Protein 3KZG (pdb70)

InterPro domains:
  IPR001638 Solute-binding protein family 3/N-terminal domain of MltF [PF00497] (21-245)
  IPR001638 Solute-binding protein family 3/N-terminal domain of MltF [SM00062] (20-245)

Organism: Legionella pneumophila subsp. pneumophila (strain Philadelphia 1 / ATCC 33152 / DSM 7513) (NCBI:txid272624)

Foldseek 3Di:
DAAFEEEEAQDQPQQWHNDDPVDDIHHLVSVVCVLSVVVVYHYHYDHDQQQCRVVCQVVPVGAKYFYWFADPVPVVFADWAQFLFWWKFKKAFPPAPQAAPLVCQQWEEEEAPPDCVVVVVVVVVRNYHYDYDRHPVVVVCRVVVVTGIYMGPLSRVCLCPVPPPCVVVNRGMDTYYDIGGDHGHGTMHGPVCVVVSVSSNVSSVVCVPCPSVVSVVVRD/DAEFEEEEACDQPQQWHHPDDVTDMHHLVVVVCLLCVVVVYHYHYDHDQQQVVVVCQVVVVGAKYAYWFADPVVVVFAPWAQFLFWWKFKKAFPPAPAAEPLSCQAWEEEEEPPDCVVVVVVVVPSNYHYDYDSHPVVVVCRVVVVTGIYMGPLRNVVLCPQDVPPPPVDHGMDTYDDIGGDHGHGTMHGPVCVVVSVSSNVVSVCCVPCPSVVSVVVRD/DAEFEEEEECDQPQQWHAPPPPPGIHHLVVVLCLLCVVVVYHYHYDYDLLQVPVVCQVVVVGAKYAYWFADPVCVVWADWAQFLFWWKFKKAFQPAPADAPVVPACWEEEEAPPDCVVVVSVVVPRNYHYDYDSHPVVLVCRVVVVTRIYMGPLSRVVVCPDPHQCPPPGGTMDTHYDIGGDHGHGTMHGPVCVVVSVSSNVSSVCCVVCPSVVSVVVRD/DAAFEEEEECDFPQQWHQPDVPPGMHHLVVVLVLLCVVVVYDYHYDYDQVQVVVVCQVVVVGAKYAYWFADPVCVVWADWAQFLFWWKFKKAWPPAPQAAPVSPACWEEEEEPPDCVQVVSVVVPRNYHYDYDSDPVVSVCRPPVNTVIYMGPLRLVVLVCPDPDQPVPHHIMDTHYDIGGDHGHRTMHGPVCVVVSVSSNVSSVCCVVCPSVVSVVVRD

CATH classification: 3.40.190.10 (+1 more: 3.40.190.10)

Sequence (880 aa):
SLNLTIGTSKFNPPFEVWSGNNSSLYGFDIDLQEICRRLHATCTFEAYIFDDLFPALKNREVDLVIASIITDERKKHFIFSLPYESNSQYITTVDSKISTFDDLHGKKIGVRKGTPYARQVLSENRNNQVIFYELIQDLLGLSNNQVDASLDYEAAKYWASEPYAYKLIGKKYKLIGKKISIGEGYSIANPDQFVLIKKINKILLEEADGTYLRLYSEYFSLNLTIGTSKFNPPFEVWSGNNSSLYGFDIDLQEICRRLHATCTFEAYIFDDLFPALKNREVDLVIASIITDERKKHFIFSLPYESNSQYITTVDSKISTFDDLHGKKIGVRKGTPYARQVLSENRNNQVIFYELIQDLLGLSNNQVDASLDYEAAKYWASEPYAYKLIGKKYKLIGKKISIGEGYSIANPDQFVLIKKINKILLEEADGTYLRLYSEYFSLNLTIGTSKFNPPFEVWSGNNSSLYGFDIDLQEICRRLHATCTFEAYIFDDLFPALKNREVDLVIASIITDERKKHFIFSLPYESNSQYITTVDSKISTFDDLHGKKIGVRKGTPYARQVLSENRNNQVIFYELIQDLLGLSNNQVDASLDYEAAKYWASEPYAYKLIGKKYKLIGKKISIGEGYSIANPDQFVLIKKINKILLEEADGTYLRLYSEYFSLNLTIGTSKFNPPFEVWSGNNSSLYGFDIDLQEICRRLHATCTFEAYIFDDLFPALKNREVDLVIASIITDERKKHFIFSLPYESNSQYITTVDSKISTFDDLHGKKIGVRKGTPYARQVLSENRNNQVIFYELIQDLLGLSNNQVDASLDYEAAKYWASEPYAYKLIGKKYKLIGKKISIGEGYSIANPDQFVLIKKINKILLEEADGTYLRLYSEYF

B-factor: mean 22.82, std 13.46, range [1.0, 76.42]

Solvent-accessible surface area: 40548 Å² total

Structure (mmCIF, N/CA/C/O backbone):
data_3KZG
#
_entry.id   3KZG
#
_cell.length_a   41.965
_cell.length_b   148.254
_cell.length_c   149.262
_cell.angle_alpha   90.00
_cell.angle_beta   90.00
_cell.angle_gamma   90.00
#
_symmetry.space_group_name_H-M   'P 21 21 21'
#
loop_
_entity.id
_entity.type
_entity.pdbx_description
1 polymer 'Arginine 3rd transport system periplasmic binding protein'
2 water water
#
loop_
_atom_site.group_PDB
_atom_site.id
_atom_site.type_symbol
_atom_site.label_atom_id
_atom_site.label_alt_id
_atom_site.label_comp_id
_atom_site.label_asym_id
_atom_site.label_entity_id
_atom_site.label_seq_id
_atom_site.pdbx_PDB_ins_code
_atom_site.Cartn_x
_atom_site.Cartn_y
_atom_site.Cartn_z
_atom_site.occupancy
_atom_site.B_iso_or_equiv
_atom_site.auth_seq_id
_atom_site.auth_comp_id
_atom_site.auth_asym_id
_atom_site.auth_atom_id
_atom_site.pdbx_PDB_model_num
ATOM 1 N N . SER A 1 2 ? 29.456 100.695 74.400 1.00 52.31 18 SER A N 1
ATOM 2 C CA . SER A 1 2 ? 30.335 99.509 74.613 1.00 52.51 18 SER A CA 1
ATOM 3 C C . SER A 1 2 ? 31.149 99.219 73.356 1.00 51.77 18 SER A C 1
ATOM 4 O O . SER A 1 2 ? 31.657 98.111 73.172 1.00 52.25 18 SER A O 1
ATOM 7 N N . LEU A 1 3 ? 31.265 100.222 72.492 1.00 50.24 19 LEU A N 1
ATOM 8 C CA . LEU A 1 3 ? 32.011 100.087 71.247 1.00 47.74 19 LEU A CA 1
ATOM 9 C C . LEU A 1 3 ? 32.233 101.451 70.602 1.00 45.96 19 LEU A C 1
ATOM 10 O O . LEU A 1 3 ? 31.769 101.717 69.493 1.00 45.12 19 LEU A O 1
ATOM 15 N N . ASN A 1 4 ? 32.950 102.312 71.316 1.00 43.68 20 ASN A N 1
ATOM 16 C CA . ASN A 1 4 ? 33.244 103.658 70.845 1.00 42.51 20 ASN A CA 1
ATOM 17 C C . ASN A 1 4 ? 34.717 103.935 71.113 1.00 40.18 20 ASN A C 1
ATOM 18 O O . ASN A 1 4 ? 35.197 103.770 72.236 1.00 38.83 20 ASN A O 1
ATOM 23 N N . LEU A 1 5 ? 35.431 104.352 70.072 1.00 37.21 21 LEU A N 1
ATOM 24 C CA . LEU A 1 5 ? 36.853 104.633 70.190 1.00 34.37 21 LEU A CA 1
ATOM 25 C C . LEU A 1 5 ? 37.162 106.122 70.137 1.00 33.40 21 LEU A C 1
ATOM 26 O O . LEU A 1 5 ? 36.444 106.900 69.510 1.00 33.59 21 LEU A O 1
ATOM 31 N N . THR A 1 6 ? 38.243 106.502 70.810 1.00 31.28 22 THR A N 1
ATOM 32 C CA . THR A 1 6 ? 38.704 107.881 70.848 1.00 30.59 22 THR A CA 1
ATOM 33 C C . THR A 1 6 ? 40.080 107.897 70.190 1.00 29.48 22 THR A C 1
ATOM 34 O O . THR A 1 6 ? 41.039 107.341 70.725 1.00 28.96 22 THR A O 1
ATOM 38 N N . ILE A 1 7 ? 40.170 108.525 69.022 1.00 28.17 23 ILE A N 1
ATOM 39 C CA . ILE A 1 7 ? 41.432 108.581 68.299 1.00 26.40 23 ILE A CA 1
ATOM 40 C C . ILE A 1 7 ? 42.082 109.956 68.337 1.00 24.58 23 ILE A C 1
ATOM 41 O O . ILE A 1 7 ? 41.452 110.965 68.042 1.00 22.87 23 ILE A O 1
ATOM 46 N N . GLY A 1 8 ? 43.356 109.980 68.701 1.00 24.53 24 GLY A N 1
ATOM 47 C CA . GLY A 1 8 ? 44.083 111.230 68.737 1.00 25.79 24 GLY A CA 1
ATOM 48 C C . GLY A 1 8 ? 44.754 111.440 67.393 1.00 25.33 24 GLY A C 1
ATOM 49 O O . GLY A 1 8 ? 45.278 110.493 66.806 1.00 23.55 24 GLY A O 1
ATOM 50 N N . THR A 1 9 ? 44.717 112.674 66.897 1.00 25.49 25 THR A N 1
ATOM 51 C CA . THR A 1 9 ? 45.337 113.026 65.620 1.00 26.12 25 THR A CA 1
ATOM 52 C C . THR A 1 9 ? 45.904 114.432 65.785 1.00 27.06 25 THR A C 1
ATOM 53 O O . THR A 1 9 ? 45.472 115.166 66.672 1.00 29.78 25 THR A O 1
ATOM 57 N N . SER A 1 10 ? 46.871 114.815 64.955 1.00 25.01 26 SER A N 1
ATOM 58 C CA . SER A 1 10 ? 47.460 116.144 65.088 1.00 22.97 26 SER A CA 1
ATOM 59 C C . SER A 1 10 ? 46.483 117.231 64.664 1.00 22.19 26 SER A C 1
ATOM 60 O O . SER A 1 10 ? 45.426 116.946 64.097 1.00 20.41 26 SER A O 1
ATOM 63 N N . LYS A 1 11 ? 46.851 118.479 64.939 1.00 21.36 27 LYS A N 1
ATOM 64 C CA . LYS A 1 11 ? 46.001 119.616 64.612 1.00 22.05 27 LYS A CA 1
ATOM 65 C C . LYS A 1 11 ? 46.153 120.190 63.210 1.00 20.92 27 LYS A C 1
ATOM 66 O O . LYS A 1 11 ? 45.202 120.734 62.661 1.00 23.05 27 LYS A O 1
ATOM 72 N N . PHE A 1 12 ? 47.334 120.077 62.619 1.00 21.34 28 PHE A N 1
ATOM 73 C CA . PHE A 1 12 ? 47.513 120.644 61.294 1.00 21.37 28 PHE A CA 1
ATOM 74 C C . PHE A 1 12 ? 48.669 120.036 60.508 1.00 21.11 28 PHE A C 1
ATOM 75 O O . PHE A 1 12 ? 49.847 120.247 60.819 1.00 19.89 28 PHE A O 1
ATOM 83 N N . ASN A 1 13 ? 48.325 119.262 59.491 1.00 22.29 29 ASN A N 1
ATOM 84 C CA . ASN A 1 13 ? 49.335 118.662 58.633 1.00 21.85 29 ASN A CA 1
ATOM 85 C C . ASN A 1 13 ? 48.657 118.101 57.401 1.00 21.27 29 ASN A C 1
ATOM 86 O O . ASN A 1 13 ? 48.726 116.906 57.127 1.00 21.28 29 ASN A O 1
ATOM 91 N N . PRO A 1 14 ? 47.969 118.970 56.649 1.00 19.82 30 PRO A N 1
ATOM 92 C CA . PRO A 1 14 ? 47.286 118.524 55.434 1.00 18.00 30 PRO A CA 1
ATOM 93 C C . PRO A 1 14 ? 48.317 117.828 54.549 1.00 16.39 30 PRO A C 1
ATOM 94 O O . PRO A 1 14 ? 49.503 118.160 54.596 1.00 16.29 30 PRO A O 1
ATOM 98 N N . PRO A 1 15 ? 47.882 116.868 53.717 1.00 14.09 31 PRO A N 1
ATOM 99 C CA . PRO A 1 15 ? 46.504 116.402 53.552 1.00 13.55 31 PRO A CA 1
ATOM 100 C C . PRO A 1 15 ? 46.078 115.274 54.492 1.00 13.49 31 PRO A C 1
ATOM 101 O O . PRO A 1 15 ? 45.042 114.655 54.265 1.00 15.47 31 PRO A O 1
ATOM 105 N N . PHE A 1 16 ? 46.870 115.002 55.529 1.00 14.20 32 PHE A N 1
ATOM 106 C CA . PHE A 1 16 ? 46.549 113.925 56.476 1.00 15.91 32 PHE A CA 1
ATOM 107 C C . PHE A 1 16 ? 45.406 114.298 57.426 1.00 15.82 32 PHE A C 1
ATOM 108 O O . PHE A 1 16 ? 44.457 113.536 57.604 1.00 15.07 32 PHE A O 1
ATOM 116 N N . GLU A 1 17 ? 45.506 115.466 58.046 1.00 16.14 33 GLU A N 1
ATOM 117 C CA . GLU A 1 17 ? 44.441 115.951 58.916 1.00 17.24 33 GLU A CA 1
ATOM 118 C C . GLU A 1 17 ? 44.613 117.429 59.215 1.00 17.07 33 GLU A C 1
ATOM 119 O O . GLU A 1 17 ? 45.722 117.955 59.229 1.00 17.12 33 GLU A O 1
ATOM 125 N N . VAL A 1 18 ? 43.487 118.085 59.448 1.00 19.34 34 VAL A N 1
ATOM 126 C CA . VAL A 1 18 ? 43.454 119.497 59.773 1.00 22.15 34 VAL A CA 1
ATOM 127 C C . VAL A 1 18 ? 42.295 119.708 60.742 1.00 22.14 34 VAL A C 1
ATOM 128 O O . VAL A 1 18 ? 41.161 119.298 60.481 1.00 21.81 34 VAL A O 1
ATOM 132 N N . TRP A 1 19 ? 42.598 120.343 61.863 1.00 24.84 35 TRP A N 1
ATOM 133 C CA . TRP A 1 19 ? 41.609 120.632 62.893 1.00 26.36 35 TRP A CA 1
ATOM 134 C C . TRP A 1 19 ? 41.151 122.087 62.731 1.00 25.90 35 TRP A C 1
ATOM 135 O O . TRP A 1 19 ? 41.981 122.996 62.678 1.00 24.94 35 TRP A O 1
ATOM 146 N N . SER A 1 20 ? 39.838 122.291 62.647 1.00 26.73 36 SER A N 1
ATOM 147 C CA . SER A 1 20 ? 39.254 123.629 62.490 1.00 28.92 36 SER A CA 1
ATOM 148 C C . SER A 1 20 ? 38.379 124.026 63.685 1.00 30.48 36 SER A C 1
ATOM 149 O O . SER A 1 20 ? 37.409 124.775 63.533 1.00 29.34 36 SER A O 1
ATOM 152 N N . GLY A 1 21 ? 38.726 123.526 64.868 1.00 31.25 37 GLY A N 1
ATOM 153 C CA . GLY A 1 21 ? 37.957 123.833 66.060 1.00 34.29 37 GLY A CA 1
ATOM 154 C C . GLY A 1 21 ? 37.228 122.609 66.583 1.00 36.05 37 GLY A C 1
ATOM 155 O O . GLY A 1 21 ? 36.914 121.698 65.819 1.00 36.42 37 GLY A O 1
ATOM 156 N N . ASN A 1 22 ? 36.948 122.588 67.884 1.00 37.13 38 ASN A N 1
ATOM 157 C CA . ASN A 1 22 ? 36.260 121.455 68.496 1.00 37.96 38 ASN A CA 1
ATOM 158 C C . ASN A 1 22 ? 34.796 121.295 68.083 1.00 37.25 38 ASN A C 1
ATOM 159 O O . ASN A 1 22 ? 34.226 120.216 68.249 1.00 36.76 38 ASN A O 1
ATOM 164 N N . ASN A 1 23 ? 34.190 122.353 67.548 1.00 36.55 39 ASN A N 1
ATOM 165 C CA . ASN A 1 23 ? 32.786 122.297 67.133 1.00 35.72 39 ASN A CA 1
ATOM 166 C C . ASN A 1 23 ? 32.626 122.039 65.631 1.00 34.38 39 ASN A C 1
ATOM 167 O O . ASN A 1 23 ? 31.565 122.289 65.059 1.00 31.98 39 ASN A O 1
ATOM 172 N N . SER A 1 24 ? 33.683 121.544 64.996 1.00 32.68 40 SER A N 1
ATOM 173 C CA . SER A 1 24 ? 33.644 121.249 63.569 1.00 31.41 40 SER A CA 1
ATOM 174 C C . SER A 1 24 ? 34.370 119.938 63.290 1.00 30.27 40 SER A C 1
ATOM 175 O O . SER A 1 24 ? 35.360 119.611 63.943 1.00 28.60 40 SER A O 1
ATOM 178 N N . SER A 1 25 ? 33.866 119.182 62.324 1.00 29.42 41 SER A N 1
ATOM 179 C CA . SER A 1 25 ? 34.490 117.917 61.976 1.00 29.45 41 SER A CA 1
ATOM 180 C C . SER A 1 25 ? 35.873 118.187 61.379 1.00 30.58 41 SER A C 1
ATOM 181 O O . SER A 1 25 ? 36.153 119.292 60.907 1.00 29.97 41 SER A O 1
ATOM 184 N N . LEU A 1 26 ? 36.743 117.184 61.429 1.00 29.92 42 LEU A N 1
ATOM 185 C CA . LEU A 1 26 ? 38.076 117.318 60.868 1.00 28.67 42 LEU A CA 1
ATOM 186 C C . LEU A 1 26 ? 38.035 116.710 59.479 1.00 26.99 42 LEU A C 1
ATOM 187 O O . LEU A 1 26 ? 37.049 116.068 59.102 1.00 27.65 42 LEU A O 1
ATOM 192 N N . TYR A 1 27 ? 39.096 116.921 58.711 1.00 24.29 43 TYR A N 1
ATOM 193 C CA . TYR A 1 27 ? 39.159 116.359 57.376 1.00 22.92 43 TYR A CA 1
ATOM 194 C C . TYR A 1 27 ? 40.599 116.054 56.978 1.00 19.83 43 TYR A C 1
ATOM 195 O O . TYR A 1 27 ? 41.543 116.668 57.482 1.00 18.06 43 TYR A O 1
ATOM 204 N N . GLY A 1 28 ? 40.750 115.091 56.075 1.00 18.10 44 GLY A N 1
ATOM 205 C CA . GLY A 1 28 ? 42.065 114.694 55.611 1.00 16.18 44 GLY A CA 1
ATOM 206 C C . GLY A 1 28 ? 42.091 113.192 55.405 1.00 15.99 44 GLY A C 1
ATOM 207 O O . GLY A 1 28 ? 41.159 112.493 55.804 1.00 14.59 44 GLY A O 1
ATOM 208 N N . PHE A 1 29 ? 43.156 112.689 54.793 1.00 14.88 45 PHE A N 1
ATOM 209 C CA . PHE A 1 29 ? 43.266 111.258 54.545 1.00 13.12 45 PHE A CA 1
ATOM 210 C C . PHE A 1 29 ? 43.207 110.400 55.812 1.00 13.54 45 PHE A C 1
ATOM 211 O O . PHE A 1 29 ? 42.497 109.398 55.838 1.00 13.47 45 PHE A O 1
ATOM 219 N N . ASP A 1 30 ? 43.952 110.775 56.853 1.00 14.28 46 ASP A N 1
ATOM 220 C CA . ASP A 1 30 ? 43.951 109.990 58.092 1.00 16.02 46 ASP A CA 1
ATOM 221 C C . ASP A 1 30 ? 42.565 109.917 58.701 1.00 16.52 46 ASP A C 1
ATOM 222 O O . ASP A 1 30 ? 42.163 108.882 59.232 1.00 15.88 46 ASP A O 1
ATOM 227 N N . ILE A 1 31 ? 41.835 111.023 58.622 1.00 17.50 47 ILE A N 1
ATOM 228 C CA . ILE A 1 31 ? 40.496 111.070 59.184 1.00 16.13 47 ILE A CA 1
ATOM 229 C C . ILE A 1 31 ? 39.592 110.069 58.484 1.00 16.97 47 ILE A C 1
ATOM 230 O O . ILE A 1 31 ? 38.940 109.256 59.140 1.00 17.01 47 ILE A O 1
ATOM 235 N N . ASP A 1 32 ? 39.558 110.132 57.154 1.00 17.51 48 ASP A N 1
ATOM 236 C CA . ASP A 1 32 ? 38.722 109.239 56.363 1.00 16.24 48 ASP A CA 1
ATOM 237 C C . ASP A 1 32 ? 39.109 107.767 56.540 1.00 16.08 48 ASP A C 1
ATOM 238 O O . ASP A 1 32 ? 38.242 106.893 56.598 1.00 14.82 48 ASP A O 1
ATOM 243 N N . LEU A 1 33 ? 40.404 107.490 56.624 1.00 15.41 49 LEU A N 1
ATOM 244 C CA . LEU A 1 33 ? 40.851 106.110 56.793 1.00 15.71 49 LEU A CA 1
ATOM 245 C C . LEU A 1 33 ? 40.373 105.547 58.126 1.00 16.79 49 LEU A C 1
ATOM 246 O O . LEU A 1 33 ? 39.691 104.522 58.172 1.00 14.68 49 LEU A O 1
ATOM 259 N N . GLN A 1 35 ? 38.129 106.641 60.107 1.00 24.08 51 GLN A N 1
ATOM 260 C CA . GLN A 1 35 ? 36.669 106.622 60.129 1.00 24.75 51 GLN A CA 1
ATOM 261 C C . GLN A 1 35 ? 36.148 105.305 59.556 1.00 23.42 51 GLN A C 1
ATOM 262 O O . GLN A 1 35 ? 35.296 104.648 60.154 1.00 22.99 51 GLN A O 1
ATOM 268 N N . GLU A 1 36 ? 36.670 104.922 58.397 1.00 22.08 52 GLU A N 1
ATOM 269 C CA . GLU A 1 36 ? 36.260 103.687 57.735 1.00 22.11 52 GLU A CA 1
ATOM 270 C C . GLU A 1 36 ? 36.630 102.435 58.545 1.00 21.07 52 GLU A C 1
ATOM 271 O O . GLU A 1 36 ? 35.844 101.491 58.628 1.00 20.74 52 GLU A O 1
ATOM 277 N N . ILE A 1 37 ? 37.821 102.431 59.139 1.00 20.05 53 ILE A N 1
ATOM 278 C CA . ILE A 1 37 ? 38.263 101.297 59.945 1.00 20.79 53 ILE A CA 1
ATOM 279 C C . ILE A 1 37 ? 37.328 101.081 61.142 1.00 23.00 53 ILE A C 1
ATOM 280 O O . ILE A 1 37 ? 37.021 99.942 61.506 1.00 22.97 53 ILE A O 1
ATOM 285 N N . CYS A 1 38 ? 36.874 102.173 61.747 1.00 23.64 54 CYS A N 1
ATOM 286 C CA . CYS A 1 38 ? 35.977 102.084 62.894 1.00 25.72 54 CYS A CA 1
ATOM 287 C C . CYS A 1 38 ? 34.614 101.495 62.544 1.00 26.90 54 CYS A C 1
ATOM 288 O O . CYS A 1 38 ? 34.065 100.721 63.323 1.00 28.18 54 CYS A O 1
ATOM 291 N N . ARG A 1 39 ? 34.059 101.838 61.383 1.00 27.88 55 ARG A N 1
ATOM 292 C CA . ARG A 1 39 ? 32.756 101.284 61.025 1.00 29.93 55 ARG A CA 1
ATOM 293 C C . ARG A 1 39 ? 32.867 99.782 60.795 1.00 29.13 55 ARG A C 1
ATOM 294 O O . ARG A 1 39 ? 31.931 99.029 61.073 1.00 28.60 55 ARG A O 1
ATOM 302 N N . ARG A 1 40 ? 34.020 99.353 60.290 1.00 26.74 56 ARG A N 1
ATOM 303 C CA . ARG A 1 40 ? 34.265 97.939 60.042 1.00 26.21 56 ARG A CA 1
ATOM 304 C C . ARG A 1 40 ? 34.465 97.240 61.381 1.00 24.97 56 ARG A C 1
ATOM 305 O O . ARG A 1 40 ? 34.225 96.045 61.509 1.00 23.67 56 ARG A O 1
ATOM 313 N N . LEU A 1 41 ? 34.901 98.007 62.375 1.00 26.35 57 LEU A N 1
ATOM 314 C CA . LEU A 1 41 ? 35.103 97.494 63.721 1.00 27.16 57 LEU A CA 1
ATOM 315 C C . LEU A 1 41 ? 33.764 97.557 64.453 1.00 29.18 57 LEU A C 1
ATOM 316 O O . LEU A 1 41 ? 33.642 97.090 65.585 1.00 29.46 57 LEU A O 1
ATOM 321 N N . HIS A 1 42 ? 32.763 98.135 63.791 1.00 31.51 58 HIS A N 1
ATOM 322 C CA . HIS A 1 42 ? 31.425 98.282 64.364 1.00 34.98 58 HIS A CA 1
ATOM 323 C C . HIS A 1 42 ? 31.472 99.204 65.580 1.00 36.29 58 HIS A C 1
ATOM 324 O O . HIS A 1 42 ? 30.689 99.057 66.518 1.00 37.80 58 HIS A O 1
ATOM 331 N N . ALA A 1 43 ? 32.400 100.155 65.556 1.00 36.69 59 ALA A N 1
ATOM 332 C CA . ALA A 1 43 ? 32.553 101.102 66.648 1.00 36.97 59 ALA A CA 1
ATOM 333 C C . ALA A 1 43 ? 32.474 102.543 66.154 1.00 37.02 59 ALA A C 1
ATOM 334 O O . ALA A 1 43 ? 33.002 102.878 65.092 1.00 37.99 59 ALA A O 1
ATOM 336 N N . THR A 1 44 ? 31.806 103.395 66.926 1.00 36.35 60 THR A N 1
ATOM 337 C CA . THR A 1 44 ? 31.694 104.800 66.568 1.00 35.36 60 THR A CA 1
ATOM 338 C C . THR A 1 44 ? 33.074 105.425 66.731 1.00 34.46 60 THR A C 1
ATOM 339 O O . THR A 1 44 ? 33.872 104.980 67.558 1.00 34.95 60 THR A O 1
ATOM 343 N N . CYS A 1 45 ? 33.350 106.454 65.940 1.00 33.67 61 CYS A N 1
ATOM 344 C CA . CYS A 1 45 ? 34.647 107.119 65.958 1.00 34.12 61 CYS A CA 1
ATOM 345 C C . CYS A 1 45 ? 34.609 108.579 66.401 1.00 33.58 61 CYS A C 1
ATOM 346 O O . CYS A 1 45 ? 33.839 109.377 65.874 1.00 34.70 61 CYS A O 1
ATOM 349 N N . THR A 1 46 ? 35.449 108.923 67.370 1.00 32.18 62 THR A N 1
ATOM 350 C CA . THR A 1 46 ? 35.538 110.296 67.853 1.00 31.68 62 THR A CA 1
ATOM 351 C C . THR A 1 46 ? 37.015 110.682 67.877 1.00 30.55 62 THR A C 1
ATOM 352 O O . THR A 1 46 ? 37.844 109.960 68.431 1.00 30.90 62 THR A O 1
ATOM 356 N N . PHE A 1 47 ? 37.336 111.817 67.260 1.00 29.37 63 PHE A N 1
ATOM 357 C CA . PHE A 1 47 ? 38.711 112.300 67.168 1.00 27.78 63 PHE A CA 1
ATOM 358 C C . PHE A 1 47 ? 39.093 113.336 68.210 1.00 28.94 63 PHE A C 1
ATOM 359 O O . PHE A 1 47 ? 38.266 114.118 68.660 1.00 30.07 63 PHE A O 1
ATOM 367 N N . GLU A 1 48 ? 40.368 113.352 68.572 1.00 30.35 64 GLU A N 1
ATOM 368 C CA . GLU A 1 48 ? 40.860 114.314 69.536 1.00 31.94 64 GLU A CA 1
ATOM 369 C C . GLU A 1 48 ? 42.186 114.847 69.013 1.00 31.47 64 GLU A C 1
ATOM 370 O O . GLU A 1 48 ? 43.181 114.121 68.955 1.00 30.73 64 GLU A O 1
ATOM 376 N N . ALA A 1 49 ? 42.187 116.120 68.627 1.00 30.85 65 ALA A N 1
ATOM 377 C CA . ALA A 1 49 ? 43.374 116.767 68.076 1.00 29.60 65 ALA A CA 1
ATOM 378 C C . ALA A 1 49 ? 44.326 117.344 69.117 1.00 29.70 65 ALA A C 1
ATOM 379 O O . ALA A 1 49 ? 43.917 118.071 70.019 1.00 30.23 65 ALA A O 1
ATOM 381 N N . TYR A 1 50 ? 45.603 117.018 68.966 1.00 27.85 66 TYR A N 1
ATOM 382 C CA . TYR A 1 50 ? 46.649 117.492 69.859 1.00 28.60 66 TYR A CA 1
ATOM 383 C C . TYR A 1 50 ? 47.737 118.045 68.973 1.00 27.54 66 TYR A C 1
ATOM 384 O O . TYR A 1 50 ? 47.738 117.803 67.771 1.00 28.49 66 TYR A O 1
ATOM 393 N N . ILE A 1 51 ? 48.660 118.793 69.559 1.00 27.03 67 ILE A N 1
ATOM 394 C CA . ILE A 1 51 ? 49.787 119.286 68.797 1.00 26.75 67 ILE A CA 1
ATOM 395 C C . ILE A 1 51 ? 50.588 117.994 68.620 1.00 26.00 67 ILE A C 1
ATOM 396 O O . ILE A 1 51 ? 50.770 117.245 69.580 1.00 25.03 67 ILE A O 1
ATOM 401 N N . PHE A 1 52 ? 51.046 117.730 67.400 1.00 24.60 68 PHE A N 1
ATOM 402 C CA . PHE A 1 52 ? 51.788 116.506 67.090 1.00 23.84 68 PHE A CA 1
ATOM 403 C C . PHE A 1 52 ? 52.611 115.888 68.230 1.00 25.08 68 PHE A C 1
ATOM 404 O O . PHE A 1 52 ? 52.389 114.734 68.609 1.00 23.86 68 PHE A O 1
ATOM 412 N N . ASP A 1 53 ? 53.562 116.647 68.769 1.00 25.57 69 ASP A N 1
ATOM 413 C CA . ASP A 1 53 ? 54.423 116.141 69.836 1.00 27.76 69 ASP A CA 1
ATOM 414 C C . ASP A 1 53 ? 53.694 115.675 71.104 1.00 27.06 69 ASP A C 1
ATOM 415 O O . ASP A 1 53 ? 54.216 114.844 71.845 1.00 26.35 69 ASP A O 1
ATOM 420 N N . ASP A 1 54 ? 52.500 116.203 71.359 1.00 25.16 70 ASP A N 1
ATOM 421 C CA . ASP A 1 54 ? 51.757 115.805 72.549 1.00 26.17 70 ASP A CA 1
ATOM 422 C C . ASP A 1 54 ? 51.022 114.476 72.381 1.00 25.95 70 ASP A C 1
ATOM 423 O O . ASP A 1 54 ? 50.530 113.909 73.359 1.00 26.51 70 ASP A O 1
ATOM 428 N N . LEU A 1 55 ? 50.951 113.980 71.149 1.00 24.59 71 LEU A N 1
ATOM 429 C CA . LEU A 1 55 ? 50.256 112.728 70.866 1.00 23.49 71 LEU A CA 1
ATOM 430 C C . LEU A 1 55 ? 50.834 111.540 71.623 1.00 23.79 71 LEU A C 1
ATOM 431 O O . LEU A 1 55 ? 50.096 110.672 72.091 1.00 22.45 71 LEU A O 1
ATOM 436 N N . PHE A 1 56 ? 52.157 111.508 71.737 1.00 24.95 72 PHE A N 1
ATOM 437 C CA . PHE A 1 56 ? 52.845 110.427 72.425 1.00 27.02 72 PHE A CA 1
ATOM 438 C C . PHE A 1 56 ? 52.423 110.301 73.896 1.00 28.75 72 PHE A C 1
ATOM 439 O O . PHE A 1 56 ? 52.023 109.222 74.341 1.00 28.10 72 PHE A O 1
ATOM 447 N N . PRO A 1 57 ? 52.502 111.398 74.670 1.00 30.21 73 PRO A N 1
ATOM 448 C CA . PRO A 1 57 ? 52.092 111.276 76.071 1.00 30.41 73 PRO A CA 1
ATOM 449 C C . PRO A 1 57 ? 50.588 111.028 76.203 1.00 29.85 73 PRO A C 1
ATOM 450 O O . PRO A 1 57 ? 50.151 110.296 77.091 1.00 29.83 73 PRO A O 1
ATOM 454 N N . ALA A 1 58 ? 49.807 111.626 75.307 1.00 28.16 74 ALA A N 1
ATOM 455 C CA . ALA A 1 58 ? 48.357 111.464 75.314 1.00 27.81 74 ALA A CA 1
ATOM 456 C C . ALA A 1 58 ? 47.966 109.992 75.175 1.00 27.79 74 ALA A C 1
ATOM 457 O O . ALA A 1 58 ? 47.031 109.521 75.825 1.00 27.87 74 ALA A O 1
ATOM 459 N N . LEU A 1 59 ? 48.676 109.268 74.317 1.00 27.31 75 LEU A N 1
ATOM 460 C CA . LEU A 1 59 ? 48.392 107.849 74.116 1.00 26.36 75 LEU A CA 1
ATOM 461 C C . LEU A 1 59 ? 48.836 107.052 75.340 1.00 27.32 75 LEU A C 1
ATOM 462 O O . LEU A 1 59 ? 48.113 106.180 75.822 1.00 25.96 75 LEU A O 1
ATOM 467 N N . LYS A 1 60 ? 50.027 107.357 75.840 1.00 28.47 76 LYS A N 1
ATOM 468 C CA . LYS A 1 60 ? 50.546 106.659 77.005 1.00 33.02 76 LYS A CA 1
ATOM 469 C C . LYS A 1 60 ? 49.654 106.836 78.233 1.00 33.52 76 LYS A C 1
ATOM 470 O O . LYS A 1 60 ? 49.576 105.941 79.072 1.00 34.52 76 LYS A O 1
ATOM 476 N N . ASN A 1 61 ? 48.981 107.980 78.333 1.00 34.24 77 ASN A N 1
ATOM 477 C CA . ASN A 1 61 ? 48.101 108.258 79.468 1.00 34.83 77 ASN A CA 1
ATOM 478 C C . ASN A 1 61 ? 46.675 107.768 79.222 1.00 35.05 77 ASN A C 1
ATOM 479 O O . ASN A 1 61 ? 45.774 108.018 80.025 1.00 34.61 77 ASN A O 1
ATOM 484 N N . ARG A 1 62 ? 46.475 107.070 78.108 1.00 32.94 78 ARG A N 1
ATOM 485 C CA . ARG A 1 62 ? 45.165 106.540 77.760 1.00 30.94 78 ARG A CA 1
ATOM 486 C C . ARG A 1 62 ? 44.100 107.612 77.562 1.00 30.60 78 ARG A C 1
ATOM 487 O O . ARG A 1 62 ? 42.908 107.353 77.756 1.00 30.85 78 ARG A O 1
ATOM 495 N N . GLU A 1 63 ? 44.527 108.815 77.184 1.00 29.62 79 GLU A N 1
ATOM 496 C CA . GLU A 1 63 ? 43.587 109.904 76.926 1.00 28.97 79 GLU A CA 1
ATOM 497 C C . GLU A 1 63 ? 42.837 109.528 75.648 1.00 27.67 79 GLU A C 1
ATOM 498 O O . GLU A 1 63 ? 41.714 109.974 75.404 1.00 26.99 79 GLU A O 1
ATOM 504 N N . VAL A 1 64 ? 43.487 108.700 74.836 1.00 26.00 80 VAL A N 1
ATOM 505 C CA . VAL A 1 64 ? 42.924 108.223 73.581 1.00 23.49 80 VAL A CA 1
ATOM 506 C C . VAL A 1 64 ? 43.252 106.742 73.419 1.00 22.59 80 VAL A C 1
ATOM 507 O O . VAL A 1 64 ? 44.236 106.250 73.969 1.00 21.39 80 VAL A O 1
ATOM 511 N N . ASP A 1 65 ? 42.429 106.034 72.656 1.00 23.28 81 ASP A N 1
ATOM 512 C CA . ASP A 1 65 ? 42.644 104.606 72.442 1.00 24.37 81 ASP A CA 1
ATOM 513 C C . ASP A 1 65 ? 43.693 104.323 71.378 1.00 23.54 81 ASP A C 1
ATOM 514 O O . ASP A 1 65 ? 44.472 103.375 71.492 1.00 24.48 81 ASP A O 1
ATOM 519 N N . LEU A 1 66 ? 43.706 105.156 70.346 1.00 23.11 82 LEU A N 1
ATOM 520 C CA . LEU A 1 66 ? 44.636 104.997 69.238 1.00 22.09 82 LEU A CA 1
ATOM 521 C C . LEU A 1 66 ? 45.109 106.355 68.741 1.00 21.02 82 LEU A C 1
ATOM 522 O O . LEU A 1 66 ? 44.552 107.389 69.103 1.00 22.50 82 LEU A O 1
ATOM 527 N N . VAL A 1 67 ? 46.148 106.337 67.913 1.00 20.44 83 VAL A N 1
ATOM 528 C CA . VAL A 1 67 ? 46.684 107.554 67.323 1.00 18.38 83 VAL A CA 1
ATOM 529 C C . VAL A 1 67 ? 46.980 107.319 65.846 1.00 18.45 83 VAL A C 1
ATOM 530 O O . VAL A 1 67 ? 47.539 106.288 65.468 1.00 15.14 83 VAL A O 1
ATOM 534 N N . ILE A 1 68 ? 46.568 108.277 65.023 1.00 17.63 84 ILE A N 1
ATOM 535 C CA . ILE A 1 68 ? 46.806 108.242 63.588 1.00 16.15 84 ILE A CA 1
ATOM 536 C C . ILE A 1 68 ? 47.092 109.679 63.165 1.00 17.33 84 ILE A C 1
ATOM 537 O O . ILE A 1 68 ? 46.218 110.542 63.201 1.00 18.48 84 ILE A O 1
ATOM 542 N N . ALA A 1 69 ? 48.342 109.927 62.802 1.00 17.62 85 ALA A N 1
ATOM 543 C CA . ALA A 1 69 ? 48.780 111.245 62.382 1.00 17.00 85 ALA A CA 1
ATOM 544 C C . ALA A 1 69 ? 50.086 111.049 61.641 1.00 16.88 85 ALA A C 1
ATOM 545 O O . ALA A 1 69 ? 51.159 111.341 62.174 1.00 19.54 85 ALA A O 1
ATOM 547 N N . SER A 1 70 ? 49.986 110.544 60.413 1.00 16.05 86 SER A N 1
ATOM 548 C CA . SER A 1 70 ? 51.157 110.268 59.589 1.00 16.57 86 SER A CA 1
ATOM 549 C C . SER A 1 70 ? 52.301 109.813 60.493 1.00 15.55 86 SER A C 1
ATOM 550 O O . SER A 1 70 ? 53.414 110.317 60.409 1.00 15.53 86 SER A O 1
ATOM 561 N N . ILE A 1 72 ? 55.192 107.633 61.517 1.00 16.86 88 ILE A N 1
ATOM 562 C CA . ILE A 1 72 ? 56.156 106.723 60.919 1.00 17.56 88 ILE A CA 1
ATOM 563 C C . ILE A 1 72 ? 56.680 105.653 61.868 1.00 18.47 88 ILE A C 1
ATOM 564 O O . ILE A 1 72 ? 57.188 105.954 62.952 1.00 17.21 88 ILE A O 1
ATOM 569 N N . ILE A 1 73 ? 56.562 104.400 61.441 1.00 18.80 89 ILE A N 1
ATOM 570 C CA . ILE A 1 73 ? 57.052 103.280 62.229 1.00 18.75 89 ILE A CA 1
ATOM 571 C C . ILE A 1 73 ? 58.571 103.346 62.269 1.00 18.85 89 ILE A C 1
ATOM 572 O O . ILE A 1 73 ? 59.229 103.270 61.228 1.00 18.73 89 ILE A O 1
ATOM 577 N N . THR A 1 74 ? 59.124 103.488 63.469 1.00 18.33 90 THR A N 1
ATOM 578 C CA . THR A 1 74 ? 60.574 103.536 63.642 1.00 20.26 90 THR A CA 1
ATOM 579 C C . THR A 1 74 ? 60.929 102.663 64.833 1.00 21.39 90 THR A C 1
ATOM 580 O O . THR A 1 74 ? 60.097 102.437 65.710 1.00 21.94 90 THR A O 1
ATOM 584 N N . ASP A 1 75 ? 62.162 102.180 64.872 1.00 24.91 91 ASP A N 1
ATOM 585 C CA . ASP A 1 75 ? 62.588 101.344 65.986 1.00 28.79 91 ASP A CA 1
ATOM 586 C C . ASP A 1 75 ? 62.510 102.089 67.318 1.00 29.19 91 ASP A C 1
ATOM 587 O O . ASP A 1 75 ? 62.125 101.514 68.333 1.00 29.51 91 ASP A O 1
ATOM 592 N N . GLU A 1 76 ? 62.861 103.370 67.311 1.00 30.99 92 GLU A N 1
ATOM 593 C CA . GLU A 1 76 ? 62.820 104.167 68.530 1.00 32.53 92 GLU A CA 1
ATOM 594 C C . GLU A 1 76 ? 61.423 104.209 69.141 1.00 31.36 92 GLU A C 1
ATOM 595 O O . GLU A 1 76 ? 61.266 104.094 70.355 1.00 30.58 92 GLU A O 1
ATOM 601 N N . ARG A 1 77 ? 60.410 104.369 68.299 1.00 29.61 93 ARG A N 1
ATOM 602 C CA . ARG A 1 77 ? 59.037 104.425 68.779 1.00 29.08 93 ARG A CA 1
ATOM 603 C C . ARG A 1 77 ? 58.494 103.052 69.178 1.00 28.53 93 ARG A C 1
ATOM 604 O O . ARG A 1 77 ? 57.655 102.947 70.074 1.00 27.88 93 ARG A O 1
ATOM 612 N N . LYS A 1 78 ? 58.972 101.997 68.528 1.00 28.91 94 LYS A N 1
ATOM 613 C CA . LYS A 1 78 ? 58.494 100.659 68.848 1.00 31.07 94 LYS A CA 1
ATOM 614 C C . LYS A 1 78 ? 58.928 100.190 70.233 1.00 31.82 94 LYS A C 1
ATOM 615 O O . LYS A 1 78 ? 58.529 99.119 70.687 1.00 30.66 94 LYS A O 1
ATOM 621 N N . LYS A 1 79 ? 59.731 101.003 70.911 1.00 34.34 95 LYS A N 1
ATOM 622 C CA . LYS A 1 79 ? 60.200 100.666 72.252 1.00 35.97 95 LYS A CA 1
ATOM 623 C C . LYS A 1 79 ? 59.163 101.023 73.311 1.00 35.57 95 LYS A C 1
ATOM 624 O O . LYS A 1 79 ? 59.242 100.561 74.447 1.00 36.03 95 LYS A O 1
ATOM 630 N N . HIS A 1 80 ? 58.182 101.836 72.934 1.00 35.42 96 HIS A N 1
ATOM 631 C CA . HIS A 1 80 ? 57.137 102.247 73.865 1.00 35.63 96 HIS A CA 1
ATOM 632 C C . HIS A 1 80 ? 55.748 102.075 73.281 1.00 33.02 96 HIS A C 1
ATOM 633 O O . HIS A 1 80 ? 54.752 102.152 73.999 1.00 33.85 96 HIS A O 1
ATOM 640 N N . PHE A 1 81 ? 55.683 101.842 71.975 1.00 30.32 97 PHE A N 1
ATOM 641 C CA . PHE A 1 81 ? 54.404 101.676 71.299 1.00 26.44 97 PHE A CA 1
ATOM 642 C C . PHE A 1 81 ? 54.425 100.563 70.268 1.00 24.38 97 PHE A C 1
ATOM 643 O O . PHE A 1 81 ? 55.483 100.155 69.786 1.00 22.61 97 PHE A O 1
ATOM 651 N N . ILE A 1 82 ? 53.236 100.082 69.930 1.00 23.01 98 ILE A N 1
ATOM 652 C CA . ILE A 1 82 ? 53.108 99.070 68.904 1.00 23.13 98 ILE A CA 1
ATOM 653 C C . ILE A 1 82 ? 52.372 99.740 67.753 1.00 21.96 98 ILE A C 1
ATOM 654 O O . ILE A 1 82 ? 51.630 100.716 67.951 1.00 22.10 98 ILE A O 1
ATOM 659 N N . PHE A 1 83 ? 52.595 99.223 66.550 1.00 19.62 99 PHE A N 1
ATOM 660 C CA . PHE A 1 83 ? 51.986 99.776 65.351 1.00 17.21 99 PHE A CA 1
ATOM 661 C C . PHE A 1 83 ? 51.135 98.758 64.603 1.00 16.57 99 PHE A C 1
ATOM 662 O O . PHE A 1 83 ? 51.323 97.548 64.735 1.00 16.21 99 PHE A O 1
ATOM 670 N N . SER A 1 84 ? 50.189 99.258 63.823 1.00 13.37 100 SER A N 1
ATOM 671 C CA . SER A 1 84 ? 49.350 98.394 63.019 1.00 12.76 100 SER A CA 1
ATOM 672 C C . SER A 1 84 ? 50.158 98.201 61.748 1.00 12.22 100 SER A C 1
ATOM 673 O O . SER A 1 84 ? 51.280 98.703 61.632 1.00 12.66 100 SER A O 1
ATOM 676 N N . LEU A 1 85 ? 49.594 97.479 60.790 1.00 12.26 101 LEU A N 1
ATOM 677 C CA . LEU A 1 85 ? 50.281 97.319 59.520 1.00 12.79 101 LEU A CA 1
ATOM 678 C C . LEU A 1 85 ? 50.335 98.736 58.949 1.00 12.72 101 LEU A C 1
ATOM 679 O O . LEU A 1 85 ? 49.418 99.535 59.167 1.00 13.75 101 LEU A O 1
ATOM 684 N N . PRO A 1 86 ? 51.414 99.080 58.239 1.00 11.99 102 PRO A N 1
ATOM 685 C CA . PRO A 1 86 ? 51.466 100.434 57.680 1.00 12.16 102 PRO A CA 1
ATOM 686 C C . PRO A 1 86 ? 50.376 100.537 56.616 1.00 13.01 102 PRO A C 1
ATOM 687 O O . PRO A 1 86 ? 50.078 99.548 55.941 1.00 14.51 102 PRO A O 1
ATOM 691 N N . TYR A 1 87 ? 49.760 101.709 56.484 1.00 12.95 103 TYR A N 1
ATOM 692 C CA . TYR A 1 87 ? 48.705 101.895 55.488 1.00 13.46 103 TYR A CA 1
ATOM 693 C C . TYR A 1 87 ? 49.198 102.747 54.339 1.00 14.33 103 TYR A C 1
ATOM 694 O O . TYR A 1 87 ? 48.442 103.063 53.423 1.00 15.84 103 TYR A O 1
ATOM 711 N N . GLU A 1 89 ? 53.269 104.104 52.393 1.00 12.62 105 GLU A N 1
ATOM 712 C CA . GLU A 1 89 ? 54.723 104.207 52.444 1.00 15.31 105 GLU A CA 1
ATOM 713 C C . GLU A 1 89 ? 55.086 105.585 52.996 1.00 13.34 105 GLU A C 1
ATOM 714 O O . GLU A 1 89 ? 54.430 106.570 52.677 1.00 13.68 105 GLU A O 1
ATOM 720 N N . SER A 1 90 ? 56.122 105.656 53.827 1.00 14.96 106 SER A N 1
ATOM 721 C CA . SER A 1 90 ? 56.529 106.934 54.404 1.00 15.02 106 SER A CA 1
ATOM 722 C C . SER A 1 90 ? 57.792 107.483 53.751 1.00 15.59 106 SER A C 1
ATOM 723 O O . SER A 1 90 ? 58.838 106.832 53.742 1.00 15.91 106 SER A O 1
ATOM 726 N N . ASN A 1 91 ? 57.680 108.682 53.188 1.00 16.28 107 ASN A N 1
ATOM 727 C CA . ASN A 1 91 ? 58.816 109.337 52.547 1.00 18.15 107 ASN A CA 1
ATOM 728 C C . ASN A 1 91 ? 58.888 110.785 53.010 1.00 16.85 107 ASN A C 1
ATOM 729 O O . ASN A 1 91 ? 57.861 111.414 53.232 1.00 17.46 107 ASN A O 1
ATOM 734 N N . SER A 1 92 ? 60.101 111.303 53.156 1.00 17.43 108 SER A N 1
ATOM 735 C CA . SER A 1 92 ? 60.288 112.692 53.556 1.00 17.22 108 SER A CA 1
ATOM 736 C C . SER A 1 92 ? 60.605 113.484 52.288 1.00 17.35 108 SER A C 1
ATOM 737 O O . SER A 1 92 ? 60.880 112.897 51.234 1.00 16.72 108 SER A O 1
ATOM 740 N N . GLN A 1 93 ? 60.568 114.809 52.384 1.00 16.76 109 GLN A N 1
ATOM 741 C CA . GLN A 1 93 ? 60.832 115.659 51.226 1.00 16.74 109 GLN A CA 1
ATOM 742 C C . GLN A 1 93 ? 61.319 117.044 51.631 1.00 18.04 109 GLN A C 1
ATOM 743 O O . GLN A 1 93 ? 60.749 117.672 52.522 1.00 19.28 109 GLN A O 1
ATOM 749 N N . TYR A 1 94 ? 62.380 117.517 50.985 1.00 17.82 110 TYR A N 1
ATOM 750 C CA . TYR A 1 94 ? 62.897 118.849 51.278 1.00 17.70 110 TYR A CA 1
ATOM 751 C C . TYR A 1 94 ? 62.103 119.855 50.450 1.00 19.03 110 TYR A C 1
ATOM 752 O O . TYR A 1 94 ? 61.865 119.645 49.255 1.00 18.23 110 TYR A O 1
ATOM 761 N N . ILE A 1 95 ? 61.678 120.933 51.100 1.00 19.47 111 ILE A N 1
ATOM 762 C CA . ILE A 1 95 ? 60.911 121.985 50.447 1.00 20.05 111 ILE A CA 1
ATOM 763 C C . ILE A 1 95 ? 61.458 123.339 50.891 1.00 21.24 111 ILE A C 1
ATOM 764 O O . ILE A 1 95 ? 61.931 123.483 52.015 1.00 21.70 111 ILE A O 1
ATOM 769 N N . THR A 1 96 ? 61.419 124.321 49.997 1.00 22.23 112 THR A N 1
ATOM 770 C CA . THR A 1 96 ? 61.907 125.665 50.307 1.00 23.72 112 THR A CA 1
ATOM 771 C C . THR A 1 96 ? 61.103 126.668 49.481 1.00 24.61 112 THR A C 1
ATOM 772 O O . THR A 1 96 ? 60.254 126.274 48.688 1.00 24.78 112 THR A O 1
ATOM 776 N N . THR A 1 97 ? 61.351 127.959 49.673 1.00 26.65 113 THR A N 1
ATOM 777 C CA . THR A 1 97 ? 60.621 128.973 48.917 1.00 28.42 113 THR A CA 1
ATOM 778 C C . THR A 1 97 ? 61.210 129.118 47.521 1.00 28.94 113 THR A C 1
ATOM 779 O O . THR A 1 97 ? 62.413 128.975 47.337 1.00 28.41 113 THR A O 1
ATOM 783 N N . VAL A 1 98 ? 60.353 129.401 46.545 1.00 32.26 114 VAL A N 1
ATOM 784 C CA . VAL A 1 98 ? 60.774 129.549 45.150 1.00 34.98 114 VAL A CA 1
ATOM 785 C C . VAL A 1 98 ? 61.894 130.563 44.939 1.00 35.53 114 VAL A C 1
ATOM 786 O O . VAL A 1 98 ? 62.703 130.422 44.023 1.00 36.03 114 VAL A O 1
ATOM 790 N N . ASP A 1 99 ? 61.935 131.584 45.784 1.00 37.05 115 ASP A N 1
ATOM 791 C CA . ASP A 1 99 ? 62.958 132.616 45.680 1.00 38.48 115 ASP A CA 1
ATOM 792 C C . ASP A 1 99 ? 64.258 132.200 46.362 1.00 38.71 115 ASP A C 1
ATOM 793 O O . ASP A 1 99 ? 65.089 133.045 46.696 1.00 39.02 115 ASP A O 1
ATOM 798 N N . SER A 1 100 ? 64.439 130.897 46.561 1.00 36.99 116 SER A N 1
ATOM 799 C CA . SER A 1 100 ? 65.650 130.396 47.205 1.00 35.55 116 SER A CA 1
ATOM 800 C C . SER A 1 100 ? 66.724 129.998 46.200 1.00 34.58 116 SER A C 1
ATOM 801 O O . SER A 1 100 ? 66.419 129.465 45.134 1.00 34.59 116 SER A O 1
ATOM 804 N N . LYS A 1 101 ? 67.979 130.258 46.548 1.00 33.64 117 LYS A N 1
ATOM 805 C CA . LYS A 1 101 ? 69.097 129.899 45.686 1.00 35.94 117 LYS A CA 1
ATOM 806 C C . LYS A 1 101 ? 69.273 128.380 45.690 1.00 35.65 117 LYS A C 1
ATOM 807 O O . LYS A 1 101 ? 69.789 127.797 44.731 1.00 35.47 117 LYS A O 1
ATOM 813 N N . ILE A 1 102 ? 68.843 127.743 46.774 1.00 33.78 118 ILE A N 1
ATOM 814 C CA . ILE A 1 102 ? 68.930 126.292 46.878 1.00 32.87 118 ILE A CA 1
ATOM 815 C C . ILE A 1 102 ? 68.039 125.711 45.787 1.00 33.57 118 ILE A C 1
ATOM 816 O O . ILE A 1 102 ? 66.850 126.010 45.730 1.00 31.94 118 ILE A O 1
ATOM 821 N N . SER A 1 103 ? 68.616 124.885 44.921 1.00 35.13 119 SER A N 1
ATOM 822 C CA . SER A 1 103 ? 67.851 124.283 43.840 1.00 37.44 119 SER A CA 1
ATOM 823 C C . SER A 1 103 ? 68.147 122.797 43.697 1.00 38.55 119 SER A C 1
ATOM 824 O O . SER A 1 103 ? 67.386 122.066 43.065 1.00 38.43 119 SER A O 1
ATOM 827 N N . THR A 1 104 ? 69.252 122.354 44.291 1.00 40.05 120 THR A N 1
ATOM 828 C CA . THR A 1 104 ? 69.632 120.947 44.235 1.00 40.98 120 THR A CA 1
ATOM 829 C C . THR A 1 104 ? 69.868 120.382 45.627 1.00 41.63 120 THR A C 1
ATOM 830 O O . THR A 1 104 ? 70.224 121.105 46.555 1.00 41.21 120 THR A O 1
ATOM 834 N N . PHE A 1 105 ? 69.666 119.078 45.755 1.00 42.91 121 PHE A N 1
ATOM 835 C CA . PHE A 1 105 ? 69.854 118.365 47.012 1.00 44.27 121 PHE A CA 1
ATOM 836 C C . PHE A 1 105 ? 71.245 118.671 47.573 1.00 44.79 121 PHE A C 1
ATOM 837 O O . PHE A 1 105 ? 71.474 118.608 48.780 1.00 45.72 121 PHE A O 1
ATOM 845 N N . ASP A 1 106 ? 72.163 119.020 46.677 1.00 44.42 122 ASP A N 1
ATOM 846 C CA . ASP A 1 106 ? 73.544 119.317 47.032 1.00 42.82 122 ASP A CA 1
ATOM 847 C C . ASP A 1 106 ? 73.734 120.701 47.667 1.00 41.04 122 ASP A C 1
ATOM 848 O O . ASP A 1 106 ? 74.686 120.915 48.423 1.00 40.50 122 ASP A O 1
ATOM 853 N N . ASP A 1 107 ? 72.834 121.635 47.364 1.00 38.26 123 ASP A N 1
ATOM 854 C CA . ASP A 1 107 ? 72.922 122.992 47.913 1.00 35.95 123 ASP A CA 1
ATOM 855 C C . ASP A 1 107 ? 72.474 123.084 49.373 1.00 34.42 123 ASP A C 1
ATOM 856 O O . ASP A 1 107 ? 72.626 124.126 50.015 1.00 33.18 123 ASP A O 1
ATOM 861 N N . LEU A 1 108 ? 71.918 121.998 49.894 1.00 32.47 124 LEU A N 1
ATOM 862 C CA . LEU A 1 108 ? 71.457 121.979 51.274 1.00 31.71 124 LEU A CA 1
ATOM 863 C C . LEU A 1 108 ? 72.617 121.977 52.261 1.00 31.24 124 LEU A C 1
ATOM 864 O O . LEU A 1 108 ? 72.412 122.093 53.468 1.00 32.30 124 LEU A O 1
ATOM 869 N N . HIS A 1 109 ? 73.838 121.863 51.747 1.00 31.15 125 HIS A N 1
ATOM 870 C CA . HIS A 1 109 ? 75.024 121.841 52.599 1.00 30.52 125 HIS A CA 1
ATOM 871 C C . HIS A 1 109 ? 75.229 123.159 53.336 1.00 29.51 125 HIS A C 1
ATOM 872 O O . HIS A 1 109 ? 75.285 124.227 52.723 1.00 28.54 125 HIS A O 1
ATOM 879 N N . GLY A 1 110 ? 75.326 123.073 54.661 1.00 27.83 126 GLY A N 1
ATOM 880 C CA . GLY A 1 110 ? 75.534 124.256 55.477 1.00 27.08 126 GLY A CA 1
ATOM 881 C C . GLY A 1 110 ? 74.280 125.062 55.765 1.00 26.70 126 GLY A C 1
ATOM 882 O O . GLY A 1 110 ? 74.361 126.151 56.332 1.00 26.82 126 GLY A O 1
ATOM 883 N N . LYS A 1 111 ? 73.118 124.529 55.399 1.00 25.53 127 LYS A N 1
ATOM 884 C CA . LYS A 1 111 ? 71.861 125.245 55.604 1.00 26.00 127 LYS A CA 1
ATOM 885 C C . LYS A 1 111 ? 71.145 124.899 56.904 1.00 25.34 127 LYS A C 1
ATOM 886 O O . LYS A 1 111 ? 71.395 123.853 57.513 1.00 25.75 127 LYS A O 1
ATOM 892 N N . LYS A 1 112 ? 70.258 125.796 57.326 1.00 24.60 128 LYS A N 1
ATOM 893 C CA . LYS A 1 112 ? 69.467 125.595 58.534 1.00 23.78 128 LYS A CA 1
ATOM 894 C C . LYS A 1 112 ? 68.173 124.939 58.060 1.00 22.19 128 LYS A C 1
ATOM 895 O O . LYS A 1 112 ? 67.493 125.465 57.173 1.00 20.31 128 LYS A O 1
ATOM 901 N N . ILE A 1 113 ? 67.838 123.796 58.651 1.00 20.92 129 ILE A N 1
ATOM 902 C CA . ILE A 1 113 ? 66.651 123.046 58.257 1.00 20.10 129 ILE A CA 1
ATOM 903 C C . ILE A 1 113 ? 65.562 123.000 59.322 1.00 19.99 129 ILE A C 1
ATOM 904 O O . ILE A 1 113 ? 65.823 122.659 60.473 1.00 19.24 129 ILE A O 1
ATOM 909 N N . GLY A 1 114 ? 64.337 123.329 58.926 1.00 20.52 130 GLY A N 1
ATOM 910 C CA . GLY A 1 114 ? 63.226 123.284 59.858 1.00 19.37 130 GLY A CA 1
ATOM 911 C C . GLY A 1 114 ? 62.656 121.878 59.895 1.00 20.05 130 GLY A C 1
ATOM 912 O O . GLY A 1 114 ? 62.614 121.192 58.872 1.00 21.13 130 GLY A O 1
ATOM 913 N N . VAL A 1 115 ? 62.219 121.442 61.071 1.00 19.07 131 VAL A N 1
ATOM 914 C CA . VAL A 1 115 ? 61.653 120.109 61.236 1.00 19.41 131 VAL A CA 1
ATOM 915 C C . VAL A 1 115 ? 60.521 120.135 62.261 1.00 19.05 131 VAL A C 1
ATOM 916 O O . VAL A 1 115 ? 60.532 120.954 63.179 1.00 19.57 131 VAL A O 1
ATOM 920 N N . ARG A 1 116 ? 59.545 119.246 62.095 1.00 17.89 132 ARG A N 1
ATOM 921 C CA . ARG A 1 116 ? 58.408 119.167 63.009 1.00 17.12 132 ARG A CA 1
ATOM 922 C C . ARG A 1 116 ? 58.818 118.367 64.246 1.00 18.95 132 ARG A C 1
ATOM 923 O O . ARG A 1 116 ? 59.153 117.185 64.148 1.00 18.76 132 ARG A O 1
ATOM 931 N N . LYS A 1 117 ? 58.789 119.013 65.407 1.00 18.45 133 LYS A N 1
ATOM 932 C CA . LYS A 1 117 ? 59.171 118.360 66.657 1.00 18.52 133 LYS A CA 1
ATOM 933 C C . LYS A 1 117 ? 58.380 117.074 66.902 1.00 16.97 133 LYS A C 1
ATOM 934 O O . LYS A 1 117 ? 57.157 117.075 66.851 1.00 16.67 133 LYS A O 1
ATOM 940 N N . GLY A 1 118 ? 59.090 115.984 67.184 1.00 17.37 134 GLY A N 1
ATOM 941 C CA . GLY A 1 118 ? 58.429 114.712 67.431 1.00 18.40 134 GLY A CA 1
ATOM 942 C C . GLY A 1 118 ? 58.620 113.705 66.306 1.00 20.59 134 GLY A C 1
ATOM 943 O O . GLY A 1 118 ? 58.402 112.510 66.498 1.00 19.16 134 GLY A O 1
ATOM 944 N N . THR A 1 119 ? 59.021 114.183 65.128 1.00 20.96 135 THR A N 1
ATOM 945 C CA . THR A 1 119 ? 59.246 113.298 63.987 1.00 20.63 135 THR A CA 1
ATOM 946 C C . THR A 1 119 ? 60.701 112.853 63.961 1.00 20.00 135 THR A C 1
ATOM 947 O O . THR A 1 119 ? 61.538 113.389 64.684 1.00 20.82 135 THR A O 1
ATOM 951 N N . PRO A 1 120 ? 61.021 111.855 63.125 1.00 19.58 136 PRO A N 1
ATOM 952 C CA . PRO A 1 120 ? 62.398 111.369 63.032 1.00 18.52 136 PRO A CA 1
ATOM 953 C C . PRO A 1 120 ? 63.190 112.185 62.012 1.00 17.74 136 PRO A C 1
ATOM 954 O O . PRO A 1 120 ? 64.310 111.824 61.650 1.00 17.12 136 PRO A O 1
ATOM 958 N N . TYR A 1 121 ? 62.610 113.298 61.568 1.00 17.89 137 TYR A N 1
ATOM 959 C CA . TYR A 1 121 ? 63.253 114.136 60.562 1.00 17.94 137 TYR A CA 1
ATOM 960 C C . TYR A 1 121 ? 64.531 114.856 60.996 1.00 18.86 137 TYR A C 1
ATOM 961 O O . TYR A 1 121 ? 65.451 115.037 60.190 1.00 18.82 137 TYR A O 1
ATOM 970 N N . ALA A 1 122 ? 64.603 115.261 62.258 1.00 18.30 138 ALA A N 1
ATOM 971 C CA . ALA A 1 122 ? 65.806 115.919 62.745 1.00 20.81 138 ALA A CA 1
ATOM 972 C C . ALA A 1 122 ? 66.946 114.918 62.601 1.00 22.44 138 ALA A C 1
ATOM 973 O O . ALA A 1 122 ? 68.044 115.251 62.143 1.00 22.46 138 ALA A O 1
ATOM 975 N N . ARG A 1 123 ? 66.673 113.681 63.001 1.00 23.28 139 ARG A N 1
ATOM 976 C CA . ARG A 1 123 ? 67.665 112.620 62.924 1.00 23.59 139 ARG A CA 1
ATOM 977 C C . ARG A 1 123 ? 68.073 112.346 61.479 1.00 21.53 139 ARG A C 1
ATOM 978 O O . ARG A 1 123 ? 69.244 112.097 61.195 1.00 22.40 139 ARG A O 1
ATOM 986 N N . GLN A 1 124 ? 67.112 112.406 60.562 1.00 20.85 140 GLN A N 1
ATOM 987 C CA . GLN A 1 124 ? 67.403 112.162 59.152 1.00 20.62 140 GLN A CA 1
ATOM 988 C C . GLN A 1 124 ? 68.336 113.236 58.603 1.00 21.19 140 GLN A C 1
ATOM 989 O O . GLN A 1 124 ? 69.295 112.941 57.891 1.00 20.07 140 GLN A O 1
ATOM 995 N N . VAL A 1 125 ? 68.045 114.486 58.947 1.00 20.81 141 VAL A N 1
ATOM 996 C CA . VAL A 1 125 ? 68.844 115.615 58.497 1.00 20.41 141 VAL A CA 1
ATOM 997 C C . VAL A 1 125 ? 70.289 115.527 58.982 1.00 20.75 141 VAL A C 1
ATOM 998 O O . VAL A 1 125 ? 71.229 115.643 58.193 1.00 20.58 141 VAL A O 1
ATOM 1002 N N . LEU A 1 126 ? 70.475 115.320 60.280 1.00 22.01 142 LEU A N 1
ATOM 1003 C CA . LEU A 1 126 ? 71.826 115.259 60.815 1.00 23.64 142 LEU A CA 1
ATOM 1004 C C . LEU A 1 126 ? 72.611 114.045 60.326 1.00 24.72 142 LEU A C 1
ATOM 1005 O O . LEU A 1 126 ? 73.817 114.136 60.114 1.00 25.30 142 LEU A O 1
ATOM 1010 N N . SER A 1 127 ? 71.924 112.924 60.128 1.00 26.64 143 SER A N 1
ATOM 1011 C CA . SER A 1 127 ? 72.568 111.696 59.662 1.00 29.31 143 SER A CA 1
ATOM 1012 C C . SER A 1 127 ? 73.172 111.849 58.269 1.00 30.22 143 SER A C 1
ATOM 1013 O O . SER A 1 127 ? 73.976 111.024 57.836 1.00 30.41 143 SER A O 1
ATOM 1016 N N . GLU A 1 128 ? 72.780 112.900 57.561 1.00 31.02 144 GLU A N 1
ATOM 1017 C CA . GLU A 1 128 ? 73.306 113.142 56.228 1.00 31.93 144 GLU A CA 1
ATOM 1018 C C . GLU A 1 128 ? 74.716 113.731 56.311 1.00 31.28 144 GLU A C 1
ATOM 1019 O O . GLU A 1 128 ? 75.472 113.699 55.341 1.00 30.69 144 GLU A O 1
ATOM 1025 N N . ASN A 1 129 ? 75.072 114.262 57.476 1.00 28.77 145 ASN A N 1
ATOM 1026 C CA . ASN A 1 129 ? 76.402 114.828 57.676 1.00 29.82 145 ASN A CA 1
ATOM 1027 C C . ASN A 1 129 ? 76.827 115.834 56.599 1.00 29.26 145 ASN A C 1
ATOM 1028 O O . ASN A 1 129 ? 77.902 115.716 56.012 1.00 27.92 145 ASN A O 1
ATOM 1033 N N . ARG A 1 130 ? 75.974 116.821 56.347 1.00 29.63 146 ARG A N 1
ATOM 1034 C CA . ARG A 1 130 ? 76.264 117.858 55.367 1.00 30.51 146 ARG A CA 1
ATOM 1035 C C . ARG A 1 130 ? 76.257 119.211 56.071 1.00 29.32 146 ARG A C 1
ATOM 1036 O O . ARG A 1 130 ? 75.750 120.202 55.544 1.00 29.09 146 ARG A O 1
ATOM 1044 N N . ASN A 1 131 ? 76.825 119.229 57.275 1.00 27.49 147 ASN A N 1
ATOM 1045 C CA . ASN A 1 131 ? 76.919 120.432 58.096 1.00 25.99 147 ASN A CA 1
ATOM 1046 C C . ASN A 1 131 ? 75.632 121.243 58.124 1.00 24.87 147 ASN A C 1
ATOM 1047 O O . ASN A 1 131 ? 75.580 122.378 57.651 1.00 23.34 147 ASN A O 1
ATOM 1052 N N . ASN A 1 132 ? 74.592 120.644 58.691 1.00 25.34 148 ASN A N 1
ATOM 1053 C CA . ASN A 1 132 ? 73.300 121.297 58.800 1.00 24.94 148 ASN A CA 1
ATOM 1054 C C . ASN A 1 132 ? 72.934 121.524 60.250 1.00 25.60 148 ASN A C 1
ATOM 1055 O O . ASN A 1 132 ? 73.393 120.807 61.143 1.00 27.74 148 ASN A O 1
ATOM 1060 N N . GLN A 1 133 ? 72.095 122.529 60.469 1.00 25.21 149 GLN A N 1
ATOM 1061 C CA . GLN A 1 133 ? 71.613 122.860 61.793 1.00 24.59 149 GLN A CA 1
ATOM 1062 C C . GLN A 1 133 ? 70.107 122.660 61.740 1.00 22.50 149 GLN A C 1
ATOM 1063 O O . GLN A 1 133 ? 69.450 123.082 60.789 1.00 22.44 149 GLN A O 1
ATOM 1069 N N . VAL A 1 134 ? 69.564 121.996 62.753 1.00 21.35 150 VAL A N 1
ATOM 1070 C CA . VAL A 1 134 ? 68.139 121.727 62.807 1.00 18.69 150 VAL A CA 1
ATOM 1071 C C . VAL A 1 134 ? 67.395 122.659 63.759 1.00 20.15 150 VAL A C 1
ATOM 1072 O O . VAL A 1 134 ? 67.834 122.908 64.882 1.00 19.49 150 VAL A O 1
ATOM 1076 N N . ILE A 1 135 ? 66.268 123.179 63.293 1.00 20.29 151 ILE A N 1
ATOM 1077 C CA . ILE A 1 135 ? 65.434 124.055 64.104 1.00 21.02 151 ILE A CA 1
ATOM 1078 C C . ILE A 1 135 ? 64.136 123.284 64.303 1.00 21.94 151 ILE A C 1
ATOM 1079 O O . ILE A 1 135 ? 63.436 122.974 63.335 1.00 21.74 151 ILE A O 1
ATOM 1084 N N . PHE A 1 136 ? 63.840 122.948 65.554 1.00 21.21 152 PHE A N 1
ATOM 1085 C CA . PHE A 1 136 ? 62.634 122.201 65.896 1.00 21.66 152 PHE A CA 1
ATOM 1086 C C . PHE A 1 136 ? 61.431 123.119 66.034 1.00 22.58 152 PHE A C 1
ATOM 1087 O O . PHE A 1 136 ? 61.479 124.116 66.753 1.00 24.65 152 PHE A O 1
ATOM 1095 N N . TYR A 1 137 ? 60.352 122.770 65.347 1.00 21.76 153 TYR A N 1
ATOM 1096 C CA . TYR A 1 137 ? 59.118 123.539 65.393 1.00 23.52 153 TYR A CA 1
ATOM 1097 C C . TYR A 1 137 ? 58.022 122.626 65.925 1.00 25.26 153 TYR A C 1
ATOM 1098 O O . TYR A 1 137 ? 57.902 121.481 65.487 1.00 25.56 153 TYR A O 1
ATOM 1107 N N . GLU A 1 138 ? 57.229 123.118 66.871 1.00 25.42 154 GLU A N 1
ATOM 1108 C CA . GLU A 1 138 ? 56.160 122.302 67.435 1.00 28.26 154 GLU A CA 1
ATOM 1109 C C . GLU A 1 138 ? 54.956 122.218 66.503 1.00 25.80 154 GLU A C 1
ATOM 1110 O O . GLU A 1 138 ? 54.309 121.179 66.424 1.00 25.20 154 GLU A O 1
ATOM 1116 N N . LEU A 1 139 ? 54.658 123.313 65.806 1.00 24.87 155 LEU A N 1
ATOM 1117 C CA . LEU A 1 139 ? 53.538 123.344 64.860 1.00 24.38 155 LEU A CA 1
ATOM 1118 C C . LEU A 1 139 ? 54.038 123.518 63.431 1.00 23.58 155 LEU A C 1
ATOM 1119 O O . LEU A 1 139 ? 55.042 124.188 63.193 1.00 22.29 155 LEU A O 1
ATOM 1124 N N . ILE A 1 140 ? 53.326 122.913 62.485 1.00 22.97 156 ILE A N 1
ATOM 1125 C CA . ILE A 1 140 ? 53.676 123.025 61.079 1.00 24.28 156 ILE A CA 1
ATOM 1126 C C . ILE A 1 140 ? 53.559 124.499 60.665 1.00 23.99 156 ILE A C 1
ATOM 1127 O O . ILE A 1 140 ? 54.338 124.986 59.853 1.00 23.45 156 ILE A O 1
ATOM 1132 N N . GLN A 1 141 ? 52.590 125.207 61.237 1.00 24.44 157 GLN A N 1
ATOM 1133 C CA . GLN A 1 141 ? 52.387 126.618 60.904 1.00 25.54 157 GLN A CA 1
ATOM 1134 C C . GLN A 1 141 ? 53.611 127.463 61.234 1.00 25.58 157 GLN A C 1
ATOM 1135 O O . GLN A 1 141 ? 53.981 128.351 60.467 1.00 26.83 157 GLN A O 1
ATOM 1141 N N . ASP A 1 142 ? 54.227 127.183 62.379 1.00 26.06 158 ASP A N 1
ATOM 1142 C CA . ASP A 1 142 ? 55.417 127.899 62.830 1.00 26.35 158 ASP A CA 1
ATOM 1143 C C . ASP A 1 142 ? 56.574 127.618 61.882 1.00 25.23 158 ASP A C 1
ATOM 1144 O O . ASP A 1 142 ? 57.347 128.508 61.530 1.00 23.64 158 ASP A O 1
ATOM 1157 N N . LEU A 1 144 ? 56.448 126.667 58.682 1.00 19.10 160 LEU A N 1
ATOM 1158 C CA . LEU A 1 144 ? 56.250 127.287 57.383 1.00 20.89 160 LEU A CA 1
ATOM 1159 C C . LEU A 1 144 ? 56.422 128.803 57.488 1.00 22.24 160 LEU A C 1
ATOM 1160 O O . LEU A 1 144 ? 56.874 129.451 56.539 1.00 23.63 160 LEU A O 1
ATOM 1165 N N . LEU A 1 145 ? 56.078 129.358 58.649 1.00 22.24 161 LEU A N 1
ATOM 1166 C CA . LEU A 1 145 ? 56.223 130.793 58.886 1.00 22.16 161 LEU A CA 1
ATOM 1167 C C . LEU A 1 145 ? 57.705 131.094 58.961 1.00 22.02 161 LEU A C 1
ATOM 1168 O O . LEU A 1 145 ? 58.176 132.088 58.411 1.00 20.69 161 LEU A O 1
ATOM 1173 N N . GLY A 1 146 ? 58.431 130.224 59.660 1.00 20.96 162 GLY A N 1
ATOM 1174 C CA . GLY A 1 146 ? 59.864 130.397 59.798 1.00 21.94 162 GLY A CA 1
ATOM 1175 C C . GLY A 1 146 ? 60.517 130.389 58.434 1.00 22.07 162 GLY A C 1
ATOM 1176 O O . GLY A 1 146 ? 61.395 131.202 58.147 1.00 22.07 162 GLY A O 1
ATOM 1177 N N . LEU A 1 147 ? 60.076 129.465 57.585 1.00 22.53 163 LEU A N 1
ATOM 1178 C CA . LEU A 1 147 ? 60.608 129.346 56.236 1.00 23.28 163 LEU A CA 1
ATOM 1179 C C . LEU A 1 147 ? 60.354 130.646 55.469 1.00 24.02 163 LEU A C 1
ATOM 1180 O O . LEU A 1 147 ? 61.267 131.201 54.857 1.00 24.12 163 LEU A O 1
ATOM 1185 N N . SER A 1 148 ? 59.111 131.120 55.510 1.00 22.78 164 SER A N 1
ATOM 1186 C CA . SER A 1 148 ? 58.722 132.354 54.831 1.00 23.57 164 SER A CA 1
ATOM 1187 C C . SER A 1 148 ? 59.549 133.537 55.316 1.00 24.01 164 SER A C 1
ATOM 1188 O O . SER A 1 148 ? 59.977 134.365 54.515 1.00 23.54 164 SER A O 1
ATOM 1191 N N . ASN A 1 149 ? 59.750 133.611 56.631 1.00 24.20 165 ASN A N 1
ATOM 1192 C CA . ASN A 1 149 ? 60.521 134.683 57.264 1.00 24.91 165 ASN A CA 1
ATOM 1193 C C . ASN A 1 149 ? 62.016 134.452 57.129 1.00 25.48 165 ASN A C 1
ATOM 1194 O O . ASN A 1 149 ? 62.822 135.206 57.675 1.00 24.34 165 ASN A O 1
ATOM 1199 N N . ASN A 1 150 ? 62.379 133.394 56.416 1.00 27.38 166 ASN A N 1
ATOM 1200 C CA . ASN A 1 150 ? 63.779 133.066 56.199 1.00 28.82 166 ASN A CA 1
ATOM 1201 C C . ASN A 1 150 ? 64.506 132.761 57.509 1.00 28.02 166 ASN A C 1
ATOM 1202 O O . ASN A 1 150 ? 65.698 133.048 57.647 1.00 29.28 166 ASN A O 1
ATOM 1207 N N . GLN A 1 151 ? 63.784 132.188 58.470 1.00 25.41 167 GLN A N 1
ATOM 1208 C CA . GLN A 1 151 ? 64.369 131.822 59.759 1.00 24.77 167 GLN A CA 1
ATOM 1209 C C . GLN A 1 151 ? 65.126 130.503 59.564 1.00 22.71 167 GLN A C 1
ATOM 1210 O O . GLN A 1 151 ? 66.043 130.177 60.315 1.00 18.95 167 GLN A O 1
ATOM 1216 N N . VAL A 1 152 ? 64.701 129.742 58.559 1.00 20.01 168 VAL A N 1
ATOM 1217 C CA . VAL A 1 152 ? 65.349 128.494 58.173 1.00 19.41 168 VAL A CA 1
ATOM 1218 C C . VAL A 1 152 ? 65.453 128.576 56.650 1.00 20.41 168 VAL A C 1
ATOM 1219 O O . VAL A 1 152 ? 64.653 129.262 56.004 1.00 20.23 168 VAL A O 1
ATOM 1223 N N . ASP A 1 153 ? 66.443 127.897 56.083 1.00 20.43 169 ASP A N 1
ATOM 1224 C CA . ASP A 1 153 ? 66.658 127.901 54.644 1.00 20.91 169 ASP A CA 1
ATOM 1225 C C . ASP A 1 153 ? 65.723 126.944 53.917 1.00 21.53 169 ASP A C 1
ATOM 1226 O O . ASP A 1 153 ? 65.396 127.138 52.746 1.00 21.26 169 ASP A O 1
ATOM 1231 N N . ALA A 1 154 ? 65.304 125.899 54.616 1.00 21.05 170 ALA A N 1
ATOM 1232 C CA . ALA A 1 154 ? 64.424 124.901 54.034 1.00 20.94 170 ALA A CA 1
ATOM 1233 C C . ALA A 1 154 ? 63.797 124.077 55.147 1.00 20.69 170 ALA A C 1
ATOM 1234 O O . ALA A 1 154 ? 64.142 124.227 56.320 1.00 22.19 170 ALA A O 1
ATOM 1236 N N . SER A 1 155 ? 62.888 123.197 54.758 1.00 19.70 171 SER A N 1
ATOM 1237 C CA . SER A 1 155 ? 62.183 122.341 55.693 1.00 21.08 171 SER A CA 1
ATOM 1238 C C . SER A 1 155 ? 62.097 120.907 55.168 1.00 20.24 171 SER A C 1
ATOM 1239 O O . SER A 1 155 ? 61.940 120.686 53.966 1.00 21.05 171 SER A O 1
ATOM 1242 N N . LEU A 1 156 ? 62.223 119.940 56.073 1.00 19.19 172 LEU A N 1
ATOM 1243 C CA . LEU A 1 156 ? 62.113 118.528 55.723 1.00 18.23 172 LEU A CA 1
ATOM 1244 C C . LEU A 1 156 ? 60.830 118.073 56.406 1.00 17.72 172 LEU A C 1
ATOM 1245 O O . LEU A 1 156 ? 60.728 118.112 57.633 1.00 17.53 172 LEU A O 1
ATOM 1258 N N . ASP A 1 158 ? 56.835 115.578 55.593 1.00 17.38 174 ASP A N 1
ATOM 1259 C CA . ASP A 1 158 ? 56.246 114.451 54.877 1.00 16.32 174 ASP A CA 1
ATOM 1260 C C . ASP A 1 158 ? 56.149 114.801 53.386 1.00 17.09 174 ASP A C 1
ATOM 1261 O O . ASP A 1 158 ? 55.830 115.940 53.024 1.00 18.90 174 ASP A O 1
ATOM 1266 N N . TYR A 1 159 ? 56.421 113.822 52.531 1.00 15.57 175 TYR A N 1
ATOM 1267 C CA . TYR A 1 159 ? 56.360 114.013 51.087 1.00 14.72 175 TYR A CA 1
ATOM 1268 C C . TYR A 1 159 ? 54.995 114.516 50.598 1.00 14.89 175 TYR A C 1
ATOM 1269 O O . TYR A 1 159 ? 54.931 115.495 49.849 1.00 13.92 175 TYR A O 1
ATOM 1278 N N . GLU A 1 160 ? 53.909 113.859 51.012 1.00 13.61 176 GLU A N 1
ATOM 1279 C CA . GLU A 1 160 ? 52.577 114.282 50.579 1.00 15.24 176 GLU A CA 1
ATOM 1280 C C . GLU A 1 160 ? 52.200 115.648 51.155 1.00 15.54 176 GLU A C 1
ATOM 1281 O O . GLU A 1 160 ? 51.366 116.356 50.583 1.00 14.82 176 GLU A O 1
ATOM 1287 N N . ALA A 1 161 ? 52.792 116.006 52.291 1.00 15.53 177 ALA A N 1
ATOM 1288 C CA . ALA A 1 161 ? 52.523 117.305 52.908 1.00 16.89 177 ALA A CA 1
ATOM 1289 C C . ALA A 1 161 ? 53.241 118.374 52.090 1.00 16.98 177 ALA A C 1
ATOM 1290 O O . ALA A 1 161 ? 52.716 119.465 51.879 1.00 17.60 177 ALA A O 1
ATOM 1292 N N . ALA A 1 162 ? 54.449 118.051 51.639 1.00 15.26 178 ALA A N 1
ATOM 1293 C CA . ALA A 1 162 ? 55.247 118.975 50.835 1.00 17.95 178 ALA A CA 1
ATOM 1294 C C . ALA A 1 162 ? 54.560 119.247 49.503 1.00 17.76 178 ALA A C 1
ATOM 1295 O O . ALA A 1 162 ? 54.479 120.393 49.060 1.00 18.96 178 ALA A O 1
ATOM 1297 N N . LYS A 1 163 ? 54.065 118.190 48.869 1.00 20.01 179 LYS A N 1
ATOM 1298 C CA . LYS A 1 163 ? 53.374 118.322 47.592 1.00 23.04 179 LYS A CA 1
ATOM 1299 C C . LYS A 1 163 ? 52.099 119.139 47.760 1.00 22.26 179 LYS A C 1
ATOM 1300 O O . LYS A 1 163 ? 51.748 119.944 46.898 1.00 21.56 179 LYS A O 1
ATOM 1306 N N . TYR A 1 164 ? 51.405 118.918 48.872 1.00 20.60 180 TYR A N 1
ATOM 1307 C CA . TYR A 1 164 ? 50.179 119.650 49.160 1.00 19.90 180 TYR A CA 1
ATOM 1308 C C . TYR A 1 164 ? 50.460 121.155 49.158 1.00 20.19 180 TYR A C 1
ATOM 1309 O O . TYR A 1 164 ? 49.813 121.922 48.447 1.00 19.59 180 TYR A O 1
ATOM 1318 N N . TRP A 1 165 ? 51.437 121.565 49.958 1.00 21.37 181 TRP A N 1
ATOM 1319 C CA . TRP A 1 165 ? 51.787 122.968 50.069 1.00 23.95 181 TRP A CA 1
ATOM 1320 C C . TRP A 1 165 ? 52.238 123.615 48.773 1.00 26.55 181 TRP A C 1
ATOM 1321 O O . TRP A 1 165 ? 51.875 124.755 48.489 1.00 25.76 181 TRP A O 1
ATOM 1340 N N . ALA A 1 167 ? 51.257 122.922 45.904 1.00 27.82 183 ALA A N 1
ATOM 1341 C CA . ALA A 1 167 ? 50.115 123.036 45.013 1.00 27.48 183 ALA A CA 1
ATOM 1342 C C . ALA A 1 167 ? 48.914 123.678 45.702 1.00 28.13 183 ALA A C 1
ATOM 1343 O O . ALA A 1 167 ? 47.808 123.664 45.166 1.00 27.72 183 ALA A O 1
ATOM 1345 N N . SER A 1 168 ? 49.129 124.252 46.880 1.00 27.67 184 SER A N 1
ATOM 1346 C CA . SER A 1 168 ? 48.030 124.872 47.611 1.00 29.84 184 SER A CA 1
ATOM 1347 C C . SER A 1 168 ? 48.268 126.322 48.022 1.00 30.64 184 SER A C 1
ATOM 1348 O O . SER A 1 168 ? 47.325 127.040 48.351 1.00 31.11 184 SER A O 1
ATOM 1351 N N . GLU A 1 169 ? 49.520 126.759 47.998 1.00 32.34 185 GLU A N 1
ATOM 1352 C CA . GLU A 1 169 ? 49.829 128.126 48.392 1.00 34.53 185 GLU A CA 1
ATOM 1353 C C . GLU A 1 169 ? 50.767 128.790 47.397 1.00 34.91 185 GLU A C 1
ATOM 1354 O O . GLU A 1 169 ? 51.919 128.381 47.257 1.00 35.30 185 GLU A O 1
ATOM 1360 N N . PRO A 1 170 ? 50.285 129.827 46.689 1.00 35.25 186 PRO A N 1
ATOM 1361 C CA . PRO A 1 170 ? 48.931 130.390 46.779 1.00 36.37 186 PRO A CA 1
ATOM 1362 C C . PRO A 1 170 ? 47.879 129.562 46.044 1.00 37.69 186 PRO A C 1
ATOM 1363 O O . PRO A 1 170 ? 48.207 128.599 45.354 1.00 37.49 186 PRO A O 1
ATOM 1367 N N . TYR A 1 171 ? 46.616 129.949 46.193 1.00 39.54 187 TYR A N 1
ATOM 1368 C CA . TYR A 1 171 ? 45.509 129.248 45.547 1.00 42.14 187 TYR A CA 1
ATOM 1369 C C . TYR A 1 171 ? 45.722 129.059 44.049 1.00 42.45 187 TYR A C 1
ATOM 1370 O O . TYR A 1 171 ? 45.723 127.936 43.548 1.00 41.77 187 TYR A O 1
ATOM 1379 N N . ALA A 1 172 ? 45.882 130.170 43.338 1.00 42.68 188 ALA A N 1
ATOM 1380 C CA . ALA A 1 172 ? 46.081 130.138 41.898 1.00 42.85 188 ALA A CA 1
ATOM 1381 C C . ALA A 1 172 ? 47.556 130.272 41.544 1.00 43.57 188 ALA A C 1
ATOM 1382 O O . ALA A 1 172 ? 47.956 131.213 40.854 1.00 43.78 188 ALA A O 1
ATOM 1384 N N . TYR A 1 173 ? 48.364 129.329 42.020 1.00 43.33 189 TYR A N 1
ATOM 1385 C CA . TYR A 1 173 ? 49.795 129.349 41.744 1.00 43.45 189 TYR A CA 1
ATOM 1386 C C . TYR A 1 173 ? 50.024 129.216 40.243 1.00 44.19 189 TYR A C 1
ATOM 1387 O O . TYR A 1 173 ? 51.098 129.536 39.732 1.00 43.82 189 TYR A O 1
ATOM 1396 N N . LYS A 1 174 ? 48.997 128.739 39.547 1.00 44.68 190 LYS A N 1
ATOM 1397 C CA . LYS A 1 174 ? 49.048 128.554 38.103 1.00 46.09 190 LYS A CA 1
ATOM 1398 C C . LYS A 1 174 ? 49.174 129.915 37.419 1.00 45.99 190 LYS A C 1
ATOM 1399 O O . LYS A 1 174 ? 49.955 130.084 36.484 1.00 45.91 190 LYS A O 1
ATOM 1405 N N . LEU A 1 175 ? 48.405 130.884 37.907 1.00 46.12 191 LEU A N 1
ATOM 1406 C CA . LEU A 1 175 ? 48.397 132.233 37.352 1.00 45.56 191 LEU A CA 1
ATOM 1407 C C . LEU A 1 175 ? 49.440 133.160 37.978 1.00 45.48 191 LEU A C 1
ATOM 1408 O O . LEU A 1 175 ? 50.148 133.874 37.265 1.00 45.32 191 LEU A O 1
ATOM 1413 N N . ILE A 1 176 ? 49.531 133.144 39.308 1.00 44.73 192 ILE A N 1
ATOM 1414 C CA . ILE A 1 176 ? 50.460 134.005 40.042 1.00 43.63 192 ILE A CA 1
ATOM 1415 C C . ILE A 1 176 ? 51.829 133.394 40.349 1.00 42.07 192 ILE A C 1
ATOM 1416 O O . ILE A 1 176 ? 52.747 134.099 40.776 1.00 42.15 192 ILE A O 1
ATOM 1421 N N . GLY A 1 177 ? 51.975 132.091 40.135 1.00 39.56 193 GLY A N 1
ATOM 1422 C CA . GLY A 1 177 ? 53.253 131.457 40.409 1.00 36.99 193 GLY A CA 1
ATOM 1423 C C . GLY A 1 177 ? 53.299 130.813 41.780 1.00 34.90 193 GLY A C 1
ATOM 1424 O O . GLY A 1 177 ? 52.636 131.266 42.712 1.00 33.97 193 GLY A O 1
ATOM 1425 N N . LYS A 1 178 ? 54.089 129.753 41.903 1.00 33.42 194 LYS A N 1
ATOM 1426 C CA . LYS A 1 178 ? 54.214 129.031 43.160 1.00 32.68 194 LYS A CA 1
ATOM 1427 C C . LYS A 1 178 ? 55.042 129.771 44.203 1.00 30.40 194 LYS A C 1
ATOM 1428 O O . LYS A 1 178 ? 55.866 130.622 43.872 1.00 29.84 194 LYS A O 1
ATOM 1434 N N . LYS A 1 179 ? 54.810 129.436 45.470 1.00 28.81 195 LYS A N 1
ATOM 1435 C CA . LYS A 1 179 ? 55.546 130.032 46.577 1.00 26.12 195 LYS A CA 1
ATOM 1436 C C . LYS A 1 179 ? 56.633 129.061 47.021 1.00 26.02 195 LYS A C 1
ATOM 1437 O O . LYS A 1 179 ? 57.669 129.469 47.554 1.00 25.30 195 LYS A O 1
ATOM 1443 N N . TYR A 1 180 ? 56.392 127.775 46.784 1.00 24.27 196 TYR A N 1
ATOM 1444 C CA . TYR A 1 180 ? 57.336 126.729 47.169 1.00 24.61 196 TYR A CA 1
ATOM 1445 C C . TYR A 1 180 ? 57.892 125.939 45.988 1.00 24.28 196 TYR A C 1
ATOM 1446 O O . TYR A 1 180 ? 57.357 125.983 44.879 1.00 22.78 196 TYR A O 1
ATOM 1455 N N . LYS A 1 181 ? 58.977 125.217 46.252 1.00 23.41 197 LYS A N 1
ATOM 1456 C CA . LYS A 1 181 ? 59.613 124.348 45.269 1.00 23.40 197 LYS A CA 1
ATOM 1457 C C . LYS A 1 181 ? 60.272 123.203 46.043 1.00 23.86 197 LYS A C 1
ATOM 1458 O O . LYS A 1 181 ? 60.800 123.404 47.143 1.00 22.17 197 LYS A O 1
ATOM 1464 N N . LEU A 1 182 ? 60.221 122.004 45.474 1.00 24.47 198 LEU A N 1
ATOM 1465 C CA . LEU A 1 182 ? 60.801 120.828 46.109 1.00 25.31 198 LEU A CA 1
ATOM 1466 C C . LEU A 1 182 ? 62.276 120.704 45.756 1.00 26.32 198 LEU A C 1
ATOM 1467 O O . LEU A 1 182 ? 62.688 121.005 44.634 1.00 26.56 198 LEU A O 1
ATOM 1472 N N . ILE A 1 183 ? 63.068 120.249 46.719 1.00 26.52 199 ILE A N 1
ATOM 1473 C CA . ILE A 1 183 ? 64.501 120.085 46.522 1.00 26.73 199 ILE A CA 1
ATOM 1474 C C . ILE A 1 183 ? 64.860 118.601 46.583 1.00 26.71 199 ILE A C 1
ATOM 1475 O O . ILE A 1 183 ? 64.688 117.958 47.621 1.00 26.96 199 ILE A O 1
ATOM 1480 N N . GLY A 1 184 ? 65.349 118.066 45.466 1.00 25.35 200 GLY A N 1
ATOM 1481 C CA . GLY A 1 184 ? 65.715 116.659 45.408 1.00 23.55 200 GLY A CA 1
ATOM 1482 C C . GLY A 1 184 ? 64.488 115.772 45.338 1.00 23.85 200 GLY A C 1
ATOM 1483 O O . GLY A 1 184 ? 63.366 116.268 45.395 1.00 22.62 200 GLY A O 1
ATOM 1484 N N . LYS A 1 185 ? 64.689 114.464 45.206 1.00 23.02 201 LYS A N 1
ATOM 1485 C CA . LYS A 1 185 ? 63.572 113.521 45.142 1.00 23.03 201 LYS A CA 1
ATOM 1486 C C . LYS A 1 185 ? 63.115 113.199 46.569 1.00 21.75 201 LYS A C 1
ATOM 1487 O O . LYS A 1 185 ? 63.776 113.578 47.534 1.00 20.96 201 LYS A O 1
ATOM 1493 N N . LYS A 1 186 ? 61.989 112.506 46.704 1.00 21.78 202 LYS A N 1
ATOM 1494 C CA . LYS A 1 186 ? 61.485 112.141 48.022 1.00 20.13 202 LYS A CA 1
ATOM 1495 C C . LYS A 1 186 ? 62.464 111.158 48.653 1.00 21.39 202 LYS A C 1
ATOM 1496 O O . LYS A 1 186 ? 63.177 110.453 47.941 1.00 22.84 202 LYS A O 1
ATOM 1502 N N . ILE A 1 187 ? 62.501 111.111 49.981 1.00 21.62 203 ILE A N 1
ATOM 1503 C CA . ILE A 1 187 ? 63.429 110.233 50.687 1.00 21.05 203 ILE A CA 1
ATOM 1504 C C . ILE A 1 187 ? 62.71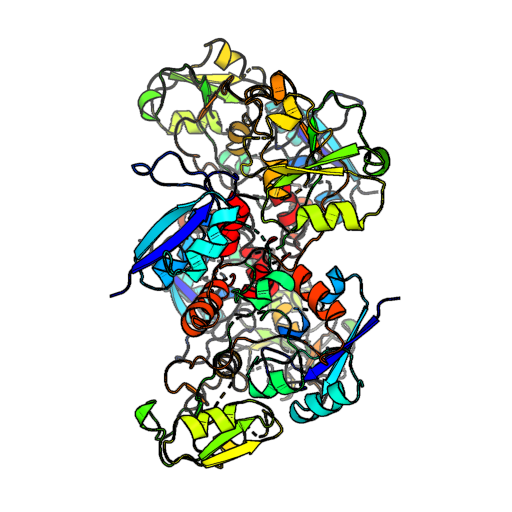9 109.181 51.534 1.00 21.21 203 ILE A C 1
ATOM 1505 O O . ILE A 1 187 ? 61.855 109.506 52.350 1.00 20.51 203 ILE A O 1
ATOM 1510 N N . SER A 1 188 ? 63.095 107.920 51.352 1.00 19.74 204 SER A N 1
ATOM 1511 C CA . SER A 1 188 ? 62.481 106.852 52.126 1.00 21.02 204 SER A CA 1
ATOM 1512 C C . SER A 1 188 ? 62.908 106.999 53.582 1.00 20.68 204 SER A C 1
ATOM 1513 O O . SER A 1 188 ? 64.090 107.140 53.878 1.00 19.45 204 SER A O 1
ATOM 1516 N N . ILE A 1 189 ? 61.944 106.982 54.491 1.00 19.78 205 ILE A N 1
ATOM 1517 C CA . ILE A 1 189 ? 62.269 107.103 55.902 1.00 19.86 205 ILE A CA 1
ATOM 1518 C C . ILE A 1 189 ? 61.280 106.298 56.732 1.00 18.16 205 ILE A C 1
ATOM 1519 O O . ILE A 1 189 ? 60.067 106.401 56.549 1.00 18.67 205 ILE A O 1
ATOM 1524 N N . GLY A 1 190 ? 61.805 105.484 57.638 1.00 18.47 206 GLY A N 1
ATOM 1525 C CA . GLY A 1 190 ? 60.939 104.676 58.473 1.00 19.15 206 GLY A CA 1
ATOM 1526 C C . GLY A 1 190 ? 60.329 103.517 57.708 1.00 18.19 206 GLY A C 1
ATOM 1527 O O . GLY A 1 190 ? 60.706 103.243 56.570 1.00 17.42 206 GLY A O 1
ATOM 1528 N N . GLU A 1 191 ? 59.368 102.844 58.327 1.00 18.37 207 GLU A N 1
ATOM 1529 C CA . GLU A 1 191 ? 58.736 101.692 57.700 1.00 18.17 207 GLU A CA 1
ATOM 1530 C C . GLU A 1 191 ? 57.258 101.888 57.374 1.00 18.43 207 GLU A C 1
ATOM 1531 O O . GLU A 1 191 ? 56.481 100.931 57.395 1.00 18.73 207 GLU A O 1
ATOM 1537 N N . GLY A 1 192 ? 56.876 103.128 57.072 1.00 17.25 208 GLY A N 1
ATOM 1538 C CA . GLY A 1 192 ? 55.496 103.410 56.715 1.00 16.40 208 GLY A CA 1
ATOM 1539 C C . GLY A 1 192 ? 54.667 104.115 57.770 1.00 15.75 208 GLY A C 1
ATOM 1540 O O . GLY A 1 192 ? 54.999 104.070 58.948 1.00 15.33 208 GLY A O 1
ATOM 1541 N N . TYR A 1 193 ? 53.593 104.776 57.339 1.00 15.99 209 TYR A N 1
ATOM 1542 C CA . TYR A 1 193 ? 52.698 105.469 58.257 1.00 15.98 209 TYR A CA 1
ATOM 1543 C C . TYR A 1 193 ? 51.768 104.408 58.811 1.00 15.90 209 TYR A C 1
ATOM 1544 O O . TYR A 1 193 ? 51.259 103.563 58.072 1.00 14.47 209 TYR A O 1
ATOM 1553 N N . SER A 1 194 ? 51.542 104.451 60.118 1.00 16.54 210 SER A N 1
ATOM 1554 C CA . SER A 1 194 ? 50.708 103.446 60.755 1.00 16.85 210 SER A CA 1
ATOM 1555 C C . SER A 1 194 ? 49.913 103.957 61.950 1.00 16.51 210 SER A C 1
ATOM 1556 O O . SER A 1 194 ? 50.155 105.053 62.455 1.00 19.10 210 SER A O 1
ATOM 1559 N N . ILE A 1 195 ? 48.955 103.150 62.386 1.00 16.43 211 ILE A N 1
ATOM 1560 C CA . ILE A 1 195 ? 48.123 103.476 63.536 1.00 15.97 211 ILE A CA 1
ATOM 1561 C C . ILE A 1 195 ? 48.901 102.989 64.762 1.00 18.37 211 ILE A C 1
ATOM 1562 O O . ILE A 1 195 ? 49.295 101.825 64.835 1.00 17.47 211 ILE A O 1
ATOM 1575 N N . ALA A 1 197 ? 49.557 102.466 69.024 1.00 19.48 213 ALA A N 1
ATOM 1576 C CA . ALA A 1 197 ? 48.832 102.139 70.239 1.00 20.21 213 ALA A CA 1
ATOM 1577 C C . ALA A 1 197 ? 49.793 101.691 71.325 1.00 20.48 213 ALA A C 1
ATOM 1578 O O . ALA A 1 197 ? 50.989 101.518 71.074 1.00 21.73 213 ALA A O 1
ATOM 1580 N N . ASN A 1 198 ? 49.276 101.530 72.540 1.00 21.23 214 ASN A N 1
ATOM 1581 C CA . ASN A 1 198 ? 50.099 101.079 73.654 1.00 22.10 214 ASN A CA 1
ATOM 1582 C C . ASN A 1 198 ? 50.296 99.568 73.492 1.00 22.50 214 ASN A C 1
ATOM 1583 O O . ASN A 1 198 ? 49.432 98.880 72.952 1.00 23.83 214 ASN A O 1
ATOM 1588 N N . PRO A 1 199 ? 51.439 99.035 73.948 1.00 23.99 215 PRO A N 1
ATOM 1589 C CA . PRO A 1 199 ? 51.739 97.603 73.838 1.00 24.61 215 PRO A CA 1
ATOM 1590 C C . PRO A 1 199 ? 50.643 96.625 74.260 1.00 25.69 215 PRO A C 1
ATOM 1591 O O . PRO A 1 199 ? 50.508 95.548 73.667 1.00 25.71 215 PRO A O 1
ATOM 1595 N N . ASP A 1 200 ? 49.861 96.983 75.272 1.00 24.09 216 ASP A N 1
ATOM 1596 C CA . ASP A 1 200 ? 48.813 96.085 75.741 1.00 24.35 216 ASP A CA 1
ATOM 1597 C C . ASP A 1 200 ? 47.539 96.102 74.908 1.00 23.24 216 ASP A C 1
ATOM 1598 O O . ASP A 1 200 ? 46.548 95.472 75.275 1.00 23.95 216 ASP A O 1
ATOM 1603 N N . GLN A 1 201 ? 47.560 96.806 73.783 1.00 22.00 217 GLN A N 1
ATOM 1604 C CA . GLN A 1 201 ? 46.377 96.881 72.937 1.00 19.79 217 GLN A CA 1
ATOM 1605 C C . GLN A 1 201 ? 46.534 96.017 71.685 1.00 20.37 217 GLN A C 1
ATOM 1606 O O . GLN A 1 201 ? 45.912 96.282 70.657 1.00 17.51 217 GLN A O 1
ATOM 1612 N N . PHE A 1 202 ? 47.355 94.977 71.788 1.00 19.15 218 PHE A N 1
ATOM 1613 C CA . PHE A 1 202 ? 47.598 94.083 70.666 1.00 20.69 218 PHE A CA 1
ATOM 1614 C C . PHE A 1 202 ? 46.338 93.424 70.107 1.00 21.03 218 PHE A C 1
ATOM 1615 O O . PHE A 1 202 ? 46.277 93.114 68.916 1.00 21.20 218 PHE A O 1
ATOM 1623 N N . VAL A 1 203 ? 45.321 93.219 70.940 1.00 20.67 219 VAL A N 1
ATOM 1624 C CA . VAL A 1 203 ? 44.104 92.604 70.433 1.00 19.90 219 VAL A CA 1
ATOM 1625 C C . VAL A 1 203 ? 43.417 93.561 69.461 1.00 21.33 219 VAL A C 1
ATOM 1626 O O . VAL A 1 203 ? 42.976 93.152 68.383 1.00 19.04 219 VAL A O 1
ATOM 1630 N N . LEU A 1 204 ? 43.336 94.835 69.839 1.00 18.97 220 LEU A N 1
ATOM 1631 C CA . LEU A 1 204 ? 42.707 95.838 68.986 1.00 18.13 220 LEU A CA 1
ATOM 1632 C C . LEU A 1 204 ? 43.507 96.047 67.698 1.00 17.41 220 LEU A C 1
ATOM 1633 O O . LEU A 1 204 ? 42.938 96.149 66.608 1.00 18.11 220 LEU A O 1
ATOM 1638 N N . ILE A 1 205 ? 44.825 96.116 67.830 1.00 16.00 221 ILE A N 1
ATOM 1639 C CA . ILE A 1 205 ? 45.695 96.306 66.678 1.00 16.48 221 ILE A CA 1
ATOM 1640 C C . ILE A 1 205 ? 45.527 95.152 65.678 1.00 16.68 221 ILE A C 1
ATOM 1641 O O . ILE A 1 205 ? 45.484 95.370 64.459 1.00 15.47 221 ILE A O 1
ATOM 1646 N N . LYS A 1 206 ? 45.419 93.930 66.196 1.00 15.99 222 LYS A N 1
ATOM 1647 C CA . LYS A 1 206 ? 45.243 92.760 65.345 1.00 16.13 222 LYS A CA 1
ATOM 1648 C C . LYS A 1 206 ? 43.941 92.808 64.557 1.00 17.39 222 LYS A C 1
ATOM 1649 O O . LYS A 1 206 ? 43.902 92.410 63.391 1.00 15.60 222 LYS A O 1
ATOM 1655 N N . LYS A 1 207 ? 42.875 93.295 65.188 1.00 15.34 223 LYS A N 1
ATOM 1656 C CA . LYS A 1 207 ? 41.588 93.410 64.507 1.00 16.42 223 LYS A CA 1
ATOM 1657 C C . LYS A 1 207 ? 41.700 94.489 63.418 1.00 14.47 223 LYS A C 1
ATOM 1658 O O . LYS A 1 207 ? 41.127 94.362 62.338 1.00 13.30 223 LYS A O 1
ATOM 1664 N N . ILE A 1 208 ? 42.451 95.550 63.704 1.00 14.80 224 ILE A N 1
ATOM 1665 C CA . ILE A 1 208 ? 42.640 96.623 62.732 1.00 14.65 224 ILE A CA 1
ATOM 1666 C C . ILE A 1 208 ? 43.476 96.138 61.540 1.00 13.17 224 ILE A C 1
ATOM 1667 O O . ILE A 1 208 ? 43.273 96.580 60.410 1.00 14.84 224 ILE A O 1
ATOM 1672 N N . ASN A 1 209 ? 44.413 95.230 61.789 1.00 13.58 225 ASN A N 1
ATOM 1673 C CA . ASN A 1 209 ? 45.236 94.709 60.707 1.00 12.99 225 ASN A CA 1
ATOM 1674 C C . ASN A 1 209 ? 44.364 93.912 59.737 1.00 13.61 225 ASN A C 1
ATOM 1675 O O . ASN A 1 209 ? 44.466 94.082 58.517 1.00 13.70 225 ASN A O 1
ATOM 1680 N N . LYS A 1 210 ? 43.505 93.049 60.271 1.00 13.25 226 LYS A N 1
ATOM 1681 C CA . LYS A 1 210 ? 42.624 92.268 59.421 1.00 15.25 226 LYS A CA 1
ATOM 1682 C C . LYS A 1 210 ? 41.763 93.207 58.583 1.00 14.57 226 LYS A C 1
ATOM 1683 O O . LYS A 1 210 ? 41.604 92.992 57.383 1.00 13.11 226 LYS A O 1
ATOM 1689 N N . ILE A 1 211 ? 41.232 94.256 59.214 1.00 14.71 227 ILE A N 1
ATOM 1690 C CA . ILE A 1 211 ? 40.396 95.237 58.524 1.00 13.82 227 ILE A CA 1
ATOM 1691 C C . ILE A 1 211 ? 41.165 95.908 57.386 1.00 14.11 227 ILE A C 1
ATOM 1692 O O . ILE A 1 211 ? 40.624 96.111 56.297 1.00 13.31 227 ILE A O 1
ATOM 1697 N N . LEU A 1 212 ? 42.421 96.266 57.651 1.00 11.53 228 LEU A N 1
ATOM 1698 C CA . LEU A 1 212 ? 43.262 96.909 56.643 1.00 13.23 228 LEU A CA 1
ATOM 1699 C C . LEU A 1 212 ? 43.480 95.979 55.453 1.00 13.06 228 LEU A C 1
ATOM 1700 O O . LEU A 1 212 ? 43.498 96.424 54.307 1.00 13.70 228 LEU A O 1
ATOM 1705 N N . LEU A 1 213 ? 43.653 94.689 55.732 1.00 12.12 229 LEU A N 1
ATOM 1706 C CA 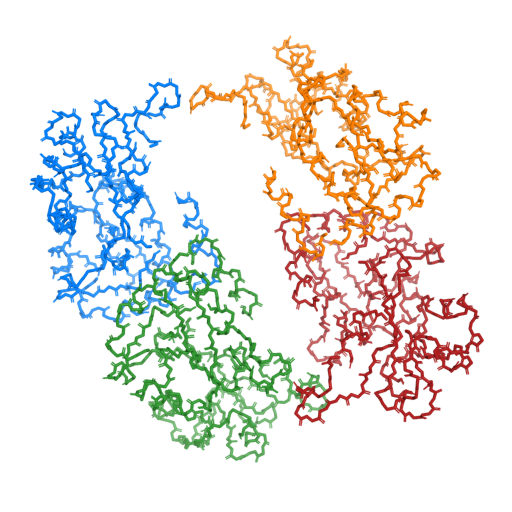. LEU A 1 213 ? 43.847 93.711 54.673 1.00 11.40 229 LEU A CA 1
ATOM 1707 C C . LEU A 1 213 ? 42.565 93.559 53.844 1.00 12.43 229 LEU A C 1
ATOM 1708 O O . LEU A 1 213 ? 42.622 93.486 52.619 1.00 12.74 229 LEU A O 1
ATOM 1713 N N . GLU A 1 214 ? 41.411 93.541 54.509 1.00 12.80 230 GLU A N 1
ATOM 1714 C CA . GLU A 1 214 ? 40.135 93.401 53.809 1.00 13.72 230 GLU A CA 1
ATOM 1715 C C . GLU A 1 214 ? 39.814 94.645 52.983 1.00 14.35 230 GLU A C 1
ATOM 1716 O O . GLU A 1 214 ? 39.121 94.560 51.970 1.00 17.76 230 GLU A O 1
ATOM 1730 N N . GLU A 1 216 ? 42.146 96.483 51.522 1.00 14.17 232 GLU A N 1
ATOM 1731 C CA . GLU A 1 216 ? 43.054 96.461 50.394 1.00 16.43 232 GLU A CA 1
ATOM 1732 C C . GLU A 1 216 ? 42.534 95.445 49.392 1.00 16.19 232 GLU A C 1
ATOM 1733 O O . GLU A 1 216 ? 42.736 95.588 48.189 1.00 16.01 232 GLU A O 1
ATOM 1739 N N . ALA A 1 217 ? 41.825 94.439 49.891 1.00 17.20 233 ALA A N 1
ATOM 1740 C CA . ALA A 1 217 ? 41.292 93.398 49.021 1.00 17.06 233 ALA A CA 1
ATOM 1741 C C . ALA A 1 217 ? 39.981 93.746 48.303 1.00 17.36 233 ALA A C 1
ATOM 1742 O O . ALA A 1 217 ? 39.737 93.240 47.212 1.00 16.02 233 ALA A O 1
ATOM 1744 N N . ASP A 1 218 ? 39.139 94.597 48.893 1.00 18.87 234 ASP A N 1
ATOM 1745 C CA . ASP A 1 218 ? 37.873 94.938 48.244 1.00 19.83 234 ASP A CA 1
ATOM 1746 C C . ASP A 1 218 ? 37.863 96.266 47.491 1.00 20.15 234 ASP A C 1
ATOM 1747 O O . ASP A 1 218 ? 36.806 96.721 47.053 1.00 21.78 234 ASP A O 1
ATOM 1752 N N . GLY A 1 219 ? 39.030 96.889 47.341 1.00 18.13 235 GLY A N 1
ATOM 1753 C CA . GLY A 1 219 ? 39.110 98.144 46.612 1.00 15.00 235 GLY A CA 1
ATOM 1754 C C . GLY A 1 219 ? 38.807 99.418 47.381 1.00 14.89 235 GLY A C 1
ATOM 1755 O O . GLY A 1 219 ? 39.006 100.516 46.866 1.00 14.93 235 GLY A O 1
ATOM 1756 N N . THR A 1 220 ? 38.322 99.288 48.607 1.00 15.78 236 THR A N 1
ATOM 1757 C CA . THR A 1 220 ? 38.009 100.464 49.410 1.00 17.73 236 THR A CA 1
ATOM 1758 C C . THR A 1 220 ? 39.267 101.297 49.663 1.00 16.67 236 THR A C 1
ATOM 1759 O O . THR A 1 220 ? 39.254 102.520 49.520 1.00 17.14 236 THR A O 1
ATOM 1763 N N . TYR A 1 221 ? 40.357 100.631 50.027 1.00 16.39 237 TYR A N 1
ATOM 1764 C CA . TYR A 1 221 ? 41.608 101.328 50.294 1.00 15.70 237 TYR A CA 1
ATOM 1765 C C . TYR A 1 221 ? 42.137 102.057 49.069 1.00 15.72 237 TYR A C 1
ATOM 1766 O O . TYR A 1 221 ? 42.544 103.212 49.161 1.00 16.26 237 TYR A O 1
ATOM 1775 N N . LEU A 1 222 ? 42.133 101.379 47.924 1.00 16.35 238 LEU A N 1
ATOM 1776 C CA . LEU A 1 222 ? 42.628 101.975 46.689 1.00 15.91 238 LEU A CA 1
ATOM 1777 C C . LEU A 1 222 ? 41.833 103.218 46.316 1.00 15.85 238 LEU A C 1
ATOM 1778 O O . LEU A 1 222 ? 42.413 104.249 45.966 1.00 15.77 238 LEU A O 1
ATOM 1783 N N . ARG A 1 223 ? 40.509 103.120 46.401 1.00 17.29 239 ARG A N 1
ATOM 1784 C CA . ARG A 1 223 ? 39.645 104.242 46.068 1.00 20.53 239 ARG A CA 1
ATOM 1785 C C . ARG A 1 223 ? 39.970 105.463 46.923 1.00 20.49 239 ARG A C 1
ATOM 1786 O O . ARG A 1 223 ? 40.152 106.564 46.405 1.00 21.60 239 ARG A O 1
ATOM 1794 N N . LEU A 1 224 ? 40.064 105.272 48.233 1.00 19.96 240 LEU A N 1
ATOM 1795 C CA . LEU A 1 224 ? 40.371 106.390 49.113 1.00 18.73 240 LEU A CA 1
ATOM 1796 C C . LEU A 1 224 ? 41.760 106.947 48.821 1.00 19.03 240 LEU A C 1
ATOM 1797 O O . LEU A 1 224 ? 41.935 108.154 48.631 1.00 18.52 240 LEU A O 1
ATOM 1802 N N . TYR A 1 225 ? 42.747 106.060 48.779 1.00 17.74 241 TYR A N 1
ATOM 1803 C CA . TYR A 1 225 ? 44.118 106.464 48.517 1.00 18.33 241 TYR A CA 1
ATOM 1804 C C . TYR A 1 225 ? 44.251 107.278 47.229 1.00 20.28 241 TYR A C 1
ATOM 1805 O O . TYR A 1 225 ? 44.927 108.311 47.201 1.00 17.86 241 TYR A O 1
ATOM 1814 N N . SER A 1 226 ? 43.602 106.813 46.166 1.00 21.81 242 SER A N 1
ATOM 1815 C CA . SER A 1 226 ? 43.683 107.488 44.879 1.00 23.98 242 SER A CA 1
ATOM 1816 C C . SER A 1 226 ? 43.037 108.868 44.893 1.00 24.99 242 SER A C 1
ATOM 1817 O O . SER A 1 226 ? 43.494 109.771 44.198 1.00 23.57 242 SER A O 1
ATOM 1820 N N . GLU A 1 227 ? 41.986 109.034 45.693 1.00 26.74 243 GLU A N 1
ATOM 1821 C CA . GLU A 1 227 ? 41.298 110.325 45.788 1.00 27.83 243 GLU A CA 1
ATOM 1822 C C . GLU A 1 227 ? 42.234 111.403 46.334 1.00 26.11 243 GLU A C 1
ATOM 1823 O O . GLU A 1 227 ? 42.092 112.581 46.017 1.00 27.04 243 GLU A O 1
ATOM 1829 N N . TYR A 1 228 ? 43.194 110.985 47.151 1.00 23.21 244 TYR A N 1
ATOM 1830 C CA . TYR A 1 228 ? 44.136 111.906 47.765 1.00 21.52 244 TYR A CA 1
ATOM 1831 C C . TYR A 1 228 ? 45.496 111.997 47.099 1.00 22.67 244 TYR A C 1
ATOM 1832 O O . TYR A 1 228 ? 46.028 113.086 46.926 1.00 22.95 244 TYR A O 1
ATOM 1841 N N . PHE A 1 229 ? 46.058 110.855 46.722 1.00 21.60 245 PHE A N 1
ATOM 1842 C CA . PHE A 1 229 ? 47.397 110.841 46.158 1.00 23.36 245 PHE A CA 1
ATOM 1843 C C . PHE A 1 229 ? 47.498 110.355 44.710 1.00 24.50 245 PHE A C 1
ATOM 1844 O O . PHE A 1 229 ? 46.452 110.095 44.081 1.00 25.37 245 PHE A O 1
ATOM 1852 N N . SER B 1 2 ? 54.047 99.169 -2.456 1.00 26.34 18 SER B N 1
ATOM 1853 C CA . SER B 1 2 ? 53.497 98.512 -1.235 1.00 25.48 18 SER B CA 1
ATOM 1854 C C . SER B 1 2 ? 52.051 98.952 -1.003 1.00 22.96 18 SER B C 1
ATOM 1855 O O . SER B 1 2 ? 51.508 99.742 -1.774 1.00 22.11 18 SER B O 1
ATOM 1858 N N . LEU B 1 3 ? 51.432 98.439 0.056 1.00 19.63 19 LEU B N 1
ATOM 1859 C CA . LEU B 1 3 ? 50.050 98.780 0.380 1.00 16.72 19 LEU B CA 1
ATOM 1860 C C . LEU B 1 3 ? 49.945 100.164 1.022 1.00 14.02 19 LEU B C 1
ATOM 1861 O O . LEU B 1 3 ? 50.418 100.378 2.138 1.00 11.90 19 LEU B O 1
ATOM 1866 N N . ASN B 1 4 ? 49.321 101.097 0.313 1.00 10.68 20 ASN B N 1
ATOM 1867 C CA . ASN B 1 4 ? 49.165 102.462 0.804 1.00 9.57 20 ASN B CA 1
ATOM 1868 C C . ASN B 1 4 ? 47.699 102.817 0.996 1.00 9.42 20 ASN B C 1
ATOM 1869 O O . ASN B 1 4 ? 46.884 102.602 0.104 1.00 10.04 20 ASN B O 1
ATOM 1874 N N . LEU B 1 5 ? 47.383 103.373 2.162 1.00 8.34 21 LEU B N 1
ATOM 1875 C CA . LEU B 1 5 ? 46.032 103.798 2.480 1.00 7.35 21 LEU B CA 1
ATOM 1876 C C . LEU B 1 5 ? 46.026 105.288 2.772 1.00 8.40 21 LEU B C 1
ATOM 1877 O O . LEU B 1 5 ? 46.913 105.801 3.464 1.00 8.68 21 LEU B O 1
ATOM 1882 N N . THR B 1 6 ? 45.035 105.984 2.224 1.00 7.61 22 THR B N 1
ATOM 1883 C CA . THR B 1 6 ? 44.884 107.417 2.454 1.00 9.04 22 THR B CA 1
ATOM 1884 C C . THR B 1 6 ? 43.614 107.531 3.286 1.00 8.88 22 THR B C 1
ATOM 1885 O O . THR B 1 6 ? 42.545 107.064 2.872 1.00 9.72 22 THR B O 1
ATOM 1889 N N . ILE B 1 7 ? 43.742 108.142 4.459 1.00 7.98 23 ILE B N 1
ATOM 1890 C CA . ILE B 1 7 ? 42.631 108.283 5.386 1.00 8.28 23 ILE B CA 1
ATOM 1891 C C . ILE B 1 7 ? 42.122 109.720 5.528 1.00 8.78 23 ILE B C 1
ATOM 1892 O O . ILE B 1 7 ? 42.882 110.653 5.804 1.00 8.42 23 ILE B O 1
ATOM 1897 N N . GLY B 1 8 ? 40.823 109.905 5.321 1.00 6.15 24 GLY B N 1
ATOM 1898 C CA . GLY B 1 8 ? 40.262 111.229 5.479 1.00 5.28 24 GLY B CA 1
ATOM 1899 C C . GLY B 1 8 ? 39.840 111.429 6.926 1.00 5.76 24 GLY B C 1
ATOM 1900 O O . GLY B 1 8 ? 39.210 110.547 7.512 1.00 7.75 24 GLY B O 1
ATOM 1901 N N . THR B 1 9 ? 40.207 112.565 7.511 1.00 5.74 25 THR B N 1
ATOM 1902 C CA . THR B 1 9 ? 39.804 112.891 8.878 1.00 7.11 25 THR B CA 1
ATOM 1903 C C . THR B 1 9 ? 39.436 114.371 8.909 1.00 6.04 25 THR B C 1
ATOM 1904 O O . THR B 1 9 ? 39.729 115.100 7.959 1.00 5.54 25 THR B O 1
ATOM 1908 N N . SER B 1 10 ? 38.780 114.831 9.974 1.00 6.07 26 SER B N 1
ATOM 1909 C CA . SER B 1 10 ? 38.385 116.236 10.020 1.00 6.51 26 SER B CA 1
ATOM 1910 C C . SER B 1 10 ? 39.546 117.126 10.455 1.00 7.90 26 SER B C 1
ATOM 1911 O O . SER B 1 10 ? 40.565 116.635 10.943 1.00 9.33 26 SER B O 1
ATOM 1914 N N . LYS B 1 11 ? 39.383 118.433 10.286 1.00 6.71 27 LYS B N 1
ATOM 1915 C CA . LYS B 1 11 ? 40.440 119.376 10.644 1.00 9.75 27 LYS B CA 1
ATOM 1916 C C . LYS B 1 11 ? 40.540 119.690 12.121 1.00 9.06 27 LYS B C 1
ATOM 1917 O O . LYS B 1 11 ? 41.634 119.917 12.637 1.00 9.79 27 LYS B O 1
ATOM 1923 N N . PHE B 1 12 ? 39.410 119.694 12.814 1.00 9.43 28 PHE B N 1
ATOM 1924 C CA . PHE B 1 12 ? 39.445 120.056 14.219 1.00 9.69 28 PHE B CA 1
ATOM 1925 C C . PHE B 1 12 ? 38.247 119.614 15.056 1.00 9.56 28 PHE B C 1
ATOM 1926 O O . PHE B 1 12 ? 37.141 120.146 14.924 1.00 9.66 28 PHE B O 1
ATOM 1934 N N . ASN B 1 13 ? 38.475 118.627 15.911 1.00 7.80 29 ASN B N 1
ATOM 1935 C CA . ASN B 1 13 ? 37.447 118.154 16.817 1.00 7.27 29 ASN B CA 1
ATOM 1936 C C . ASN B 1 13 ? 38.102 117.360 17.926 1.00 7.01 29 ASN B C 1
ATOM 1937 O O . ASN B 1 13 ? 37.988 116.137 17.982 1.00 7.94 29 ASN B O 1
ATOM 1942 N N . PRO B 1 14 ? 38.839 118.054 18.811 1.00 8.01 30 PRO B N 1
ATOM 1943 C CA . PRO B 1 14 ? 39.518 117.398 19.930 1.00 6.18 30 PRO B CA 1
ATOM 1944 C C . PRO B 1 14 ? 38.460 116.736 20.809 1.00 8.03 30 PRO B C 1
ATOM 1945 O O . PRO B 1 14 ? 37.357 117.271 20.966 1.00 8.97 30 PRO B O 1
ATOM 1949 N N . PRO B 1 15 ? 38.793 115.596 21.440 1.00 8.39 31 PRO B N 1
ATOM 1950 C CA . PRO B 1 15 ? 40.065 114.866 21.417 1.00 6.75 31 PRO B CA 1
ATOM 1951 C C . PRO B 1 15 ? 40.238 113.833 20.296 1.00 8.38 31 PRO B C 1
ATOM 1952 O O . PRO B 1 15 ? 41.234 113.116 20.261 1.00 9.04 31 PRO B O 1
ATOM 1956 N N . PHE B 1 16 ? 39.275 113.759 19.382 1.00 6.14 32 PHE B N 1
ATOM 1957 C CA . PHE B 1 16 ? 39.339 112.795 18.287 1.00 6.59 32 PHE B CA 1
ATOM 1958 C C . PHE B 1 16 ? 40.478 113.090 17.316 1.00 6.70 32 PHE B C 1
ATOM 1959 O O . PHE B 1 16 ? 41.229 112.189 16.947 1.00 7.04 32 PHE B O 1
ATOM 1967 N N . GLU B 1 17 ? 40.597 114.348 16.897 1.00 9.39 33 GLU B N 1
ATOM 1968 C CA . GLU B 1 17 ? 41.676 114.761 16.006 1.00 9.34 33 GLU B CA 1
ATOM 1969 C C . GLU B 1 17 ? 41.813 116.273 15.944 1.00 11.86 33 GLU B C 1
ATOM 1970 O O . GLU B 1 17 ? 40.822 117.008 16.021 1.00 10.02 33 GLU B O 1
ATOM 1976 N N . VAL B 1 18 ? 43.059 116.721 15.816 1.00 10.88 34 VAL B N 1
ATOM 1977 C CA . VAL B 1 18 ? 43.390 118.130 15.729 1.00 13.42 34 VAL B CA 1
ATOM 1978 C C . VAL B 1 18 ? 44.516 118.264 14.711 1.00 17.59 34 VAL B C 1
ATOM 1979 O O . VAL B 1 18 ? 45.582 117.655 14.858 1.00 15.94 34 VAL B O 1
ATOM 1983 N N . TRP B 1 19 ? 44.257 119.047 13.671 1.00 22.41 35 TRP B N 1
ATOM 1984 C CA . TRP B 1 19 ? 45.218 119.290 12.601 1.00 30.33 35 TRP B CA 1
ATOM 1985 C C . TRP B 1 19 ? 45.772 120.692 12.823 1.00 33.71 35 TRP B C 1
ATOM 1986 O O . TRP B 1 19 ? 45.041 121.675 12.733 1.00 33.14 35 TRP B O 1
ATOM 1997 N N . SER B 1 20 ? 47.065 120.775 13.120 1.00 39.00 36 SER B N 1
ATOM 1998 C CA . SER B 1 20 ? 47.718 122.052 13.399 1.00 43.92 36 SER B CA 1
ATOM 1999 C C . SER B 1 20 ? 48.223 122.822 12.180 1.00 46.67 36 SER B C 1
ATOM 2000 O O . SER B 1 20 ? 48.651 123.969 12.307 1.00 47.50 36 SER B O 1
ATOM 2003 N N . GLY B 1 21 ? 48.177 122.199 11.007 1.00 49.67 37 GLY B N 1
ATOM 2004 C CA . GLY B 1 21 ? 48.647 122.869 9.806 1.00 52.37 37 GLY B CA 1
ATOM 2005 C C . GLY B 1 21 ? 49.254 121.907 8.800 1.00 54.50 37 GLY B C 1
ATOM 2006 O O . GLY B 1 21 ? 49.384 120.712 9.075 1.00 54.10 37 GLY B O 1
ATOM 2007 N N . ASN B 1 22 ? 49.632 122.429 7.636 1.00 56.38 38 ASN B N 1
ATOM 2008 C CA . ASN B 1 22 ? 50.215 121.610 6.575 1.00 58.14 38 ASN B CA 1
ATOM 2009 C C . ASN B 1 22 ? 51.430 120.808 7.034 1.00 58.31 38 ASN B C 1
ATOM 2010 O O . ASN B 1 22 ? 51.326 119.603 7.283 1.00 58.97 38 ASN B O 1
ATOM 2015 N N . ASN B 1 23 ? 52.580 121.468 7.141 1.00 57.89 39 ASN B N 1
ATOM 2016 C CA . ASN B 1 23 ? 53.797 120.790 7.582 1.00 57.43 39 ASN B CA 1
ATOM 2017 C C . ASN B 1 23 ? 53.698 120.547 9.089 1.00 56.46 39 ASN B C 1
ATOM 2018 O O . ASN B 1 23 ? 54.704 120.417 9.785 1.00 56.47 39 ASN B O 1
ATOM 2023 N N . SER B 1 24 ? 52.466 120.494 9.581 1.00 54.75 40 SER B N 1
ATOM 2024 C CA . SER B 1 24 ? 52.211 120.261 10.993 1.00 53.55 40 SER B CA 1
ATOM 2025 C C . SER B 1 24 ? 51.607 118.867 11.143 1.00 51.67 40 SER B C 1
ATOM 2026 O O . SER B 1 24 ? 50.924 118.375 10.239 1.00 52.10 40 SER B O 1
ATOM 2029 N N . SER B 1 25 ? 51.864 118.231 12.280 1.00 48.27 41 SER B N 1
ATOM 2030 C CA . SER B 1 25 ? 51.354 116.887 12.525 1.00 45.27 41 SER B CA 1
ATOM 2031 C C . SER B 1 25 ? 49.906 116.894 13.013 1.00 41.90 41 SER B C 1
ATOM 2032 O O . SER B 1 25 ? 49.384 117.924 13.440 1.00 42.83 41 SER B O 1
ATOM 2035 N N . LEU B 1 26 ? 49.268 115.732 12.927 1.00 36.50 42 LEU B N 1
ATOM 2036 C CA . LEU B 1 26 ? 47.889 115.548 13.363 1.00 29.87 42 LEU B CA 1
ATOM 2037 C C . LEU B 1 26 ? 47.926 114.676 14.607 1.00 25.23 42 LEU B C 1
ATOM 2038 O O . LEU B 1 26 ? 48.717 113.738 14.679 1.00 23.24 42 LEU B O 1
ATOM 2043 N N . TYR B 1 27 ? 47.080 114.971 15.585 1.00 18.90 43 TYR B N 1
ATOM 2044 C CA . TYR B 1 27 ? 47.058 114.156 16.789 1.00 17.07 43 TYR B CA 1
ATOM 2045 C C . TYR B 1 27 ? 45.644 113.961 17.324 1.00 12.21 43 TYR B C 1
ATOM 2046 O O . TYR B 1 27 ? 44.751 114.750 17.043 1.00 10.76 43 TYR B O 1
ATOM 2055 N N . GLY B 1 28 ? 45.457 112.892 18.088 1.00 10.40 44 GLY B N 1
ATOM 2056 C CA . GLY B 1 28 ? 44.157 112.602 18.651 1.00 7.84 44 GLY B CA 1
ATOM 2057 C C . GLY B 1 28 ? 43.876 111.118 18.673 1.00 7.61 44 GLY B C 1
ATOM 2058 O O . GLY B 1 28 ? 44.583 110.318 18.051 1.00 9.17 44 GLY B O 1
ATOM 2059 N N . PHE B 1 29 ? 42.829 110.744 19.395 1.00 8.27 45 PHE B N 1
ATOM 2060 C CA . PHE B 1 29 ? 42.461 109.348 19.505 1.00 7.75 45 PHE B CA 1
ATOM 2061 C C . PHE B 1 29 ? 42.237 108.679 18.148 1.00 8.72 45 PHE B C 1
ATOM 2062 O O . PHE B 1 29 ? 42.756 107.587 17.914 1.00 9.98 45 PHE B O 1
ATOM 2070 N N . ASP B 1 30 ? 41.473 109.313 17.254 1.00 5.53 46 ASP B N 1
ATOM 2071 C CA . ASP B 1 30 ? 41.232 108.711 15.946 1.00 5.33 46 ASP B CA 1
ATOM 2072 C C . ASP B 1 30 ? 42.561 108.472 15.229 1.00 5.40 46 ASP B C 1
ATOM 2073 O O . ASP B 1 30 ? 42.762 107.431 14.605 1.00 6.13 46 ASP B O 1
ATOM 2078 N N . ILE B 1 31 ? 43.458 109.447 15.316 1.00 6.66 47 ILE B N 1
ATOM 2079 C CA . ILE B 1 31 ? 44.773 109.356 14.672 1.00 7.12 47 ILE B CA 1
ATOM 2080 C C . ILE B 1 31 ? 45.540 108.132 15.168 1.00 7.20 47 ILE B C 1
ATOM 2081 O O . ILE B 1 31 ? 45.955 107.278 14.378 1.00 9.01 47 ILE B O 1
ATOM 2086 N N . ASP B 1 32 ? 45.726 108.045 16.481 1.00 7.84 48 ASP B N 1
ATOM 2087 C CA . ASP B 1 32 ? 46.445 106.919 17.071 1.00 8.07 48 ASP B CA 1
ATOM 2088 C C . ASP B 1 32 ? 45.812 105.580 16.720 1.00 8.27 48 ASP B C 1
ATOM 2089 O O . ASP B 1 32 ? 46.509 104.613 16.399 1.00 7.25 48 ASP B O 1
ATOM 2094 N N . LEU B 1 33 ? 44.486 105.512 16.784 1.00 7.29 49 LEU B N 1
ATOM 2095 C CA . LEU B 1 33 ? 43.803 104.266 16.463 1.00 6.91 49 LEU B CA 1
ATOM 2096 C C . LEU B 1 33 ? 44.008 103.836 15.016 1.00 6.35 49 LEU B C 1
ATOM 2097 O O . LEU B 1 33 ? 44.269 102.663 14.748 1.00 6.15 49 LEU B O 1
ATOM 2110 N N . GLN B 1 35 ? 46.469 104.722 12.998 1.00 7.40 51 GLN B N 1
ATOM 2111 C CA . GLN B 1 35 ? 47.862 104.379 12.730 1.00 10.37 51 GLN B CA 1
ATOM 2112 C C . GLN B 1 35 ? 48.176 102.966 13.191 1.00 8.63 51 GLN B C 1
ATOM 2113 O O . GLN B 1 35 ? 48.892 102.246 12.516 1.00 9.49 51 GLN B O 1
ATOM 2119 N N . GLU B 1 36 ? 47.631 102.577 14.343 1.00 8.38 52 GLU B N 1
ATOM 2120 C CA . GLU B 1 36 ? 47.839 101.229 14.870 1.00 9.14 52 GLU B CA 1
ATOM 2121 C C . GLU B 1 36 ? 47.207 100.221 13.901 1.00 9.17 52 GLU B C 1
ATOM 2122 O O . GLU B 1 36 ? 47.820 99.221 13.519 1.00 9.13 52 GLU B O 1
ATOM 2128 N N . ILE B 1 37 ? 45.975 100.496 13.489 1.00 7.15 53 ILE B N 1
ATOM 2129 C CA . ILE B 1 37 ? 45.292 99.613 12.558 1.00 6.08 53 ILE B CA 1
ATOM 2130 C C . ILE B 1 37 ? 46.077 99.465 11.250 1.00 6.15 53 ILE B C 1
ATOM 2131 O O . ILE B 1 37 ? 46.167 98.375 10.691 1.00 6.66 53 ILE B O 1
ATOM 2136 N N . CYS B 1 38 ? 46.651 100.556 10.760 1.00 5.69 54 CYS B N 1
ATOM 2137 C CA . CYS B 1 38 ? 47.396 100.475 9.513 1.00 7.37 54 CYS B CA 1
ATOM 2138 C C . CYS B 1 38 ? 48.651 99.625 9.672 1.00 7.01 54 CYS B C 1
ATOM 2139 O O . CYS B 1 38 ? 48.980 98.838 8.787 1.00 9.38 54 CYS B O 1
ATOM 2142 N N . ARG B 1 39 ? 49.341 99.751 10.802 1.00 10.01 55 ARG B N 1
ATOM 2143 C CA . ARG B 1 39 ? 50.534 98.926 11.022 1.00 11.58 55 ARG B CA 1
ATOM 2144 C C . ARG B 1 39 ? 50.124 97.460 10.905 1.00 12.60 55 ARG B C 1
ATOM 2145 O O . ARG B 1 39 ? 50.761 96.672 10.192 1.00 12.06 55 ARG B O 1
ATOM 2153 N N . ARG B 1 40 ? 49.039 97.107 11.594 1.00 10.54 56 ARG B N 1
ATOM 2154 C CA . ARG B 1 40 ? 48.546 95.739 11.591 1.00 8.98 56 ARG B CA 1
ATOM 2155 C C . ARG B 1 40 ? 48.066 95.259 10.231 1.00 9.23 56 ARG B C 1
ATOM 2156 O O . ARG B 1 40 ? 48.062 94.058 9.974 1.00 6.72 56 ARG B O 1
ATOM 2164 N N . LEU B 1 41 ? 47.681 96.191 9.360 1.00 8.73 57 LEU B N 1
ATOM 2165 C CA . LEU B 1 41 ? 47.252 95.851 8.001 1.00 8.37 57 LEU B CA 1
ATOM 2166 C C . LEU B 1 41 ? 48.491 95.805 7.109 1.00 10.40 57 LEU B C 1
ATOM 2167 O O . LEU B 1 41 ? 48.421 95.357 5.961 1.00 9.25 57 LEU B O 1
ATOM 2172 N N . HIS B 1 42 ? 49.614 96.285 7.641 1.00 9.61 58 HIS B N 1
ATOM 2173 C CA . HIS B 1 42 ? 50.871 96.339 6.891 1.00 11.89 58 HIS B CA 1
ATOM 2174 C C . HIS B 1 42 ? 50.703 97.333 5.744 1.00 10.79 58 HIS B C 1
ATOM 2175 O O . HIS B 1 42 ? 51.177 97.108 4.628 1.00 10.89 58 HIS B O 1
ATOM 2182 N N . ALA B 1 43 ? 50.032 98.440 6.052 1.00 9.12 59 ALA B N 1
ATOM 2183 C CA . ALA B 1 43 ? 49.753 99.496 5.089 1.00 7.56 59 ALA B CA 1
ATOM 2184 C C . ALA B 1 43 ? 50.349 100.820 5.553 1.00 7.59 59 ALA B C 1
ATOM 2185 O O . ALA B 1 43 ? 50.388 101.091 6.754 1.00 10.38 59 ALA B O 1
ATOM 2187 N N . THR B 1 44 ? 50.822 101.648 4.623 1.00 7.50 60 THR B N 1
ATOM 2188 C CA . THR B 1 44 ? 51.332 102.945 5.044 1.00 8.32 60 THR B CA 1
ATOM 2189 C C . THR B 1 44 ? 50.066 103.730 5.365 1.00 7.44 60 THR B C 1
ATOM 2190 O O . THR B 1 44 ? 48.993 103.442 4.820 1.00 8.71 60 THR B O 1
ATOM 2194 N N . CYS B 1 45 ? 50.187 104.707 6.251 1.00 8.39 61 CYS B N 1
ATOM 2195 C CA . CYS B 1 45 ? 49.041 105.497 6.671 1.00 8.57 61 CYS B CA 1
ATOM 2196 C C . CYS B 1 45 ? 49.248 106.984 6.409 1.00 7.79 61 CYS B C 1
ATOM 2197 O O . CYS B 1 45 ? 50.107 107.611 7.029 1.00 8.92 61 CYS B O 1
ATOM 2200 N N . THR B 1 46 ? 48.472 107.537 5.478 1.00 6.09 62 THR B N 1
ATOM 2201 C CA . THR B 1 46 ? 48.548 108.955 5.130 1.00 7.86 62 THR B CA 1
ATOM 2202 C C . THR B 1 46 ? 47.203 109.651 5.365 1.00 9.21 62 THR B C 1
ATOM 2203 O O . THR B 1 46 ? 46.194 109.302 4.734 1.00 9.17 62 THR B O 1
ATOM 2207 N N . PHE B 1 47 ? 47.193 110.638 6.261 1.00 6.77 63 PHE B N 1
ATOM 2208 C CA . PHE B 1 47 ? 45.977 111.377 6.576 1.00 7.88 63 PHE B CA 1
ATOM 2209 C C . PHE B 1 47 ? 45.814 112.623 5.710 1.00 9.44 63 PHE B C 1
ATOM 2210 O O . PHE B 1 47 ? 46.791 113.237 5.293 1.00 8.56 63 PHE B O 1
ATOM 2218 N N . GLU B 1 48 ? 44.566 112.976 5.429 1.00 9.08 64 GLU B N 1
ATOM 2219 C CA . GLU B 1 48 ? 44.254 114.185 4.682 1.00 9.50 64 GLU B CA 1
ATOM 2220 C C . GLU B 1 48 ? 43.116 114.791 5.493 1.00 11.21 64 GLU B C 1
ATOM 2221 O O . GLU B 1 48 ? 42.076 114.151 5.713 1.00 10.40 64 GLU B O 1
ATOM 2227 N N . ALA B 1 49 ? 43.325 116.011 5.967 1.00 9.94 65 ALA B N 1
ATOM 2228 C CA . ALA B 1 49 ? 42.323 116.671 6.780 1.00 10.24 65 ALA B CA 1
ATOM 2229 C C . ALA B 1 49 ? 41.303 117.403 5.911 1.00 10.21 65 ALA B C 1
ATOM 2230 O O . ALA B 1 49 ? 41.658 118.084 4.956 1.00 7.02 65 ALA B O 1
ATOM 2232 N N . TYR B 1 50 ? 40.032 117.241 6.261 1.00 7.45 66 TYR B N 1
ATOM 2233 C CA . TYR B 1 50 ? 38.923 117.852 5.536 1.00 6.69 66 TYR B CA 1
ATOM 2234 C C . TYR B 1 50 ? 37.940 118.503 6.488 1.00 7.19 66 TYR B C 1
ATOM 2235 O O . TYR B 1 50 ? 37.796 118.086 7.638 1.00 9.50 66 TYR B O 1
ATOM 2244 N N . ILE B 1 51 ? 37.246 119.520 5.993 1.00 7.86 67 ILE B N 1
ATOM 2245 C CA . ILE B 1 51 ? 36.204 120.154 6.784 1.00 6.81 67 ILE B CA 1
ATOM 2246 C C . ILE B 1 51 ? 35.279 118.938 6.924 1.00 5.96 67 ILE B C 1
ATOM 2247 O O . ILE B 1 51 ? 35.097 118.200 5.962 1.00 6.91 67 ILE B O 1
ATOM 2252 N N . PHE B 1 52 ? 34.722 118.708 8.111 1.00 7.37 68 PHE B N 1
ATOM 2253 C CA . PHE B 1 52 ? 33.882 117.528 8.347 1.00 7.11 68 PHE B CA 1
ATOM 2254 C C . PHE B 1 52 ? 32.926 117.131 7.218 1.00 7.15 68 PHE B C 1
ATOM 2255 O O . PHE B 1 52 ? 33.003 116.010 6.705 1.00 7.68 68 PHE B O 1
ATOM 2263 N N . ASP B 1 53 ? 32.037 118.043 6.829 1.00 7.40 69 ASP B N 1
ATOM 2264 C CA . ASP B 1 53 ? 31.048 117.751 5.786 1.00 7.44 69 ASP B CA 1
ATOM 2265 C C . ASP B 1 53 ? 31.663 117.349 4.449 1.00 8.51 69 ASP B C 1
ATOM 2266 O O . ASP B 1 53 ? 31.037 116.633 3.674 1.00 7.16 69 ASP B O 1
ATOM 2271 N N . ASP B 1 54 ? 32.889 117.802 4.183 1.00 7.50 70 ASP B N 1
ATOM 2272 C CA . ASP B 1 54 ? 33.575 117.476 2.930 1.00 7.31 70 ASP B CA 1
ATOM 2273 C C . ASP B 1 54 ? 34.043 116.023 2.848 1.00 6.35 70 ASP B C 1
ATOM 2274 O O . ASP B 1 54 ? 34.380 115.537 1.766 1.00 7.43 70 ASP B O 1
ATOM 2279 N N . LEU B 1 55 ? 34.072 115.329 3.985 1.00 5.78 71 LEU B N 1
ATOM 2280 C CA . LEU B 1 55 ? 34.514 113.928 4.012 1.00 3.23 71 LEU B CA 1
ATOM 2281 C C . LEU B 1 55 ? 33.614 112.988 3.208 1.00 4.78 71 LEU B C 1
ATOM 2282 O O . LEU B 1 55 ? 34.092 112.056 2.566 1.00 5.23 71 LEU B O 1
ATOM 2287 N N . PHE B 1 56 ? 32.309 113.224 3.236 1.00 4.20 72 PHE B N 1
ATOM 2288 C CA . PHE B 1 56 ? 31.396 112.345 2.507 1.00 4.73 72 PHE B CA 1
ATOM 2289 C C . PHE B 1 56 ? 31.649 112.383 0.988 1.00 4.13 72 PHE B C 1
ATOM 2290 O O . PHE B 1 56 ? 31.884 111.338 0.367 1.00 5.46 72 PHE B O 1
ATOM 2298 N N . PRO B 1 57 ? 31.626 113.574 0.368 1.00 3.45 73 PRO B N 1
ATOM 2299 C CA . PRO B 1 57 ? 31.882 113.574 -1.078 1.00 3.62 73 PRO B CA 1
ATOM 2300 C C . PRO B 1 57 ? 33.313 113.108 -1.402 1.00 5.59 73 PRO B C 1
ATOM 2301 O O . PRO B 1 57 ? 33.554 112.477 -2.428 1.00 5.27 73 PRO B O 1
ATOM 2305 N N . ALA B 1 58 ? 34.254 113.413 -0.512 1.00 5.22 74 ALA B N 1
ATOM 2306 C CA . ALA B 1 58 ? 35.646 113.005 -0.695 1.00 5.04 74 ALA B CA 1
ATOM 2307 C C . ALA B 1 58 ? 35.750 111.481 -0.772 1.00 5.07 74 ALA B C 1
ATOM 2308 O O . ALA B 1 58 ? 36.428 110.941 -1.648 1.00 6.85 74 ALA B O 1
ATOM 2310 N N . LEU B 1 59 ? 35.093 110.791 0.157 1.00 5.00 75 LEU B N 1
ATOM 2311 C CA . LEU B 1 59 ? 35.115 109.330 0.180 1.00 5.86 75 LEU B CA 1
ATOM 2312 C C . LEU B 1 59 ? 34.399 108.799 -1.049 1.00 6.34 75 LEU B C 1
ATOM 2313 O O . LEU B 1 59 ? 34.890 107.903 -1.741 1.00 7.79 75 LEU B O 1
ATOM 2318 N N . LYS B 1 60 ? 33.226 109.354 -1.321 1.00 7.45 76 LYS B N 1
ATOM 2319 C CA . LYS B 1 60 ? 32.453 108.935 -2.478 1.00 8.36 76 LYS B CA 1
ATOM 2320 C C . LYS B 1 60 ? 33.233 109.115 -3.778 1.00 9.22 76 LYS B C 1
ATOM 2321 O O . LYS B 1 60 ? 33.119 108.295 -4.681 1.00 9.26 76 LYS B O 1
ATOM 2327 N N . ASN B 1 61 ? 34.025 110.184 -3.866 1.00 8.03 77 ASN B N 1
ATOM 2328 C CA . ASN B 1 61 ? 34.834 110.465 -5.060 1.00 6.73 77 ASN B CA 1
ATOM 2329 C C . ASN B 1 61 ? 36.184 109.728 -5.009 1.00 8.34 77 ASN B C 1
ATOM 2330 O O . ASN B 1 61 ? 37.093 110.021 -5.792 1.00 9.15 77 ASN B O 1
ATOM 2335 N N . ARG B 1 62 ? 36.308 108.779 -4.083 1.00 8.66 78 ARG B N 1
ATOM 2336 C CA . ARG B 1 62 ? 37.537 107.996 -3.909 1.00 9.24 78 ARG B CA 1
ATOM 2337 C C . ARG B 1 62 ? 38.804 108.843 -3.714 1.00 9.56 78 ARG B C 1
ATOM 2338 O O . ARG B 1 62 ? 39.877 108.476 -4.198 1.00 9.55 78 ARG B O 1
ATOM 2346 N N . GLU B 1 63 ? 38.681 109.977 -3.029 1.00 7.94 79 GLU B N 1
ATOM 2347 C CA . GLU B 1 63 ? 39.835 110.830 -2.764 1.00 8.11 79 GLU B CA 1
ATOM 2348 C C . GLU B 1 63 ? 40.600 110.192 -1.613 1.00 7.12 79 GLU B C 1
ATOM 2349 O O . GLU B 1 63 ? 41.797 110.407 -1.459 1.00 7.72 79 GLU B O 1
ATOM 2355 N N . VAL B 1 64 ? 39.888 109.415 -0.800 1.00 4.50 80 VAL B N 1
ATOM 2356 C CA . VAL B 1 64 ? 40.495 108.698 0.315 1.00 4.53 80 VAL B CA 1
ATOM 2357 C C . VAL B 1 64 ? 39.963 107.267 0.327 1.00 6.12 80 VAL B C 1
ATOM 2358 O O . VAL B 1 64 ? 38.907 106.981 -0.240 1.00 8.17 80 VAL B O 1
ATOM 2362 N N . ASP B 1 65 ? 40.702 106.364 0.956 1.00 4.20 81 ASP B N 1
ATOM 2363 C CA . ASP B 1 65 ? 40.286 104.975 1.034 1.00 5.64 81 ASP B CA 1
ATOM 2364 C C . ASP B 1 65 ? 39.327 104.738 2.204 1.00 7.17 81 ASP B C 1
ATOM 2365 O O . ASP B 1 65 ? 38.420 103.901 2.126 1.00 7.40 81 ASP B O 1
ATOM 2370 N N . LEU B 1 66 ? 39.535 105.478 3.286 1.00 6.64 82 LEU B N 1
ATOM 2371 C CA . LEU B 1 66 ? 38.727 105.316 4.495 1.00 7.06 82 LEU B CA 1
ATOM 2372 C C . LEU B 1 66 ? 38.541 106.656 5.170 1.00 7.57 82 LEU B C 1
ATOM 2373 O O . LEU B 1 66 ? 39.262 107.609 4.874 1.00 5.57 82 LEU B O 1
ATOM 2378 N N . VAL B 1 67 ? 37.564 106.729 6.073 1.00 5.02 83 VAL B N 1
ATOM 2379 C CA . VAL B 1 67 ? 37.335 107.957 6.816 1.00 5.24 83 VAL B CA 1
ATOM 2380 C C . VAL B 1 67 ? 37.196 107.635 8.305 1.00 4.76 83 VAL B C 1
ATOM 2381 O O . VAL B 1 67 ? 36.457 106.734 8.689 1.00 5.18 83 VAL B O 1
ATOM 2385 N N . ILE B 1 68 ? 37.950 108.344 9.136 1.00 4.02 84 ILE B N 1
ATOM 2386 C CA . ILE B 1 68 ? 37.826 108.174 10.574 1.00 4.19 84 ILE B CA 1
ATOM 2387 C C . ILE B 1 68 ? 37.772 109.593 11.115 1.00 5.99 84 ILE B C 1
ATOM 2388 O O . ILE B 1 68 ? 38.709 110.378 10.956 1.00 6.95 84 ILE B O 1
ATOM 2393 N N . ALA B 1 69 ? 36.631 109.930 11.708 1.00 4.85 85 ALA B N 1
ATOM 2394 C CA . ALA B 1 69 ? 36.408 111.266 12.243 1.00 4.97 85 ALA B CA 1
ATOM 2395 C C . ALA B 1 69 ? 35.134 111.229 13.084 1.00 6.51 85 ALA B C 1
ATOM 2396 O O . ALA B 1 69 ? 34.073 111.687 12.639 1.00 5.48 85 ALA B O 1
ATOM 2398 N N . SER B 1 70 ? 35.244 110.673 14.291 1.00 4.74 86 SER B N 1
ATOM 2399 C CA . SER B 1 70 ? 34.088 110.546 15.186 1.00 5.40 86 SER B CA 1
ATOM 2400 C C . SER B 1 70 ? 32.838 110.306 14.340 1.00 5.30 86 SER B C 1
ATOM 2401 O O . SER B 1 70 ? 31.804 110.926 14.551 1.00 5.89 86 SER B O 1
ATOM 2412 N N . ILE B 1 72 ? 29.603 108.596 13.269 1.00 5.84 88 ILE B N 1
ATOM 2413 C CA . ILE B 1 72 ? 28.560 107.771 13.877 1.00 5.37 88 ILE B CA 1
ATOM 2414 C C . ILE B 1 72 ? 27.769 106.899 12.909 1.00 5.44 88 ILE B C 1
ATOM 2415 O O . ILE B 1 72 ? 27.290 107.370 11.877 1.00 6.37 88 ILE B O 1
ATOM 2420 N N . ILE B 1 73 ? 27.625 105.627 13.266 1.00 5.60 89 ILE B N 1
ATOM 2421 C CA . ILE B 1 73 ? 26.852 104.673 12.469 1.00 6.93 89 ILE B CA 1
ATOM 2422 C C . ILE B 1 73 ? 25.363 105.017 12.639 1.00 7.79 89 ILE B C 1
ATOM 2423 O O . ILE B 1 73 ? 24.856 105.014 13.752 1.00 8.99 89 ILE B O 1
ATOM 2428 N N . THR B 1 74 ? 24.680 105.333 11.541 1.00 8.94 90 THR B N 1
ATOM 2429 C CA . THR B 1 74 ? 23.243 105.638 11.584 1.00 8.51 90 THR B CA 1
ATOM 2430 C C . THR B 1 74 ? 22.602 104.936 10.396 1.00 9.48 90 THR B C 1
ATOM 2431 O O . THR B 1 74 ? 23.292 104.580 9.436 1.00 10.03 90 THR B O 1
ATOM 2435 N N . ASP B 1 75 ? 21.286 104.747 10.450 1.00 9.43 91 ASP B N 1
ATOM 2436 C CA . ASP B 1 75 ? 20.578 104.089 9.356 1.00 11.02 91 ASP B CA 1
ATOM 2437 C C . ASP B 1 75 ? 20.760 104.845 8.036 1.00 11.07 91 ASP B C 1
ATOM 2438 O O . ASP B 1 75 ? 20.971 104.230 6.990 1.00 13.32 91 ASP B O 1
ATOM 2443 N N . GLU B 1 76 ? 20.676 106.173 8.088 1.00 10.10 92 GLU B N 1
ATOM 2444 C CA . GLU B 1 76 ? 20.826 106.996 6.888 1.00 12.20 92 GLU B CA 1
ATOM 2445 C C . GLU B 1 76 ? 22.196 106.839 6.215 1.00 11.70 92 GLU B C 1
ATOM 2446 O O . GLU B 1 76 ? 22.284 106.675 4.996 1.00 11.79 92 GLU B O 1
ATOM 2452 N N . ARG B 1 77 ? 23.268 106.907 6.999 1.00 10.65 93 ARG B N 1
ATOM 2453 C CA . ARG B 1 77 ? 24.601 106.773 6.422 1.00 9.31 93 ARG B CA 1
ATOM 2454 C C . ARG B 1 77 ? 24.857 105.360 5.931 1.00 8.55 93 ARG B C 1
ATOM 2455 O O . ARG B 1 77 ? 25.533 105.157 4.920 1.00 9.60 93 ARG B O 1
ATOM 2463 N N . LYS B 1 78 ? 24.301 104.375 6.628 1.00 7.98 94 LYS B N 1
ATOM 2464 C CA . LYS B 1 78 ? 24.497 102.990 6.214 1.00 9.64 94 LYS B CA 1
ATOM 2465 C C . LYS B 1 78 ? 23.921 102.713 4.838 1.00 9.91 94 LYS B C 1
ATOM 2466 O O . LYS B 1 78 ? 24.324 101.763 4.178 1.00 11.22 94 LYS B O 1
ATOM 2472 N N . LYS B 1 79 ? 22.985 103.547 4.396 1.00 11.40 95 LYS B N 1
ATOM 2473 C CA . LYS B 1 79 ? 22.386 103.351 3.083 1.00 14.10 95 LYS B CA 1
ATOM 2474 C C . LYS B 1 79 ? 23.375 103.666 1.958 1.00 14.74 95 LYS B C 1
ATOM 2475 O O . LYS B 1 79 ? 23.267 103.104 0.866 1.00 14.43 95 LYS B O 1
ATOM 2481 N N . HIS B 1 80 ? 24.339 104.548 2.232 1.00 12.20 96 HIS B N 1
ATOM 2482 C CA . HIS B 1 80 ? 25.324 104.945 1.221 1.00 11.45 96 HIS B CA 1
ATOM 2483 C C . HIS B 1 80 ? 26.773 104.512 1.496 1.00 9.99 96 HIS B C 1
ATOM 2484 O O . HIS B 1 80 ? 27.614 104.562 0.597 1.00 7.46 96 HIS B O 1
ATOM 2491 N N . PHE B 1 81 ? 27.056 104.084 2.725 1.00 7.71 97 PHE B N 1
ATOM 2492 C CA . PHE B 1 81 ? 28.401 103.670 3.103 1.00 7.26 97 PHE B CA 1
ATOM 2493 C C . PHE B 1 81 ? 28.346 102.421 3.964 1.00 9.46 97 PHE B C 1
ATOM 2494 O O . PHE B 1 81 ? 27.278 102.006 4.399 1.00 9.08 97 PHE B O 1
ATOM 2502 N N . ILE B 1 82 ? 29.509 101.825 4.205 1.00 7.73 98 ILE B N 1
ATOM 2503 C CA . ILE B 1 82 ? 29.585 100.682 5.101 1.00 7.18 98 ILE B CA 1
ATOM 2504 C C . ILE B 1 82 ? 30.490 101.134 6.240 1.00 6.82 98 ILE B C 1
ATOM 2505 O O . ILE B 1 82 ? 31.229 102.116 6.107 1.00 6.60 98 ILE B O 1
ATOM 2510 N N . PHE B 1 83 ? 30.433 100.418 7.351 1.00 6.15 99 PHE B N 1
ATOM 2511 C CA . PHE B 1 83 ? 31.206 100.766 8.533 1.00 6.63 99 PHE B CA 1
ATOM 2512 C C . PHE B 1 83 ? 31.926 99.574 9.124 1.00 5.73 99 PHE B C 1
ATOM 2513 O O . PHE B 1 83 ? 31.470 98.439 8.999 1.00 8.82 99 PHE B O 1
ATOM 2521 N N . SER B 1 84 ? 33.054 99.829 9.773 1.00 6.11 100 SER B N 1
ATOM 2522 C CA . SER B 1 84 ? 33.793 98.756 10.424 1.00 6.13 100 SER B CA 1
ATOM 2523 C C . SER B 1 84 ? 33.046 98.556 11.736 1.00 7.50 100 SER B C 1
ATOM 2524 O O . SER B 1 84 ? 32.053 99.231 12.006 1.00 7.28 100 SER B O 1
ATOM 2527 N N . LEU B 1 85 ? 33.523 97.640 12.563 1.00 8.26 101 LEU B N 1
ATOM 2528 C CA . LEU B 1 85 ? 32.902 97.453 13.863 1.00 6.19 101 LEU B CA 1
ATOM 2529 C C . LEU B 1 85 ? 33.154 98.784 14.576 1.00 6.51 101 LEU B C 1
ATOM 2530 O O . LEU B 1 85 ? 34.191 99.412 14.359 1.00 5.86 101 LEU B O 1
ATOM 2535 N N . PRO B 1 86 ? 32.205 99.252 15.406 1.00 6.34 102 PRO B N 1
ATOM 2536 C CA . PRO B 1 86 ? 32.445 100.519 16.102 1.00 5.84 102 PRO B CA 1
ATOM 2537 C C . PRO B 1 86 ? 33.602 100.364 17.097 1.00 7.81 102 PRO B C 1
ATOM 2538 O O . PRO B 1 86 ? 33.781 99.300 17.677 1.00 7.09 102 PRO B O 1
ATOM 2542 N N . TYR B 1 87 ? 34.387 101.420 17.288 1.00 5.63 103 TYR B N 1
ATOM 2543 C CA . TYR B 1 87 ? 35.527 101.367 18.207 1.00 7.51 103 TYR B CA 1
ATOM 2544 C C . TYR B 1 87 ? 35.240 102.112 19.495 1.00 8.49 103 TYR B C 1
ATOM 2545 O O . TYR B 1 87 ? 36.092 102.209 20.387 1.00 10.10 103 TYR B O 1
ATOM 2562 N N . GLU B 1 89 ? 31.546 103.830 21.868 1.00 7.50 105 GLU B N 1
ATOM 2563 C CA . GLU B 1 89 ? 30.130 104.142 21.972 1.00 9.35 105 GLU B CA 1
ATOM 2564 C C . GLU B 1 89 ? 29.901 105.606 21.572 1.00 9.21 105 GLU B C 1
ATOM 2565 O O . GLU B 1 89 ? 30.702 106.473 21.923 1.00 8.74 105 GLU B O 1
ATOM 2571 N N . SER B 1 90 ? 28.812 105.887 20.855 1.00 7.38 106 SER B N 1
ATOM 2572 C CA . SER B 1 90 ? 28.527 107.264 20.458 1.00 8.41 106 SER B CA 1
ATOM 2573 C C . SER B 1 90 ? 27.452 107.941 21.330 1.00 10.05 106 SER B C 1
ATOM 2574 O O . SER B 1 90 ? 26.344 107.418 21.523 1.00 10.28 106 SER B O 1
ATOM 2577 N N . ASN B 1 91 ? 27.803 109.108 21.859 1.00 9.90 107 ASN B N 1
ATOM 2578 C CA . ASN B 1 91 ? 26.907 109.897 22.698 1.00 10.98 107 ASN B CA 1
ATOM 2579 C C . ASN B 1 91 ? 27.092 111.366 22.368 1.00 8.66 107 ASN B C 1
ATOM 2580 O O . ASN B 1 91 ? 28.205 111.795 22.057 1.00 10.10 107 ASN B O 1
ATOM 2585 N N . SER B 1 92 ? 26.007 112.129 22.430 1.00 8.95 108 SER B N 1
ATOM 2586 C CA . SER B 1 92 ? 26.066 113.559 22.169 1.00 7.28 108 SER B CA 1
ATOM 2587 C C . SER B 1 92 ? 25.838 114.273 23.499 1.00 8.33 108 SER B C 1
ATOM 2588 O O . SER B 1 92 ? 25.506 113.641 24.499 1.00 11.61 108 SER B O 1
ATOM 2591 N N . GLN B 1 93 ? 26.009 115.589 23.507 1.00 8.50 109 GLN B N 1
ATOM 2592 C CA . GLN B 1 93 ? 25.873 116.364 24.731 1.00 8.90 109 GLN B CA 1
ATOM 2593 C C . GLN B 1 93 ? 25.521 117.817 24.421 1.00 9.30 109 GLN B C 1
ATOM 2594 O O . GLN B 1 93 ? 26.125 118.422 23.542 1.00 11.31 109 GLN B O 1
ATOM 2600 N N . TYR B 1 94 ? 24.542 118.379 25.126 1.00 9.10 110 TYR B N 1
ATOM 2601 C CA . TYR B 1 94 ? 24.200 119.782 24.909 1.00 8.34 110 TYR B CA 1
ATOM 2602 C C . TYR B 1 94 ? 25.161 120.606 25.753 1.00 10.20 110 TYR B C 1
ATOM 2603 O O . TYR B 1 94 ? 25.481 120.228 26.883 1.00 11.12 110 TYR B O 1
ATOM 2612 N N . ILE B 1 95 ? 25.632 121.719 25.200 1.00 11.42 111 ILE B N 1
ATOM 2613 C CA . ILE B 1 95 ? 26.560 122.583 25.921 1.00 14.15 111 ILE B CA 1
ATOM 2614 C C . ILE B 1 95 ? 26.206 124.053 25.663 1.00 13.80 111 ILE B C 1
ATOM 2615 O O . ILE B 1 95 ? 25.723 124.406 24.583 1.00 14.65 111 ILE B O 1
ATOM 2620 N N . THR B 1 96 ? 26.430 124.909 26.658 1.00 13.96 112 THR B N 1
ATOM 2621 C CA . THR B 1 96 ? 26.136 126.331 26.494 1.00 16.06 112 THR B CA 1
ATOM 2622 C C . THR B 1 96 ? 27.124 127.174 27.301 1.00 16.83 112 THR B C 1
ATOM 2623 O O . THR B 1 96 ? 27.959 126.628 28.016 1.00 18.40 112 THR B O 1
ATOM 2627 N N . THR B 1 97 ? 27.035 128.497 27.177 1.00 18.67 113 THR B N 1
ATOM 2628 C CA . THR B 1 97 ? 27.920 129.384 27.926 1.00 21.31 113 THR B CA 1
ATOM 2629 C C . THR B 1 97 ? 27.543 129.307 29.405 1.00 23.72 113 THR B C 1
ATOM 2630 O O . THR B 1 97 ? 26.369 129.135 29.748 1.00 23.13 113 THR B O 1
ATOM 2634 N N . VAL B 1 98 ? 28.544 129.415 30.272 1.00 26.09 114 VAL B N 1
ATOM 2635 C CA . VAL B 1 98 ? 28.330 129.344 31.715 1.00 30.57 114 VAL B CA 1
ATOM 2636 C C . VAL B 1 98 ? 27.311 130.360 32.225 1.00 31.62 114 VAL B C 1
ATOM 2637 O O . VAL B 1 98 ? 26.593 130.098 33.187 1.00 33.08 114 VAL B O 1
ATOM 2641 N N . ASP B 1 99 ? 27.242 131.514 31.573 1.00 33.83 115 ASP B N 1
ATOM 2642 C CA . ASP B 1 99 ? 26.319 132.563 31.988 1.00 36.47 115 ASP B CA 1
ATOM 2643 C C . ASP B 1 99 ? 24.899 132.400 31.454 1.00 36.09 115 ASP B C 1
ATOM 2644 O O . ASP B 1 99 ? 23.991 133.101 31.889 1.00 36.66 115 ASP B O 1
ATOM 2649 N N . SER B 1 100 ? 24.707 131.481 30.513 1.00 34.74 116 SER B N 1
ATOM 2650 C CA . SER B 1 100 ? 23.385 131.251 29.930 1.00 33.81 116 SER B CA 1
ATOM 2651 C C . SER B 1 100 ? 22.327 130.898 30.976 1.00 32.57 116 SER B C 1
ATOM 2652 O O . SER B 1 100 ? 22.615 130.202 31.945 1.00 31.16 116 SER B O 1
ATOM 2655 N N . LYS B 1 101 ? 21.103 131.378 30.767 1.00 33.87 117 LYS B N 1
ATOM 2656 C CA . LYS B 1 101 ? 19.998 131.101 31.688 1.00 34.11 117 LYS B CA 1
ATOM 2657 C C . LYS B 1 101 ? 19.558 129.643 31.590 1.00 33.63 117 LYS B C 1
ATOM 2658 O O . LYS B 1 101 ? 18.917 129.115 32.496 1.00 32.24 117 LYS B O 1
ATOM 2664 N N . ILE B 1 102 ? 19.901 128.997 30.481 1.00 32.38 118 ILE B N 1
ATOM 2665 C CA . ILE B 1 102 ? 19.546 127.598 30.276 1.00 30.50 118 ILE B CA 1
ATOM 2666 C C . ILE B 1 102 ? 20.288 126.720 31.284 1.00 31.52 118 ILE B C 1
ATOM 2667 O O . ILE B 1 102 ? 21.474 126.929 31.540 1.00 32.13 118 ILE B O 1
ATOM 2672 N N . SER B 1 103 ? 19.597 125.741 31.860 1.00 31.12 119 SER B N 1
ATOM 2673 C CA . SER B 1 103 ? 20.238 124.851 32.825 1.00 32.19 119 SER B CA 1
ATOM 2674 C C . SER B 1 103 ? 19.713 123.417 32.779 1.00 32.07 119 SER B C 1
ATOM 2675 O O . SER B 1 103 ? 20.291 122.519 33.391 1.00 32.16 119 SER B O 1
ATOM 2678 N N . THR B 1 104 ? 18.624 123.202 32.047 1.00 32.22 120 THR B N 1
ATOM 2679 C CA . THR B 1 104 ? 18.032 121.872 31.929 1.00 31.74 120 THR B CA 1
ATOM 2680 C C . THR B 1 104 ? 17.479 121.661 30.522 1.00 31.60 120 THR B C 1
ATOM 2681 O O . THR B 1 104 ? 17.450 122.595 29.716 1.00 31.12 120 THR B O 1
ATOM 2685 N N . PHE B 1 105 ? 17.047 120.436 30.229 1.00 31.29 121 PHE B N 1
ATOM 2686 C CA . PHE B 1 105 ? 16.490 120.116 28.915 1.00 31.09 121 PHE B CA 1
ATOM 2687 C C . PHE B 1 105 ? 15.253 120.953 28.615 1.00 31.61 121 PHE B C 1
ATOM 2688 O O . PHE B 1 105 ? 15.076 121.422 27.493 1.00 31.35 121 PHE B O 1
ATOM 2696 N N . ASP B 1 106 ? 14.393 121.136 29.616 1.00 33.36 122 ASP B N 1
ATOM 2697 C CA . ASP B 1 106 ? 13.171 1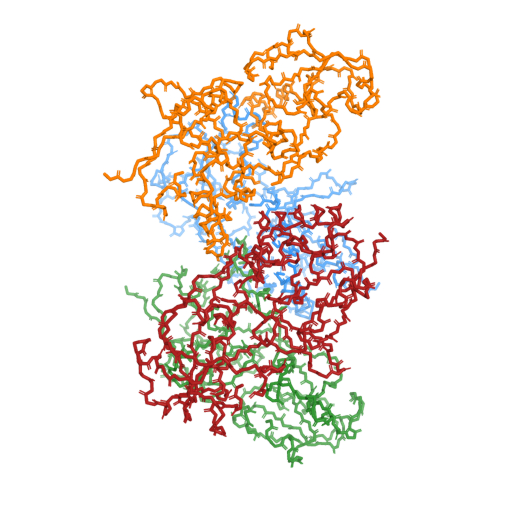21.920 29.425 1.00 34.93 122 ASP B CA 1
ATOM 2698 C C . ASP B 1 106 ? 13.473 123.344 28.978 1.00 33.03 122 ASP B C 1
ATOM 2699 O O . ASP B 1 106 ? 12.695 123.948 28.239 1.00 33.47 122 ASP B O 1
ATOM 2704 N N . ASP B 1 107 ? 14.604 123.879 29.427 1.00 31.27 123 ASP B N 1
ATOM 2705 C CA . ASP B 1 107 ? 14.998 125.234 29.066 1.00 29.01 123 ASP B CA 1
ATOM 2706 C C . ASP B 1 107 ? 15.396 125.363 27.598 1.00 26.80 123 ASP B C 1
ATOM 2707 O O . ASP B 1 107 ? 15.454 126.473 27.062 1.00 24.57 123 ASP B O 1
ATOM 2712 N N . LEU B 1 108 ? 15.662 124.231 26.949 1.00 24.79 124 LEU B N 1
ATOM 2713 C CA . LEU B 1 108 ? 16.063 124.231 25.544 1.00 24.17 124 LEU B CA 1
ATOM 2714 C C . LEU B 1 108 ? 14.894 124.494 24.599 1.00 23.32 124 LEU B C 1
ATOM 2715 O O . LEU B 1 108 ? 15.096 124.845 23.437 1.00 24.89 124 LEU B O 1
ATOM 2720 N N . HIS B 1 109 ? 13.673 124.331 25.096 1.00 23.56 125 HIS B N 1
ATOM 2721 C CA . HIS B 1 109 ? 12.488 124.556 24.273 1.00 22.91 125 HIS B CA 1
ATOM 2722 C C . HIS B 1 109 ? 12.518 125.924 23.600 1.00 20.05 125 HIS B C 1
ATOM 2723 O O . HIS B 1 109 ? 12.725 126.940 24.255 1.00 20.62 125 HIS B O 1
ATOM 2730 N N . GLY B 1 110 ? 12.321 125.933 22.286 1.00 19.78 126 GLY B N 1
ATOM 2731 C CA . GLY B 1 110 ? 12.302 127.173 21.529 1.00 19.42 126 GLY B CA 1
ATOM 2732 C C . GLY B 1 110 ? 13.615 127.921 21.348 1.00 21.07 126 GLY B C 1
ATOM 2733 O O . GLY B 1 110 ? 13.597 129.111 21.030 1.00 21.59 126 GLY B O 1
ATOM 2734 N N . LYS B 1 111 ? 14.746 127.239 21.528 1.00 18.93 127 LYS B N 1
ATOM 2735 C CA . LYS B 1 111 ? 16.064 127.863 21.390 1.00 19.45 127 LYS B CA 1
ATOM 2736 C C . LYS B 1 111 ? 16.753 127.516 20.070 1.00 18.24 127 LYS B C 1
ATOM 2737 O O . LYS B 1 111 ? 16.363 126.575 19.385 1.00 18.31 127 LYS B O 1
ATOM 2743 N N . LYS B 1 112 ? 17.777 128.290 19.712 1.00 18.45 128 LYS B N 1
ATOM 2744 C CA . LYS B 1 112 ? 18.544 128.023 18.500 1.00 15.55 128 LYS B CA 1
ATOM 2745 C C . LYS B 1 112 ? 19.681 127.102 18.915 1.00 14.02 128 LYS B C 1
ATOM 2746 O O . LYS B 1 112 ? 20.435 127.420 19.830 1.00 14.00 128 LYS B O 1
ATOM 2752 N N . ILE B 1 113 ? 19.794 125.952 18.258 1.00 13.78 129 ILE B N 1
ATOM 2753 C CA . ILE B 1 113 ? 20.845 124.998 18.599 1.00 12.35 129 ILE B CA 1
ATOM 2754 C C . ILE B 1 113 ? 21.883 124.908 17.482 1.00 13.35 129 ILE B C 1
ATOM 2755 O O . ILE B 1 113 ? 21.538 124.717 16.316 1.00 14.54 129 ILE B O 1
ATOM 2760 N N . GLY B 1 114 ? 23.150 125.063 17.847 1.00 11.65 130 GLY B N 1
ATOM 2761 C CA . GLY B 1 114 ? 24.216 124.969 16.869 1.00 10.55 130 GLY B CA 1
ATOM 2762 C C . GLY B 1 114 ? 24.598 123.518 16.654 1.00 9.82 130 GLY B C 1
ATOM 2763 O O . GLY B 1 114 ? 24.674 122.740 17.608 1.00 10.35 130 GLY B O 1
ATOM 2764 N N . VAL B 1 115 ? 24.811 123.146 15.395 1.00 8.39 131 VAL B N 1
ATOM 2765 C CA . VAL B 1 115 ? 25.185 121.782 15.041 1.00 9.66 131 VAL B CA 1
ATOM 2766 C C . VAL B 1 115 ? 26.291 121.765 13.973 1.00 8.78 131 VAL B C 1
ATOM 2767 O O . VAL B 1 115 ? 26.342 122.631 13.097 1.00 11.57 131 VAL B O 1
ATOM 2771 N N . ARG B 1 116 ? 27.184 120.788 14.067 1.00 8.74 132 ARG B N 1
ATOM 2772 C CA . ARG B 1 116 ? 28.279 120.641 13.104 1.00 7.89 132 ARG B CA 1
ATOM 2773 C C . ARG B 1 116 ? 27.660 120.016 11.850 1.00 7.22 132 ARG B C 1
ATOM 2774 O O . ARG B 1 116 ? 27.068 118.949 11.926 1.00 8.83 132 ARG B O 1
ATOM 2782 N N . LYS B 1 117 ? 27.784 120.688 10.712 1.00 6.37 133 LYS B N 1
ATOM 2783 C CA . LYS B 1 117 ? 27.213 120.191 9.465 1.00 7.18 133 LYS B CA 1
ATOM 2784 C C . LYS B 1 117 ? 27.813 118.846 9.081 1.00 7.72 133 LYS B C 1
ATOM 2785 O O . LYS B 1 117 ? 29.037 118.677 9.091 1.00 5.39 133 LYS B O 1
ATOM 2791 N N . GLY B 1 118 ? 26.944 117.892 8.759 1.00 5.15 134 GLY B N 1
ATOM 2792 C CA . GLY B 1 118 ? 27.396 116.565 8.381 1.00 6.97 134 GLY B CA 1
ATOM 2793 C C . GLY B 1 118 ? 27.084 115.490 9.416 1.00 8.25 134 GLY B C 1
ATOM 2794 O O . GLY B 1 118 ? 26.954 114.308 9.085 1.00 8.59 134 GLY B O 1
ATOM 2795 N N . THR B 1 119 ? 26.969 115.896 10.675 1.00 8.35 135 THR B N 1
ATOM 2796 C CA . THR B 1 119 ? 26.670 114.962 11.755 1.00 8.93 135 THR B CA 1
ATOM 2797 C C . THR B 1 119 ? 25.174 114.664 11.814 1.00 9.13 135 THR B C 1
ATOM 2798 O O . THR B 1 119 ? 24.376 115.306 11.137 1.00 9.13 135 THR B O 1
ATOM 2802 N N . PRO B 1 120 ? 24.776 113.672 12.621 1.00 9.31 136 PRO B N 1
ATOM 2803 C CA . PRO B 1 120 ? 23.347 113.363 12.715 1.00 8.76 136 PRO B CA 1
ATOM 2804 C C . PRO B 1 120 ? 22.700 114.216 13.806 1.00 10.66 136 PRO B C 1
ATOM 2805 O O . PRO B 1 120 ? 21.569 113.956 14.217 1.00 11.74 136 PRO B O 1
ATOM 2809 N N . TYR B 1 121 ? 23.407 115.248 14.261 1.00 8.51 137 TYR B N 1
ATOM 2810 C CA . TYR B 1 121 ? 22.887 116.087 15.337 1.00 9.84 137 TYR B CA 1
ATOM 2811 C C . TYR B 1 121 ? 21.698 116.984 15.013 1.00 9.71 137 TYR B C 1
ATOM 2812 O O . TYR B 1 121 ? 20.851 117.212 15.879 1.00 12.39 137 TYR B O 1
ATOM 2821 N N . ALA B 1 122 ? 21.622 117.489 13.786 1.00 9.73 138 ALA B N 1
ATOM 2822 C CA . ALA B 1 122 ? 20.476 118.313 13.404 1.00 10.34 138 ALA B CA 1
ATOM 2823 C C . ALA B 1 122 ? 19.218 117.422 13.465 1.00 10.53 138 ALA B C 1
ATOM 2824 O O . ALA B 1 122 ? 18.163 117.835 13.961 1.00 11.23 138 ALA B O 1
ATOM 2826 N N . ARG B 1 123 ? 19.350 116.195 12.969 1.00 9.82 139 ARG B N 1
ATOM 2827 C CA . ARG B 1 123 ? 18.261 115.219 12.966 1.00 12.19 139 ARG B CA 1
ATOM 2828 C C . ARG B 1 123 ? 17.879 114.866 14.411 1.00 12.61 139 ARG B C 1
ATOM 2829 O O . ARG B 1 123 ? 16.693 114.734 14.736 1.00 9.40 139 ARG B O 1
ATOM 2837 N N . GLN B 1 124 ? 18.883 114.723 15.278 1.00 10.63 140 GLN B N 1
ATOM 2838 C CA . GLN B 1 124 ? 18.638 114.408 16.682 1.00 10.97 140 GLN B CA 1
ATOM 2839 C C . GLN B 1 124 ? 17.859 115.537 17.337 1.00 11.89 140 GLN B C 1
ATOM 2840 O O . GLN B 1 124 ? 16.873 115.288 18.023 1.00 13.73 140 GLN B O 1
ATOM 2846 N N . VAL B 1 125 ? 18.301 116.779 17.132 1.00 10.29 141 VAL B N 1
ATOM 2847 C CA . VAL B 1 125 ? 17.605 117.920 17.723 1.00 11.51 141 VAL B CA 1
ATOM 2848 C C . VAL B 1 125 ? 16.125 117.934 17.357 1.00 13.58 141 VAL B C 1
ATOM 2849 O O . VAL B 1 125 ? 15.264 118.026 18.231 1.00 15.91 141 VAL B O 1
ATOM 2853 N N . LEU B 1 126 ? 15.839 117.852 16.063 1.00 14.86 142 LEU B N 1
ATOM 2854 C CA . LEU B 1 126 ? 14.462 117.878 15.581 1.00 17.09 142 LEU B CA 1
ATOM 2855 C C . LEU B 1 126 ? 13.636 116.688 16.055 1.00 17.27 142 LEU B C 1
ATOM 2856 O O . LEU B 1 126 ? 12.425 116.801 16.222 1.00 19.90 142 LEU B O 1
ATOM 2861 N N . SER B 1 127 ? 14.284 115.551 16.270 1.00 16.20 143 SER B N 1
ATOM 2862 C CA . SER B 1 127 ? 13.575 114.360 16.715 1.00 17.18 143 SER B CA 1
ATOM 2863 C C . SER B 1 127 ? 13.145 114.477 18.174 1.00 18.53 143 SER B C 1
ATOM 2864 O O . SER B 1 127 ? 12.214 113.801 18.600 1.00 18.23 143 SER B O 1
ATOM 2867 N N . GLU B 1 128 ? 13.833 115.328 18.936 1.00 19.68 144 GLU B N 1
ATOM 2868 C CA . GLU B 1 128 ? 13.530 115.540 20.352 1.00 19.94 144 GLU 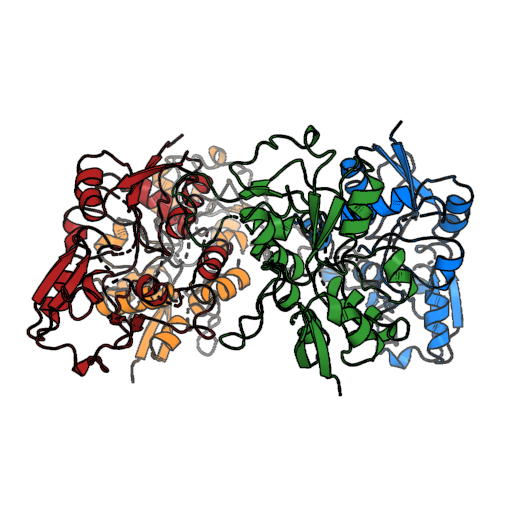B CA 1
ATOM 2869 C C . GLU B 1 128 ? 12.327 116.474 20.550 1.00 20.42 144 GLU B C 1
ATOM 2870 O O . GLU B 1 128 ? 11.821 116.634 21.662 1.00 20.39 144 GLU B O 1
ATOM 2876 N N . ASN B 1 129 ? 11.876 117.064 19.448 1.00 21.24 145 ASN B N 1
ATOM 2877 C CA . ASN B 1 129 ? 10.725 117.960 19.411 1.00 23.31 145 ASN B CA 1
ATOM 2878 C C . ASN B 1 129 ? 10.586 118.939 20.571 1.00 24.88 145 ASN B C 1
ATOM 2879 O O . ASN B 1 129 ? 9.708 118.789 21.422 1.00 26.05 145 ASN B O 1
ATOM 2884 N N . ARG B 1 130 ? 11.452 119.946 20.591 1.00 23.85 146 ARG B N 1
ATOM 2885 C CA . ARG B 1 130 ? 11.417 120.976 21.618 1.00 24.92 146 ARG B CA 1
ATOM 2886 C C . ARG B 1 130 ? 11.285 122.321 20.921 1.00 24.20 146 ARG B C 1
ATOM 2887 O O . ARG B 1 130 ? 11.591 123.355 21.500 1.00 24.05 146 ARG B O 1
ATOM 2895 N N . ASN B 1 131 ? 10.842 122.287 19.666 1.00 23.86 147 ASN B N 1
ATOM 2896 C CA . ASN B 1 131 ? 10.668 123.487 18.848 1.00 24.40 147 ASN B CA 1
ATOM 2897 C C . ASN B 1 131 ? 11.952 124.306 18.729 1.00 23.90 147 ASN B C 1
ATOM 2898 O O . ASN B 1 131 ? 11.967 125.503 19.025 1.00 23.62 147 ASN B O 1
ATOM 2903 N N . ASN B 1 132 ? 13.025 123.660 18.279 1.00 23.09 148 ASN B N 1
ATOM 2904 C CA . ASN B 1 132 ? 14.315 124.330 18.127 1.00 22.77 148 ASN B CA 1
ATOM 2905 C C . ASN B 1 132 ? 14.637 124.662 16.677 1.00 22.50 148 ASN B C 1
ATOM 2906 O O . ASN B 1 132 ? 14.167 123.996 15.752 1.00 24.94 148 ASN B O 1
ATOM 2911 N N . GLN B 1 133 ? 15.433 125.706 16.484 1.00 22.51 149 GLN B N 1
ATOM 2912 C CA . GLN B 1 133 ? 15.868 126.093 15.150 1.00 22.57 149 GLN B CA 1
ATOM 2913 C C . GLN B 1 133 ? 17.319 125.621 15.093 1.00 21.02 149 GLN B C 1
ATOM 2914 O O . GLN B 1 133 ? 18.106 125.921 15.986 1.00 21.03 149 GLN B O 1
ATOM 2920 N N . VAL B 1 134 ? 17.662 124.861 14.062 1.00 19.67 150 VAL B N 1
ATOM 2921 C CA . VAL B 1 134 ? 19.012 124.340 13.933 1.00 17.42 150 VAL B CA 1
ATOM 2922 C C . VAL B 1 134 ? 19.885 125.220 13.044 1.00 17.19 150 VAL B C 1
ATOM 2923 O O . VAL B 1 134 ? 19.533 125.521 11.901 1.00 16.04 150 VAL B O 1
ATOM 2927 N N . ILE B 1 135 ? 21.024 125.632 13.586 1.00 14.38 151 ILE B N 1
ATOM 2928 C CA . ILE B 1 135 ? 21.969 126.458 12.851 1.00 14.45 151 ILE B CA 1
ATOM 2929 C C . ILE B 1 135 ? 23.187 125.588 12.531 1.00 14.19 151 ILE B C 1
ATOM 2930 O O . ILE B 1 135 ? 23.847 125.072 13.427 1.00 13.95 151 ILE B O 1
ATOM 2935 N N . PHE B 1 136 ? 23.466 125.419 11.246 1.00 14.24 152 PHE B N 1
ATOM 2936 C CA . PHE B 1 136 ? 24.574 124.590 10.805 1.00 14.95 152 PHE B CA 1
ATOM 2937 C C . PHE B 1 136 ? 25.913 125.322 10.762 1.00 15.02 152 PHE B C 1
ATOM 2938 O O . PHE B 1 136 ? 26.020 126.441 10.258 1.00 14.33 152 PHE B O 1
ATOM 2946 N N . TYR B 1 137 ? 26.937 124.670 11.300 1.00 14.01 153 TYR B N 1
ATOM 2947 C CA . TYR B 1 137 ? 28.281 125.221 11.316 1.00 12.43 153 TYR B CA 1
ATOM 2948 C C . TYR B 1 137 ? 29.193 124.242 10.602 1.00 13.97 153 TYR B C 1
ATOM 2949 O O . TYR B 1 137 ? 29.133 123.041 10.853 1.00 12.57 153 TYR B O 1
ATOM 2958 N N . GLU B 1 138 ? 30.029 124.743 9.700 1.00 12.95 154 GLU B N 1
ATOM 2959 C CA . GLU B 1 138 ? 30.934 123.854 8.994 1.00 14.21 154 GLU B CA 1
ATOM 2960 C C . GLU B 1 138 ? 32.113 123.441 9.868 1.00 11.29 154 GLU B C 1
ATOM 2961 O O . GLU B 1 138 ? 32.593 122.319 9.763 1.00 12.50 154 GLU B O 1
ATOM 2967 N N . LEU B 1 139 ? 32.549 124.343 10.742 1.00 11.10 155 LEU B N 1
ATOM 2968 C CA . LEU B 1 139 ? 33.680 124.099 11.634 1.00 10.70 155 LEU B CA 1
ATOM 2969 C C . LEU B 1 139 ? 33.339 124.198 13.122 1.00 9.53 155 LEU B C 1
ATOM 2970 O O . LEU B 1 139 ? 32.581 125.079 13.542 1.00 10.97 155 LEU B O 1
ATOM 2975 N N . ILE B 1 140 ? 33.929 123.315 13.923 1.00 6.77 156 ILE B N 1
ATOM 2976 C CA . ILE B 1 140 ? 33.699 123.331 15.359 1.00 9.31 156 ILE B CA 1
ATOM 2977 C C . ILE B 1 140 ? 34.051 124.687 15.980 1.00 10.03 156 ILE B C 1
ATOM 2978 O O . ILE B 1 140 ? 33.338 125.166 16.861 1.00 9.16 156 ILE B O 1
ATOM 2983 N N . GLN B 1 141 ? 35.144 125.308 15.536 1.00 10.31 157 GLN B N 1
ATOM 2984 C CA . GLN B 1 141 ? 35.524 126.599 16.114 1.00 12.44 157 GLN B CA 1
ATOM 2985 C C . GLN B 1 141 ? 34.537 127.704 15.780 1.00 11.27 157 GLN B C 1
ATOM 2986 O O . GLN B 1 141 ? 34.319 128.596 16.583 1.00 11.61 157 GLN B O 1
ATOM 2992 N N . ASP B 1 142 ? 33.938 127.639 14.595 1.00 12.39 158 ASP B N 1
ATOM 2993 C CA . ASP B 1 142 ? 32.957 128.638 14.192 1.00 14.81 158 ASP B CA 1
ATOM 2994 C C . ASP B 1 142 ? 31.698 128.480 15.044 1.00 15.07 158 ASP B C 1
ATOM 2995 O O . ASP B 1 142 ? 31.083 129.470 15.455 1.00 14.29 158 ASP B O 1
ATOM 3008 N N . LEU B 1 144 ? 31.456 127.158 18.160 1.00 12.59 160 LEU B N 1
ATOM 3009 C CA . LEU B 1 144 ? 31.696 127.601 19.527 1.00 14.47 160 LEU B CA 1
ATOM 3010 C C . LEU B 1 144 ? 31.761 129.122 19.599 1.00 14.66 160 LEU B C 1
ATOM 3011 O O . LEU B 1 144 ? 31.322 129.717 20.583 1.00 15.03 160 LEU B O 1
ATOM 3016 N N . LEU B 1 145 ? 32.306 129.742 18.556 1.00 15.85 161 LEU B N 1
ATOM 3017 C CA . LEU B 1 145 ? 32.391 131.198 18.490 1.00 17.34 161 LEU B CA 1
ATOM 3018 C C . LEU B 1 145 ? 30.968 131.739 18.323 1.00 16.88 161 LEU B C 1
ATOM 3019 O O . LEU B 1 145 ? 30.595 132.742 18.934 1.00 17.07 161 LEU B O 1
ATOM 3024 N N . GLY B 1 146 ? 30.175 131.064 17.495 1.00 16.11 162 GLY B N 1
ATOM 3025 C CA . GLY B 1 146 ? 28.797 131.481 17.292 1.00 14.93 162 GLY B CA 1
ATOM 3026 C C . GLY B 1 146 ? 28.043 131.429 18.607 1.00 15.59 162 GLY B C 1
ATOM 3027 O O . GLY B 1 146 ? 27.236 132.312 18.917 1.00 15.85 162 GLY B O 1
ATOM 3028 N N . LEU B 1 147 ? 28.309 130.388 19.389 1.00 14.55 163 LEU B N 1
ATOM 3029 C CA . LEU B 1 147 ? 27.672 130.229 20.688 1.00 14.48 163 LEU B CA 1
ATOM 3030 C C . LEU B 1 147 ? 28.077 131.397 21.591 1.00 14.79 163 LEU B C 1
ATOM 3031 O O . LEU B 1 147 ? 27.235 132.008 22.249 1.00 12.44 163 LEU B O 1
ATOM 3036 N N . SER B 1 148 ? 29.368 131.711 21.618 1.00 14.69 164 SER B N 1
ATOM 3037 C CA . SER B 1 148 ? 29.847 132.819 22.446 1.00 14.16 164 SER B CA 1
ATOM 3038 C C . SER B 1 148 ? 29.346 134.170 21.959 1.00 13.75 164 SER B C 1
ATOM 3039 O O . SER B 1 148 ? 29.278 135.116 22.732 1.00 17.27 164 SER B O 1
ATOM 3042 N N . ASN B 1 149 ? 28.995 134.247 20.679 1.00 14.65 165 ASN B N 1
ATOM 3043 C CA . ASN B 1 149 ? 28.485 135.474 20.076 1.00 17.30 165 ASN B CA 1
ATOM 3044 C C . ASN B 1 149 ? 26.960 135.503 20.127 1.00 19.42 165 ASN B C 1
ATOM 3045 O O . ASN B 1 149 ? 26.325 136.318 19.462 1.00 20.15 165 ASN B O 1
ATOM 3050 N N . ASN B 1 150 ? 26.386 134.597 20.912 1.00 22.39 166 ASN B N 1
ATOM 3051 C CA . ASN B 1 150 ? 24.937 134.491 21.082 1.00 25.43 166 ASN B CA 1
ATOM 3052 C C . AS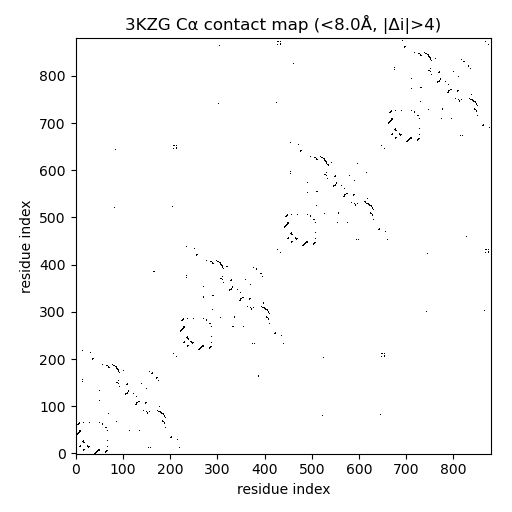N B 1 150 ? 24.181 134.349 19.764 1.00 24.30 166 ASN B C 1
ATOM 3053 O O . ASN B 1 150 ? 23.053 134.831 19.630 1.00 24.27 166 ASN B O 1
ATOM 3058 N N . GLN B 1 151 ? 24.808 133.686 18.794 1.00 23.19 167 GLN B N 1
ATOM 3059 C CA . GLN B 1 151 ? 24.193 133.435 17.491 1.00 22.69 167 GLN B CA 1
ATOM 3060 C C . GLN B 1 151 ? 23.327 132.182 17.650 1.00 19.12 167 GLN B C 1
ATOM 3061 O O . GLN B 1 151 ? 22.381 131.955 16.901 1.00 21.52 167 GLN B O 1
ATOM 3067 N N . VAL B 1 152 ? 23.685 131.361 18.628 1.00 17.81 168 VAL B N 1
ATOM 3068 C CA . VAL B 1 152 ? 22.928 130.162 18.969 1.00 16.51 168 VAL B CA 1
ATOM 3069 C C . VAL B 1 152 ? 22.893 130.160 20.496 1.00 16.18 168 VAL B C 1
ATOM 3070 O O . VAL B 1 152 ? 23.794 130.701 21.143 1.00 16.36 168 VAL B O 1
ATOM 3074 N N . ASP B 1 153 ? 21.851 129.579 21.072 1.00 15.17 169 ASP B N 1
ATOM 3075 C CA . ASP B 1 153 ? 21.713 129.542 22.523 1.00 14.61 169 ASP B CA 1
ATOM 3076 C C . ASP B 1 153 ? 22.428 128.361 23.164 1.00 13.31 169 ASP B C 1
ATOM 3077 O O . ASP B 1 153 ? 22.742 128.372 24.353 1.00 13.75 169 ASP B O 1
ATOM 3082 N N . ALA B 1 154 ? 22.688 127.339 22.368 1.00 14.36 170 ALA B N 1
ATOM 3083 C CA . ALA B 1 154 ? 23.345 126.151 22.876 1.00 12.84 170 ALA B CA 1
ATOM 3084 C C . ALA B 1 154 ? 23.846 125.338 21.696 1.00 10.49 170 ALA B C 1
ATOM 3085 O O . ALA B 1 154 ? 23.494 125.606 20.550 1.00 9.80 170 ALA B O 1
ATOM 3087 N N . SER B 1 155 ? 24.663 124.336 21.982 1.00 10.75 171 SER B N 1
ATOM 3088 C CA . SER B 1 155 ? 25.200 123.498 20.922 1.00 10.32 171 SER B CA 1
ATOM 3089 C C . SER B 1 155 ? 25.141 122.022 21.273 1.00 7.32 171 SER B C 1
ATOM 3090 O O . SER B 1 155 ? 25.350 121.646 22.419 1.00 12.13 171 SER B O 1
ATOM 3093 N N . LEU B 1 156 ? 24.849 121.193 20.277 1.00 8.59 172 LEU B N 1
ATOM 3094 C CA . LEU B 1 156 ? 24.789 119.747 20.460 1.00 8.01 172 LEU B CA 1
ATOM 3095 C C . LEU B 1 156 ? 26.009 119.165 19.732 1.00 9.53 172 LEU B C 1
ATOM 3096 O O . LEU B 1 156 ? 26.169 119.365 18.525 1.00 8.97 172 LEU B O 1
ATOM 3109 N N . ASP B 1 158 ? 29.592 115.979 20.066 1.00 7.54 174 ASP B N 1
ATOM 3110 C CA . ASP B 1 158 ? 30.052 114.713 20.619 1.00 8.07 174 ASP B CA 1
ATOM 3111 C C . ASP B 1 158 ? 30.259 114.906 22.114 1.00 9.27 174 ASP B C 1
ATOM 3112 O O . ASP B 1 158 ? 30.689 115.973 22.564 1.00 10.33 174 ASP B O 1
ATOM 3117 N N . TYR B 1 159 ? 29.931 113.870 22.876 1.00 8.20 175 TYR B N 1
ATOM 3118 C CA . TYR B 1 159 ? 30.053 113.910 24.327 1.00 9.94 175 TYR B CA 1
ATOM 3119 C C . TYR B 1 159 ? 31.486 114.166 24.770 1.00 10.05 175 TYR B C 1
ATOM 3120 O O . TYR B 1 159 ? 31.741 115.069 25.565 1.00 12.34 175 TYR B O 1
ATOM 3129 N N . GLU B 1 160 ? 32.414 113.363 24.259 1.00 7.73 176 GLU B N 1
ATOM 3130 C CA . GLU B 1 160 ? 33.809 113.515 24.634 1.00 10.65 176 GLU B CA 1
ATOM 3131 C C . GLU B 1 160 ? 34.388 114.874 24.237 1.00 8.95 176 GLU B C 1
ATOM 3132 O O . GLU B 1 160 ? 35.282 115.371 24.908 1.00 10.51 176 GLU B O 1
ATOM 3138 N N . ALA B 1 161 ? 33.879 115.474 23.162 1.00 8.01 177 ALA B N 1
ATOM 3139 C CA . ALA B 1 161 ? 34.345 116.800 22.748 1.00 7.43 177 ALA B CA 1
ATOM 3140 C C . ALA B 1 161 ? 33.826 117.852 23.740 1.00 9.93 177 ALA B C 1
ATOM 3141 O O . ALA B 1 161 ? 34.559 118.758 24.149 1.00 11.50 177 ALA B O 1
ATOM 3143 N N . ALA B 1 162 ? 32.564 117.740 24.133 1.00 9.88 178 ALA B N 1
ATOM 3144 C CA . ALA B 1 162 ? 31.999 118.700 25.087 1.00 10.23 178 ALA B CA 1
ATOM 3145 C C . ALA B 1 162 ? 32.815 118.629 26.381 1.00 12.93 178 ALA B C 1
ATOM 3146 O O . ALA B 1 162 ? 33.161 119.654 26.972 1.00 13.61 178 ALA B O 1
ATOM 3148 N N . LYS B 1 163 ? 33.118 117.400 26.787 1.00 13.90 179 LYS B N 1
ATOM 3149 C CA . LYS B 1 163 ? 33.900 117.091 27.983 1.00 17.68 179 LYS B CA 1
ATOM 3150 C C . LYS B 1 163 ? 35.264 117.778 27.883 1.00 16.16 179 LYS B C 1
ATOM 3151 O O . LYS B 1 163 ? 35.758 118.349 28.851 1.00 15.83 179 LYS B O 1
ATOM 3157 N N . TYR B 1 164 ? 35.862 117.719 26.697 1.00 15.74 180 TYR B N 1
ATOM 3158 C CA . TYR B 1 164 ? 37.148 118.356 26.451 1.00 14.11 180 TYR B CA 1
ATOM 3159 C C . TYR B 1 164 ? 37.043 119.884 26.559 1.00 15.82 180 TYR B C 1
ATOM 3160 O O . TYR B 1 164 ? 37.895 120.532 27.171 1.00 13.40 180 TYR B O 1
ATOM 3169 N N . TRP B 1 165 ? 36.006 120.462 25.961 1.00 15.47 181 TRP B N 1
ATOM 3170 C CA . TRP B 1 165 ? 35.855 121.913 25.990 1.00 19.52 181 TRP B CA 1
ATOM 3171 C C . TRP B 1 165 ? 35.677 122.519 27.363 1.00 22.69 181 TRP B C 1
ATOM 3172 O O . TRP B 1 165 ? 35.679 123.737 27.531 1.00 20.44 181 TRP B O 1
ATOM 3191 N N . ALA B 1 167 ? 37.411 121.123 30.184 1.00 39.01 183 ALA B N 1
ATOM 3192 C CA . ALA B 1 167 ? 38.549 120.743 30.977 1.00 43.68 183 ALA B CA 1
ATOM 3193 C C . ALA B 1 167 ? 39.716 121.445 30.303 1.00 46.82 183 ALA B C 1
ATOM 3194 O O . ALA B 1 167 ? 40.869 121.067 30.491 1.00 47.47 183 ALA B O 1
ATOM 3196 N N . SER B 1 168 ? 39.410 122.470 29.506 1.00 50.99 184 SER B N 1
ATOM 3197 C CA . SER B 1 168 ? 40.446 123.218 28.791 1.00 54.47 184 SER B CA 1
ATOM 3198 C C . SER B 1 168 ? 39.984 124.616 28.383 1.00 57.12 184 SER B C 1
ATOM 3199 O O . SER B 1 168 ? 40.569 125.229 27.488 1.00 57.46 184 SER B O 1
ATOM 3202 N N . GLU B 1 169 ? 38.942 125.123 29.034 1.00 60.11 185 GLU B N 1
ATOM 3203 C CA . GLU B 1 169 ? 38.433 126.445 28.688 1.00 62.91 185 GLU B CA 1
ATOM 3204 C C . GLU B 1 169 ? 38.232 127.380 29.883 1.00 64.24 185 GLU B C 1
ATOM 3205 O O . GLU B 1 169 ? 37.183 127.361 30.531 1.00 63.46 185 GLU B O 1
ATOM 3211 N N . PRO B 1 170 ? 39.248 128.201 30.199 1.00 65.94 186 PRO B N 1
ATOM 3212 C CA . PRO B 1 170 ? 40.530 128.262 29.487 1.00 67.09 186 PRO B CA 1
ATOM 3213 C C . PRO B 1 170 ? 41.528 127.324 30.166 1.00 68.38 186 PRO B C 1
ATOM 3214 O O . PRO B 1 170 ? 41.160 126.229 30.593 1.00 68.78 186 PRO B O 1
ATOM 3218 N N . TYR B 1 171 ? 42.784 127.750 30.268 1.00 69.82 187 TYR B N 1
ATOM 3219 C CA . TYR B 1 171 ? 43.806 126.937 30.923 1.00 71.10 187 TYR B CA 1
ATOM 3220 C C . TYR B 1 171 ? 44.399 127.697 32.108 1.00 71.64 187 TYR B C 1
ATOM 3221 O O . TYR B 1 171 ? 45.381 127.267 32.721 1.00 71.99 187 TYR B O 1
ATOM 3230 N N . ALA B 1 172 ? 43.781 128.834 32.413 1.00 71.51 188 ALA B N 1
ATOM 3231 C CA . ALA B 1 172 ? 44.179 129.691 33.522 1.00 71.30 188 ALA B CA 1
ATOM 3232 C C . ALA B 1 172 ? 42.878 130.031 34.246 1.00 71.07 188 ALA B C 1
ATOM 3233 O O . ALA B 1 172 ? 42.537 131.199 34.439 1.00 70.96 188 ALA B O 1
ATOM 3235 N N . TYR B 1 173 ? 42.159 128.983 34.636 1.00 70.61 189 TYR B N 1
ATOM 3236 C CA . TYR B 1 173 ? 40.871 129.112 35.309 1.00 70.15 189 TYR B CA 1
ATOM 3237 C C . TYR B 1 173 ? 40.876 128.531 36.721 1.00 70.04 189 TYR B C 1
ATOM 3238 O O . TYR B 1 173 ? 39.834 128.084 37.206 1.00 69.82 189 TYR B O 1
ATOM 3247 N N . LYS B 1 174 ? 42.034 128.528 37.376 1.00 69.76 190 LYS B N 1
ATOM 3248 C CA . LYS B 1 174 ? 42.132 127.989 38.732 1.00 69.08 190 LYS B CA 1
ATOM 3249 C C . LYS B 1 174 ? 40.902 128.413 39.533 1.00 68.71 190 LYS B C 1
ATOM 3250 O O . LYS B 1 174 ? 40.370 127.645 40.336 1.00 68.58 190 LYS B O 1
ATOM 3256 N N . LEU B 1 175 ? 40.455 129.643 39.293 1.00 67.95 191 LEU B N 1
ATOM 3257 C CA . LEU B 1 175 ? 39.276 130.198 39.950 1.00 67.28 191 LEU B CA 1
ATOM 3258 C C . LEU B 1 175 ? 38.568 131.144 38.987 1.00 66.29 191 LEU B C 1
ATOM 3259 O O . LEU B 1 175 ? 37.503 131.681 39.293 1.00 66.29 191 LEU B O 1
ATOM 3264 N N . ILE B 1 176 ? 39.176 131.336 37.818 1.00 65.20 192 ILE B N 1
ATOM 3265 C CA . ILE B 1 176 ? 38.620 132.199 36.781 1.00 63.38 192 ILE B CA 1
ATOM 3266 C C . ILE B 1 176 ? 37.343 131.551 36.257 1.00 61.88 192 ILE B C 1
ATOM 3267 O O . ILE B 1 176 ? 36.591 132.152 35.487 1.00 62.08 192 ILE B O 1
ATOM 3272 N N . GLY B 1 177 ? 37.109 130.314 36.689 1.00 60.04 193 GLY B N 1
ATOM 3273 C CA . GLY B 1 177 ? 35.926 129.583 36.274 1.00 57.26 193 GLY B CA 1
ATOM 3274 C C . GLY B 1 177 ? 35.991 129.099 34.838 1.00 54.94 193 GLY B C 1
ATOM 3275 O O . GLY B 1 177 ? 36.892 129.475 34.086 1.00 55.05 193 GLY B O 1
ATOM 3276 N N . LYS B 1 178 ? 35.032 128.261 34.458 1.00 52.25 194 LYS B N 1
ATOM 3277 C CA . LYS B 1 178 ? 34.973 127.728 33.103 1.00 48.32 194 LYS B CA 1
ATOM 3278 C C . LYS B 1 178 ? 34.081 128.607 32.235 1.00 45.41 194 LYS B C 1
ATOM 3279 O O . LYS B 1 178 ? 33.236 129.343 32.745 1.00 45.33 194 LYS B O 1
ATOM 3285 N N . LYS B 1 179 ? 34.281 128.537 30.923 1.00 41.27 195 LYS B N 1
ATOM 3286 C CA . LYS B 1 179 ? 33.503 129.337 29.987 1.00 36.41 195 LYS B CA 1
ATOM 3287 C C . LYS B 1 179 ? 32.215 128.634 29.569 1.00 33.58 195 LYS B C 1
ATOM 3288 O O . LYS B 1 179 ? 31.289 129.267 29.067 1.00 31.62 195 LYS B O 1
ATOM 3294 N N . TYR B 1 180 ? 32.154 127.326 29.781 1.00 30.00 196 TYR B N 1
ATOM 3295 C CA . TYR B 1 180 ? 30.972 126.567 29.403 1.00 27.86 196 TYR B CA 1
ATOM 3296 C C . TYR B 1 180 ? 30.419 125.725 30.539 1.00 25.76 196 TYR B C 1
ATOM 3297 O O . TYR B 1 180 ? 31.038 125.589 31.597 1.00 25.68 196 TYR B O 1
ATOM 3306 N N . LYS B 1 181 ? 29.238 125.165 30.296 1.00 23.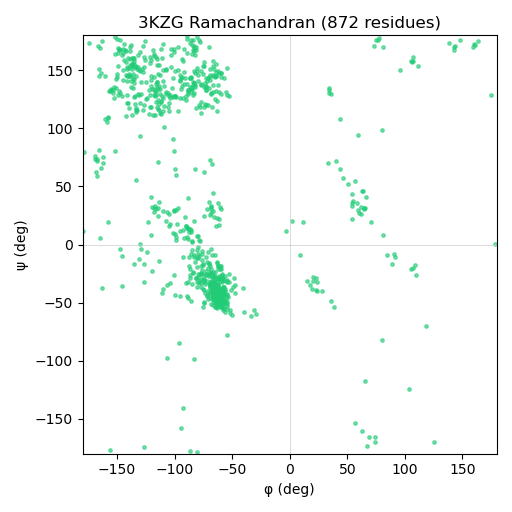49 197 LYS B N 1
ATOM 3307 C CA . LYS B 1 181 ? 28.579 124.275 31.240 1.00 21.22 197 LYS B CA 1
ATOM 3308 C C . LYS B 1 181 ? 27.753 123.299 30.408 1.00 19.54 197 LYS B C 1
ATOM 3309 O O . LYS B 1 181 ? 27.248 123.650 29.339 1.00 17.75 197 LYS B O 1
ATOM 3315 N N . LEU B 1 182 ? 27.638 122.070 30.889 1.00 19.18 198 LEU B N 1
ATOM 3316 C CA . LEU B 1 182 ? 26.877 121.049 30.185 1.00 18.30 198 LEU B CA 1
ATOM 3317 C C . LEU B 1 182 ? 25.408 121.115 30.564 1.00 19.05 198 LEU B C 1
ATOM 3318 O O . LEU B 1 182 ? 25.067 121.379 31.715 1.00 19.47 198 LEU B O 1
ATOM 3323 N N . ILE B 1 183 ? 24.546 120.866 29.589 1.00 17.91 199 ILE B N 1
ATOM 3324 C CA . ILE B 1 183 ? 23.114 120.869 29.818 1.00 19.74 199 ILE B CA 1
ATOM 3325 C C . ILE B 1 183 ? 22.593 119.444 29.672 1.00 19.44 199 ILE B C 1
ATOM 3326 O O . ILE B 1 183 ? 22.610 118.876 28.574 1.00 19.97 199 ILE B O 1
ATOM 3331 N N . GLY B 1 184 ? 22.146 118.870 30.786 1.00 19.14 200 GLY B N 1
ATOM 3332 C CA . GLY B 1 184 ? 21.620 117.515 30.776 1.00 18.96 200 GLY B CA 1
ATOM 3333 C C . GLY B 1 184 ? 22.702 116.451 30.712 1.00 19.49 200 GLY B C 1
ATOM 3334 O O . GLY B 1 184 ? 23.887 116.766 30.619 1.00 20.03 200 GLY B O 1
ATOM 3335 N N . LYS B 1 185 ? 22.301 115.185 30.774 1.00 19.26 201 LYS B N 1
ATOM 3336 C CA . LYS B 1 185 ? 23.266 114.092 30.704 1.00 19.28 201 LYS B CA 1
ATOM 3337 C C . LYS B 1 185 ? 23.545 113.781 29.236 1.00 16.95 201 LYS B C 1
ATOM 3338 O O . LYS B 1 185 ? 22.876 114.310 28.344 1.00 15.08 201 LYS B O 1
ATOM 3344 N N . LYS B 1 186 ? 24.528 112.920 28.988 1.00 14.82 202 LYS B N 1
ATOM 3345 C CA . LYS B 1 186 ? 24.861 112.550 27.625 1.00 14.42 202 LYS B CA 1
ATOM 3346 C C . LYS B 1 186 ? 23.685 111.791 27.016 1.00 14.88 202 LYS B C 1
ATOM 3347 O O . LYS B 1 186 ? 22.927 111.125 27.722 1.00 13.74 202 LYS B O 1
ATOM 3353 N N . ILE B 1 187 ? 23.538 111.896 25.702 1.00 13.64 203 ILE B N 1
ATOM 3354 C CA . ILE B 1 187 ? 22.448 111.238 25.001 1.00 13.32 203 ILE B CA 1
ATOM 3355 C C . ILE B 1 187 ? 22.998 110.194 24.031 1.00 12.83 203 ILE B C 1
ATOM 3356 O O . ILE B 1 187 ? 23.926 110.465 23.261 1.00 10.39 203 ILE B O 1
ATOM 3361 N N . SER B 1 188 ? 22.418 109.002 24.075 1.00 12.37 204 SER B N 1
ATOM 3362 C CA . SER B 1 188 ? 22.843 107.928 23.202 1.00 12.16 204 SER B CA 1
ATOM 3363 C C . SER B 1 188 ? 22.355 108.267 21.801 1.00 12.15 204 SER B C 1
ATOM 3364 O O . SER B 1 188 ? 21.207 108.677 21.611 1.00 11.13 204 SER B O 1
ATOM 3367 N N . ILE B 1 189 ? 23.240 108.127 20.821 1.00 11.73 205 ILE B N 1
ATOM 3368 C CA . ILE B 1 189 ? 22.890 108.436 19.444 1.00 10.83 205 ILE B CA 1
ATOM 3369 C C . ILE B 1 189 ? 23.680 107.552 18.489 1.00 8.69 205 ILE B C 1
ATOM 3370 O O . ILE B 1 189 ? 24.910 107.444 18.585 1.00 9.83 205 ILE B O 1
ATOM 3375 N N . GLY B 1 190 ? 22.959 106.910 17.576 1.00 7.69 206 GLY B N 1
ATOM 3376 C CA . GLY B 1 190 ? 23.590 106.045 16.603 1.00 7.68 206 GLY B CA 1
ATOM 3377 C C . GLY B 1 190 ? 24.063 104.730 17.196 1.00 8.00 206 GLY B C 1
ATOM 3378 O O . GLY B 1 190 ? 23.689 104.365 18.306 1.00 10.09 206 GLY B O 1
ATOM 3379 N N . GLU B 1 191 ? 24.905 104.020 16.456 1.00 6.54 207 GLU B N 1
ATOM 3380 C CA . GLU B 1 191 ? 25.390 102.733 16.917 1.00 5.12 207 GLU B CA 1
ATOM 3381 C C . GLU B 1 191 ? 26.907 102.694 17.104 1.00 5.11 207 GLU B C 1
ATOM 3382 O O . GLU B 1 191 ? 27.538 101.650 16.910 1.00 5.62 207 GLU B O 1
ATOM 3388 N N . GLY B 1 192 ? 27.478 103.841 17.466 1.00 5.07 208 GLY B N 1
ATOM 3389 C CA . GLY B 1 192 ? 28.909 103.924 17.732 1.00 6.16 208 GLY B CA 1
ATOM 3390 C C . GLY B 1 192 ? 29.776 104.614 16.688 1.00 6.11 208 GLY B C 1
ATOM 3391 O O . GLY B 1 192 ? 29.396 104.720 15.523 1.00 5.67 208 GLY B O 1
ATOM 3392 N N . TYR B 1 193 ? 30.940 105.100 17.115 1.00 5.33 209 TYR B N 1
ATOM 3393 C CA . TYR B 1 193 ? 31.872 105.746 16.195 1.00 5.42 209 TYR B CA 1
ATOM 3394 C C . TYR B 1 193 ? 32.566 104.617 15.423 1.00 6.66 209 TYR B C 1
ATOM 3395 O O . TYR B 1 193 ? 32.952 103.601 16.005 1.00 7.13 209 TYR B O 1
ATOM 3404 N N . SER B 1 194 ? 32.730 104.796 14.119 1.00 4.27 210 SER B N 1
ATOM 3405 C CA . SER B 1 194 ? 33.310 103.745 13.301 1.00 4.24 210 SER B CA 1
ATOM 3406 C C . SER B 1 194 ? 34.094 104.268 12.111 1.00 3.50 210 SER B C 1
ATOM 3407 O O . SER B 1 194 ? 34.041 105.449 11.776 1.00 4.11 210 SER B O 1
ATOM 3410 N N . ILE B 1 195 ? 34.828 103.367 11.476 1.00 5.24 211 ILE B N 1
ATOM 3411 C CA . ILE B 1 195 ? 35.598 103.720 10.295 1.00 3.58 211 ILE B CA 1
ATOM 3412 C C . ILE B 1 195 ? 34.666 103.500 9.114 1.00 5.59 211 ILE B C 1
ATOM 3413 O O . ILE B 1 195 ? 34.039 102.445 9.003 1.00 4.92 211 ILE B O 1
ATOM 3426 N N . ALA B 1 197 ? 33.657 103.605 4.835 1.00 5.64 213 ALA B N 1
ATOM 3427 C CA . ALA B 1 197 ? 34.176 103.286 3.512 1.00 3.99 213 ALA B CA 1
ATOM 3428 C C . ALA B 1 197 ? 33.024 103.133 2.517 1.00 5.53 213 ALA B C 1
ATOM 3429 O O . ALA B 1 197 ? 31.855 103.088 2.908 1.00 3.96 213 ALA B O 1
ATOM 3431 N N . ASN B 1 198 ? 33.356 103.054 1.232 1.00 5.02 214 ASN B N 1
ATOM 3432 C CA . ASN B 1 198 ? 32.331 102.853 0.205 1.00 9.21 214 ASN B CA 1
ATOM 3433 C C . ASN B 1 198 ? 31.896 101.386 0.272 1.00 8.22 214 ASN B C 1
ATOM 3434 O O . ASN B 1 198 ? 32.702 100.504 0.566 1.00 10.91 214 ASN B O 1
ATOM 3439 N N . PRO B 1 199 ? 30.617 101.107 -0.015 1.00 11.01 215 PRO B N 1
ATOM 3440 C CA . PRO B 1 199 ? 30.079 99.743 0.024 1.00 10.93 215 PRO B CA 1
ATOM 3441 C C . PRO B 1 199 ? 30.896 98.670 -0.697 1.00 12.45 215 PRO B C 1
ATOM 3442 O O . PRO B 1 199 ? 30.869 97.501 -0.309 1.00 13.14 215 PRO B O 1
ATOM 3446 N N . ASP B 1 200 ? 31.622 99.055 -1.740 1.00 11.76 216 ASP B N 1
ATOM 3447 C CA . ASP B 1 200 ? 32.420 98.085 -2.481 1.00 12.77 216 ASP B CA 1
ATOM 3448 C C . ASP B 1 200 ? 33.742 97.750 -1.787 1.00 11.08 216 ASP B C 1
ATOM 3449 O O . ASP B 1 200 ? 34.502 96.914 -2.275 1.00 11.76 216 ASP B O 1
ATOM 3454 N N . GLN B 1 201 ? 34.020 98.384 -0.650 1.00 9.15 217 GLN B N 1
ATOM 3455 C CA . GLN B 1 201 ? 35.277 98.133 0.063 1.00 9.53 217 GLN B CA 1
ATOM 3456 C C . GLN B 1 201 ? 35.128 97.154 1.231 1.00 9.89 217 GLN B C 1
ATOM 3457 O O . GLN B 1 201 ? 35.871 97.225 2.218 1.00 9.68 217 GLN B O 1
ATOM 3463 N N . PHE B 1 202 ? 34.177 96.238 1.114 1.00 9.05 218 PHE B N 1
ATOM 3464 C CA . PHE B 1 202 ? 33.922 95.271 2.173 1.00 9.47 218 PHE B CA 1
ATOM 3465 C C . PHE B 1 202 ? 35.101 94.360 2.546 1.00 10.38 218 PHE B C 1
ATOM 3466 O O . PHE B 1 202 ? 35.202 93.920 3.689 1.00 11.47 218 PHE B O 1
ATOM 3474 N N . VAL B 1 203 ? 35.995 94.066 1.609 1.00 9.73 219 VAL B N 1
ATOM 3475 C CA . VAL B 1 203 ? 37.126 93.211 1.954 1.00 8.83 219 VAL B CA 1
ATOM 3476 C C . VAL B 1 203 ? 38.017 93.915 2.975 1.00 8.44 219 VAL B C 1
ATOM 3477 O O . VAL B 1 203 ? 38.390 93.330 3.990 1.00 9.23 219 VAL B O 1
ATOM 3481 N N . LEU B 1 204 ? 38.340 95.174 2.699 1.00 7.10 220 LEU B N 1
ATOM 3482 C CA . LEU B 1 204 ? 39.171 95.976 3.586 1.00 7.24 220 LEU B CA 1
ATOM 3483 C C . LEU B 1 204 ? 38.501 96.140 4.951 1.00 5.80 220 LEU B C 1
ATOM 3484 O O . LEU B 1 204 ? 39.147 96.005 5.989 1.00 7.05 220 LEU B O 1
ATOM 3489 N N . ILE B 1 205 ? 37.205 96.423 4.950 1.00 7.09 221 ILE B N 1
ATOM 3490 C CA . ILE B 1 205 ? 36.476 96.593 6.201 1.00 5.31 221 ILE B CA 1
ATOM 3491 C C . ILE B 1 205 ? 36.501 95.314 7.038 1.00 6.41 221 ILE B C 1
ATOM 3492 O O . ILE B 1 205 ? 36.672 95.367 8.252 1.00 7.71 221 ILE B O 1
ATOM 3497 N N . LYS B 1 206 ? 36.351 94.160 6.404 1.00 8.38 222 LYS B N 1
ATOM 3498 C CA . LYS B 1 206 ? 36.389 92.914 7.163 1.00 9.81 222 LYS B CA 1
ATOM 3499 C C . LYS B 1 206 ? 37.770 92.665 7.767 1.00 9.82 222 LYS B C 1
ATOM 3500 O O . LYS B 1 206 ? 37.879 92.114 8.871 1.00 10.79 222 LYS B O 1
ATOM 3506 N N . LYS B 1 207 ? 38.824 93.061 7.059 1.00 9.20 223 LYS B N 1
ATOM 3507 C CA . LYS B 1 207 ? 40.174 92.884 7.598 1.00 11.60 223 LYS B CA 1
ATOM 3508 C C . LYS B 1 207 ? 40.346 93.810 8.803 1.00 9.67 223 LYS B C 1
ATOM 3509 O O . LYS B 1 207 ? 40.978 93.444 9.792 1.00 9.97 223 LYS B O 1
ATOM 3515 N N . ILE B 1 208 ? 39.776 95.010 8.715 1.00 8.62 224 ILE B N 1
ATOM 3516 C CA . ILE B 1 208 ? 39.863 95.983 9.806 1.00 9.26 224 ILE B CA 1
ATOM 3517 C C . ILE B 1 208 ? 39.134 95.477 11.056 1.00 7.83 224 ILE B C 1
ATOM 3518 O O . ILE B 1 208 ? 39.639 95.602 12.186 1.00 9.70 224 ILE B O 1
ATOM 3523 N N . ASN B 1 209 ? 37.960 94.891 10.845 1.00 8.70 225 ASN B N 1
ATOM 3524 C CA . ASN B 1 209 ? 37.150 94.352 11.939 1.00 9.78 225 ASN B CA 1
ATOM 3525 C C . ASN B 1 209 ? 37.921 93.281 12.724 1.00 10.50 225 ASN B C 1
ATOM 3526 O O . ASN B 1 209 ? 37.862 93.235 13.956 1.00 10.96 225 ASN B O 1
ATOM 3531 N N . LYS B 1 210 ? 38.647 92.424 12.010 1.00 10.72 226 LYS B N 1
ATOM 3532 C CA . LYS B 1 210 ? 39.433 91.392 12.672 1.00 14.72 226 LYS B CA 1
ATOM 3533 C C . LYS B 1 210 ? 40.532 92.048 13.509 1.00 12.35 226 LYS B C 1
ATOM 3534 O O . LYS B 1 210 ? 40.821 91.611 14.626 1.00 11.46 226 LYS B O 1
ATOM 3540 N N . ILE B 1 211 ? 41.131 93.102 12.958 1.00 10.32 227 ILE B N 1
ATOM 3541 C CA . ILE B 1 211 ? 42.197 93.833 13.632 1.00 10.21 227 ILE B CA 1
ATOM 3542 C C . ILE B 1 211 ? 41.702 94.521 14.909 1.00 10.00 227 ILE B C 1
ATOM 3543 O O . ILE B 1 211 ? 42.417 94.583 15.910 1.00 11.26 227 ILE B O 1
ATOM 3548 N N . LEU B 1 212 ? 40.484 95.045 14.868 1.00 9.87 228 LEU B N 1
ATOM 3549 C CA . LEU B 1 212 ? 39.902 95.694 16.036 1.00 10.30 228 LEU B CA 1
ATOM 3550 C C . LEU B 1 212 ? 39.698 94.618 17.109 1.00 8.70 228 LEU B C 1
ATOM 3551 O O . LEU B 1 212 ? 40.074 94.803 18.262 1.00 11.94 228 LEU B O 1
ATOM 3556 N N . LEU B 1 213 ? 39.131 93.484 16.722 1.00 10.96 229 LEU B N 1
ATOM 3557 C CA . LEU B 1 213 ? 38.916 92.407 17.685 1.00 12.01 229 LEU B CA 1
ATOM 3558 C C . LEU B 1 213 ? 40.243 91.985 18.308 1.00 12.78 229 LEU B C 1
ATOM 3559 O O . LEU B 1 213 ? 40.317 91.748 19.508 1.00 14.28 229 LEU B O 1
ATOM 3564 N N . GLU B 1 214 ? 41.287 91.908 17.486 1.00 12.20 230 GLU B N 1
ATOM 3565 C CA . GLU B 1 214 ? 42.610 91.515 17.958 1.00 13.28 230 GLU B CA 1
ATOM 3566 C C . GLU B 1 214 ? 43.191 92.550 18.905 1.00 12.16 230 GLU B C 1
ATOM 3567 O O . GLU B 1 214 ? 43.822 92.198 19.900 1.00 12.04 230 GLU B O 1
ATOM 3581 N N . GLU B 1 216 ? 41.492 94.471 20.803 1.00 15.30 232 GLU B N 1
ATOM 3582 C CA . GLU B 1 216 ? 40.710 94.404 22.024 1.00 18.42 232 GLU B CA 1
ATOM 3583 C C . GLU B 1 216 ? 41.130 93.198 22.858 1.00 18.39 232 GLU B C 1
ATOM 3584 O O . GLU B 1 216 ? 41.045 93.216 24.084 1.00 18.25 232 GLU B O 1
ATOM 3590 N N . ALA B 1 217 ? 41.604 92.157 22.186 1.00 18.93 233 ALA B N 1
ATOM 3591 C CA . ALA B 1 217 ? 42.028 90.943 22.874 1.00 17.79 233 ALA B CA 1
ATOM 3592 C C . ALA B 1 217 ? 43.409 91.043 23.523 1.00 17.94 233 ALA B C 1
ATOM 3593 O O . ALA B 1 217 ? 43.653 90.407 24.551 1.00 16.30 233 ALA B O 1
ATOM 3595 N N . ASP B 1 218 ? 44.311 91.834 22.939 1.00 16.79 234 ASP B N 1
ATOM 3596 C CA . ASP B 1 218 ? 45.661 91.953 23.489 1.00 16.37 234 ASP B CA 1
ATOM 3597 C C . ASP B 1 218 ? 45.939 93.180 24.357 1.00 15.68 234 ASP B C 1
ATOM 3598 O O . ASP B 1 218 ? 47.068 93.384 24.788 1.00 16.27 234 ASP B O 1
ATOM 3603 N N . GLY B 1 219 ? 44.920 93.994 24.610 1.00 15.58 235 GLY B N 1
ATOM 3604 C CA . GLY B 1 219 ? 45.110 95.163 25.458 1.00 15.00 235 GLY B CA 1
ATOM 3605 C C . GLY B 1 219 ? 45.516 96.451 24.768 1.00 13.67 235 GLY B C 1
ATOM 3606 O O . GLY B 1 219 ? 45.555 97.511 25.393 1.00 13.76 235 GLY B O 1
ATOM 3607 N N . THR B 1 220 ? 45.821 96.371 23.479 1.00 13.83 236 THR B N 1
ATOM 3608 C CA . THR B 1 220 ? 46.224 97.558 22.736 1.00 14.91 236 THR B CA 1
ATOM 3609 C C . THR B 1 220 ? 45.104 98.589 22.730 1.00 13.91 236 THR B C 1
ATOM 3610 O O . THR B 1 220 ? 45.333 99.775 22.965 1.00 14.04 236 THR B O 1
ATOM 3614 N N . TYR B 1 221 ? 43.887 98.139 22.457 1.00 11.53 237 TYR B N 1
ATOM 3615 C CA . TYR B 1 221 ? 42.763 99.061 22.426 1.00 11.47 237 TYR B CA 1
ATOM 3616 C C . TYR B 1 221 ? 42.576 99.758 23.770 1.00 10.95 237 TYR B C 1
ATOM 3617 O O . TYR B 1 221 ? 42.544 100.995 23.840 1.00 11.22 237 TYR B O 1
ATOM 3626 N N . LEU B 1 222 ? 42.465 98.966 24.833 1.00 13.24 238 LEU B N 1
ATOM 3627 C CA . LEU B 1 222 ? 42.273 99.503 26.177 1.00 14.27 238 LEU B CA 1
ATOM 3628 C C . LEU B 1 222 ? 43.357 100.511 26.560 1.00 16.15 238 LEU B C 1
ATOM 3629 O O . LEU B 1 222 ? 43.067 101.563 27.131 1.00 16.67 238 LEU B O 1
ATOM 3634 N N . ARG B 1 223 ? 44.605 100.186 26.241 1.00 18.85 239 ARG B N 1
ATOM 3635 C CA . ARG B 1 223 ? 45.723 101.069 26.547 1.00 19.95 239 ARG B CA 1
ATOM 3636 C C . ARG B 1 223 ? 45.504 102.421 25.872 1.00 20.19 239 ARG B C 1
ATOM 3637 O O . ARG B 1 223 ? 45.553 103.464 26.523 1.00 18.65 239 ARG B O 1
ATOM 3645 N N . LEU B 1 224 ? 45.255 102.400 24.566 1.00 18.88 240 LEU B N 1
ATOM 3646 C CA . LEU B 1 224 ? 45.030 103.637 23.830 1.00 18.74 240 LEU B CA 1
ATOM 3647 C C . LEU B 1 224 ? 43.800 104.389 24.345 1.00 17.68 240 LEU B C 1
ATOM 3648 O O . LEU B 1 224 ? 43.844 105.597 24.551 1.00 18.15 240 LEU B O 1
ATOM 3653 N N . TYR B 1 225 ? 42.707 103.668 24.560 1.00 18.39 241 TYR B N 1
ATOM 3654 C CA . TYR B 1 225 ? 41.472 104.281 25.040 1.00 18.79 241 TYR B CA 1
ATOM 3655 C C . TYR B 1 225 ? 41.643 104.977 26.390 1.00 19.58 241 TYR B C 1
ATOM 3656 O O . TYR B 1 225 ? 41.282 106.146 26.557 1.00 19.78 241 TYR B O 1
ATOM 3665 N N . SER B 1 226 ? 42.186 104.251 27.357 1.00 20.54 242 SER B N 1
ATOM 3666 C CA . SER B 1 226 ? 42.374 104.795 28.696 1.00 22.07 242 SER B CA 1
ATOM 3667 C C . SER B 1 226 ? 43.269 106.026 28.711 1.00 22.69 242 SER B C 1
ATOM 3668 O O . SER B 1 226 ? 43.225 106.819 29.654 1.00 22.29 242 SER B O 1
ATOM 3671 N N . GLU B 1 227 ? 44.076 106.190 27.666 1.00 24.18 243 GLU B N 1
ATOM 3672 C CA . GLU B 1 227 ? 44.975 107.338 27.582 1.00 25.01 243 GLU B CA 1
ATOM 3673 C C . GLU B 1 227 ? 44.229 108.632 27.283 1.00 23.86 243 GLU B C 1
ATOM 3674 O O . GLU B 1 227 ? 44.684 109.717 27.637 1.00 23.52 243 GLU B O 1
ATOM 3680 N N . TYR B 1 228 ? 43.079 108.516 26.634 1.00 20.99 244 TYR B N 1
ATOM 3681 C CA . TYR B 1 228 ? 42.297 109.694 26.277 1.00 20.70 244 TYR B CA 1
ATOM 3682 C C . TYR B 1 228 ? 41.053 109.863 27.127 1.00 20.53 244 TYR B C 1
ATOM 3683 O O . TYR B 1 228 ? 40.669 110.981 27.460 1.00 20.89 244 TYR B O 1
ATOM 3692 N N . PHE B 1 229 ? 40.446 108.743 27.499 1.00 22.21 245 PHE B N 1
ATOM 3693 C CA . PHE B 1 229 ? 39.199 108.781 28.243 1.00 24.67 245 PHE B CA 1
ATOM 3694 C C . PHE B 1 229 ? 39.200 108.156 29.637 1.00 27.17 245 PHE B C 1
ATOM 3695 O O . PHE B 1 229 ? 38.501 108.715 30.505 1.00 30.12 245 PHE B O 1
ATOM 3703 N N . SER C 1 2 ? 74.196 93.405 40.995 1.00 50.47 18 SER C N 1
ATOM 3704 C CA . SER C 1 2 ? 74.068 92.099 41.709 1.00 50.31 18 SER C CA 1
ATOM 3705 C C . SER C 1 2 ? 72.793 92.049 42.546 1.00 48.42 18 SER C C 1
ATOM 3706 O O . SER C 1 2 ? 72.708 92.688 43.596 1.00 49.31 18 SER C O 1
ATOM 3709 N N . LEU C 1 3 ? 71.805 91.294 42.077 1.00 45.62 19 LEU C N 1
ATOM 3710 C CA . LEU C 1 3 ? 70.544 91.153 42.795 1.00 42.07 19 LEU C CA 1
ATOM 3711 C C . LEU C 1 3 ? 69.742 89.989 42.230 1.00 39.31 19 LEU C C 1
ATOM 3712 O O . LEU C 1 3 ? 68.840 90.168 41.410 1.00 37.60 19 LEU C O 1
ATOM 3717 N N . ASN C 1 4 ? 70.091 88.788 42.674 1.00 36.27 20 ASN C N 1
ATOM 3718 C CA . ASN C 1 4 ? 69.423 87.574 42.230 1.00 33.39 20 ASN C CA 1
ATOM 3719 C C . ASN C 1 4 ? 68.842 86.872 43.448 1.00 30.01 20 ASN C C 1
ATOM 3720 O O . ASN C 1 4 ? 69.539 86.651 44.437 1.00 29.60 20 ASN C O 1
ATOM 3725 N N . LEU C 1 5 ? 67.563 86.528 43.381 1.00 25.24 21 LEU C N 1
ATOM 3726 C CA . LEU C 1 5 ? 66.912 85.873 44.507 1.00 22.27 21 LEU C CA 1
ATOM 3727 C C . LEU C 1 5 ? 66.439 84.458 44.206 1.00 20.05 21 LEU C C 1
ATOM 3728 O O . LEU C 1 5 ? 65.910 84.178 43.134 1.00 19.16 21 LEU C O 1
ATOM 3733 N N . THR C 1 6 ? 66.655 83.565 45.166 1.00 18.73 22 THR C N 1
ATOM 3734 C CA . THR C 1 6 ? 66.218 82.185 45.037 1.00 18.11 22 THR C CA 1
ATOM 3735 C C . THR C 1 6 ? 65.080 82.043 46.042 1.00 16.02 22 THR C C 1
ATOM 3736 O O . THR C 1 6 ? 65.288 82.166 47.250 1.00 15.60 22 THR C O 1
ATOM 3740 N N . ILE C 1 7 ? 63.875 81.809 45.537 1.00 14.73 23 ILE C N 1
ATOM 3741 C CA . ILE C 1 7 ? 62.718 81.686 46.401 1.00 15.16 23 ILE C CA 1
ATOM 3742 C C . ILE C 1 7 ? 62.208 80.262 46.522 1.00 14.04 23 ILE C C 1
ATOM 3743 O O . ILE C 1 7 ? 62.015 79.567 45.527 1.00 14.68 23 ILE C O 1
ATOM 3748 N N . GLY C 1 8 ? 61.992 79.833 47.759 1.00 11.77 24 GLY C N 1
ATOM 3749 C CA . GLY C 1 8 ? 61.470 78.501 47.982 1.00 11.28 24 GLY C CA 1
ATOM 3750 C C . GLY C 1 8 ? 59.960 78.572 48.119 1.00 10.35 24 GLY C C 1
ATOM 3751 O O . GLY C 1 8 ? 59.450 79.450 48.819 1.00 10.85 24 GLY C O 1
ATOM 3752 N N . THR C 1 9 ? 59.250 77.679 47.431 1.00 10.62 25 THR C N 1
ATOM 3753 C CA . THR C 1 9 ? 57.787 77.603 47.509 1.00 11.18 25 THR C CA 1
ATOM 3754 C C . THR C 1 9 ? 57.380 76.120 47.573 1.00 12.18 25 THR C C 1
ATOM 3755 O O . THR C 1 9 ? 58.227 75.233 47.407 1.00 11.54 25 THR C O 1
ATOM 3759 N N . SER C 1 10 ? 56.104 75.833 47.819 1.00 10.80 26 SER C N 1
ATOM 3760 C CA . SER C 1 10 ? 55.685 74.441 47.916 1.00 10.48 26 SER C CA 1
ATOM 3761 C C . SER C 1 10 ? 55.373 73.843 46.548 1.00 13.01 26 SER C C 1
ATOM 3762 O O . SER C 1 10 ? 55.203 74.570 45.566 1.00 13.08 26 SER C O 1
ATOM 3765 N N . LYS C 1 11 ? 55.307 72.515 46.492 1.00 13.37 27 LYS C N 1
ATOM 3766 C CA . LYS C 1 11 ? 55.037 71.810 45.241 1.00 15.12 27 LYS C CA 1
ATOM 3767 C C . LYS C 1 11 ? 53.575 71.725 44.834 1.00 14.69 27 LYS C C 1
ATOM 3768 O O . LYS C 1 11 ? 53.272 71.654 43.644 1.00 15.89 27 LYS C O 1
ATOM 3774 N N . PHE C 1 12 ? 52.665 71.728 45.802 1.00 15.32 28 PHE C N 1
ATOM 3775 C CA . PHE C 1 12 ? 51.263 71.622 45.448 1.00 14.44 28 PHE C CA 1
ATOM 3776 C C . PHE C 1 12 ? 50.252 72.121 46.486 1.00 13.90 28 PHE C C 1
ATOM 3777 O O . PHE C 1 12 ? 50.017 71.473 47.508 1.00 15.40 28 PHE C O 1
ATOM 3785 N N . ASN C 1 13 ? 49.665 73.284 46.219 1.00 12.09 29 ASN C N 1
ATOM 3786 C CA . ASN C 1 13 ? 48.624 73.845 47.078 1.00 10.93 29 ASN C CA 1
ATOM 3787 C C . ASN C 1 13 ? 47.869 74.952 46.353 1.00 10.59 29 ASN C C 1
ATOM 3788 O O . ASN C 1 13 ? 47.942 76.122 46.728 1.00 10.87 29 ASN C O 1
ATOM 3793 N N . PRO C 1 14 ? 47.141 74.591 45.288 1.00 12.15 30 PRO C N 1
ATOM 3794 C CA . PRO C 1 14 ? 46.372 75.571 44.518 1.00 12.28 30 PRO C CA 1
ATOM 3795 C C . PRO C 1 14 ? 45.336 76.254 45.413 1.00 12.19 30 PRO C C 1
ATOM 3796 O O . PRO C 1 14 ? 44.796 75.632 46.323 1.00 12.98 30 PRO C O 1
ATOM 3800 N N . PRO C 1 15 ? 45.023 77.533 45.148 1.00 11.71 31 PRO C N 1
ATOM 3801 C CA . PRO C 1 15 ? 45.523 78.414 44.088 1.00 10.39 31 PRO C CA 1
ATOM 3802 C C . PRO C 1 15 ? 46.812 79.183 44.409 1.00 11.86 31 PRO C C 1
ATOM 3803 O O . PRO C 1 15 ? 47.177 80.113 43.695 1.00 13.83 31 PRO C O 1
ATOM 3807 N N . PHE C 1 16 ? 47.508 78.797 45.469 1.00 11.91 32 PHE C N 1
ATOM 3808 C CA . PHE C 1 16 ? 48.731 79.498 45.841 1.00 11.32 32 PHE C CA 1
ATOM 3809 C C . PHE C 1 16 ? 49.900 79.155 44.906 1.00 11.03 32 PHE C C 1
ATOM 3810 O O . PHE C 1 16 ? 50.570 80.050 44.385 1.00 13.17 32 PHE C O 1
ATOM 3818 N N . GLU C 1 17 ? 50.139 77.866 44.697 1.00 11.24 33 GLU C N 1
ATOM 3819 C CA . GLU C 1 17 ? 51.185 77.410 43.784 1.00 12.11 33 GLU C CA 1
ATOM 3820 C C . GLU C 1 17 ? 51.019 75.948 43.405 1.00 14.37 33 GLU C C 1
ATOM 3821 O O . GLU C 1 17 ? 50.540 75.132 44.196 1.00 12.35 33 GLU C O 1
ATOM 3827 N N . VAL C 1 18 ? 51.421 75.636 42.176 1.00 15.85 34 VAL C N 1
ATOM 3828 C CA . VAL C 1 18 ? 51.378 74.278 41.674 1.00 18.68 34 VAL C CA 1
ATOM 3829 C C . VAL C 1 18 ? 52.627 74.022 40.834 1.00 21.27 34 VAL C C 1
ATOM 3830 O O . VAL C 1 18 ? 52.966 74.803 39.946 1.00 19.00 34 VAL C O 1
ATOM 3834 N N . TRP C 1 19 ? 53.317 72.935 41.150 1.00 25.44 35 TRP C N 1
ATOM 3835 C CA . TRP C 1 19 ? 54.512 72.531 40.430 1.00 32.48 35 TRP C CA 1
ATOM 3836 C C . TRP C 1 19 ? 54.102 71.294 39.645 1.00 36.05 35 TRP C C 1
ATOM 3837 O O . TRP C 1 19 ? 54.004 70.204 40.204 1.00 35.76 35 TRP C O 1
ATOM 3848 N N . SER C 1 20 ? 53.845 71.471 38.355 1.00 40.77 36 SER C N 1
ATOM 3849 C CA . SER C 1 20 ? 53.426 70.361 37.510 1.00 45.53 36 SER C CA 1
ATOM 3850 C C . SER C 1 20 ? 54.627 69.587 36.991 1.00 48.22 36 SER C C 1
ATOM 3851 O O . SER C 1 20 ? 54.480 68.634 36.232 1.00 49.38 36 SER C O 1
ATOM 3854 N N . GLY C 1 21 ? 55.815 69.999 37.416 1.00 51.24 37 GLY C N 1
ATOM 3855 C CA . GLY C 1 21 ? 57.028 69.345 36.971 1.00 54.57 37 GLY C CA 1
ATOM 3856 C C . GLY C 1 21 ? 57.877 70.353 36.229 1.00 57.09 37 GLY C C 1
ATOM 3857 O O . GLY C 1 21 ? 58.921 70.778 36.722 1.00 58.10 37 GLY C O 1
ATOM 3858 N N . ASN C 1 22 ? 57.422 70.743 35.041 1.00 59.06 38 ASN C N 1
ATOM 3859 C CA . ASN C 1 22 ? 58.133 71.723 34.224 1.00 60.76 38 ASN C CA 1
ATOM 3860 C C . ASN C 1 22 ? 57.406 72.023 32.916 1.00 61.45 38 ASN C C 1
ATOM 3861 O O . ASN C 1 22 ? 57.962 72.663 32.023 1.00 61.95 38 ASN C O 1
ATOM 3866 N N . ASN C 1 23 ? 56.162 71.561 32.808 1.00 62.37 39 ASN C N 1
ATOM 3867 C CA . ASN C 1 23 ? 55.355 71.794 31.611 1.00 62.70 39 ASN C CA 1
ATOM 3868 C C . ASN C 1 23 ? 54.963 73.267 31.528 1.00 62.66 39 ASN C C 1
ATOM 3869 O O . ASN C 1 23 ? 54.531 73.756 30.481 1.00 63.71 39 ASN C O 1
ATOM 3874 N N . SER C 1 24 ? 55.115 73.957 32.654 1.00 61.12 40 SER C N 1
ATOM 3875 C CA . SER C 1 24 ? 54.806 75.378 32.779 1.00 58.29 40 SER C CA 1
ATOM 3876 C C . SER C 1 24 ? 55.479 75.838 34.065 1.00 55.73 40 SER C C 1
ATOM 3877 O O . SER C 1 24 ? 55.323 76.982 34.501 1.00 55.97 40 SER C O 1
ATOM 3880 N N . SER C 1 25 ? 56.238 74.920 34.658 1.00 51.39 41 SER C N 1
ATOM 3881 C CA . SER C 1 25 ? 56.957 75.167 35.897 1.00 46.60 41 SER C CA 1
ATOM 3882 C C . SER C 1 25 ? 55.979 75.394 37.045 1.00 41.63 41 SER C C 1
ATOM 3883 O O . SER C 1 25 ? 55.194 74.508 37.390 1.00 41.30 41 SER C O 1
ATOM 3886 N N . LEU C 1 26 ? 56.032 76.586 37.628 1.00 35.46 42 LEU C N 1
ATOM 3887 C CA . LEU C 1 26 ? 55.171 76.939 38.745 1.00 29.01 42 LEU C CA 1
ATOM 3888 C C . LEU C 1 26 ? 54.182 78.035 38.393 1.00 26.27 42 LEU C C 1
ATOM 3889 O O . LEU C 1 26 ? 54.537 79.019 37.747 1.00 24.20 42 LEU C O 1
ATOM 3894 N N . TYR C 1 27 ? 52.938 77.857 38.821 1.00 22.29 43 TYR C N 1
ATOM 3895 C CA . TYR C 1 27 ? 51.905 78.856 38.585 1.00 21.06 43 TYR C CA 1
ATOM 3896 C C . TYR C 1 27 ? 51.010 78.961 39.819 1.00 17.94 43 TYR C C 1
ATOM 3897 O O . TYR C 1 27 ? 50.847 77.989 40.568 1.00 17.24 43 TYR C O 1
ATOM 3906 N N . GLY C 1 28 ? 50.447 80.148 40.024 1.00 15.23 44 GLY C N 1
ATOM 3907 C CA . GLY C 1 28 ? 49.577 80.386 41.159 1.00 13.68 44 GLY C CA 1
ATOM 3908 C C . GLY C 1 28 ? 49.755 81.782 41.730 1.00 12.93 44 GLY C C 1
ATOM 3909 O O . GLY C 1 28 ? 50.687 82.498 41.357 1.00 12.54 44 GLY C O 1
ATOM 3910 N N . PHE C 1 29 ? 48.873 82.166 42.653 1.00 12.67 45 PHE C N 1
ATOM 3911 C CA . PHE C 1 29 ? 48.938 83.492 43.252 1.00 11.07 45 PHE C CA 1
ATOM 3912 C C . PHE C 1 29 ? 50.298 83.826 43.866 1.00 8.71 45 PHE C C 1
ATOM 3913 O O . PHE C 1 29 ? 50.850 84.885 43.576 1.00 8.73 45 PHE C O 1
ATOM 3921 N N . ASP C 1 30 ? 50.837 82.944 44.715 1.00 9.55 46 ASP C N 1
ATOM 3922 C CA . ASP C 1 30 ? 52.147 83.196 45.339 1.00 7.32 46 ASP C CA 1
ATOM 3923 C C . ASP C 1 30 ? 53.230 83.424 44.282 1.00 9.05 46 ASP C C 1
ATOM 3924 O O . ASP C 1 30 ? 54.145 84.212 44.482 1.00 8.73 46 ASP C O 1
ATOM 3929 N N . ILE C 1 31 ? 53.141 82.701 43.173 1.00 9.85 47 ILE C N 1
ATOM 3930 C CA . ILE C 1 31 ? 54.135 82.824 42.113 1.00 10.61 47 ILE C CA 1
ATOM 3931 C C . ILE C 1 31 ? 54.071 84.205 41.460 1.00 10.21 47 ILE C C 1
ATOM 3932 O O . ILE C 1 31 ? 55.083 84.894 41.354 1.00 12.25 47 ILE C O 1
ATOM 3937 N N . ASP C 1 32 ? 52.875 84.606 41.031 1.00 12.11 48 ASP C N 1
ATOM 3938 C CA . ASP C 1 32 ? 52.683 85.905 40.390 1.00 12.14 48 ASP C CA 1
ATOM 3939 C C . ASP C 1 32 ? 53.070 87.047 41.325 1.00 12.59 48 ASP C C 1
ATOM 3940 O O . ASP C 1 32 ? 53.734 87.998 40.912 1.00 12.41 48 ASP C O 1
ATOM 3945 N N . LEU C 1 33 ? 52.651 86.959 42.585 1.00 10.12 49 LEU C N 1
ATOM 3946 C CA . LEU C 1 33 ? 52.982 88.006 43.550 1.00 8.15 49 LEU C CA 1
ATOM 3947 C C . LEU C 1 33 ? 54.498 88.138 43.739 1.00 7.95 49 LEU C C 1
ATOM 3948 O O . LEU C 1 33 ? 55.035 89.236 43.671 1.00 8.52 49 LEU C O 1
ATOM 3961 N N . GLN C 1 35 ? 56.939 87.221 41.769 1.00 10.04 51 GLN C N 1
ATOM 3962 C CA . GLN C 1 35 ? 57.552 87.679 40.517 1.00 10.36 51 GLN C CA 1
ATOM 3963 C C . GLN C 1 35 ? 57.381 89.189 40.353 1.00 9.94 51 GLN C C 1
ATOM 3964 O O . GLN C 1 35 ? 58.294 89.884 39.889 1.00 10.21 51 GLN C O 1
ATOM 3970 N N . GLU C 1 36 ? 56.207 89.697 40.720 1.00 8.90 52 GLU C N 1
ATOM 3971 C CA . GLU C 1 36 ? 55.950 91.131 40.625 1.00 8.78 52 GLU C CA 1
ATOM 3972 C C . GLU C 1 36 ? 56.847 91.868 41.616 1.00 10.51 52 GLU C C 1
ATOM 3973 O O . GLU C 1 36 ? 57.443 92.897 41.291 1.00 10.76 52 GLU C O 1
ATOM 3979 N N . ILE C 1 37 ? 56.943 91.330 42.829 1.00 10.79 53 ILE C N 1
ATOM 3980 C CA . ILE C 1 37 ? 57.779 91.922 43.864 1.00 9.31 53 ILE C CA 1
ATOM 3981 C C . ILE C 1 37 ? 59.239 92.006 43.377 1.00 10.84 53 ILE C C 1
ATOM 3982 O O . ILE C 1 37 ? 59.877 93.059 43.480 1.00 10.75 53 ILE C O 1
ATOM 3987 N N . CYS C 1 38 ? 59.759 90.904 42.840 1.00 10.33 54 CYS C N 1
ATOM 3988 C CA . CYS C 1 38 ? 61.131 90.870 42.332 1.00 12.30 54 CYS C CA 1
ATOM 3989 C C . CYS C 1 38 ? 61.308 91.825 41.154 1.00 12.89 54 CYS C C 1
ATOM 3990 O O . CYS C 1 38 ? 62.356 92.462 41.007 1.00 14.35 54 CYS C O 1
ATOM 3993 N N . ARG C 1 39 ? 60.289 91.917 40.307 1.00 12.87 55 ARG C N 1
ATOM 3994 C CA . ARG C 1 39 ? 60.351 92.816 39.166 1.00 11.94 55 ARG C CA 1
ATOM 3995 C C . ARG C 1 39 ? 60.576 94.238 39.679 1.00 14.27 55 ARG C C 1
ATOM 3996 O O . ARG C 1 39 ? 61.393 94.975 39.133 1.00 15.17 55 ARG C O 1
ATOM 4004 N N . ARG C 1 40 ? 59.867 94.604 40.748 1.00 13.46 56 ARG C N 1
ATOM 4005 C CA . ARG C 1 40 ? 59.977 95.932 41.339 1.00 13.49 56 ARG C CA 1
ATOM 4006 C C . ARG C 1 40 ? 61.256 96.119 42.141 1.00 14.70 56 ARG C C 1
ATOM 4007 O O . ARG C 1 40 ? 61.744 97.241 42.306 1.00 16.08 56 ARG C O 1
ATOM 4015 N N . LEU C 1 41 ? 61.803 95.020 42.640 1.00 13.48 57 LEU C N 1
ATOM 4016 C CA . LEU C 1 41 ? 63.050 95.075 43.380 1.00 14.91 57 LEU C CA 1
ATOM 4017 C C . LEU C 1 41 ? 64.193 95.165 42.366 1.00 16.01 57 LEU C C 1
ATOM 4018 O O . LEU C 1 41 ? 65.328 95.454 42.725 1.00 15.27 57 LEU C O 1
ATOM 4023 N N . HIS C 1 42 ? 63.870 94.927 41.096 1.00 16.51 58 HIS C N 1
ATOM 4024 C CA . HIS C 1 42 ? 64.868 94.928 40.023 1.00 17.28 58 HIS C CA 1
ATOM 4025 C C . HIS C 1 42 ? 65.840 93.780 40.307 1.00 17.98 58 HIS C C 1
ATOM 4026 O O . HIS C 1 42 ? 67.064 93.935 40.235 1.00 16.50 58 HIS C O 1
ATOM 4033 N N . ALA C 1 43 ? 65.269 92.626 40.641 1.00 16.91 59 ALA C N 1
ATOM 4034 C CA . ALA C 1 43 ? 66.049 91.436 40.945 1.00 18.46 59 ALA C CA 1
ATOM 4035 C C . ALA C 1 43 ? 65.555 90.263 40.115 1.00 17.94 59 ALA C C 1
ATOM 4036 O O . ALA C 1 43 ? 64.385 90.207 39.748 1.00 18.92 59 ALA C O 1
ATOM 4038 N N . THR C 1 44 ? 66.451 89.333 39.808 1.00 20.17 60 THR C N 1
ATOM 4039 C CA . THR C 1 44 ? 66.062 88.155 39.045 1.00 19.31 60 THR C CA 1
ATOM 4040 C C . THR C 1 44 ? 65.411 87.200 40.035 1.00 20.54 60 THR C C 1
ATOM 4041 O O . THR C 1 44 ? 65.856 87.066 41.169 1.00 21.11 60 THR C O 1
ATOM 4045 N N . CYS C 1 45 ? 64.354 86.540 39.597 1.00 21.48 61 CYS C N 1
ATOM 4046 C CA . CYS C 1 45 ? 63.622 85.628 40.454 1.00 22.54 61 CYS C CA 1
ATOM 4047 C C . CYS C 1 45 ? 63.713 84.180 39.976 1.00 22.72 61 CYS C C 1
ATOM 4048 O O . CYS C 1 45 ? 63.383 83.877 38.833 1.00 24.04 61 CYS C O 1
ATOM 4051 N N . THR C 1 46 ? 64.175 83.296 40.855 1.00 22.83 62 THR C N 1
ATOM 4052 C CA . THR C 1 46 ? 64.286 81.872 40.544 1.00 22.21 62 THR C CA 1
ATOM 4053 C C . THR C 1 46 ? 63.636 81.067 41.671 1.00 20.78 62 THR C C 1
ATOM 4054 O O . THR C 1 46 ? 64.031 81.175 42.834 1.00 20.38 62 THR C O 1
ATOM 4058 N N . PHE C 1 47 ? 62.640 80.263 41.316 1.00 19.14 63 PHE C N 1
ATOM 4059 C CA . PHE C 1 47 ? 61.910 79.441 42.276 1.00 19.45 63 PHE C CA 1
ATOM 4060 C C . PHE C 1 47 ? 62.449 78.027 42.439 1.00 18.54 63 PHE C C 1
ATOM 4061 O O . PHE C 1 47 ? 62.900 77.403 41.481 1.00 20.17 63 PHE C O 1
ATOM 4069 N N . GLU C 1 48 ? 62.384 77.530 43.667 1.00 17.80 64 GLU C N 1
ATOM 4070 C CA . GLU C 1 48 ? 62.795 76.171 43.995 1.00 16.97 64 GLU C CA 1
ATOM 4071 C C . GLU C 1 48 ? 61.581 75.576 44.705 1.00 15.87 64 GLU C C 1
ATOM 4072 O O . GLU C 1 48 ? 61.143 76.100 45.729 1.00 12.72 64 GLU C O 1
ATOM 4078 N N . ALA C 1 49 ? 61.026 74.503 44.145 1.00 15.44 65 ALA C N 1
ATOM 4079 C CA . ALA C 1 49 ? 59.845 73.852 44.718 1.00 16.09 65 ALA C CA 1
ATOM 4080 C C . ALA C 1 49 ? 60.224 72.792 45.741 1.00 15.81 65 ALA C C 1
ATOM 4081 O O . ALA C 1 49 ? 61.082 71.952 45.481 1.00 16.64 65 ALA C O 1
ATOM 4083 N N . TYR C 1 50 ? 59.576 72.842 46.901 1.00 14.92 66 TYR C N 1
ATOM 4084 C CA . TYR C 1 50 ? 59.830 71.902 47.996 1.00 13.83 66 TYR C CA 1
ATOM 4085 C C . TYR C 1 50 ? 58.532 71.336 48.544 1.00 14.58 66 TYR C C 1
ATOM 4086 O O . TYR C 1 50 ? 57.488 71.987 48.476 1.00 14.60 66 TYR C O 1
ATOM 4095 N N . ILE C 1 51 ? 58.594 70.132 49.104 1.00 15.16 67 ILE C N 1
ATOM 4096 C CA . ILE C 1 51 ? 57.412 69.584 49.751 1.00 15.09 67 ILE C CA 1
ATOM 4097 C C . ILE C 1 51 ? 57.321 70.576 50.914 1.00 13.01 67 ILE C C 1
ATOM 4098 O O . ILE C 1 51 ? 58.326 70.836 51.571 1.00 13.23 67 ILE C O 1
ATOM 4103 N N . PHE C 1 52 ? 56.139 71.135 51.155 1.00 11.50 68 PHE C N 1
ATOM 4104 C CA . PHE C 1 52 ? 55.936 72.148 52.203 1.00 10.11 68 PHE C CA 1
ATOM 4105 C C . PHE C 1 52 ? 56.839 72.035 53.430 1.00 11.62 68 PHE C C 1
ATOM 4106 O O . PHE C 1 52 ? 57.530 72.987 53.795 1.00 10.59 68 PHE C O 1
ATOM 4114 N N . ASP C 1 53 ? 56.794 70.860 54.052 1.00 11.85 69 ASP C N 1
ATOM 4115 C CA . ASP C 1 53 ? 57.552 70.481 55.247 1.00 15.78 69 ASP C CA 1
ATOM 4116 C C . ASP C 1 53 ? 59.048 70.843 55.164 1.00 15.11 69 ASP C C 1
ATOM 4117 O O . ASP C 1 53 ? 59.650 71.314 56.132 1.00 14.41 69 ASP C O 1
ATOM 4122 N N . ASP C 1 54 ? 59.644 70.613 53.999 1.00 14.69 70 ASP C N 1
ATOM 4123 C CA . ASP C 1 54 ? 61.070 70.876 53.799 1.00 13.80 70 ASP C CA 1
ATOM 4124 C C . ASP C 1 54 ? 61.476 72.349 53.619 1.00 13.59 70 ASP C C 1
ATOM 4125 O O . ASP C 1 54 ? 62.674 72.662 53.555 1.00 12.87 70 ASP C O 1
ATOM 4130 N N . LEU C 1 55 ? 60.495 73.249 53.542 1.00 11.40 71 LEU C N 1
ATOM 4131 C CA . LEU C 1 55 ? 60.779 74.679 53.378 1.00 9.03 71 LEU C CA 1
ATOM 4132 C C . LEU C 1 55 ? 61.480 75.314 54.592 1.00 9.97 71 LEU C C 1
ATOM 4133 O O . LEU C 1 55 ? 62.366 76.160 54.436 1.00 11.08 71 LEU C O 1
ATOM 4138 N N . PHE C 1 56 ? 61.081 74.906 55.794 1.00 9.36 72 PHE C N 1
ATOM 4139 C CA . PHE C 1 56 ? 61.660 75.444 57.027 1.00 12.21 72 PHE C CA 1
ATOM 4140 C C . PHE C 1 56 ? 63.151 75.113 57.180 1.00 12.22 72 PHE C C 1
ATOM 4141 O O . PHE C 1 56 ? 63.975 76.009 57.382 1.00 12.41 72 PHE C O 1
ATOM 4149 N N . PRO C 1 57 ? 63.521 73.828 57.095 1.00 13.99 73 PRO C N 1
ATOM 4150 C CA . PRO C 1 57 ? 64.957 73.577 57.236 1.00 15.09 73 PRO C CA 1
ATOM 4151 C C . PRO C 1 57 ? 65.737 74.147 56.047 1.00 14.69 73 PRO C C 1
ATOM 4152 O O . PRO C 1 57 ? 66.901 74.520 56.190 1.00 17.41 73 PRO C O 1
ATOM 4156 N N . ALA C 1 58 ? 65.093 74.232 54.883 1.00 15.11 74 ALA C N 1
ATOM 4157 C CA . ALA C 1 58 ? 65.746 74.771 53.692 1.00 14.74 74 ALA C CA 1
ATOM 4158 C C . ALA C 1 58 ? 66.128 76.237 53.880 1.00 15.44 74 ALA C C 1
ATOM 4159 O O . ALA C 1 58 ? 67.222 76.655 53.504 1.00 16.51 74 ALA C O 1
ATOM 4161 N N . LEU C 1 59 ? 65.222 77.020 54.454 1.00 12.91 75 LEU C N 1
ATOM 4162 C CA . LEU C 1 59 ? 65.485 78.432 54.685 1.00 13.21 75 LEU C CA 1
ATOM 4163 C C . LEU C 1 59 ? 66.514 78.596 55.805 1.00 14.28 75 LEU C C 1
ATOM 4164 O O . LEU C 1 59 ? 67.404 79.452 55.735 1.00 14.15 75 LEU C O 1
ATOM 4169 N N . LYS C 1 60 ? 66.391 77.771 56.840 1.00 15.01 76 LYS C N 1
ATOM 4170 C CA . LYS C 1 60 ? 67.313 77.839 57.965 1.00 17.56 76 LYS C CA 1
ATOM 4171 C C . LYS C 1 60 ? 68.718 77.453 57.510 1.00 16.95 76 LYS C C 1
ATOM 4172 O O . LYS C 1 60 ? 69.706 77.897 58.086 1.00 19.03 76 LYS C O 1
ATOM 4178 N N . ASN C 1 61 ? 68.810 76.633 56.468 1.00 15.37 77 ASN C N 1
ATOM 4179 C CA . ASN C 1 61 ? 70.118 76.236 55.967 1.00 16.39 77 ASN C CA 1
ATOM 4180 C C . ASN C 1 61 ? 70.586 77.193 54.870 1.00 17.79 77 ASN C C 1
ATOM 4181 O O . ASN C 1 61 ? 71.633 76.984 54.248 1.00 18.19 77 ASN C O 1
ATOM 4186 N N . ARG C 1 62 ? 69.808 78.253 54.659 1.00 16.50 78 ARG C N 1
ATOM 4187 C CA . ARG C 1 62 ? 70.098 79.263 53.649 1.00 16.26 78 ARG C CA 1
ATOM 4188 C C . ARG C 1 62 ? 70.182 78.682 52.246 1.00 17.30 78 ARG C C 1
ATOM 4189 O O . ARG C 1 62 ? 70.971 79.130 51.419 1.00 17.45 78 ARG C O 1
ATOM 4197 N N . GLU C 1 63 ? 69.350 77.682 51.983 1.00 17.16 79 GLU C N 1
ATOM 4198 C CA . GLU C 1 63 ? 69.303 77.042 50.678 1.00 17.16 79 GLU C CA 1
ATOM 4199 C C . GLU C 1 63 ? 68.525 77.973 49.732 1.00 16.22 79 GLU C C 1
ATOM 4200 O O . GLU C 1 63 ? 68.687 77.936 48.513 1.00 13.79 79 GLU C O 1
ATOM 4206 N N . VAL C 1 64 ? 67.679 78.811 50.323 1.00 14.85 80 VAL C N 1
ATOM 4207 C CA . VAL C 1 64 ? 66.886 79.787 49.586 1.00 14.25 80 VAL C CA 1
ATOM 4208 C C . VAL C 1 64 ? 66.987 81.104 50.351 1.00 13.16 80 VAL C C 1
ATOM 4209 O O . VAL C 1 64 ? 67.340 81.114 51.535 1.00 16.20 80 VAL C O 1
ATOM 4213 N N . ASP C 1 65 ? 66.684 82.212 49.684 1.00 12.93 81 ASP C N 1
ATOM 4214 C CA . ASP C 1 65 ? 66.750 83.529 50.320 1.00 12.74 81 ASP C CA 1
ATOM 4215 C C . ASP C 1 65 ? 65.445 83.900 51.009 1.00 12.62 81 ASP C C 1
ATOM 4216 O O . ASP C 1 65 ? 65.443 84.608 52.014 1.00 13.31 81 ASP C O 1
ATOM 4221 N N . LEU C 1 66 ? 64.341 83.432 50.439 1.00 13.14 82 LEU C N 1
ATOM 4222 C CA . LEU C 1 66 ? 63.015 83.709 50.967 1.00 12.94 82 LEU C CA 1
ATOM 4223 C C . LEU C 1 66 ? 62.109 82.526 50.676 1.00 11.20 82 LEU C C 1
ATOM 4224 O O . LEU C 1 66 ? 62.440 81.643 49.884 1.00 11.38 82 LEU C O 1
ATOM 4229 N N . VAL C 1 67 ? 60.952 82.531 51.318 1.00 10.20 83 VAL C N 1
ATOM 4230 C CA . VAL C 1 67 ? 59.969 81.489 51.116 1.00 8.31 83 VAL C CA 1
ATOM 4231 C C . VAL C 1 67 ? 58.593 82.131 51.034 1.00 8.36 83 VAL C C 1
ATOM 4232 O O . VAL C 1 67 ? 58.265 83.038 51.801 1.00 8.16 83 VAL C O 1
ATOM 4236 N N . ILE C 1 68 ? 57.801 81.684 50.072 1.00 7.93 84 ILE C N 1
ATOM 4237 C CA . ILE C 1 68 ? 56.437 82.167 49.927 1.00 7.56 84 ILE C CA 1
ATOM 4238 C C . ILE C 1 68 ? 55.660 80.912 49.571 1.00 8.39 84 ILE C C 1
ATOM 4239 O O . ILE C 1 68 ? 55.945 80.257 48.564 1.00 11.08 84 ILE C O 1
ATOM 4244 N N . ALA C 1 69 ? 54.721 80.557 50.443 1.00 8.14 85 ALA C N 1
ATOM 4245 C CA . ALA C 1 69 ? 53.892 79.370 50.281 1.00 6.82 85 ALA C CA 1
ATOM 4246 C C . ALA C 1 69 ? 52.761 79.424 51.306 1.00 7.19 85 ALA C C 1
ATOM 4247 O O . ALA C 1 69 ? 52.773 78.678 52.283 1.00 9.16 85 ALA C O 1
ATOM 4249 N N . SER C 1 70 ? 51.785 80.293 51.069 1.00 5.33 86 SER C N 1
ATOM 4250 C CA . SER C 1 70 ? 50.673 80.467 51.996 1.00 8.08 86 SER C CA 1
ATOM 4251 C C . SER C 1 70 ? 51.187 80.309 53.430 1.00 7.24 86 SER C C 1
ATOM 4252 O O . SER C 1 70 ? 50.622 79.567 54.221 1.00 10.67 86 SER C O 1
ATOM 4263 N N . ILE C 1 72 ? 51.639 81.329 57.098 1.00 7.63 88 ILE C N 1
ATOM 4264 C CA . ILE C 1 72 ? 50.935 82.111 58.103 1.00 7.44 88 ILE C CA 1
ATOM 4265 C C . ILE C 1 72 ? 51.845 82.640 59.203 1.00 8.22 88 ILE C C 1
ATOM 4266 O O . ILE C 1 72 ? 52.668 81.915 59.756 1.00 8.85 88 ILE C O 1
ATOM 4271 N N . ILE C 1 73 ? 51.696 83.924 59.502 1.00 6.86 89 ILE C N 1
ATOM 4272 C CA . ILE C 1 73 ? 52.463 84.550 60.568 1.00 7.93 89 ILE C CA 1
ATOM 4273 C C . ILE C 1 73 ? 51.854 84.031 61.878 1.00 10.26 89 ILE C C 1
ATOM 4274 O O . ILE C 1 73 ? 50.657 84.193 62.116 1.00 10.42 89 ILE C O 1
ATOM 4279 N N . THR C 1 74 ? 52.673 83.383 62.700 1.00 9.93 90 THR C N 1
ATOM 4280 C CA . THR C 1 74 ? 52.241 82.870 63.997 1.00 12.74 90 THR C CA 1
ATOM 4281 C C . THR C 1 74 ? 53.334 83.205 65.011 1.00 12.32 90 THR C C 1
ATOM 4282 O O . THR C 1 74 ? 54.475 83.481 64.635 1.00 12.27 90 THR C O 1
ATOM 4286 N N . ASP C 1 75 ? 52.990 83.190 66.291 1.00 15.01 91 ASP C N 1
ATOM 4287 C CA . ASP C 1 75 ? 53.979 83.484 67.324 1.00 17.30 91 ASP C CA 1
ATOM 4288 C C . ASP C 1 75 ? 55.054 82.394 67.324 1.00 18.16 91 ASP C C 1
ATOM 4289 O O . ASP C 1 75 ? 56.232 82.668 67.554 1.00 18.24 91 ASP C O 1
ATOM 4294 N N . GLU C 1 76 ? 54.639 81.160 67.048 1.00 18.14 92 GLU C N 1
ATOM 4295 C CA . GLU C 1 76 ? 55.561 80.040 67.025 1.00 18.63 92 GLU C CA 1
ATOM 4296 C C . GLU C 1 76 ? 56.656 80.246 65.988 1.00 18.53 92 GLU C C 1
ATOM 4297 O O . GLU C 1 76 ? 57.842 80.158 66.303 1.00 17.54 92 GLU C O 1
ATOM 4303 N N . ARG C 1 77 ? 56.256 80.532 64.751 1.00 16.04 93 ARG C N 1
ATOM 4304 C CA . ARG C 1 77 ? 57.217 80.739 63.677 1.00 14.87 93 ARG C CA 1
ATOM 4305 C C . ARG C 1 77 ? 58.051 82.007 63.847 1.00 15.34 93 ARG C C 1
ATOM 4306 O O . ARG C 1 77 ? 59.212 82.056 63.424 1.00 13.68 93 ARG C O 1
ATOM 4314 N N . LYS C 1 78 ? 57.468 83.030 64.466 1.00 16.85 94 LYS C N 1
ATOM 4315 C CA . LYS C 1 78 ? 58.196 84.281 64.705 1.00 19.57 94 LYS C CA 1
ATOM 4316 C C . LYS C 1 78 ? 59.406 84.050 65.605 1.00 19.82 94 LYS C C 1
ATOM 4317 O O . LYS C 1 78 ? 60.315 84.878 65.660 1.00 19.89 94 LYS C O 1
ATOM 4323 N N . LYS C 1 79 ? 59.406 82.927 66.317 1.00 21.07 95 LYS C N 1
ATOM 4324 C CA . LYS C 1 79 ? 60.513 82.592 67.210 1.00 23.89 95 LYS C CA 1
ATOM 4325 C C . LYS C 1 79 ? 61.814 82.324 66.460 1.00 23.21 95 LYS C C 1
ATOM 4326 O O . LYS C 1 79 ? 62.900 82.542 67.000 1.00 24.66 95 LYS C O 1
ATOM 4332 N N . HIS C 1 80 ? 61.708 81.859 65.218 1.00 21.16 96 HIS C N 1
ATOM 4333 C CA . HIS C 1 80 ? 62.896 81.532 64.440 1.00 20.48 96 HIS C CA 1
ATOM 4334 C C . HIS C 1 80 ? 62.947 82.126 63.041 1.00 18.58 96 HIS C C 1
ATOM 4335 O O . HIS C 1 80 ? 63.905 81.896 62.303 1.00 17.65 96 HIS C O 1
ATOM 4342 N N . PHE C 1 81 ? 61.921 82.886 62.677 1.00 14.99 97 PHE C N 1
ATOM 4343 C CA . PHE C 1 81 ? 61.868 83.499 61.363 1.00 11.83 97 PHE C CA 1
ATOM 4344 C C . PHE C 1 81 ? 61.261 84.889 61.480 1.00 9.90 97 PHE C C 1
ATOM 4345 O O . PHE C 1 81 ? 60.696 85.237 62.506 1.00 12.34 97 PHE C O 1
ATOM 4353 N N . ILE C 1 82 ? 61.395 85.685 60.423 1.00 10.51 98 ILE C N 1
ATOM 4354 C CA . ILE C 1 82 ? 60.781 87.001 60.396 1.00 9.85 98 ILE C CA 1
ATOM 4355 C C . ILE C 1 82 ? 59.850 86.980 59.201 1.00 10.25 98 ILE C C 1
ATOM 4356 O O . ILE C 1 82 ? 60.016 86.166 58.290 1.00 8.41 98 ILE C O 1
ATOM 4361 N N . PHE C 1 83 ? 58.869 87.871 59.213 1.00 8.52 99 PHE C N 1
ATOM 4362 C CA . PHE C 1 83 ? 57.881 87.927 58.152 1.00 9.19 99 PHE C CA 1
ATOM 4363 C C . PHE C 1 83 ? 57.725 89.306 57.556 1.00 8.51 99 PHE C C 1
ATOM 4364 O O . PHE C 1 83 ? 57.883 90.316 58.241 1.00 11.54 99 PHE C O 1
ATOM 4372 N N . SER C 1 84 ? 57.397 89.344 56.271 1.00 8.33 100 SER C N 1
ATOM 4373 C CA . SER C 1 84 ? 57.168 90.615 55.608 1.00 7.82 100 SER C CA 1
ATOM 4374 C C . SER C 1 84 ? 55.743 90.977 55.999 1.00 9.98 100 SER C C 1
ATOM 4375 O O . SER C 1 84 ? 55.068 90.214 56.698 1.00 10.03 100 SER C O 1
ATOM 4378 N N . LEU C 1 85 ? 55.278 92.131 55.539 1.00 8.76 101 LEU C N 1
ATOM 4379 C CA . LEU C 1 85 ? 53.911 92.526 55.816 1.00 9.81 101 LEU C CA 1
ATOM 4380 C C . LEU C 1 85 ? 53.058 91.425 55.199 1.00 9.13 101 LEU C C 1
ATOM 4381 O O . LEU C 1 85 ? 53.416 90.866 54.161 1.00 12.31 101 LEU C O 1
ATOM 4386 N N . PRO C 1 86 ? 51.935 91.076 55.836 1.00 7.57 102 PRO C N 1
ATOM 4387 C CA . PRO C 1 86 ? 51.094 90.027 55.251 1.00 7.51 102 PRO C CA 1
ATOM 4388 C C . PRO C 1 86 ? 50.539 90.536 53.908 1.00 7.88 102 PRO C C 1
ATOM 4389 O O . PRO C 1 86 ? 50.260 91.722 53.779 1.00 7.95 102 PRO C O 1
ATOM 4393 N N . TYR C 1 87 ? 50.405 89.662 52.911 1.00 6.42 103 TYR C N 1
ATOM 4394 C CA . TYR C 1 87 ? 49.859 90.082 51.615 1.00 7.15 103 TYR C CA 1
ATOM 4395 C C . TYR C 1 87 ? 48.411 89.627 51.438 1.00 8.99 103 TYR C C 1
ATOM 4396 O O . TYR C 1 87 ? 47.803 89.853 50.397 1.00 11.65 103 TYR C O 1
ATOM 4413 N N . GLU C 1 89 ? 44.807 88.104 54.118 1.00 9.90 105 GLU C N 1
ATOM 4414 C CA . GLU C 1 89 ? 44.278 87.630 55.391 1.00 11.32 105 GLU C CA 1
ATOM 4415 C C . GLU C 1 89 ? 44.321 86.103 55.383 1.00 9.76 105 GLU C C 1
ATOM 4416 O O . GLU C 1 89 ? 43.974 85.479 54.380 1.00 11.76 105 GLU C O 1
ATOM 4422 N N . SER C 1 90 ? 44.751 85.505 56.492 1.00 9.38 106 SER C N 1
ATOM 4423 C CA . SER C 1 90 ? 44.837 84.052 56.587 1.00 9.63 106 SER C CA 1
ATOM 4424 C C . SER C 1 90 ? 43.652 83.454 57.355 1.00 9.78 106 SER C C 1
ATOM 4425 O O . SER C 1 90 ? 43.344 83.872 58.468 1.00 8.08 106 SER C O 1
ATOM 4428 N N . ASN C 1 91 ? 43.001 82.477 56.732 1.00 10.25 107 ASN C N 1
ATOM 4429 C CA . ASN C 1 91 ? 41.851 81.782 57.304 1.00 9.54 107 ASN C CA 1
ATOM 4430 C C . ASN C 1 91 ? 41.894 80.304 56.967 1.00 9.43 107 ASN C C 1
ATOM 4431 O O . ASN C 1 91 ? 42.246 79.925 55.846 1.00 11.55 107 ASN C O 1
ATOM 4436 N N . SER C 1 92 ? 41.521 79.471 57.936 1.00 9.06 108 SER C N 1
ATOM 4437 C CA . SER C 1 92 ? 41.475 78.032 57.726 1.00 8.28 108 SER C CA 1
ATOM 4438 C C . SER C 1 92 ? 40.014 77.645 57.485 1.00 10.05 108 SER C C 1
ATOM 4439 O O . SER C 1 92 ? 39.095 78.425 57.763 1.00 10.13 108 SER C O 1
ATOM 4442 N N . GLN C 1 93 ? 39.807 76.433 56.990 1.00 10.76 109 GLN C N 1
ATOM 4443 C CA . GLN C 1 93 ? 38.474 75.955 56.642 1.00 10.16 109 GLN C CA 1
ATOM 4444 C C . GLN C 1 93 ? 38.373 74.435 56.727 1.00 8.94 109 GLN C C 1
ATOM 4445 O O . GLN C 1 93 ? 39.209 73.729 56.178 1.00 10.20 109 GLN C O 1
ATOM 4451 N N . TYR C 1 94 ? 37.349 73.931 57.403 1.00 10.97 110 TYR C N 1
ATOM 4452 C CA . TYR C 1 94 ? 37.161 72.489 57.487 1.00 11.28 110 TYR C CA 1
ATOM 4453 C C . TYR C 1 94 ? 36.441 72.040 56.226 1.00 13.01 110 TYR C C 1
ATOM 4454 O O . TYR C 1 94 ? 35.527 72.717 55.740 1.00 12.53 110 TYR C O 1
ATOM 4463 N N . ILE C 1 95 ? 36.873 70.906 55.687 1.00 14.33 111 ILE C N 1
ATOM 4464 C CA . ILE C 1 95 ? 36.279 70.342 54.482 1.00 17.51 111 ILE C CA 1
ATOM 4465 C C . ILE C 1 95 ?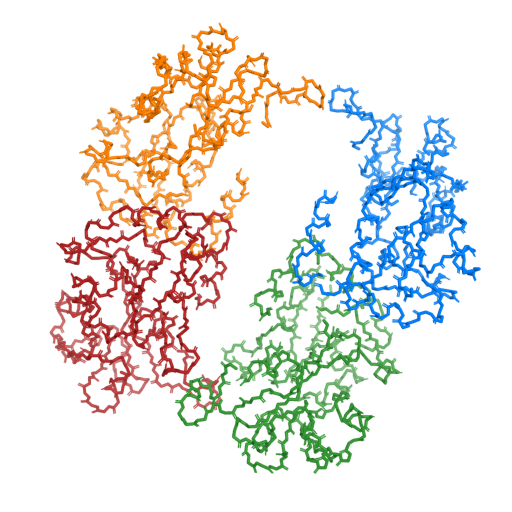 36.132 68.831 54.681 1.00 20.61 111 ILE C C 1
ATOM 4466 O O . ILE C 1 95 ? 36.869 68.225 55.466 1.00 22.03 111 ILE C O 1
ATOM 4471 N N . THR C 1 96 ? 35.177 68.228 53.981 1.00 21.12 112 THR C N 1
ATOM 4472 C CA . THR C 1 96 ? 34.940 66.792 54.085 1.00 23.95 112 THR C CA 1
ATOM 4473 C C . THR C 1 96 ? 34.348 66.292 52.770 1.00 24.91 112 THR C C 1
ATOM 4474 O O . THR C 1 96 ? 34.140 67.079 51.846 1.00 24.10 112 THR C O 1
ATOM 4478 N N . THR C 1 97 ? 34.097 64.988 52.667 1.00 26.27 113 THR C N 1
ATOM 4479 C CA . THR C 1 97 ? 33.505 64.448 51.449 1.00 27.65 113 THR C CA 1
ATOM 4480 C C . THR C 1 97 ? 32.043 64.882 51.444 1.00 29.70 113 THR C C 1
ATOM 4481 O O . THR C 1 97 ? 31.412 64.951 52.497 1.00 26.95 113 THR C O 1
ATOM 4485 N N . VAL C 1 98 ? 31.514 65.189 50.263 1.00 33.46 114 VAL C N 1
ATOM 4486 C CA . VAL C 1 98 ? 30.131 65.639 50.133 1.00 37.71 114 VAL C CA 1
ATOM 4487 C C . VAL C 1 98 ? 29.155 64.702 50.835 1.00 38.90 114 VAL C C 1
ATOM 4488 O O . VAL C 1 98 ? 28.191 65.145 51.461 1.00 38.81 114 VAL C O 1
ATOM 4492 N N . ASP C 1 99 ? 29.411 63.404 50.728 1.00 40.85 115 ASP C N 1
ATOM 4493 C CA . ASP C 1 99 ? 28.561 62.408 51.356 1.00 42.36 115 ASP C CA 1
ATOM 4494 C C . ASP C 1 99 ? 29.172 61.912 52.665 1.00 42.70 115 ASP C C 1
ATOM 4495 O O . ASP C 1 99 ? 29.551 60.745 52.799 1.00 43.46 115 ASP C O 1
ATOM 4500 N N . SER C 1 100 ? 29.262 62.830 53.623 1.00 41.60 116 SER C N 1
ATOM 4501 C CA . SER C 1 100 ? 29.805 62.557 54.949 1.00 39.98 116 SER C CA 1
ATOM 4502 C C . SER C 1 100 ? 28.712 62.787 55.992 1.00 39.89 116 SER C C 1
ATOM 4503 O O . SER C 1 100 ? 27.889 63.692 55.846 1.00 40.01 116 SER C O 1
ATOM 4506 N N . LYS C 1 101 ? 28.705 61.970 57.041 1.00 39.63 117 LYS C N 1
ATOM 4507 C CA . LYS C 1 101 ? 27.705 62.106 58.093 1.00 40.00 117 LYS C CA 1
ATOM 4508 C C . LYS C 1 101 ? 27.814 63.476 58.754 1.00 39.38 117 LYS C C 1
ATOM 4509 O O . LYS C 1 101 ? 26.862 63.954 59.380 1.00 39.79 117 LYS C O 1
ATOM 4515 N N . ILE C 1 102 ? 28.981 64.099 58.614 1.00 38.06 118 ILE C N 1
ATOM 4516 C CA . ILE C 1 102 ? 29.230 65.427 59.175 1.00 36.17 118 ILE C CA 1
ATOM 4517 C C . ILE C 1 102 ? 28.412 66.432 58.364 1.00 34.01 118 ILE C C 1
ATOM 4518 O O . ILE C 1 102 ? 28.602 66.562 57.154 1.00 34.22 118 ILE C O 1
ATOM 4523 N N . SER C 1 103 ? 27.504 67.141 59.021 1.00 31.91 119 SER C N 1
ATOM 4524 C CA . SER C 1 103 ? 26.672 68.100 58.305 1.00 31.50 119 SER C CA 1
ATOM 4525 C C . SER C 1 103 ? 27.007 69.532 58.673 1.00 30.56 119 SER C C 1
ATOM 4526 O O . SER C 1 103 ? 27.047 70.409 57.813 1.00 30.14 119 SER C O 1
ATOM 4529 N N . THR C 1 104 ? 27.239 69.773 59.956 1.00 31.00 120 THR C N 1
ATOM 4530 C CA . THR C 1 104 ? 27.563 71.112 60.410 1.00 30.28 120 THR C CA 1
ATOM 4531 C C . THR C 1 104 ? 28.854 71.143 61.208 1.00 29.43 120 THR C C 1
ATOM 4532 O O . THR C 1 104 ? 29.453 70.106 61.493 1.00 28.22 120 THR C O 1
ATOM 4536 N N . PHE C 1 105 ? 29.267 72.353 61.563 1.00 28.93 121 PHE C N 1
ATOM 4537 C CA . PHE C 1 105 ? 30.476 72.582 62.332 1.00 30.36 121 PHE C CA 1
ATOM 4538 C C . PHE C 1 105 ? 30.365 71.894 63.687 1.00 31.21 121 PHE C C 1
ATOM 4539 O O . PHE C 1 105 ? 31.372 71.517 64.287 1.00 30.56 121 PHE C O 1
ATOM 4547 N N . ASP C 1 106 ? 29.132 71.724 64.155 1.00 32.18 122 ASP C N 1
ATOM 4548 C CA . ASP C 1 106 ? 28.877 71.104 65.451 1.00 34.28 122 ASP C CA 1
ATOM 4549 C C . ASP C 1 106 ? 29.211 69.612 65.497 1.00 32.05 122 ASP C C 1
ATOM 4550 O O . ASP C 1 106 ? 29.423 69.058 66.572 1.00 31.63 122 ASP C O 1
ATOM 4555 N N . ASP C 1 107 ? 29.261 68.966 64.334 1.00 30.63 123 ASP C N 1
ATOM 4556 C CA . ASP C 1 107 ? 29.569 67.539 64.266 1.00 29.50 123 ASP C CA 1
ATOM 4557 C C . ASP C 1 107 ? 31.059 67.229 64.369 1.00 29.41 123 ASP C C 1
ATOM 4558 O O . ASP C 1 107 ? 31.443 66.058 64.418 1.00 29.72 123 ASP C O 1
ATOM 4563 N N . LEU C 1 108 ? 31.889 68.271 64.407 1.00 27.33 124 LEU C N 1
ATOM 4564 C CA . LEU C 1 108 ? 33.341 68.104 64.469 1.00 27.87 124 LEU C CA 1
ATOM 4565 C C . LEU C 1 108 ? 33.933 67.845 65.854 1.00 27.30 124 LEU C C 1
ATOM 4566 O O . LEU C 1 108 ? 34.678 68.669 66.384 1.00 27.63 124 LEU C O 1
ATOM 4571 N N . HIS C 1 109 ? 33.589 66.701 66.435 1.00 27.57 125 HIS C N 1
ATOM 4572 C CA . HIS C 1 109 ? 34.113 66.300 67.737 1.00 28.36 125 HIS C CA 1
ATOM 4573 C C . HIS C 1 109 ? 34.282 64.787 67.709 1.00 28.31 125 HIS C C 1
ATOM 4574 O O . HIS C 1 109 ? 33.455 64.077 67.135 1.00 29.37 125 HIS C O 1
ATOM 4581 N N . GLY C 1 110 ? 35.360 64.301 68.316 1.00 27.68 126 GLY C N 1
ATOM 4582 C CA . GLY C 1 110 ? 35.623 62.873 68.338 1.00 26.66 126 GLY C CA 1
ATOM 4583 C C . GLY C 1 110 ? 35.904 62.330 66.950 1.00 27.04 126 GLY C C 1
ATOM 4584 O O . GLY C 1 110 ? 35.612 61.168 66.655 1.00 27.76 126 GLY C O 1
ATOM 4585 N N . LYS C 1 111 ? 36.489 63.172 66.102 1.00 26.25 127 LYS C N 1
ATOM 4586 C CA . LYS C 1 111 ? 36.797 62.808 64.725 1.00 25.04 127 LYS C CA 1
ATOM 4587 C C . LYS C 1 111 ? 38.294 62.874 64.425 1.00 24.67 127 LYS C C 1
ATOM 4588 O O . LYS C 1 111 ? 39.071 63.417 65.208 1.00 23.71 127 LYS C O 1
ATOM 4594 N N . LYS C 1 112 ? 38.687 62.312 63.286 1.00 22.82 128 LYS C N 1
ATOM 4595 C CA . LYS C 1 112 ? 40.079 62.344 62.854 1.00 23.32 128 LYS C CA 1
ATOM 4596 C C . LYS C 1 112 ? 40.172 63.475 61.836 1.00 21.16 128 LYS C C 1
ATOM 4597 O O . LYS C 1 112 ? 39.392 63.525 60.883 1.00 21.54 128 LYS C O 1
ATOM 4603 N N . ILE C 1 113 ? 41.117 64.386 62.041 1.00 18.68 129 ILE C N 1
ATOM 4604 C CA . ILE C 1 113 ? 41.269 65.523 61.143 1.00 16.25 129 ILE C CA 1
ATOM 4605 C C . ILE C 1 113 ? 42.611 65.515 60.412 1.00 15.85 129 ILE C C 1
ATOM 4606 O O . ILE C 1 113 ? 43.675 65.486 61.036 1.00 16.35 129 ILE C O 1
ATOM 4611 N N . GLY C 1 114 ? 42.551 65.517 59.085 1.00 13.29 130 GLY C N 1
ATOM 4612 C CA . GLY C 1 114 ? 43.767 65.546 58.296 1.00 10.84 130 GLY C CA 1
ATOM 4613 C C . GLY C 1 114 ? 44.305 66.968 58.303 1.00 11.58 130 GLY C C 1
ATOM 4614 O O . GLY C 1 114 ? 43.531 67.922 58.193 1.00 10.37 130 GLY C O 1
ATOM 4615 N N . VAL C 1 115 ? 45.622 67.110 58.440 1.00 11.52 131 VAL C N 1
ATOM 4616 C CA . VAL C 1 115 ? 46.285 68.414 58.468 1.00 11.38 131 VAL C CA 1
ATOM 4617 C C . VAL C 1 115 ? 47.597 68.362 57.667 1.00 12.53 131 VAL C C 1
ATOM 4618 O O . VAL C 1 115 ? 48.275 67.328 57.636 1.00 12.07 131 VAL C O 1
ATOM 4622 N N . ARG C 1 116 ? 47.935 69.470 57.005 1.00 9.68 132 ARG C N 1
ATOM 4623 C CA . ARG C 1 116 ? 49.168 69.572 56.218 1.00 10.32 132 ARG C CA 1
ATOM 4624 C C . ARG C 1 116 ? 50.322 69.807 57.188 1.00 8.71 132 ARG C C 1
ATOM 4625 O O . ARG C 1 116 ? 50.343 70.801 57.900 1.00 9.19 132 ARG C O 1
ATOM 4633 N N . LYS C 1 117 ? 51.288 68.897 57.196 1.00 11.54 133 LYS C N 1
ATOM 4634 C CA . LYS C 1 117 ? 52.429 68.988 58.105 1.00 12.04 133 LYS C CA 1
ATOM 4635 C C . LYS C 1 117 ? 53.255 70.262 57.926 1.00 10.60 133 LYS C C 1
ATOM 4636 O O . LYS C 1 117 ? 53.637 70.606 56.816 1.00 11.43 133 LYS C O 1
ATOM 4642 N N . GLY C 1 118 ? 53.517 70.959 59.029 1.00 9.09 134 GLY C N 1
ATOM 4643 C CA . GLY C 1 118 ? 54.299 72.182 58.972 1.00 9.55 134 GLY C CA 1
ATOM 4644 C C . GLY C 1 118 ? 53.476 73.443 59.178 1.00 10.96 134 GLY C C 1
ATOM 4645 O O . GLY C 1 118 ? 54.009 74.491 59.523 1.00 13.06 134 GLY C O 1
ATOM 4646 N N . THR C 1 119 ? 52.171 73.339 58.965 1.00 10.27 135 THR C N 1
ATOM 4647 C CA . THR C 1 119 ? 51.262 74.474 59.129 1.00 9.26 135 THR C CA 1
ATOM 4648 C C . THR C 1 119 ? 50.824 74.549 60.590 1.00 9.39 135 THR C C 1
ATOM 4649 O O . THR C 1 119 ? 51.146 73.672 61.383 1.00 11.38 135 THR C O 1
ATOM 4653 N N . PRO C 1 120 ? 50.093 75.608 60.970 1.00 9.54 136 PRO C N 1
ATOM 4654 C CA . PRO C 1 120 ? 49.646 75.705 62.364 1.00 12.01 136 PRO C CA 1
ATOM 4655 C C . PRO C 1 120 ? 48.288 75.027 62.584 1.00 12.13 136 PRO C C 1
ATOM 4656 O O . PRO C 1 120 ? 47.642 75.221 63.613 1.00 12.24 136 PRO C O 1
ATOM 4660 N N . TYR C 1 121 ? 47.860 74.223 61.624 1.00 11.21 137 TYR C N 1
ATOM 4661 C CA . TYR C 1 121 ? 46.562 73.587 61.744 1.00 12.01 137 TYR C CA 1
ATOM 4662 C C . TYR C 1 121 ? 46.419 72.469 62.774 1.00 11.86 137 TYR C C 1
ATOM 4663 O O . TYR C 1 121 ? 45.345 72.301 63.340 1.00 13.99 137 TYR C O 1
ATOM 4672 N N . ALA C 1 122 ? 47.477 71.713 63.044 1.00 12.94 138 ALA C N 1
ATOM 4673 C CA . ALA C 1 122 ? 47.356 70.672 64.062 1.00 13.94 138 ALA C CA 1
ATOM 4674 C C . ALA C 1 122 ? 47.139 71.358 65.410 1.00 15.36 138 ALA C C 1
ATOM 4675 O O . ALA C 1 122 ? 46.354 70.897 66.241 1.00 14.97 138 ALA C O 1
ATOM 4677 N N . ARG C 1 123 ? 47.832 72.471 65.623 1.00 16.99 139 ARG C N 1
ATOM 4678 C CA . ARG C 1 123 ? 47.689 73.205 66.868 1.00 18.00 139 ARG C CA 1
ATOM 4679 C C . ARG C 1 123 ? 46.304 73.845 66.962 1.00 19.44 139 ARG C C 1
ATOM 4680 O O . ARG C 1 123 ? 45.736 73.965 68.051 1.00 18.27 139 ARG C O 1
ATOM 4688 N N . GLN C 1 124 ? 45.755 74.261 65.823 1.00 17.76 140 GLN C N 1
ATOM 4689 C CA . GLN C 1 124 ? 44.432 74.870 65.830 1.00 18.48 140 GLN C CA 1
ATOM 4690 C C . GLN C 1 124 ? 43.403 73.828 66.258 1.00 19.46 140 GLN C C 1
ATOM 4691 O O . GLN C 1 124 ? 42.508 74.113 67.055 1.00 20.65 140 GLN C O 1
ATOM 4697 N N . VAL C 1 125 ? 43.530 72.615 65.733 1.00 18.68 141 VAL C N 1
ATOM 4698 C CA . VAL C 1 125 ? 42.593 71.555 66.077 1.00 20.06 141 VAL C CA 1
ATOM 4699 C C . VAL C 1 125 ? 42.648 71.233 67.567 1.00 22.48 141 VAL C C 1
ATOM 4700 O O . VAL C 1 125 ? 41.612 71.095 68.226 1.00 21.73 141 VAL C O 1
ATOM 4704 N N . LEU C 1 126 ? 43.860 71.117 68.096 1.00 24.50 142 LEU C N 1
ATOM 4705 C CA . LEU C 1 126 ? 44.040 70.807 69.506 1.00 26.55 142 LEU C CA 1
ATOM 4706 C C . LEU C 1 126 ? 43.522 71.920 70.407 1.00 27.60 142 LEU C C 1
ATOM 4707 O O . LEU C 1 126 ? 42.926 71.651 71.446 1.00 29.16 142 LEU C O 1
ATOM 4712 N N . SER C 1 127 ? 43.745 73.169 70.015 1.00 27.53 143 SER C N 1
ATOM 4713 C CA . SER C 1 127 ? 43.293 74.289 70.824 1.00 28.90 143 SER C CA 1
ATOM 4714 C C . SER C 1 127 ? 41.768 74.333 70.953 1.00 29.46 143 SER C C 1
ATOM 4715 O O . SER C 1 127 ? 41.241 74.723 71.993 1.00 30.71 143 SER C O 1
ATOM 4718 N N . GLU C 1 128 ? 41.062 73.919 69.907 1.00 29.03 144 GLU C N 1
ATOM 4719 C CA . GLU C 1 128 ? 39.601 73.924 69.921 1.00 30.09 144 GLU C CA 1
ATOM 4720 C C . GLU C 1 128 ? 39.073 72.806 70.825 1.00 31.31 144 GLU C C 1
ATOM 4721 O O . GLU C 1 128 ? 37.882 72.742 71.139 1.00 30.82 144 GLU C O 1
ATOM 4727 N N . ASN C 1 129 ? 39.989 71.936 71.236 1.00 32.72 145 ASN C N 1
ATOM 4728 C CA . ASN C 1 129 ? 39.710 70.805 72.124 1.00 34.09 145 ASN C CA 1
ATOM 4729 C C . ASN C 1 129 ? 38.335 70.149 71.994 1.00 33.92 145 ASN C C 1
ATOM 4730 O O . ASN C 1 129 ? 37.496 70.268 72.886 1.00 32.88 145 ASN C O 1
ATOM 4735 N N . ARG C 1 130 ? 38.108 69.450 70.889 1.00 33.10 146 ARG C N 1
ATOM 4736 C CA . ARG C 1 130 ? 36.843 68.760 70.683 1.00 33.53 146 ARG C CA 1
ATOM 4737 C C . ARG C 1 130 ? 37.097 67.263 70.528 1.00 32.97 146 ARG C C 1
ATOM 4738 O O . ARG C 1 130 ? 36.378 66.565 69.809 1.00 31.66 146 ARG C O 1
ATOM 4746 N N . ASN C 1 131 ? 38.131 66.786 71.217 1.00 33.05 147 ASN C N 1
ATOM 4747 C CA . ASN C 1 131 ? 38.515 65.381 71.190 1.00 34.19 147 ASN C CA 1
ATOM 4748 C C . ASN C 1 131 ? 38.731 64.862 69.779 1.00 33.27 147 ASN C C 1
ATOM 4749 O O . ASN C 1 131 ? 38.290 63.763 69.431 1.00 32.27 147 ASN C O 1
ATOM 4754 N N . ASN C 1 132 ? 39.409 65.668 68.967 1.00 32.52 148 ASN C N 1
ATOM 4755 C CA . ASN C 1 132 ? 39.715 65.295 67.596 1.00 31.41 148 ASN C CA 1
ATOM 4756 C C . ASN C 1 132 ? 41.159 64.822 67.512 1.00 29.87 148 ASN C C 1
ATOM 4757 O O . ASN C 1 132 ? 42.039 65.354 68.187 1.00 29.90 148 ASN C O 1
ATOM 4762 N N . GLN C 1 133 ? 41.393 63.814 66.682 1.00 29.70 149 GLN C N 1
ATOM 4763 C CA . GLN C 1 133 ? 42.726 63.264 66.497 1.00 28.86 149 GLN C CA 1
ATOM 4764 C C . GLN C 1 133 ? 43.310 63.854 65.223 1.00 27.13 149 GLN C C 1
ATOM 4765 O O . GLN C 1 133 ? 42.683 63.809 64.161 1.00 27.10 149 GLN C O 1
ATOM 4771 N N . VAL C 1 134 ? 44.510 64.404 65.326 1.00 24.72 150 VAL C N 1
ATOM 4772 C CA . VAL C 1 134 ? 45.161 64.988 64.168 1.00 21.12 150 VAL C CA 1
ATOM 4773 C C . VAL C 1 134 ? 46.009 63.956 63.437 1.00 20.21 150 VAL C C 1
ATOM 4774 O O . VAL C 1 134 ? 46.819 63.257 64.046 1.00 19.01 150 VAL C O 1
ATOM 4778 N N . ILE C 1 135 ? 45.789 63.843 62.131 1.00 17.07 151 ILE C N 1
ATOM 4779 C CA . ILE C 1 135 ? 46.559 62.930 61.298 1.00 17.04 151 ILE C CA 1
ATOM 4780 C C . ILE C 1 135 ? 47.387 63.821 60.387 1.00 15.59 151 ILE C C 1
ATOM 4781 O O . ILE C 1 135 ? 46.836 64.656 59.668 1.00 14.18 151 ILE C O 1
ATOM 4786 N N . PHE C 1 136 ? 48.704 63.644 60.430 1.00 14.73 152 PHE C N 1
ATOM 4787 C CA . PHE C 1 136 ? 49.626 64.448 59.629 1.00 15.79 152 PHE C CA 1
ATOM 4788 C C . PHE C 1 136 ? 49.909 63.897 58.229 1.00 15.03 152 PHE C C 1
ATOM 4789 O O . PHE C 1 136 ? 50.241 62.718 58.065 1.00 16.40 152 PHE C O 1
ATOM 4797 N N . TYR C 1 137 ? 49.775 64.768 57.230 1.00 13.03 153 TYR C N 1
ATOM 4798 C CA . TYR C 1 137 ? 50.030 64.435 55.827 1.00 13.42 153 TYR C CA 1
ATOM 4799 C C . TYR C 1 137 ? 51.073 65.415 55.283 1.00 12.64 153 TYR C C 1
ATOM 4800 O O . TYR C 1 137 ? 50.900 66.631 55.382 1.00 13.16 153 TYR C O 1
ATOM 4809 N N . GLU C 1 138 ? 52.152 64.895 54.709 1.00 13.26 154 GLU C N 1
ATOM 4810 C CA . GLU C 1 138 ? 53.190 65.763 54.173 1.00 13.29 154 GLU C CA 1
ATOM 4811 C C . GLU C 1 138 ? 52.761 66.425 52.866 1.00 12.55 154 GLU C C 1
ATOM 4812 O O . GLU C 1 138 ? 53.166 67.546 52.573 1.00 12.83 154 GLU C O 1
ATOM 4818 N N . LEU C 1 139 ? 51.949 65.720 52.083 1.00 12.70 155 LEU C N 1
ATOM 4819 C CA . LEU C 1 139 ? 51.457 66.226 50.802 1.00 14.47 155 LEU C CA 1
ATOM 4820 C C . LEU C 1 139 ? 49.941 66.442 50.776 1.00 14.26 155 LEU C C 1
ATOM 4821 O O . LEU C 1 139 ? 49.178 65.617 51.291 1.00 14.50 155 LEU C O 1
ATOM 4826 N N . ILE C 1 140 ? 49.513 67.539 50.150 1.00 13.30 156 ILE C N 1
ATOM 4827 C CA . ILE C 1 140 ? 48.089 67.866 50.028 1.00 12.33 156 ILE C CA 1
ATOM 4828 C C . ILE C 1 140 ? 47.295 66.770 49.321 1.00 13.07 156 ILE C C 1
ATOM 4829 O O . ILE C 1 140 ? 46.185 66.440 49.733 1.00 13.89 156 ILE C O 1
ATOM 4834 N N . GLN C 1 141 ? 47.849 66.212 48.250 1.00 15.10 157 GLN C N 1
ATOM 4835 C CA . GLN C 1 141 ? 47.146 65.156 47.521 1.00 18.00 157 GLN C CA 1
ATOM 4836 C C . GLN C 1 141 ? 46.911 63.905 48.383 1.00 16.96 157 GLN C C 1
ATOM 4837 O O . GLN C 1 141 ? 45.878 63.254 48.258 1.00 18.23 157 GLN C O 1
ATOM 4843 N N . ASP C 1 142 ? 47.863 63.577 49.255 1.00 15.78 158 ASP C N 1
ATOM 4844 C CA . ASP C 1 142 ? 47.719 62.416 50.131 1.00 14.66 158 ASP C CA 1
ATOM 4845 C C . ASP C 1 142 ? 46.672 62.676 51.213 1.00 15.06 158 ASP C C 1
ATOM 4846 O O . ASP C 1 142 ? 46.003 61.751 51.676 1.00 14.74 158 ASP C O 1
ATOM 4859 N N . LEU C 1 144 ? 44.056 64.647 50.761 1.00 16.95 160 LEU C N 1
ATOM 4860 C CA . LEU C 1 144 ? 42.770 64.613 50.078 1.00 21.18 160 LEU C CA 1
ATOM 4861 C C . LEU C 1 144 ? 42.356 63.169 49.785 1.00 23.02 160 LEU C C 1
ATOM 4862 O O . LEU C 1 144 ? 41.183 62.821 49.896 1.00 24.01 160 LEU C O 1
ATOM 4867 N N . LEU C 1 145 ? 43.323 62.330 49.428 1.00 25.68 161 LEU C N 1
ATOM 4868 C CA . LEU C 1 145 ? 43.042 60.924 49.140 1.00 28.24 161 LEU C CA 1
ATOM 4869 C C . LEU C 1 145 ? 42.583 60.213 50.409 1.00 28.27 161 LEU C C 1
ATOM 4870 O O . LEU C 1 145 ? 41.656 59.404 50.381 1.00 27.94 161 LEU C O 1
ATOM 4875 N N . GLY C 1 146 ? 43.247 60.514 51.521 1.00 29.03 162 GLY C N 1
ATOM 4876 C CA . GLY C 1 146 ? 42.891 59.903 52.787 1.00 28.90 162 GLY C CA 1
ATOM 4877 C C . GLY C 1 146 ? 41.490 60.298 53.211 1.00 30.57 162 GLY C C 1
ATOM 4878 O O . GLY C 1 146 ? 40.750 59.494 53.779 1.00 30.42 162 GLY C O 1
ATOM 4879 N N . LEU C 1 147 ? 41.131 61.550 52.942 1.00 31.16 163 LEU C N 1
ATOM 4880 C CA . LEU C 1 147 ? 39.813 62.066 53.279 1.00 30.21 163 LEU C CA 1
ATOM 4881 C C . LEU C 1 147 ? 38.752 61.272 52.520 1.00 30.37 163 LEU C C 1
ATOM 4882 O O . LEU C 1 147 ? 37.751 60.849 53.098 1.00 30.56 163 LEU C O 1
ATOM 4887 N N . SER C 1 148 ? 38.990 61.064 51.228 1.00 31.28 164 SER C N 1
ATOM 4888 C CA . SER C 1 148 ? 38.067 60.318 50.381 1.00 32.79 164 SER C CA 1
ATOM 4889 C C . SER C 1 148 ? 37.968 58.854 50.795 1.00 34.59 164 SER C C 1
ATOM 4890 O O . SER C 1 148 ? 36.882 58.269 50.762 1.00 34.81 164 SER C O 1
ATOM 4893 N N . ASN C 1 149 ? 39.099 58.266 51.179 1.00 35.05 165 ASN C N 1
ATOM 4894 C CA . ASN C 1 149 ? 39.135 56.869 51.595 1.00 35.34 165 ASN C CA 1
ATOM 4895 C C . ASN C 1 149 ? 38.930 56.701 53.099 1.00 34.67 165 ASN C C 1
ATOM 4896 O O . ASN C 1 149 ? 39.352 55.709 53.699 1.00 33.43 165 ASN C O 1
ATOM 4901 N N . ASN C 1 150 ? 38.278 57.696 53.692 1.00 33.84 166 ASN C N 1
ATOM 4902 C CA . ASN C 1 150 ? 37.937 57.709 55.112 1.00 33.93 166 ASN C CA 1
ATOM 4903 C C . ASN C 1 150 ? 39.042 57.502 56.147 1.00 33.16 166 ASN C C 1
ATOM 4904 O O . ASN C 1 150 ? 38.760 57.111 57.280 1.00 31.19 166 ASN C O 1
ATOM 4909 N N . GLN C 1 151 ? 40.293 57.756 55.778 1.00 31.33 167 GLN C N 1
ATOM 4910 C CA . GLN C 1 151 ? 41.370 57.613 56.748 1.00 29.19 167 GLN C CA 1
ATOM 4911 C C . GLN C 1 151 ? 41.119 58.682 57.808 1.00 26.62 167 GLN C C 1
ATOM 4912 O O . GLN C 1 151 ? 41.398 58.489 58.991 1.00 27.13 167 GLN C O 1
ATOM 4918 N N . VAL C 1 152 ? 40.591 59.818 57.363 1.00 23.11 168 VAL C N 1
ATOM 4919 C CA . VAL C 1 152 ? 40.253 60.919 58.255 1.00 19.25 168 VAL C CA 1
ATOM 4920 C C . VAL C 1 152 ? 38.785 61.259 57.991 1.00 18.29 168 VAL C C 1
ATOM 4921 O O . VAL C 1 152 ? 38.254 60.916 56.938 1.00 17.87 168 VAL C O 1
ATOM 4925 N N . ASP C 1 153 ? 38.129 61.904 58.949 1.00 16.94 169 ASP C N 1
ATOM 4926 C CA . ASP C 1 153 ? 36.715 62.271 58.807 1.00 17.24 169 ASP C CA 1
ATOM 4927 C C . ASP C 1 153 ? 36.575 63.608 58.094 1.00 17.53 169 ASP C C 1
ATOM 4928 O O . ASP C 1 153 ? 35.552 63.901 57.464 1.00 17.21 169 ASP C O 1
ATOM 4933 N N . ALA C 1 154 ? 37.610 64.427 58.219 1.00 15.80 170 ALA C N 1
ATOM 4934 C CA . ALA C 1 154 ? 37.627 65.740 57.601 1.00 15.16 170 ALA C CA 1
ATOM 4935 C C . ALA C 1 154 ? 39.042 66.293 57.645 1.00 14.18 170 ALA C C 1
ATOM 4936 O O . ALA C 1 154 ? 39.931 65.717 58.280 1.00 12.66 170 ALA C O 1
ATOM 4938 N N . SER C 1 155 ? 39.239 67.403 56.948 1.00 11.80 171 SER C N 1
ATOM 4939 C CA . SER C 1 155 ? 40.537 68.054 56.895 1.00 13.76 171 SER C CA 1
ATOM 4940 C C . SER C 1 155 ? 40.410 69.544 57.179 1.00 13.40 171 SER C C 1
ATOM 4941 O O . SER C 1 155 ? 39.376 70.148 56.900 1.00 12.34 171 SER C O 1
ATOM 4944 N N . LEU C 1 156 ? 41.461 70.121 57.756 1.00 12.02 172 LEU C N 1
ATOM 4945 C CA . LEU C 1 156 ? 41.515 71.552 58.043 1.00 10.64 172 LEU C CA 1
ATOM 4946 C C . LEU C 1 156 ? 42.639 72.120 57.175 1.00 11.67 172 LEU C C 1
ATOM 4947 O O . LEU C 1 156 ? 43.795 71.714 57.320 1.00 12.11 172 LEU C O 1
ATOM 4960 N N . ASP C 1 158 ? 43.837 75.724 54.266 1.00 8.84 174 ASP C N 1
ATOM 4961 C CA . ASP C 1 158 ? 43.687 77.128 53.901 1.00 9.12 174 ASP C CA 1
ATOM 4962 C C . ASP C 1 158 ? 42.315 77.337 53.270 1.00 9.11 174 ASP C C 1
ATOM 4963 O O . ASP C 1 158 ? 41.873 76.551 52.428 1.00 11.55 174 ASP C O 1
ATOM 4968 N N . TYR C 1 159 ? 41.649 78.406 53.677 1.00 9.45 175 TYR C N 1
ATOM 4969 C CA . TYR C 1 159 ? 40.332 78.720 53.151 1.00 11.11 175 TYR C CA 1
ATOM 4970 C C . TYR C 1 159 ? 40.280 78.742 51.624 1.00 9.67 175 TYR C C 1
ATOM 4971 O O . TYR C 1 159 ? 39.486 78.020 51.021 1.00 12.41 175 TYR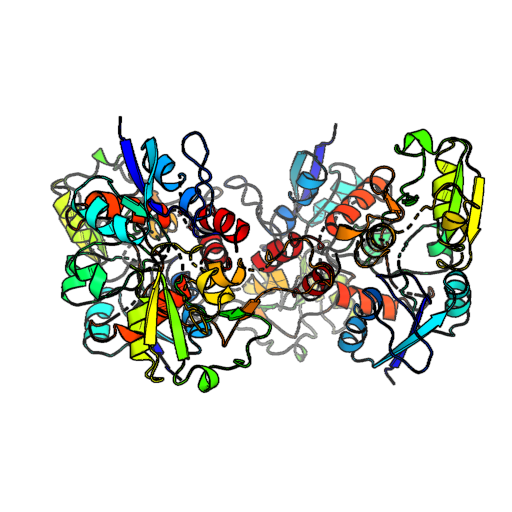 C O 1
ATOM 4980 N N . GLU C 1 160 ? 41.118 79.559 50.995 1.00 10.95 176 GLU C N 1
ATOM 4981 C CA . GLU C 1 160 ? 41.113 79.653 49.534 1.00 11.01 176 GLU C CA 1
ATOM 4982 C C . GLU C 1 160 ? 41.432 78.318 48.856 1.00 11.85 176 GLU C C 1
ATOM 4983 O O . GLU C 1 160 ? 41.007 78.072 47.726 1.00 10.94 176 GLU C O 1
ATOM 4989 N N . ALA C 1 161 ? 42.188 77.464 49.542 1.00 10.07 177 ALA C N 1
ATOM 4990 C CA . ALA C 1 161 ? 42.527 76.157 48.987 1.00 11.78 177 ALA C CA 1
ATOM 4991 C C . ALA C 1 161 ? 41.283 75.274 49.053 1.00 11.63 177 ALA C C 1
ATOM 4992 O O . ALA C 1 161 ? 40.986 74.534 48.116 1.00 11.20 177 ALA C O 1
ATOM 4994 N N . ALA C 1 162 ? 40.563 75.354 50.170 1.00 12.22 178 ALA C N 1
ATOM 4995 C CA . ALA C 1 162 ? 39.352 74.564 50.340 1.00 14.65 178 ALA C CA 1
ATOM 4996 C C . ALA C 1 162 ? 38.321 74.965 49.285 1.00 16.30 178 ALA C C 1
ATOM 4997 O O . ALA C 1 162 ? 37.652 74.103 48.709 1.00 17.16 178 ALA C O 1
ATOM 4999 N N . LYS C 1 163 ? 38.202 76.266 49.026 1.00 17.58 179 LYS C N 1
ATOM 5000 C CA . LYS C 1 163 ? 37.263 76.762 48.016 1.00 22.53 179 LYS C CA 1
ATOM 5001 C C . LYS C 1 163 ? 37.622 76.216 46.640 1.00 23.35 179 LYS C C 1
ATOM 5002 O O . LYS C 1 163 ? 36.747 75.868 45.853 1.00 24.46 179 LYS C O 1
ATOM 5008 N N . TYR C 1 164 ? 38.919 76.154 46.356 1.00 23.99 180 TYR C N 1
ATOM 5009 C CA . TYR C 1 164 ? 39.409 75.638 45.084 1.00 24.82 180 TYR C CA 1
ATOM 5010 C C . TYR C 1 164 ? 38.945 74.198 44.860 1.00 25.81 180 TYR C C 1
ATOM 5011 O O . TYR C 1 164 ? 38.406 73.861 43.802 1.00 25.51 180 TYR C O 1
ATOM 5020 N N . TRP C 1 165 ? 39.172 73.351 45.860 1.00 25.73 181 TRP C N 1
ATOM 5021 C CA . TRP C 1 165 ? 38.789 71.949 45.782 1.00 28.28 181 TRP C CA 1
ATOM 5022 C C . TRP C 1 165 ? 37.286 71.784 45.748 1.00 30.94 181 TRP C C 1
ATOM 5023 O O . TRP C 1 165 ? 36.780 70.735 45.371 1.00 29.82 181 TRP C O 1
ATOM 5042 N N . ALA C 1 167 ? 35.425 73.661 43.898 1.00 48.76 183 ALA C N 1
ATOM 5043 C CA . ALA C 1 167 ? 35.006 74.016 42.547 1.00 52.05 183 ALA C CA 1
ATOM 5044 C C . ALA C 1 167 ? 35.649 73.172 41.452 1.00 54.81 183 ALA C C 1
ATOM 5045 O O . ALA C 1 167 ? 35.684 73.584 40.292 1.00 55.11 183 ALA C O 1
ATOM 5047 N N . SER C 1 168 ? 36.153 71.998 41.815 1.00 58.04 184 SER C N 1
ATOM 5048 C CA . SER C 1 168 ? 36.784 71.106 40.847 1.00 61.50 184 SER C CA 1
ATOM 5049 C C . SER C 1 168 ? 37.394 69.895 41.542 1.00 63.63 184 SER C C 1
ATOM 5050 O O . SER C 1 168 ? 38.145 70.040 42.507 1.00 63.80 184 SER C O 1
ATOM 5053 N N . GLU C 1 169 ? 37.062 68.703 41.052 1.00 66.21 185 GLU C N 1
ATOM 5054 C CA . GLU C 1 169 ? 37.593 67.466 41.622 1.00 68.35 185 GLU C CA 1
ATOM 5055 C C . GLU C 1 169 ? 37.104 66.209 40.901 1.00 69.44 185 GLU C C 1
ATOM 5056 O O . GLU C 1 169 ? 36.186 65.527 41.365 1.00 69.35 185 GLU C O 1
ATOM 5062 N N . PRO C 1 170 ? 37.710 65.891 39.746 1.00 70.66 186 PRO C N 1
ATOM 5063 C CA . PRO C 1 170 ? 38.796 66.671 39.134 1.00 71.39 186 PRO C CA 1
ATOM 5064 C C . PRO C 1 170 ? 38.233 67.797 38.262 1.00 72.20 186 PRO C C 1
ATOM 5065 O O . PRO C 1 170 ? 38.650 68.954 38.363 1.00 71.71 186 PRO C O 1
ATOM 5069 N N . TYR C 1 171 ? 37.277 67.430 37.410 1.00 73.22 187 TYR C N 1
ATOM 5070 C CA . TYR C 1 171 ? 36.618 68.353 36.487 1.00 73.60 187 TYR C CA 1
ATOM 5071 C C . TYR C 1 171 ? 35.194 68.645 36.963 1.00 73.27 187 TYR C C 1
ATOM 5072 O O . TYR C 1 171 ? 34.977 69.497 37.827 1.00 72.69 187 TYR C O 1
ATOM 5081 N N . ALA C 1 172 ? 34.228 67.931 36.392 1.00 73.36 188 ALA C N 1
ATOM 5082 C CA . ALA C 1 172 ? 32.829 68.102 36.757 1.00 73.49 188 ALA C CA 1
ATOM 5083 C C . ALA C 1 172 ? 32.411 66.968 37.685 1.00 73.58 188 ALA C C 1
ATOM 5084 O O . ALA C 1 172 ? 31.973 65.911 37.232 1.00 73.79 188 ALA C O 1
ATOM 5086 N N . TYR C 1 173 ? 32.562 67.198 38.985 1.00 73.52 189 TYR C N 1
ATOM 5087 C CA . TYR C 1 173 ? 32.209 66.219 40.011 1.00 73.47 189 TYR C CA 1
ATOM 5088 C C . TYR C 1 173 ? 30.693 66.026 40.123 1.00 73.30 189 TYR C C 1
ATOM 5089 O O . TYR C 1 173 ? 30.163 65.827 41.220 1.00 72.97 189 TYR C O 1
ATOM 5098 N N . LYS C 1 174 ? 30.004 66.078 38.985 1.00 72.43 190 LYS C N 1
ATOM 5099 C CA . LYS C 1 174 ? 28.553 65.923 38.948 1.00 71.50 190 LYS C CA 1
ATOM 5100 C C . LYS C 1 174 ? 28.098 64.503 38.612 1.00 70.87 190 LYS C C 1
ATOM 5101 O O . LYS C 1 174 ? 27.045 64.310 37.999 1.00 70.58 190 LYS C O 1
ATOM 5107 N N . LEU C 1 175 ? 28.893 63.514 39.010 1.00 70.26 191 LEU C N 1
ATOM 5108 C CA . LEU C 1 175 ? 28.550 62.116 38.769 1.00 69.28 191 LEU C CA 1
ATOM 5109 C C . LEU C 1 175 ? 28.291 61.390 40.087 1.00 68.63 191 LEU C C 1
ATOM 5110 O O . LEU C 1 175 ? 29.088 60.554 40.514 1.00 68.80 191 LEU C O 1
ATOM 5115 N N . ILE C 1 176 ? 27.166 61.724 40.718 1.00 67.71 192 ILE C N 1
ATOM 5116 C CA . ILE C 1 176 ? 26.747 61.138 41.994 1.00 66.70 192 ILE C CA 1
ATOM 5117 C C . ILE C 1 176 ? 27.471 61.776 43.183 1.00 65.88 192 ILE C C 1
ATOM 5118 O O . ILE C 1 176 ? 28.609 61.420 43.496 1.00 66.02 192 ILE C O 1
ATOM 5123 N N . GLY C 1 177 ? 26.799 62.716 43.843 1.00 64.38 193 GLY C N 1
ATOM 5124 C CA . GLY C 1 177 ? 27.393 63.392 44.984 1.00 62.45 193 GLY C CA 1
ATOM 5125 C C . GLY C 1 177 ? 27.872 64.790 44.633 1.00 61.15 193 GLY C C 1
ATOM 5126 O O . GLY C 1 177 ? 27.096 65.607 44.134 1.00 61.12 193 GLY C O 1
ATOM 5127 N N . LYS C 1 178 ? 29.149 65.066 44.889 1.00 59.26 194 LYS C N 1
ATOM 5128 C CA . LYS C 1 178 ? 29.736 66.374 44.595 1.00 56.81 194 LYS C CA 1
ATOM 5129 C C . LYS C 1 178 ? 31.203 66.411 45.027 1.00 53.63 194 LYS C C 1
ATOM 5130 O O . LYS C 1 178 ? 31.878 67.427 44.875 1.00 55.11 194 LYS C O 1
ATOM 5136 N N . LYS C 1 179 ? 31.678 65.288 45.563 1.00 49.53 195 LYS C N 1
ATOM 5137 C CA . LYS C 1 179 ? 33.054 65.137 46.039 1.00 44.52 195 LYS C CA 1
ATOM 5138 C C . LYS C 1 179 ? 33.314 65.733 47.420 1.00 40.79 195 LYS C C 1
ATOM 5139 O O . LYS C 1 179 ? 33.298 65.016 48.420 1.00 40.08 195 LYS C O 1
ATOM 5145 N N . TYR C 1 180 ? 33.555 67.039 47.479 1.00 35.87 196 TYR C N 1
ATOM 5146 C CA . TYR C 1 180 ? 33.827 67.698 48.753 1.00 32.53 196 TYR C CA 1
ATOM 5147 C C . TYR C 1 180 ? 32.766 68.727 49.144 1.00 30.21 196 TYR C C 1
ATOM 5148 O O . TYR C 1 180 ? 31.991 69.186 48.304 1.00 30.17 196 TYR C O 1
ATOM 5157 N N . LYS C 1 181 ? 32.738 69.076 50.429 1.00 27.04 197 LYS C N 1
ATOM 5158 C CA . LYS C 1 181 ? 31.810 70.075 50.947 1.00 24.66 197 LYS C CA 1
ATOM 5159 C C . LYS C 1 181 ? 32.438 70.784 52.146 1.00 22.91 197 LYS C C 1
ATOM 5160 O O . LYS C 1 181 ? 33.177 70.179 52.932 1.00 19.32 197 LYS C O 1
ATOM 5166 N N . LEU C 1 182 ? 32.158 72.078 52.266 1.00 21.76 198 LEU C N 1
ATOM 5167 C CA . LEU C 1 182 ? 32.694 72.881 53.355 1.00 21.99 198 LEU C CA 1
ATOM 5168 C C . LEU C 1 182 ? 31.867 72.708 54.621 1.00 20.01 198 LEU C C 1
ATOM 5169 O O . LEU C 1 182 ? 30.658 72.493 54.557 1.00 21.56 198 LEU C O 1
ATOM 5174 N N . ILE C 1 183 ? 32.527 72.800 55.770 1.00 16.86 199 ILE C N 1
ATOM 5175 C CA . ILE C 1 183 ? 31.863 72.658 57.060 1.00 15.86 199 ILE C CA 1
ATOM 5176 C C . ILE C 1 183 ? 32.208 73.864 57.937 1.00 15.32 199 ILE C C 1
ATOM 5177 O O . ILE C 1 183 ? 33.365 74.074 58.290 1.00 16.47 199 ILE C O 1
ATOM 5182 N N . GLY C 1 184 ? 31.195 74.656 58.277 1.00 15.41 200 GLY C N 1
ATOM 5183 C CA . GLY C 1 184 ? 31.416 75.832 59.100 1.00 14.07 200 GLY C CA 1
ATOM 5184 C C . GLY C 1 184 ? 31.926 77.006 58.283 1.00 15.29 200 GLY C C 1
ATOM 5185 O O . GLY C 1 184 ? 32.254 76.854 57.103 1.00 14.38 200 GLY C O 1
ATOM 5186 N N . LYS C 1 185 ? 31.970 78.187 58.894 1.00 15.45 201 LYS C N 1
ATOM 5187 C CA . LYS C 1 185 ? 32.473 79.370 58.206 1.00 16.93 201 LYS C CA 1
ATOM 5188 C C . LYS C 1 185 ? 33.992 79.331 58.332 1.00 15.32 201 LYS C C 1
ATOM 5189 O O . LYS C 1 185 ? 34.527 78.551 59.128 1.00 14.41 201 LYS C O 1
ATOM 5195 N N . LYS C 1 186 ? 34.692 80.149 57.549 1.00 14.16 202 LYS C N 1
ATOM 5196 C CA . LYS C 1 186 ? 36.146 80.158 57.635 1.00 14.04 202 LYS C CA 1
ATOM 5197 C C . LYS C 1 186 ? 36.574 80.631 59.020 1.00 13.77 202 LYS C C 1
ATOM 5198 O O . LYS C 1 186 ? 35.832 81.337 59.709 1.00 13.89 202 LYS C O 1
ATOM 5204 N N . ILE C 1 187 ? 37.774 80.223 59.421 1.00 11.21 203 ILE C N 1
ATOM 5205 C CA . ILE C 1 187 ? 38.304 80.537 60.737 1.00 12.53 203 ILE C CA 1
ATOM 5206 C C . ILE C 1 187 ? 39.569 81.387 60.672 1.00 12.35 203 ILE C C 1
ATOM 5207 O O . ILE C 1 187 ? 40.523 81.053 59.967 1.00 11.04 203 ILE C O 1
ATOM 5212 N N . SER C 1 188 ? 39.557 82.494 61.404 1.00 12.12 204 SER C N 1
ATOM 5213 C CA . SER C 1 188 ? 40.702 83.394 61.457 1.00 15.06 204 SER C CA 1
ATOM 5214 C C . SER C 1 188 ? 41.827 82.668 62.191 1.00 14.79 204 SER C C 1
ATOM 5215 O O . SER C 1 188 ? 41.613 82.112 63.268 1.00 14.97 204 SER C O 1
ATOM 5218 N N . ILE C 1 189 ? 43.016 82.658 61.601 1.00 14.47 205 ILE C N 1
ATOM 5219 C CA . ILE C 1 189 ? 44.157 81.992 62.215 1.00 14.79 205 ILE C CA 1
ATOM 5220 C C . ILE C 1 189 ? 45.445 82.720 61.851 1.00 13.34 205 ILE C C 1
ATOM 5221 O O . ILE C 1 189 ? 45.682 83.046 60.683 1.00 13.17 205 ILE C O 1
ATOM 5226 N N . GLY C 1 190 ? 46.271 82.987 62.856 1.00 11.25 206 GLY C N 1
ATOM 5227 C CA . GLY C 1 190 ? 47.519 83.678 62.601 1.00 10.99 206 GLY C CA 1
ATOM 5228 C C . GLY C 1 190 ? 47.300 85.120 62.192 1.00 11.05 206 GLY C C 1
ATOM 5229 O O . GLY C 1 190 ? 46.206 85.654 62.329 1.00 12.71 206 GLY C O 1
ATOM 5230 N N . GLU C 1 191 ? 48.332 85.757 61.663 1.00 9.87 207 GLU C N 1
ATOM 5231 C CA . GLU C 1 191 ? 48.205 87.149 61.291 1.00 9.33 207 GLU C CA 1
ATOM 5232 C C . GLU C 1 191 ? 48.383 87.442 59.805 1.00 10.61 207 GLU C C 1
ATOM 5233 O O . GLU C 1 191 ? 48.883 88.497 59.434 1.00 11.46 207 GLU C O 1
ATOM 5239 N N . GLY C 1 192 ? 47.961 86.501 58.962 1.00 9.94 208 GLY C N 1
ATOM 5240 C CA . GLY C 1 192 ? 48.047 86.688 57.522 1.00 9.79 208 GLY C CA 1
ATOM 5241 C C . GLY C 1 192 ? 49.122 85.873 56.830 1.00 8.33 208 GLY C C 1
ATOM 5242 O O . GLY C 1 192 ? 50.029 85.370 57.473 1.00 9.58 208 GLY C O 1
ATOM 5243 N N . TYR C 1 193 ? 48.998 85.720 55.514 1.00 8.35 209 TYR C N 1
ATOM 5244 C CA . TYR C 1 193 ? 49.983 84.998 54.731 1.00 6.65 209 TYR C CA 1
ATOM 5245 C C . TYR C 1 193 ? 51.093 85.996 54.451 1.00 7.02 209 TYR C C 1
ATOM 5246 O O . TYR C 1 193 ? 50.826 87.161 54.147 1.00 7.53 209 TYR C O 1
ATOM 5255 N N . SER C 1 194 ? 52.338 85.540 54.535 1.00 6.94 210 SER C N 1
ATOM 5256 C CA . SER C 1 194 ? 53.470 86.438 54.344 1.00 6.18 210 SER C CA 1
ATOM 5257 C C . SER C 1 194 ? 54.726 85.765 53.807 1.00 5.95 210 SER C C 1
ATOM 5258 O O . SER C 1 194 ? 54.854 84.537 53.825 1.00 7.61 210 SER C O 1
ATOM 5261 N N . ILE C 1 195 ? 55.652 86.578 53.318 1.00 6.35 211 ILE C N 1
ATOM 5262 C CA . ILE C 1 195 ? 56.914 86.064 52.802 1.00 7.06 211 ILE C CA 1
ATOM 5263 C C . ILE C 1 195 ? 57.837 85.903 54.011 1.00 7.61 211 ILE C C 1
ATOM 5264 O O . ILE C 1 195 ? 58.020 86.834 54.798 1.00 8.68 211 ILE C O 1
ATOM 5277 N N . ALA C 1 197 ? 61.540 84.727 56.019 1.00 9.73 213 ALA C N 1
ATOM 5278 C CA . ALA C 1 197 ? 62.992 84.775 55.881 1.00 9.73 213 ALA C CA 1
ATOM 5279 C C . ALA C 1 197 ? 63.665 84.576 57.238 1.00 10.62 213 ALA C C 1
ATOM 5280 O O . ALA C 1 197 ? 62.999 84.539 58.275 1.00 12.00 213 ALA C O 1
ATOM 5282 N N . ASN C 1 198 ? 64.987 84.442 57.233 1.00 11.35 214 ASN C N 1
ATOM 5283 C CA . ASN C 1 198 ? 65.713 84.288 58.486 1.00 13.60 214 ASN C CA 1
ATOM 5284 C C . ASN C 1 198 ? 65.759 85.659 59.155 1.00 13.05 214 ASN C C 1
ATOM 5285 O O . ASN C 1 198 ? 65.676 86.687 58.487 1.00 13.82 214 ASN C O 1
ATOM 5290 N N . PRO C 1 199 ? 65.871 85.693 60.489 1.00 15.72 215 PRO C N 1
ATOM 5291 C CA . PRO C 1 199 ? 65.919 86.958 61.232 1.00 16.64 215 PRO C CA 1
ATOM 5292 C C . PRO C 1 199 ? 66.975 87.972 60.770 1.00 18.24 215 PRO C C 1
ATOM 5293 O O . PRO C 1 199 ? 66.752 89.183 60.850 1.00 17.02 215 PRO C O 1
ATOM 5297 N N . ASP C 1 200 ? 68.114 87.484 60.282 1.00 19.64 216 ASP C N 1
ATOM 5298 C CA . ASP C 1 200 ? 69.178 88.375 59.834 1.00 21.45 216 ASP C CA 1
ATOM 5299 C C . ASP C 1 200 ? 68.960 88.957 58.441 1.00 21.19 216 ASP C C 1
ATOM 5300 O O . ASP C 1 200 ? 69.843 89.624 57.902 1.00 21.51 216 ASP C O 1
ATOM 5305 N N . GLN C 1 201 ? 67.791 88.718 57.855 1.00 20.54 217 GLN C N 1
ATOM 5306 C CA . GLN C 1 201 ? 67.509 89.240 56.522 1.00 20.44 217 GLN C CA 1
ATOM 5307 C C . GLN C 1 201 ? 66.530 90.400 56.586 1.00 19.93 217 GLN C C 1
ATOM 5308 O O . GLN C 1 201 ? 65.788 90.644 55.636 1.00 19.20 217 GLN C O 1
ATOM 5314 N N . PHE C 1 202 ? 66.540 91.118 57.704 1.00 19.83 218 PHE C N 1
ATOM 5315 C CA . PHE C 1 202 ? 65.631 92.238 57.902 1.00 19.19 218 PHE C CA 1
ATOM 5316 C C . PHE C 1 202 ? 65.730 93.337 56.847 1.00 18.53 218 PHE C C 1
ATOM 5317 O O . PHE C 1 202 ? 64.735 93.988 56.543 1.00 19.11 218 PHE C O 1
ATOM 5325 N N . VAL C 1 203 ? 66.913 93.541 56.274 1.00 17.66 219 VAL C N 1
ATOM 5326 C CA . VAL C 1 203 ? 67.060 94.567 55.243 1.00 16.30 219 VAL C CA 1
ATOM 5327 C C . VAL C 1 203 ? 66.247 94.202 53.998 1.00 14.26 219 VAL C C 1
ATOM 5328 O O . VAL C 1 203 ? 65.536 95.042 53.442 1.00 14.81 219 VAL C O 1
ATOM 5332 N N . LEU C 1 204 ? 66.349 92.948 53.561 1.00 12.16 220 LEU C N 1
ATOM 5333 C CA . LEU C 1 204 ? 65.609 92.500 52.386 1.00 12.76 220 LEU C CA 1
ATOM 5334 C C . LEU C 1 204 ? 64.100 92.494 52.658 1.00 11.78 220 LEU C C 1
ATOM 5335 O O . LEU C 1 204 ? 63.297 92.777 51.771 1.00 10.62 220 LEU C O 1
ATOM 5340 N N . ILE C 1 205 ? 63.713 92.172 53.887 1.00 11.03 221 ILE C N 1
ATOM 5341 C CA . ILE C 1 205 ? 62.297 92.157 54.235 1.00 10.24 221 ILE C CA 1
ATOM 5342 C C . ILE C 1 205 ? 61.751 93.588 54.182 1.00 10.48 221 ILE C C 1
ATOM 5343 O O . ILE C 1 205 ? 60.651 93.820 53.682 1.00 11.94 221 ILE C O 1
ATOM 5348 N N . LYS C 1 206 ? 62.528 94.546 54.680 1.00 11.23 222 LYS C N 1
ATOM 5349 C CA . LYS C 1 206 ? 62.107 95.939 54.659 1.00 13.45 222 LYS C CA 1
ATOM 5350 C C . LYS C 1 206 ? 61.913 96.481 53.228 1.00 13.28 222 LYS C C 1
ATOM 5351 O O . LYS C 1 206 ? 61.039 97.317 53.000 1.00 12.04 222 LYS C O 1
ATOM 5357 N N . LYS C 1 207 ? 62.718 96.013 52.271 1.00 11.59 223 LYS C N 1
ATOM 5358 C CA . LYS C 1 207 ? 62.581 96.454 50.874 1.00 11.68 223 LYS C CA 1
ATOM 5359 C C . LYS C 1 207 ? 61.277 95.887 50.298 1.00 10.55 223 LYS C C 1
ATOM 5360 O O . LYS C 1 207 ? 60.503 96.587 49.636 1.00 12.00 223 LYS C O 1
ATOM 5366 N N . ILE C 1 208 ? 61.047 94.604 50.552 1.00 10.98 224 ILE C N 1
ATOM 5367 C CA . ILE C 1 208 ? 59.841 93.933 50.093 1.00 9.04 224 ILE C CA 1
ATOM 5368 C C . ILE C 1 208 ? 58.611 94.641 50.682 1.00 8.46 224 ILE C C 1
ATOM 5369 O O . ILE C 1 208 ? 57.621 94.846 49.986 1.00 8.24 224 ILE C O 1
ATOM 5374 N N . ASN C 1 209 ? 58.678 95.045 51.948 1.00 8.87 225 ASN C N 1
ATOM 5375 C CA . ASN C 1 209 ? 57.531 95.721 52.557 1.00 9.93 225 ASN C CA 1
ATOM 5376 C C . ASN C 1 209 ? 57.174 97.019 51.851 1.00 11.53 225 ASN C C 1
ATOM 5377 O O . ASN C 1 209 ? 55.996 97.339 51.694 1.00 11.20 225 ASN C O 1
ATOM 5382 N N . LYS C 1 210 ? 58.180 97.771 51.423 1.00 11.50 226 LYS C N 1
ATOM 5383 C CA . LYS C 1 210 ? 57.889 99.011 50.724 1.00 13.94 226 LYS C CA 1
ATOM 5384 C C . LYS C 1 210 ? 57.279 98.676 49.371 1.00 12.56 226 LYS C C 1
ATOM 5385 O O . LYS C 1 210 ? 56.384 99.374 48.900 1.00 15.31 226 LYS C O 1
ATOM 5391 N N . ILE C 1 211 ? 57.744 97.589 48.762 1.00 12.73 227 ILE C N 1
ATOM 5392 C CA . ILE C 1 211 ? 57.209 97.160 47.472 1.00 11.67 227 ILE C CA 1
ATOM 5393 C C . ILE C 1 211 ? 55.731 96.781 47.613 1.00 10.55 227 ILE C C 1
ATOM 5394 O O . ILE C 1 211 ? 54.912 97.139 46.774 1.00 12.69 227 ILE C O 1
ATOM 5399 N N . LEU C 1 212 ? 55.386 96.059 48.675 1.00 10.29 228 LEU C N 1
ATOM 5400 C CA . LEU C 1 212 ? 53.991 95.680 48.895 1.00 8.68 228 LEU C CA 1
ATOM 5401 C C . LEU C 1 212 ? 53.144 96.945 49.012 1.00 8.90 228 LEU C C 1
ATOM 5402 O O . LEU C 1 212 ? 52.102 97.059 48.371 1.00 9.43 228 LEU C O 1
ATOM 5407 N N . LEU C 1 213 ? 53.602 97.903 49.814 1.00 8.71 229 LEU C N 1
ATOM 5408 C CA . LEU C 1 213 ? 52.867 99.152 49.984 1.00 10.80 229 LEU C CA 1
ATOM 5409 C C . LEU C 1 213 ? 52.703 99.904 48.663 1.00 11.15 229 LEU C C 1
ATOM 5410 O O . LEU C 1 213 ? 51.657 100.486 48.408 1.00 13.96 229 LEU C O 1
ATOM 5415 N N . GLU C 1 214 ? 53.738 99.885 47.827 1.00 13.04 230 GLU C N 1
ATOM 5416 C CA . GLU C 1 214 ? 53.682 100.554 46.534 1.00 13.95 230 GLU C CA 1
ATOM 5417 C C . GLU C 1 214 ? 52.707 99.852 45.586 1.00 14.31 230 GLU C C 1
ATOM 5418 O O . GLU C 1 214 ? 51.977 100.515 44.843 1.00 13.14 230 GLU C O 1
ATOM 5432 N N . GLU C 1 216 ? 50.145 98.119 46.505 1.00 14.74 232 GLU C N 1
ATOM 5433 C CA . GLU C 1 216 ? 48.813 98.365 47.032 1.00 16.99 232 GLU C CA 1
ATOM 5434 C C . GLU C 1 216 ? 48.350 99.773 46.651 1.00 16.66 232 GLU C C 1
ATOM 5435 O O . GLU C 1 216 ? 47.166 99.999 46.427 1.00 18.05 232 GLU C O 1
ATOM 5441 N N . ALA C 1 217 ? 49.289 100.709 46.555 1.00 16.04 233 ALA C N 1
ATOM 5442 C CA . ALA C 1 217 ? 48.948 102.093 46.223 1.00 15.79 233 ALA C CA 1
ATOM 5443 C C . ALA C 1 217 ? 48.649 102.353 44.748 1.00 15.00 233 ALA C C 1
ATOM 5444 O O . ALA C 1 217 ? 47.869 103.245 44.428 1.00 14.50 233 ALA C O 1
ATOM 5446 N N . ASP C 1 218 ? 49.258 101.588 43.846 1.00 16.30 234 ASP C N 1
ATOM 5447 C CA . ASP C 1 218 ? 49.018 101.827 42.428 1.00 14.95 234 ASP C CA 1
ATOM 5448 C C . ASP C 1 218 ? 48.035 100.873 41.758 1.00 14.30 234 ASP C C 1
ATOM 5449 O O . ASP C 1 218 ? 47.891 100.877 40.536 1.00 13.91 234 ASP C O 1
ATOM 5454 N N . GLY C 1 219 ? 47.343 100.067 42.559 1.00 12.32 235 GLY C N 1
ATOM 5455 C CA . GLY C 1 219 ? 46.362 99.150 42.005 1.00 12.77 235 GLY C CA 1
ATOM 5456 C C . GLY C 1 219 ? 46.863 97.777 41.590 1.00 13.90 235 GLY C C 1
ATOM 5457 O O . GLY C 1 219 ? 46.063 96.856 41.421 1.00 16.56 235 GLY C O 1
ATOM 5458 N N . THR C 1 220 ? 48.175 97.627 41.430 1.00 14.60 236 THR C N 1
ATOM 5459 C CA . THR C 1 220 ? 48.746 96.343 41.029 1.00 14.96 236 THR C CA 1
ATOM 5460 C C . THR C 1 220 ? 48.320 95.205 41.957 1.00 15.60 236 THR C C 1
ATOM 5461 O O . THR C 1 220 ? 48.003 94.109 41.492 1.00 14.10 236 THR C O 1
ATOM 5465 N N . TYR C 1 221 ? 48.316 95.457 43.264 1.00 13.69 237 TYR C N 1
ATOM 5466 C CA . TYR C 1 221 ? 47.917 94.427 44.217 1.00 13.56 237 TYR C CA 1
ATOM 5467 C C . TYR C 1 221 ? 46.461 94.022 44.016 1.00 13.84 237 TYR C C 1
ATOM 5468 O O . TYR C 1 221 ? 46.145 92.838 43.882 1.00 14.24 237 TYR C O 1
ATOM 5477 N N . LEU C 1 222 ? 45.569 95.002 44.005 1.00 15.34 238 LEU C N 1
ATOM 5478 C CA . LEU C 1 222 ? 44.155 94.710 43.820 1.00 15.72 238 LEU C CA 1
ATOM 5479 C C . LEU C 1 222 ? 43.922 93.910 42.539 1.00 17.70 238 LEU C C 1
ATOM 5480 O O . LEU C 1 222 ? 43.187 92.921 42.544 1.00 17.40 238 LEU C O 1
ATOM 5485 N N . ARG C 1 223 ? 44.555 94.329 41.445 1.00 17.02 239 ARG C N 1
ATOM 5486 C CA . ARG C 1 223 ? 44.401 93.629 40.176 1.00 18.25 239 ARG C CA 1
ATOM 5487 C C . ARG C 1 223 ? 44.738 92.147 40.333 1.00 16.70 239 ARG C C 1
ATOM 5488 O O . ARG C 1 223 ? 43.926 91.281 40.023 1.00 16.88 239 ARG C O 1
ATOM 5496 N N . LEU C 1 224 ? 45.935 91.853 40.823 1.00 16.31 240 LEU C N 1
ATOM 5497 C CA . LEU C 1 224 ? 46.348 90.465 40.997 1.00 17.65 240 LEU C CA 1
ATOM 5498 C C . LEU C 1 224 ? 45.429 89.705 41.959 1.00 16.00 240 LEU C C 1
ATOM 5499 O O . LEU C 1 224 ? 45.014 88.585 41.674 1.00 15.72 240 LEU C O 1
ATOM 5504 N N . TYR C 1 225 ? 45.109 90.322 43.094 1.00 15.63 241 TYR C N 1
ATOM 5505 C CA . TYR C 1 225 ? 44.238 89.702 44.088 1.00 15.65 241 TYR C CA 1
ATOM 5506 C C . TYR C 1 225 ? 42.864 89.324 43.533 1.00 15.39 241 TYR C C 1
ATOM 5507 O O . TYR C 1 225 ? 42.369 88.224 43.778 1.00 15.34 241 TYR C O 1
ATOM 5516 N N . SER C 1 226 ? 42.244 90.256 42.818 1.00 15.98 242 SER C N 1
ATOM 5517 C CA . SER C 1 226 ? 40.922 90.033 42.255 1.00 17.58 242 SER C CA 1
ATOM 5518 C C . SER C 1 226 ? 40.969 88.952 41.193 1.00 17.96 242 SER C C 1
ATOM 5519 O O . SER C 1 226 ? 40.023 88.186 41.044 1.00 20.30 242 SER C O 1
ATOM 5522 N N . GLU C 1 227 ? 42.072 88.888 40.459 1.00 20.30 243 GLU C N 1
ATOM 5523 C CA . GLU C 1 227 ? 42.239 87.879 39.421 1.00 22.57 243 GLU C CA 1
ATOM 5524 C C . GLU C 1 227 ? 42.066 86.471 39.987 1.00 23.08 243 GLU C C 1
ATOM 5525 O O . GLU C 1 227 ? 41.478 85.603 39.346 1.00 22.21 243 GLU C O 1
ATOM 5531 N N . TYR C 1 228 ? 42.572 86.262 41.198 1.00 22.59 244 TYR C N 1
ATOM 5532 C CA . TYR C 1 228 ? 42.517 84.959 41.851 1.00 22.40 244 TYR C CA 1
ATOM 5533 C C . TYR C 1 228 ? 41.363 84.724 42.804 1.00 22.20 244 TYR C C 1
ATOM 5534 O O . TYR C 1 228 ? 40.752 83.660 42.784 1.00 22.96 244 TYR C O 1
ATOM 5543 N N . PHE C 1 229 ? 41.071 85.711 43.642 1.00 23.09 245 PHE C N 1
ATOM 5544 C CA . PHE C 1 229 ? 40.010 85.571 44.630 1.00 24.29 245 PHE C CA 1
ATOM 5545 C C . PHE C 1 229 ? 38.835 86.538 44.422 1.00 26.56 245 PHE C C 1
ATOM 5546 O O . PHE C 1 229 ? 38.279 87.010 45.433 1.00 30.46 245 PHE C O 1
ATOM 5554 N N . SER D 1 2 ? 13.663 95.790 33.471 1.00 42.64 18 SER D N 1
ATOM 5555 C CA . SER D 1 2 ? 12.665 94.694 33.634 1.00 41.26 18 SER D CA 1
ATOM 5556 C C . SER D 1 2 ? 12.544 93.892 32.344 1.00 40.58 18 SER D C 1
ATOM 5557 O O . SER D 1 2 ? 11.450 93.486 31.949 1.00 40.44 18 SER D O 1
ATOM 5560 N N . LEU D 1 3 ? 13.675 93.666 31.687 1.00 39.86 19 LEU D N 1
ATOM 5561 C CA . LEU D 1 3 ? 13.681 92.902 30.451 1.00 39.43 19 LEU D CA 1
ATOM 5562 C C . LEU D 1 3 ? 13.344 91.434 30.699 1.00 38.64 19 LEU D C 1
ATOM 5563 O O . LEU D 1 3 ? 12.457 90.876 30.048 1.00 40.75 19 LEU D O 1
ATOM 5568 N N . ASN D 1 4 ? 14.044 90.815 31.645 1.00 35.99 20 ASN D N 1
ATOM 5569 C CA . ASN D 1 4 ? 13.828 89.404 31.965 1.00 34.42 20 ASN D CA 1
ATOM 5570 C C . ASN D 1 4 ? 14.092 88.563 30.711 1.00 31.80 20 ASN D C 1
ATOM 5571 O O . ASN D 1 4 ? 13.201 88.355 29.890 1.00 32.22 20 ASN D O 1
ATOM 5576 N N . LEU D 1 5 ? 15.317 88.066 30.579 1.00 27.16 21 LEU D N 1
ATOM 5577 C CA . LEU D 1 5 ? 15.702 87.296 29.401 1.00 22.26 21 LEU D CA 1
ATOM 5578 C C . LEU D 1 5 ? 15.999 85.817 29.633 1.00 20.80 21 LEU D C 1
ATOM 5579 O O . LEU D 1 5 ? 16.524 85.430 30.675 1.00 20.20 21 LEU D O 1
ATOM 5584 N N . THR D 1 6 ? 15.657 84.999 28.643 1.00 19.20 22 THR D N 1
ATOM 5585 C CA . THR D 1 6 ? 15.924 83.564 28.684 1.00 17.99 22 THR D CA 1
ATOM 5586 C C . THR D 1 6 ? 16.969 83.325 27.586 1.00 16.75 22 THR D C 1
ATOM 5587 O O . THR D 1 6 ? 16.686 83.499 26.391 1.00 15.46 22 THR D O 1
ATOM 5591 N N . ILE D 1 7 ? 18.177 82.945 27.994 1.00 14.88 23 ILE D N 1
ATOM 5592 C CA . ILE D 1 7 ? 19.261 82.724 27.045 1.00 14.97 23 ILE D CA 1
ATOM 5593 C C . ILE D 1 7 ? 19.563 81.258 26.766 1.00 14.00 23 ILE D C 1
ATOM 5594 O O . ILE D 1 7 ? 19.805 80.472 27.683 1.00 13.78 23 ILE D O 1
ATOM 5599 N N . GLY D 1 8 ? 19.549 80.903 25.485 1.00 12.38 24 GLY D N 1
ATOM 5600 C CA . GLY D 1 8 ? 19.856 79.543 25.091 1.00 12.42 24 GLY D CA 1
ATOM 5601 C C . GLY D 1 8 ? 21.349 79.415 24.855 1.00 13.35 24 GLY D C 1
ATOM 5602 O O . GLY D 1 8 ? 21.969 80.306 24.276 1.00 10.78 24 GLY D O 1
ATOM 5603 N N . THR D 1 9 ? 21.923 78.312 25.322 1.00 14.21 25 THR D N 1
ATOM 5604 C CA . THR D 1 9 ? 23.345 78.035 25.160 1.00 15.17 25 THR D CA 1
ATOM 5605 C C . THR D 1 9 ? 23.471 76.522 24.977 1.00 15.99 25 THR D C 1
ATOM 5606 O O . THR D 1 9 ? 22.498 75.789 25.188 1.00 15.24 25 THR D O 1
ATOM 5610 N N . SER D 1 10 ? 24.647 76.048 24.578 1.00 16.43 26 SER D N 1
ATOM 5611 C CA . SER D 1 10 ? 24.827 74.617 24.373 1.00 16.71 26 SER D CA 1
ATOM 5612 C C . SER D 1 10 ? 25.155 73.897 25.679 1.00 17.71 26 SER D C 1
ATOM 5613 O O . SER D 1 10 ? 25.472 74.519 26.697 1.00 17.31 26 SER D O 1
ATOM 5616 N N . LYS D 1 11 ? 25.071 72.575 25.638 1.00 19.00 27 LYS D N 1
ATOM 5617 C CA . LYS D 1 11 ? 25.329 71.756 26.811 1.00 18.38 27 LYS D CA 1
ATOM 5618 C C . LYS D 1 11 ? 26.797 71.507 27.122 1.00 17.42 27 LYS D C 1
ATOM 5619 O O . LYS D 1 11 ? 27.171 71.400 28.294 1.00 16.42 27 LYS D O 1
ATOM 5625 N N . PHE D 1 12 ? 27.637 71.431 26.092 1.00 17.41 28 PHE D N 1
ATOM 5626 C CA . PHE D 1 12 ? 29.041 71.138 26.336 1.00 18.86 28 PHE D CA 1
ATOM 5627 C C . PHE D 1 12 ? 30.038 71.556 25.255 1.00 18.51 28 PHE D C 1
ATOM 5628 O O . PHE D 1 12 ? 30.084 70.964 24.183 1.00 17.92 28 PHE D O 1
ATOM 5636 N N . ASN D 1 13 ? 30.847 72.567 25.560 1.00 18.75 29 ASN D N 1
ATOM 5637 C CA . ASN D 1 13 ? 31.879 73.041 24.645 1.00 17.89 29 ASN D CA 1
ATOM 5638 C C . ASN D 1 13 ? 32.833 73.990 25.374 1.00 17.26 29 ASN D C 1
ATOM 5639 O O . ASN D 1 13 ? 32.792 75.207 25.184 1.00 15.87 29 ASN D O 1
ATOM 5644 N N . PRO D 1 14 ? 33.682 73.438 26.262 1.00 18.53 30 PRO D N 1
ATOM 5645 C CA . PRO D 1 14 ? 34.651 74.248 27.012 1.00 18.33 30 PRO D CA 1
ATOM 5646 C C . PRO D 1 14 ? 35.622 74.844 25.996 1.00 17.25 30 PRO D C 1
ATOM 5647 O O . PRO D 1 14 ? 35.907 74.213 24.983 1.00 17.17 30 PRO D O 1
ATOM 5651 N N . PRO D 1 15 ? 36.153 76.049 26.256 1.00 16.05 31 PRO D N 1
ATOM 5652 C CA . PRO D 1 15 ? 35.909 76.889 27.433 1.00 15.55 31 PRO D CA 1
ATOM 5653 C C . PRO D 1 15 ? 34.747 77.876 27.293 1.00 16.33 31 PRO D C 1
ATOM 5654 O O . PRO D 1 15 ? 34.635 78.820 28.084 1.00 15.78 31 PRO D O 1
ATOM 5658 N N . PHE D 1 16 ? 33.886 77.660 26.299 1.00 14.67 32 PHE D N 1
ATOM 5659 C CA . PHE D 1 16 ? 32.736 78.541 26.069 1.00 16.68 32 PHE D CA 1
ATOM 5660 C C . PHE D 1 16 ? 31.618 78.305 27.085 1.00 17.94 32 PHE D C 1
ATOM 5661 O O . PHE D 1 16 ? 31.152 79.250 27.727 1.00 17.15 32 PHE D O 1
ATOM 5669 N N . GLU D 1 17 ? 31.174 77.055 27.213 1.00 18.78 33 GLU D N 1
ATOM 5670 C CA . GLU D 1 17 ? 30.154 76.692 28.197 1.00 19.29 33 GLU D CA 1
ATOM 5671 C C . GLU D 1 17 ? 30.154 75.210 28.499 1.00 21.69 33 GLU D C 1
ATOM 5672 O O . GLU D 1 17 ? 30.409 74.383 27.628 1.00 20.18 33 GLU D O 1
ATOM 5678 N N . VAL D 1 18 ? 29.863 74.894 29.755 1.00 22.89 34 VAL D N 1
ATOM 5679 C CA . VAL D 1 18 ? 29.791 73.522 30.219 1.00 27.14 34 VAL D CA 1
ATOM 5680 C C . VAL D 1 18 ? 28.607 73.427 31.173 1.00 29.04 34 VAL D C 1
ATOM 5681 O O . VAL D 1 18 ? 28.528 74.156 32.162 1.00 27.16 34 VAL D O 1
ATOM 5685 N N . TRP D 1 19 ? 27.674 72.546 30.839 1.00 32.89 35 TRP D N 1
ATOM 5686 C CA . TRP D 1 19 ? 26.481 72.321 31.643 1.00 40.07 35 TRP D CA 1
ATOM 5687 C C . TRP D 1 19 ? 26.733 71.061 32.461 1.00 42.66 35 TRP D C 1
ATOM 5688 O O . TRP D 1 19 ? 26.296 69.974 32.089 1.00 43.63 35 TRP D O 1
ATOM 5699 N N . SER D 1 20 ? 27.462 71.205 33.563 1.00 46.36 36 SER D N 1
ATOM 5700 C CA . SER D 1 20 ? 27.768 70.064 34.416 1.00 49.97 36 SER D CA 1
ATOM 5701 C C . SER D 1 20 ? 26.500 69.579 35.108 1.00 52.29 36 SER D C 1
ATOM 5702 O O . SER D 1 20 ? 26.322 69.770 36.313 1.00 52.60 36 SER D O 1
ATOM 5705 N N . GLY D 1 21 ? 25.623 68.949 34.330 1.00 54.29 37 GLY D N 1
ATOM 5706 C CA . GLY D 1 21 ? 24.369 68.453 34.864 1.00 57.29 37 GLY D CA 1
ATOM 5707 C C . GLY D 1 21 ? 23.526 69.607 35.367 1.00 59.63 37 GLY D C 1
ATOM 5708 O O . GLY D 1 21 ? 23.746 70.756 34.982 1.00 60.02 37 GLY D O 1
ATOM 5709 N N . ASN D 1 22 ? 22.556 69.308 36.222 1.00 61.21 38 ASN D N 1
ATOM 5710 C CA . ASN D 1 22 ? 21.704 70.350 36.779 1.00 62.86 38 ASN D CA 1
ATOM 5711 C C . ASN D 1 22 ? 22.160 70.695 38.196 1.00 63.59 38 ASN D C 1
ATOM 5712 O O . ASN D 1 22 ? 21.361 71.108 39.038 1.00 63.78 38 ASN D O 1
ATOM 5717 N N . ASN D 1 23 ? 23.459 70.530 38.438 1.00 64.46 39 ASN D N 1
ATOM 5718 C CA . ASN D 1 23 ? 24.059 70.810 39.741 1.00 65.00 39 ASN D CA 1
ATOM 5719 C C . ASN D 1 23 ? 24.401 72.280 39.947 1.00 64.48 39 ASN D C 1
ATOM 5720 O O . ASN D 1 23 ? 23.538 73.085 40.301 1.00 65.19 39 ASN D O 1
ATOM 5725 N N . SER D 1 24 ? 25.666 72.626 39.727 1.00 63.26 40 SER D N 1
ATOM 5726 C CA . SER D 1 24 ? 26.123 73.999 39.909 1.00 61.77 40 SER D CA 1
ATOM 5727 C C . SER D 1 24 ? 25.955 74.843 38.644 1.00 60.13 40 SER D C 1
ATOM 5728 O O . SER D 1 24 ? 26.822 75.650 38.300 1.00 60.14 40 SER D O 1
ATOM 5731 N N . SER D 1 25 ? 24.833 74.650 37.957 1.00 57.24 41 SER D N 1
ATOM 5732 C CA . SER D 1 25 ? 24.537 75.397 36.744 1.00 53.78 41 SER D CA 1
ATOM 5733 C C . SER D 1 25 ? 25.631 75.230 35.695 1.00 50.68 41 SER D C 1
ATOM 5734 O O . SER D 1 25 ? 26.342 74.220 35.675 1.00 51.39 41 SER D O 1
ATOM 5737 N N . LEU D 1 26 ? 25.758 76.225 34.823 1.00 45.51 42 LEU D N 1
ATOM 5738 C CA . LEU D 1 26 ? 26.761 76.194 33.771 1.00 40.08 42 LEU D CA 1
ATOM 5739 C C . LEU D 1 26 ? 27.834 77.234 34.045 1.00 36.08 42 LEU D C 1
ATOM 5740 O O . LEU D 1 26 ? 27.632 78.170 34.817 1.00 33.42 42 LEU D O 1
ATOM 5745 N N . TYR D 1 27 ? 28.984 77.062 33.414 1.00 32.40 43 TYR D N 1
ATOM 5746 C CA . TYR D 1 27 ? 30.056 78.024 33.566 1.00 30.04 43 TYR D CA 1
ATOM 5747 C C . TYR D 1 27 ? 30.855 78.062 32.276 1.00 26.47 43 TYR D C 1
ATOM 5748 O O . TYR D 1 27 ? 30.720 77.179 31.426 1.00 25.55 43 TYR D O 1
ATOM 5757 N N . GLY D 1 28 ? 31.665 79.101 32.126 1.00 23.45 44 GLY D N 1
ATOM 5758 C CA . GLY D 1 28 ? 32.463 79.255 30.928 1.00 20.66 44 GLY D CA 1
ATOM 5759 C C . GLY D 1 28 ? 32.446 80.699 30.474 1.00 18.91 44 GLY D C 1
ATOM 5760 O O . GLY D 1 28 ? 31.721 81.529 31.039 1.00 17.42 44 GLY D O 1
ATOM 5761 N N . PHE D 1 29 ? 33.244 81.003 29.455 1.00 15.16 45 PHE D N 1
ATOM 5762 C CA . PHE D 1 29 ? 33.327 82.354 28.935 1.00 14.03 45 PHE D CA 1
ATOM 5763 C C . PHE D 1 29 ? 31.969 82.884 28.463 1.00 13.41 45 PHE D C 1
ATOM 5764 O O . PHE D 1 29 ? 31.572 83.981 28.848 1.00 14.47 45 PHE D O 1
ATOM 5772 N N . ASP D 1 30 ? 31.259 82.120 27.633 1.00 11.80 46 ASP D N 1
ATOM 5773 C CA . ASP D 1 30 ? 29.950 82.574 27.160 1.00 11.61 46 ASP D CA 1
ATOM 5774 C C . ASP D 1 30 ? 29.010 82.878 28.328 1.00 11.82 46 ASP D C 1
ATOM 5775 O O . ASP D 1 30 ? 28.261 83.852 28.285 1.00 10.54 46 ASP D O 1
ATOM 5780 N N . ILE D 1 31 ? 29.047 82.039 29.363 1.00 11.25 47 ILE D N 1
ATOM 5781 C CA . ILE D 1 31 ? 28.187 82.228 30.527 1.00 12.57 47 ILE D CA 1
ATOM 5782 C C . ILE D 1 31 ? 28.546 83.526 31.247 1.00 13.56 47 ILE D C 1
ATOM 5783 O O . ILE D 1 31 ? 27.683 84.374 31.467 1.00 16.26 47 ILE D O 1
ATOM 5788 N N . ASP D 1 32 ? 29.819 83.684 31.601 1.00 14.20 48 ASP D N 1
ATOM 5789 C CA . ASP D 1 32 ? 30.277 84.893 32.284 1.00 14.81 48 ASP D CA 1
ATOM 5790 C C . ASP D 1 32 ? 30.004 86.158 31.468 1.00 13.53 48 ASP D C 1
ATOM 5791 O O . ASP D 1 32 ? 29.599 87.184 32.017 1.00 12.32 48 ASP D O 1
ATOM 5796 N N . LEU D 1 33 ? 30.238 86.098 30.160 1.00 11.49 49 LEU D N 1
ATOM 5797 C CA . LEU D 1 33 ? 29.995 87.262 29.310 1.00 10.12 49 LEU D CA 1
ATOM 5798 C C . LEU D 1 33 ? 28.525 87.696 29.332 1.00 9.86 49 LEU D C 1
ATOM 5799 O O . LEU D 1 33 ? 28.216 88.846 29.608 1.00 12.25 49 LEU D O 1
ATOM 5812 N N . GLN D 1 35 ? 26.207 86.939 31.400 1.00 14.08 51 GLN D N 1
ATOM 5813 C CA . GLN D 1 35 ? 25.854 87.308 32.765 1.00 15.48 51 GLN D CA 1
ATOM 5814 C C . GLN D 1 35 ? 26.113 88.786 33.000 1.00 13.99 51 GLN D C 1
ATOM 5815 O O . GLN D 1 35 ? 25.241 89.515 33.461 1.00 14.21 51 GLN D O 1
ATOM 5821 N N . GLU D 1 36 ? 27.341 89.201 32.704 1.00 12.56 52 GLU D N 1
ATOM 5822 C CA . GLU D 1 36 ? 27.773 90.582 32.880 1.00 12.94 52 GLU D CA 1
ATOM 5823 C C . GLU D 1 36 ? 26.967 91.538 32.004 1.00 11.66 52 GLU D C 1
ATOM 5824 O O . GLU D 1 36 ? 26.632 92.636 32.434 1.00 12.82 52 GLU D O 1
ATOM 5830 N N . ILE D 1 37 ? 26.652 91.119 30.779 1.00 12.64 53 ILE D N 1
ATOM 5831 C CA . ILE D 1 37 ? 25.866 91.954 29.876 1.00 10.79 53 ILE D CA 1
ATOM 5832 C C . ILE D 1 37 ? 24.456 92.158 30.450 1.00 12.25 53 ILE D C 1
ATOM 5833 O O . ILE D 1 37 ? 23.946 93.280 30.491 1.00 13.50 53 ILE D O 1
ATOM 5838 N N . CYS D 1 38 ? 23.826 91.084 30.911 1.00 12.66 54 CYS D N 1
ATOM 5839 C CA . CYS D 1 38 ? 22.484 91.213 31.481 1.00 13.94 54 CYS D CA 1
ATOM 5840 C C . CYS D 1 38 ? 22.510 92.070 32.748 1.00 13.56 54 CYS D C 1
ATOM 5841 O O . CYS D 1 38 ? 21.568 92.804 33.025 1.00 16.24 54 CYS D O 1
ATOM 5844 N N . ARG D 1 39 ? 23.595 91.987 33.511 1.00 15.48 55 ARG D N 1
ATOM 5845 C CA . ARG D 1 39 ? 23.712 92.778 34.736 1.00 16.05 55 ARG D CA 1
ATOM 5846 C C . ARG D 1 39 ? 23.746 94.262 34.390 1.00 16.76 55 ARG D C 1
ATOM 5847 O O . ARG D 1 39 ? 23.136 95.084 35.071 1.00 16.17 55 ARG D O 1
ATOM 5855 N N . ARG D 1 40 ? 24.470 94.596 33.328 1.00 15.65 56 ARG D N 1
ATOM 5856 C CA . ARG D 1 40 ? 24.590 95.978 32.888 1.00 16.34 56 ARG D CA 1
ATOM 5857 C C . ARG D 1 40 ? 23.301 96.406 32.208 1.00 15.31 56 ARG D C 1
ATOM 5858 O O . ARG D 1 40 ? 22.945 97.586 32.214 1.00 16.63 56 ARG D O 1
ATOM 5866 N N . LEU D 1 41 ? 22.604 95.443 31.617 1.00 14.06 57 LEU D N 1
ATOM 5867 C CA . LEU D 1 41 ? 21.337 95.732 30.964 1.00 14.58 57 LEU D CA 1
ATOM 5868 C C . LEU D 1 41 ? 20.262 95.920 32.034 1.00 14.27 57 LEU D C 1
ATOM 5869 O O . LEU D 1 41 ? 19.177 96.420 31.750 1.00 14.14 57 LEU D O 1
ATOM 5874 N N . HIS D 1 42 ? 20.580 95.534 33.265 1.00 14.44 58 HIS D N 1
ATOM 5875 C CA . HIS D 1 42 ? 19.617 95.610 34.359 1.00 15.53 58 HIS D CA 1
ATOM 5876 C C . HIS D 1 42 ? 18.473 94.682 33.988 1.00 15.71 58 HIS D C 1
ATOM 5877 O O . HIS D 1 42 ? 17.301 95.041 34.084 1.00 17.27 58 HIS D O 1
ATOM 5884 N N . ALA D 1 43 ? 18.842 93.485 33.541 1.00 15.47 59 ALA D N 1
ATOM 5885 C CA . ALA D 1 43 ? 17.881 92.468 33.136 1.00 15.70 59 ALA D CA 1
ATOM 5886 C C . ALA D 1 43 ? 18.190 91.141 33.814 1.00 15.61 59 ALA D C 1
ATOM 5887 O O . ALA D 1 43 ? 19.354 90.756 33.933 1.00 16.07 59 ALA D O 1
ATOM 5889 N N . THR D 1 44 ? 17.150 90.436 34.249 1.00 15.21 60 THR D N 1
ATOM 5890 C CA . THR D 1 44 ? 17.355 89.147 34.888 1.00 16.10 60 THR D CA 1
ATOM 5891 C C . THR D 1 44 ? 17.813 88.186 33.789 1.00 17.65 60 THR D C 1
ATOM 5892 O O . THR D 1 44 ? 17.362 88.266 32.641 1.00 15.83 60 THR D O 1
ATOM 5896 N N . CYS D 1 45 ? 18.712 87.280 34.156 1.00 19.00 61 CYS D N 1
ATOM 5897 C CA . CYS D 1 45 ? 19.285 86.329 33.217 1.00 19.96 61 CYS D CA 1
ATOM 5898 C C . CYS D 1 45 ? 19.038 84.866 33.608 1.00 20.72 61 CYS D C 1
ATOM 5899 O O . CYS D 1 45 ? 19.473 84.432 34.674 1.00 21.43 61 CYS D O 1
ATOM 5902 N N . THR D 1 46 ? 18.336 84.122 32.747 1.00 19.64 62 THR D N 1
ATOM 5903 C CA . THR D 1 46 ? 18.050 82.698 32.968 1.00 19.78 62 THR D CA 1
ATOM 5904 C C . THR D 1 46 ? 18.555 81.896 31.755 1.00 18.36 62 THR D C 1
ATOM 5905 O O . THR D 1 46 ? 18.178 82.179 30.616 1.00 15.81 62 THR D O 1
ATOM 5909 N N . PHE D 1 47 ? 19.398 80.899 32.006 1.00 17.56 63 PHE D N 1
ATOM 5910 C CA . PHE D 1 47 ? 19.948 80.066 30.941 1.00 19.70 63 PHE D CA 1
ATOM 5911 C C . PHE D 1 47 ? 19.170 78.780 30.723 1.00 21.71 63 PHE D C 1
ATOM 5912 O O . PHE D 1 47 ? 18.640 78.189 31.665 1.00 22.20 63 PHE D O 1
ATOM 5920 N N . GLU D 1 48 ? 19.111 78.358 29.465 1.00 21.80 64 GLU D N 1
ATOM 5921 C CA . GLU D 1 48 ? 18.439 77.126 29.081 1.00 23.96 64 GLU D CA 1
ATOM 5922 C C . GLU D 1 48 ? 19.409 76.406 28.142 1.00 23.99 64 GLU D C 1
ATOM 5923 O O . GLU D 1 48 ? 19.753 76.919 27.075 1.00 21.63 64 GLU D O 1
ATOM 5929 N N . ALA D 1 49 ? 19.860 75.225 28.555 1.00 24.49 65 ALA D N 1
ATOM 5930 C CA . ALA D 1 49 ? 20.811 74.447 27.772 1.00 24.04 65 ALA D CA 1
ATOM 5931 C C . ALA D 1 49 ? 20.151 73.516 26.761 1.00 24.76 65 ALA D C 1
ATOM 5932 O O . ALA D 1 49 ? 19.205 72.797 27.081 1.00 24.36 65 ALA D O 1
ATOM 5934 N N . TYR D 1 50 ? 20.672 73.541 25.538 1.00 23.39 66 TYR D N 1
ATOM 5935 C CA . TYR D 1 50 ? 20.174 72.714 24.443 1.00 22.99 66 TYR D CA 1
ATOM 5936 C C . TYR D 1 50 ? 21.348 72.026 23.754 1.00 23.29 66 TYR D C 1
ATOM 5937 O O . TYR D 1 50 ? 22.508 72.422 23.919 1.00 22.63 66 TYR D O 1
ATOM 5946 N N . ILE D 1 51 ? 21.036 70.993 22.978 1.00 22.40 67 ILE D N 1
ATOM 5947 C CA . ILE D 1 51 ? 22.048 70.319 22.188 1.00 22.36 67 ILE D CA 1
ATOM 5948 C C . ILE D 1 51 ? 22.309 71.415 21.153 1.00 19.30 67 ILE D C 1
ATOM 5949 O O . ILE D 1 51 ? 21.359 71.999 20.636 1.00 19.00 67 ILE D O 1
ATOM 5954 N N . PHE D 1 52 ? 23.572 71.700 20.858 1.00 18.22 68 PHE D N 1
ATOM 5955 C CA . PHE D 1 52 ? 23.920 72.766 19.911 1.00 16.30 68 PHE D CA 1
ATOM 5956 C C . PHE D 1 52 ? 22.964 72.991 18.733 1.00 16.56 68 PHE D C 1
ATOM 5957 O O . PHE D 1 52 ? 22.387 74.069 18.603 1.00 15.01 68 PHE D O 1
ATOM 5965 N N . ASP D 1 53 ? 22.800 71.981 17.878 1.00 18.14 69 ASP D N 1
ATOM 5966 C CA . ASP D 1 53 ? 21.936 72.104 16.701 1.00 19.75 69 ASP D CA 1
ATOM 5967 C C . ASP D 1 53 ? 20.479 72.430 17.034 1.00 19.20 69 ASP D C 1
ATOM 5968 O O . ASP D 1 53 ? 19.738 72.880 16.169 1.00 19.07 69 ASP D O 1
ATOM 5973 N N . ASP D 1 54 ? 20.062 72.209 18.276 1.00 18.66 70 ASP D N 1
ATOM 5974 C CA . ASP D 1 54 ? 18.682 72.518 18.644 1.00 19.08 70 ASP D CA 1
ATOM 5975 C C . ASP D 1 54 ? 18.480 73.988 19.002 1.00 17.95 70 ASP D C 1
ATOM 5976 O O . ASP D 1 54 ? 17.348 74.434 19.159 1.00 19.30 70 ASP D O 1
ATOM 5981 N N . LEU D 1 55 ? 19.573 74.740 19.121 1.00 17.47 71 LEU D N 1
ATOM 5982 C CA . LEU D 1 55 ? 19.492 76.162 19.461 1.00 16.91 71 LEU D CA 1
ATOM 5983 C C . LEU D 1 55 ? 18.835 76.978 18.359 1.00 15.91 71 LEU D C 1
ATOM 5984 O O . LEU D 1 55 ? 18.069 77.907 18.626 1.00 17.58 71 LEU D O 1
ATOM 5989 N N . PHE D 1 56 ? 19.153 76.639 17.117 1.00 16.91 72 PHE D N 1
ATOM 5990 C CA . PHE D 1 56 ? 18.603 77.348 15.973 1.00 17.67 72 PHE D CA 1
ATOM 5991 C C . PHE D 1 56 ? 17.079 77.302 15.957 1.00 19.20 72 PHE D C 1
ATOM 5992 O O . PHE D 1 56 ? 16.424 78.347 15.891 1.00 18.65 72 PHE D O 1
ATOM 6000 N N . PRO D 1 57 ? 16.487 76.097 16.016 1.00 19.93 73 PRO D N 1
ATOM 6001 C CA . PRO D 1 57 ? 15.022 76.073 16.006 1.00 19.52 73 PRO D CA 1
ATOM 6002 C C . PRO D 1 57 ? 14.424 76.659 17.289 1.00 17.88 73 PRO D C 1
ATOM 6003 O O . PRO D 1 57 ? 13.355 77.263 17.260 1.00 19.50 73 PRO D O 1
ATOM 6007 N N . ALA D 1 58 ? 15.122 76.488 18.410 1.00 16.35 74 ALA D N 1
ATOM 6008 C CA . ALA D 1 58 ? 14.656 77.016 19.692 1.00 15.50 74 ALA D CA 1
ATOM 6009 C C . ALA D 1 58 ? 14.519 78.540 19.632 1.00 14.90 74 ALA D C 1
ATOM 6010 O O . ALA D 1 58 ? 13.508 79.104 20.057 1.00 15.48 74 ALA D O 1
ATOM 6012 N N . LEU D 1 59 ? 15.552 79.202 19.122 1.00 14.68 75 LEU D N 1
ATOM 6013 C CA . LEU D 1 59 ? 15.543 80.654 18.987 1.00 14.40 75 LEU D CA 1
ATOM 6014 C C . LEU D 1 59 ? 14.447 81.060 18.006 1.00 14.83 75 LEU D C 1
ATOM 6015 O O . LEU D 1 59 ? 13.638 81.942 18.288 1.00 14.97 75 LEU D O 1
ATOM 6020 N N . LYS D 1 60 ? 14.422 80.410 16.848 1.00 16.60 76 LYS D N 1
ATOM 6021 C CA . LYS D 1 60 ? 13.430 80.722 15.832 1.00 19.57 76 LYS D CA 1
ATOM 6022 C C . LYS D 1 60 ? 12.000 80.548 16.354 1.00 20.46 76 LYS D C 1
ATOM 6023 O O . LYS D 1 60 ? 11.109 81.319 16.003 1.00 19.19 76 LYS D O 1
ATOM 6029 N N . ASN D 1 61 ? 11.782 79.543 17.197 1.00 22.40 77 ASN D N 1
ATOM 6030 C CA . ASN D 1 61 ? 10.452 79.306 17.749 1.00 24.71 77 ASN D CA 1
ATOM 6031 C C . ASN D 1 61 ? 10.194 80.145 18.995 1.00 24.35 77 ASN D C 1
ATOM 6032 O O . ASN D 1 61 ? 9.210 79.935 19.706 1.00 24.31 77 ASN D O 1
ATOM 6037 N N . ARG D 1 62 ? 11.085 81.100 19.247 1.00 23.88 78 ARG D N 1
ATOM 6038 C CA . ARG D 1 62 ? 10.973 81.994 20.396 1.00 22.20 78 ARG D CA 1
ATOM 6039 C C . ARG D 1 62 ? 10.964 81.297 21.752 1.00 20.92 78 ARG D C 1
ATOM 6040 O O . ARG D 1 62 ? 10.361 81.794 22.701 1.00 18.95 78 ARG D O 1
ATOM 6048 N N . GLU D 1 63 ? 11.631 80.151 21.844 1.00 20.89 79 GLU D N 1
ATOM 6049 C CA . GLU D 1 63 ? 11.721 79.426 23.110 1.00 21.17 79 GLU D CA 1
ATOM 6050 C C . GLU D 1 63 ? 12.697 80.165 24.022 1.00 20.93 79 GLU D C 1
ATOM 6051 O O . GLU D 1 63 ? 12.565 80.139 25.246 1.00 20.45 79 GLU D O 1
ATOM 6057 N N . VAL D 1 64 ? 13.683 80.814 23.408 1.00 18.69 80 VAL D N 1
ATOM 6058 C CA . VAL D 1 64 ? 14.677 81.596 24.134 1.00 17.10 80 VAL D CA 1
ATOM 6059 C C . VAL D 1 64 ? 14.684 82.990 23.517 1.00 15.10 80 VAL D C 1
ATOM 6060 O O . VAL D 1 64 ? 14.205 83.162 22.403 1.00 17.27 80 VAL D O 1
ATOM 6064 N N . ASP D 1 65 ? 15.210 83.981 24.232 1.00 13.40 81 ASP D N 1
ATOM 6065 C CA . ASP D 1 65 ? 15.248 85.346 23.709 1.00 13.05 81 ASP D CA 1
ATOM 6066 C C . ASP D 1 65 ? 16.537 85.603 22.930 1.00 12.32 81 ASP D C 1
ATOM 6067 O O . ASP D 1 65 ? 16.552 86.356 21.964 1.00 11.52 81 ASP D O 1
ATOM 6072 N N . LEU D 1 66 ? 17.616 84.972 23.368 1.00 11.15 82 LEU D N 1
ATOM 6073 C CA . LEU D 1 66 ? 18.910 85.139 22.730 1.00 12.81 82 LEU D CA 1
ATOM 6074 C C . LEU D 1 66 ? 19.667 83.828 22.787 1.00 13.68 82 LEU D C 1
ATOM 6075 O O . LEU D 1 66 ? 19.323 82.923 23.554 1.00 12.74 82 LEU D O 1
ATOM 6080 N N . VAL D 1 67 ? 20.718 83.740 21.981 1.00 12.17 83 VAL D N 1
ATOM 6081 C CA . VAL D 1 67 ? 21.541 82.552 21.959 1.00 10.51 83 VAL D CA 1
ATOM 6082 C C . VAL D 1 67 ? 23.011 82.918 21.989 1.00 11.52 83 VAL D C 1
ATOM 6083 O O . VAL D 1 67 ? 23.470 83.754 21.201 1.00 11.53 83 VAL D O 1
ATOM 6087 N N . ILE D 1 68 ? 23.748 82.330 22.925 1.00 9.20 84 ILE D N 1
ATOM 6088 C CA . ILE D 1 68 ? 25.186 82.552 22.971 1.00 9.18 84 ILE D CA 1
ATOM 6089 C C . ILE D 1 68 ? 25.773 81.162 23.129 1.00 9.74 84 ILE D C 1
ATOM 6090 O O . ILE D 1 68 ? 25.517 80.473 24.110 1.00 11.99 84 ILE D O 1
ATOM 6095 N N . ALA D 1 69 ? 26.527 80.739 22.127 1.00 9.03 85 ALA D N 1
ATOM 6096 C CA . ALA D 1 69 ? 27.123 79.407 22.126 1.00 10.92 85 ALA D CA 1
ATOM 6097 C C . ALA D 1 69 ? 28.157 79.370 21.015 1.00 11.99 85 ALA D C 1
ATOM 6098 O O . ALA D 1 69 ? 27.926 78.746 19.972 1.00 14.31 85 ALA D O 1
ATOM 6100 N N . SER D 1 70 ? 29.285 80.043 21.245 1.00 11.80 86 SER D N 1
ATOM 6101 C CA . SER D 1 70 ? 30.356 80.130 20.251 1.00 12.93 86 SER D CA 1
ATOM 6102 C C . SER D 1 70 ? 29.703 80.157 18.878 1.00 12.57 86 SER D C 1
ATOM 6103 O O . SER D 1 70 ? 30.025 79.362 18.007 1.00 14.76 86 SER D O 1
ATOM 6114 N N . ILE D 1 72 ? 29.239 81.551 15.346 1.00 12.32 88 ILE D N 1
ATOM 6115 C CA . ILE D 1 72 ? 29.954 82.323 14.330 1.00 12.37 88 ILE D CA 1
ATOM 6116 C C . ILE D 1 72 ? 29.039 83.106 13.400 1.00 12.32 88 ILE D C 1
ATOM 6117 O O . ILE D 1 72 ? 28.030 82.591 12.925 1.00 13.22 88 ILE D O 1
ATOM 6122 N N . ILE D 1 73 ? 29.397 84.356 13.139 1.00 13.08 89 ILE D N 1
ATOM 6123 C CA . ILE D 1 73 ? 28.606 85.173 12.231 1.00 12.08 89 ILE D CA 1
ATOM 6124 C C . ILE D 1 73 ? 28.977 84.715 10.826 1.00 14.38 89 ILE D C 1
ATOM 6125 O O . ILE D 1 73 ? 30.142 84.807 10.429 1.00 12.96 89 ILE D O 1
ATOM 6130 N N . THR D 1 74 ? 27.991 84.207 10.088 1.00 15.66 90 THR D N 1
ATOM 6131 C CA . THR D 1 74 ? 28.198 83.746 8.718 1.00 15.94 90 THR D CA 1
ATOM 6132 C C . THR D 1 74 ? 27.080 84.279 7.828 1.00 17.31 90 THR D C 1
ATOM 6133 O O . THR D 1 74 ? 25.982 84.584 8.307 1.00 15.27 90 THR D O 1
ATOM 6137 N N . ASP D 1 75 ? 27.359 84.410 6.534 1.00 18.91 91 ASP D N 1
ATOM 6138 C CA . ASP D 1 75 ? 26.346 84.903 5.602 1.00 22.58 91 ASP D CA 1
ATOM 6139 C C . ASP D 1 75 ? 25.135 83.982 5.613 1.00 22.66 91 ASP D C 1
ATOM 6140 O O . ASP D 1 75 ? 23.994 84.434 5.531 1.00 22.54 91 ASP D O 1
ATOM 6145 N N . GLU D 1 76 ? 25.402 82.686 5.714 1.00 22.55 92 GLU D N 1
ATOM 6146 C CA . GLU D 1 76 ? 24.350 81.688 5.737 1.00 23.84 92 GLU D CA 1
ATOM 6147 C C . GLU D 1 76 ? 23.360 81.986 6.865 1.00 22.33 92 GLU D C 1
ATOM 6148 O O . GLU D 1 76 ? 22.171 82.184 6.622 1.00 20.22 92 GLU D O 1
ATOM 6154 N N . ARG D 1 77 ? 23.858 82.041 8.097 1.00 20.64 93 ARG D N 1
ATOM 6155 C CA . ARG D 1 77 ? 22.993 82.297 9.239 1.00 20.10 93 ARG D CA 1
ATOM 6156 C C . ARG D 1 77 ? 22.346 83.680 9.248 1.00 19.07 93 ARG D C 1
ATOM 6157 O O . ARG D 1 77 ? 21.263 83.848 9.813 1.00 19.54 93 ARG D O 1
ATOM 6165 N N . LYS D 1 78 ? 22.985 84.668 8.626 1.00 18.50 94 LYS D N 1
ATOM 6166 C CA . LYS D 1 78 ? 22.406 86.012 8.589 1.00 19.47 94 LYS D CA 1
ATOM 6167 C C . LYS D 1 78 ? 21.085 86.035 7.834 1.00 20.54 94 LYS D C 1
ATOM 6168 O O . LYS D 1 78 ? 20.324 86.994 7.937 1.00 20.75 94 LYS D O 1
ATOM 6174 N N . LYS D 1 79 ? 20.828 84.982 7.068 1.00 22.12 95 LYS D N 1
ATOM 6175 C CA . LYS D 1 79 ? 19.599 84.871 6.288 1.00 23.64 95 LYS D CA 1
ATOM 6176 C C . LYS D 1 79 ? 18.365 84.695 7.167 1.00 22.91 95 LYS D C 1
ATOM 6177 O O . LYS D 1 79 ? 17.253 85.033 6.757 1.00 25.34 95 LYS D O 1
ATOM 6183 N N . HIS D 1 80 ? 18.553 84.162 8.369 1.00 20.98 96 HIS D N 1
ATOM 6184 C CA . HIS D 1 80 ? 17.429 83.941 9.271 1.00 21.67 96 HIS D CA 1
ATOM 6185 C C . HIS D 1 80 ? 17.647 84.503 10.677 1.00 19.82 96 HIS D C 1
ATOM 6186 O O . HIS D 1 80 ? 16.742 84.467 11.513 1.00 19.08 96 HIS D O 1
ATOM 6193 N N . PHE D 1 81 ? 18.837 85.033 10.932 1.00 17.37 97 PHE D N 1
ATOM 6194 C CA . PHE D 1 81 ? 19.147 85.579 12.246 1.00 15.92 97 PHE D CA 1
ATOM 6195 C C . PHE D 1 81 ? 19.972 86.852 12.173 1.00 14.54 97 PHE D C 1
ATOM 6196 O O . PHE D 1 81 ? 20.591 87.145 11.147 1.00 13.45 97 PHE D O 1
ATOM 6204 N N . ILE D 1 82 ? 19.966 87.619 13.260 1.00 12.75 98 ILE D N 1
ATOM 6205 C CA . ILE D 1 82 ? 20.786 88.820 13.318 1.00 13.45 98 ILE D CA 1
ATOM 6206 C C . ILE D 1 82 ? 21.801 88.573 14.421 1.00 11.76 98 ILE D C 1
ATOM 6207 O O . ILE D 1 82 ? 21.597 87.720 15.287 1.00 11.61 98 ILE D O 1
ATOM 6212 N N . PHE D 1 83 ? 22.894 89.320 14.392 1.00 10.58 99 PHE D N 1
ATOM 6213 C CA . PHE D 1 83 ? 23.959 89.122 15.363 1.00 10.02 99 PHE D CA 1
ATOM 6214 C C . PHE D 1 83 ? 24.417 90.398 16.034 1.00 9.58 99 PHE D C 1
ATOM 6215 O O . PHE D 1 83 ? 24.381 91.475 15.438 1.00 10.99 99 PHE D O 1
ATOM 6223 N N . SER D 1 84 ? 24.867 90.265 17.276 1.00 7.75 100 SER D N 1
ATOM 6224 C CA . SER D 1 84 ? 25.393 91.406 18.015 1.00 8.58 100 SER D CA 1
ATOM 6225 C C . SER D 1 84 ? 26.813 91.617 17.488 1.00 8.85 100 SER D C 1
ATOM 6226 O O . SER D 1 84 ? 27.298 90.847 16.650 1.00 8.90 100 SER D O 1
ATOM 6229 N N . LEU D 1 85 ? 27.475 92.662 17.968 1.00 8.27 101 LEU D N 1
ATOM 6230 C CA . LEU D 1 85 ? 28.850 92.894 17.570 1.00 9.36 101 LEU D CA 1
ATOM 6231 C C . LEU D 1 85 ? 29.567 91.631 18.032 1.00 10.18 101 LEU D C 1
ATOM 6232 O O . LEU D 1 85 ? 29.183 91.042 19.040 1.00 11.41 101 LEU D O 1
ATOM 6237 N N . PRO D 1 86 ? 30.607 91.192 17.303 1.00 10.74 102 PRO D N 1
ATOM 6238 C CA . PRO D 1 86 ? 31.308 89.983 17.742 1.00 9.51 102 PRO D CA 1
ATOM 6239 C C . PRO D 1 86 ? 32.070 90.252 19.034 1.00 9.90 102 PRO D C 1
ATOM 6240 O O . PRO D 1 86 ? 32.628 91.335 19.208 1.00 12.58 102 PRO D O 1
ATOM 6244 N N . TYR D 1 87 ? 32.079 89.283 19.951 1.00 6.85 103 TYR D N 1
ATOM 6245 C CA . TYR D 1 87 ? 32.797 89.465 21.201 1.00 9.10 103 TYR D CA 1
ATOM 6246 C C . TYR D 1 87 ? 34.196 88.860 21.137 1.00 10.32 103 TYR D C 1
ATOM 6247 O O . TYR D 1 87 ? 34.934 88.878 22.115 1.00 12.28 103 TYR D O 1
ATOM 6264 N N . GLU D 1 89 ? 37.189 87.106 17.854 1.00 13.65 105 GLU D N 1
ATOM 6265 C CA . GLU D 1 89 ? 37.481 86.610 16.520 1.00 14.52 105 GLU D CA 1
ATOM 6266 C C . GLU D 1 89 ? 37.170 85.114 16.459 1.00 11.87 105 GLU D C 1
ATOM 6267 O O . GLU D 1 89 ? 37.395 84.399 17.424 1.00 11.87 105 GLU D O 1
ATOM 6273 N N . SER D 1 90 ? 36.654 84.641 15.331 1.00 11.26 106 SER D N 1
ATOM 6274 C CA . SER D 1 90 ? 36.328 83.227 15.200 1.00 11.92 106 SER D CA 1
ATOM 6275 C C . SER D 1 90 ? 37.319 82.463 14.322 1.00 13.38 106 SER D C 1
ATOM 6276 O O . SER D 1 90 ? 37.646 82.890 13.213 1.00 13.16 106 SER D O 1
ATOM 6279 N N . ASN D 1 91 ? 37.799 81.335 14.839 1.00 13.53 107 ASN D N 1
ATOM 6280 C CA . ASN D 1 91 ? 38.738 80.495 14.108 1.00 14.94 107 ASN D CA 1
ATOM 6281 C C . ASN D 1 91 ? 38.449 79.024 14.356 1.00 13.73 107 ASN D C 1
ATOM 6282 O O . ASN D 1 91 ? 38.030 78.647 15.448 1.00 14.62 107 ASN D O 1
ATOM 6287 N N . SER D 1 92 ? 38.668 78.192 13.341 1.00 13.70 108 SER D N 1
ATOM 6288 C CA . SER D 1 92 ? 38.467 76.760 13.497 1.00 14.89 108 SER D CA 1
ATOM 6289 C C . SER D 1 92 ? 39.858 76.148 13.629 1.00 15.71 108 SER D C 1
ATOM 6290 O O . SER D 1 92 ? 40.863 76.827 13.388 1.00 13.32 108 SER D O 1
ATOM 6293 N N . GLN D 1 93 ? 39.917 74.882 14.024 1.00 15.91 109 GLN D N 1
ATOM 6294 C CA . GLN D 1 93 ? 41.192 74.194 14.229 1.00 16.43 109 GLN D CA 1
ATOM 6295 C C . GLN D 1 93 ? 41.039 72.688 14.039 1.00 17.25 109 GLN D C 1
ATOM 6296 O O . GLN D 1 93 ? 40.106 72.075 14.558 1.00 16.75 109 GLN D O 1
ATOM 6302 N N . TYR D 1 94 ? 41.958 72.099 13.284 1.00 18.63 110 TYR D N 1
ATOM 6303 C CA . TYR D 1 94 ? 41.935 70.665 13.045 1.00 19.71 110 TYR D CA 1
ATOM 6304 C C . TYR D 1 94 ? 42.650 69.987 14.205 1.00 19.92 110 TYR D C 1
ATOM 6305 O O . TYR D 1 94 ? 43.699 70.454 14.650 1.00 19.31 110 TYR D O 1
ATOM 6314 N N . ILE D 1 95 ? 42.063 68.903 14.707 1.00 19.23 111 ILE D N 1
ATOM 6315 C CA . ILE D 1 95 ? 42.640 68.179 15.828 1.00 20.22 111 ILE D CA 1
ATOM 6316 C C . ILE D 1 95 ? 42.499 66.662 15.687 1.00 21.08 111 ILE D C 1
ATOM 6317 O O . ILE D 1 95 ? 41.587 66.169 15.022 1.00 21.30 111 ILE D O 1
ATOM 6322 N N . THR D 1 96 ? 43.419 65.930 16.309 1.00 22.71 112 THR D N 1
ATOM 6323 C CA . THR D 1 96 ? 43.395 64.474 16.280 1.00 23.78 112 THR D CA 1
ATOM 6324 C C . THR D 1 96 ? 44.148 63.942 17.495 1.00 25.00 112 THR D C 1
ATOM 6325 O O . THR D 1 96 ? 44.581 64.720 18.350 1.00 25.70 112 THR D O 1
ATOM 6329 N N . THR D 1 97 ? 44.285 62.621 17.583 1.00 25.92 113 THR D N 1
ATOM 6330 C CA . THR D 1 97 ? 44.997 61.994 18.697 1.00 25.39 113 THR D CA 1
ATOM 6331 C C . THR D 1 97 ? 46.498 62.060 18.438 1.00 25.54 113 THR D C 1
ATOM 6332 O O . THR D 1 97 ? 46.932 62.033 17.289 1.00 24.96 113 THR D O 1
ATOM 6336 N N . VAL D 1 98 ? 47.291 62.149 19.501 1.00 28.09 114 VAL D N 1
ATOM 6337 C CA . VAL D 1 98 ? 48.743 62.232 19.358 1.00 31.44 114 VAL D CA 1
ATOM 6338 C C . VAL D 1 98 ? 49.346 61.040 18.627 1.00 32.21 114 VAL D C 1
ATOM 6339 O O . VAL D 1 98 ? 50.376 61.172 17.973 1.00 33.55 114 VAL D O 1
ATOM 6343 N N . ASP D 1 99 ? 48.700 59.881 18.732 1.00 34.40 115 ASP D N 1
ATOM 6344 C CA . ASP D 1 99 ? 49.197 58.672 18.085 1.00 35.78 115 ASP D CA 1
ATOM 6345 C C . ASP D 1 99 ? 48.657 58.500 16.669 1.00 36.68 115 ASP D C 1
ATOM 6346 O O . ASP D 1 99 ? 48.730 57.412 16.097 1.00 37.63 115 ASP D O 1
ATOM 6351 N N . SER D 1 100 ? 48.114 59.575 16.105 1.00 36.27 116 SER D N 1
ATOM 6352 C CA . SER D 1 100 ? 47.572 59.537 14.751 1.00 35.82 116 SER D CA 1
ATOM 6353 C C . SER D 1 100 ? 48.697 59.721 13.737 1.00 36.22 116 SER D C 1
ATOM 6354 O O . SER D 1 100 ? 49.687 60.391 14.023 1.00 35.11 116 SER D O 1
ATOM 6357 N N . LYS D 1 101 ? 48.551 59.124 12.558 1.00 37.74 117 LYS D N 1
ATOM 6358 C CA . LYS D 1 101 ? 49.574 59.261 11.529 1.00 40.38 117 LYS D CA 1
ATOM 6359 C C . LYS D 1 101 ? 49.515 60.625 10.860 1.00 41.15 117 LYS D C 1
ATOM 6360 O O . LYS D 1 101 ? 50.495 61.081 10.267 1.00 41.61 117 LYS D O 1
ATOM 6366 N N . ILE D 1 102 ? 48.358 61.272 10.953 1.00 40.88 118 ILE D N 1
ATOM 6367 C CA . ILE D 1 102 ? 48.190 62.598 10.386 1.00 40.29 118 ILE D CA 1
ATOM 6368 C C . ILE D 1 102 ? 49.161 63.478 11.163 1.00 42.27 118 ILE D C 1
ATOM 6369 O O . ILE D 1 102 ? 49.006 63.668 12.373 1.00 42.11 118 ILE D O 1
ATOM 6374 N N . SER D 1 103 ? 50.171 63.998 10.474 1.00 43.41 119 SER D N 1
ATOM 6375 C CA . SER D 1 103 ? 51.171 64.836 11.123 1.00 45.25 119 SER D CA 1
ATOM 6376 C C . SER D 1 103 ? 51.076 66.293 10.694 1.00 45.47 119 SER D C 1
ATOM 6377 O O . SER D 1 103 ? 51.262 67.202 11.506 1.00 46.33 119 SER D O 1
ATOM 6380 N N . THR D 1 104 ? 50.785 66.511 9.417 1.00 44.91 120 THR D N 1
ATOM 6381 C CA . THR D 1 104 ? 50.693 67.860 8.883 1.00 44.14 120 THR D CA 1
ATOM 6382 C C . THR D 1 104 ? 49.326 68.149 8.285 1.00 43.64 120 THR D C 1
ATOM 6383 O O . THR D 1 104 ? 48.559 67.233 7.976 1.00 43.40 120 THR D O 1
ATOM 6387 N N . PHE D 1 105 ? 49.026 69.434 8.134 1.00 43.16 121 PHE D N 1
ATOM 6388 C CA . PHE D 1 105 ? 47.766 69.864 7.555 1.00 43.52 121 PHE D CA 1
ATOM 6389 C C . PHE D 1 105 ? 47.644 69.223 6.175 1.00 43.18 121 PHE D C 1
ATOM 6390 O O . PHE D 1 105 ? 46.541 68.986 5.687 1.00 43.56 121 PHE D O 1
ATOM 6398 N N . ASP D 1 106 ? 48.788 68.934 5.559 1.00 43.36 122 ASP D N 1
ATOM 6399 C CA . ASP D 1 106 ? 48.821 68.332 4.228 1.00 43.67 122 ASP D CA 1
ATOM 6400 C C . ASP D 1 106 ? 48.326 66.883 4.228 1.00 42.53 122 ASP D C 1
ATOM 6401 O O . ASP D 1 106 ? 47.880 66.375 3.197 1.00 41.88 122 ASP D O 1
ATOM 6406 N N . ASP D 1 107 ? 48.400 66.224 5.381 1.00 40.89 123 ASP D N 1
ATOM 6407 C CA . ASP D 1 107 ? 47.952 64.839 5.493 1.00 39.19 123 ASP D CA 1
ATOM 6408 C C . ASP D 1 107 ? 46.434 64.722 5.525 1.00 38.37 123 ASP D C 1
ATOM 6409 O O . ASP D 1 107 ? 45.886 63.640 5.309 1.00 37.05 123 ASP D O 1
ATOM 6414 N N . LEU D 1 108 ? 45.761 65.836 5.800 1.00 36.93 124 LEU D N 1
ATOM 6415 C CA . LEU D 1 108 ? 44.305 65.854 5.881 1.00 34.50 124 LEU D CA 1
ATOM 6416 C C . LEU D 1 108 ? 43.594 65.777 4.539 1.00 33.48 124 LEU D C 1
ATOM 6417 O O . LEU D 1 108 ? 42.884 66.703 4.151 1.00 33.62 124 LEU D O 1
ATOM 6422 N N . HIS D 1 109 ? 43.790 64.671 3.830 1.00 32.59 125 HIS D N 1
ATOM 6423 C CA . HIS D 1 109 ? 43.127 64.462 2.551 1.00 31.52 125 HIS D CA 1
ATOM 6424 C C . HIS D 1 109 ? 42.595 63.030 2.525 1.00 30.22 125 HIS D C 1
ATOM 6425 O O . HIS D 1 109 ? 43.262 62.106 2.990 1.00 29.39 125 HIS D O 1
ATOM 6432 N N . GLY D 1 110 ? 41.386 62.858 1.996 1.00 28.86 126 GLY D N 1
ATOM 6433 C CA . GLY D 1 110 ? 40.772 61.540 1.938 1.00 28.39 126 GLY D CA 1
ATOM 6434 C C . GLY D 1 110 ? 40.493 60.953 3.317 1.00 27.96 126 GLY D C 1
ATOM 6435 O O . GLY D 1 110 ? 40.530 59.734 3.494 1.00 27.79 126 GLY D O 1
ATOM 6436 N N . LYS D 1 111 ? 40.203 61.817 4.290 1.00 26.21 127 LYS D N 1
ATOM 6437 C CA . LYS D 1 111 ? 39.937 61.391 5.666 1.00 25.95 127 LYS D CA 1
ATOM 6438 C C . LYS D 1 111 ? 38.482 61.599 6.102 1.00 25.32 127 LYS D C 1
ATOM 6439 O O . LYS D 1 111 ? 37.705 62.269 5.429 1.00 24.87 127 LYS D O 1
ATOM 6445 N N . LYS D 1 112 ? 38.123 61.016 7.242 1.00 25.00 128 LYS D N 1
ATOM 6446 C CA . LYS D 1 112 ? 36.782 61.190 7.792 1.00 24.93 128 LYS D CA 1
ATOM 6447 C C . LYS D 1 112 ? 36.937 62.297 8.829 1.00 23.46 128 LYS D C 1
ATOM 6448 O O . LYS D 1 112 ? 37.642 62.124 9.828 1.00 22.93 128 LYS D O 1
ATOM 6454 N N . ILE D 1 113 ? 36.296 63.434 8.589 1.00 21.25 129 ILE D N 1
ATOM 6455 C CA . ILE D 1 113 ? 36.409 64.558 9.509 1.00 21.29 129 ILE D CA 1
ATOM 6456 C C . ILE D 1 113 ? 35.163 64.780 10.357 1.00 20.22 129 ILE D C 1
ATOM 6457 O O . ILE D 1 113 ? 34.080 65.053 9.834 1.00 20.49 129 ILE D O 1
ATOM 6462 N N . GLY D 1 114 ? 35.333 64.669 11.669 1.00 18.28 130 GLY D N 1
ATOM 6463 C CA . GLY D 1 114 ? 34.223 64.875 12.576 1.00 19.02 130 GLY D CA 1
ATOM 6464 C C . GLY D 1 114 ? 33.884 66.349 12.685 1.00 19.31 130 GLY D C 1
ATOM 6465 O O . GLY D 1 114 ? 34.774 67.201 12.801 1.00 18.31 130 GLY D O 1
ATOM 6466 N N . VAL D 1 115 ? 32.592 66.651 12.643 1.00 19.01 131 VAL D N 1
ATOM 6467 C CA . VAL D 1 115 ? 32.114 68.029 12.742 1.00 18.70 131 VAL D CA 1
ATOM 6468 C C . VAL D 1 115 ? 30.880 68.121 13.641 1.00 18.47 131 VAL D C 1
ATOM 6469 O O . VAL D 1 115 ? 30.010 67.250 13.611 1.00 18.53 131 VAL D O 1
ATOM 6473 N N . ARG D 1 116 ? 30.816 69.178 14.448 1.00 17.69 132 ARG D N 1
ATOM 6474 C CA . ARG D 1 116 ? 29.686 69.395 15.344 1.00 17.40 132 ARG D CA 1
ATOM 6475 C C . ARG D 1 116 ? 28.517 69.853 14.480 1.00 18.62 132 ARG D C 1
ATOM 6476 O O . ARG D 1 116 ? 28.595 70.891 13.820 1.00 19.27 132 ARG D O 1
ATOM 6484 N N . LYS D 1 117 ? 27.440 69.075 14.477 1.00 17.81 133 LYS D N 1
ATOM 6485 C CA . LYS D 1 117 ? 26.268 69.401 13.674 1.00 19.49 133 LYS D CA 1
ATOM 6486 C C . LYS D 1 117 ? 25.733 70.806 13.986 1.00 18.32 133 LYS D C 1
ATOM 6487 O O . LYS D 1 117 ? 25.568 71.172 15.148 1.00 18.70 133 LYS D O 1
ATOM 6493 N N . GLY D 1 118 ? 25.478 71.592 12.943 1.00 16.64 134 GLY D N 1
ATOM 6494 C CA . GLY D 1 118 ? 24.957 72.937 13.136 1.00 15.49 134 GLY D CA 1
ATOM 6495 C C . GLY D 1 118 ? 25.957 74.062 12.913 1.00 16.06 134 GLY D C 1
ATOM 6496 O O . GLY D 1 118 ? 25.574 75.211 12.663 1.00 13.92 134 GLY D O 1
ATOM 6497 N N . THR D 1 119 ? 27.241 73.734 13.006 1.00 17.13 135 THR D N 1
ATOM 6498 C CA . THR D 1 119 ? 28.297 74.716 12.810 1.00 16.54 135 THR D CA 1
ATOM 6499 C C . THR D 1 119 ? 28.576 74.875 11.322 1.00 18.32 135 THR D C 1
ATOM 6500 O O . THR D 1 119 ? 28.089 74.098 10.505 1.00 16.36 135 THR D O 1
ATOM 6504 N N . PRO D 1 120 ? 29.354 75.904 10.948 1.00 19.35 136 PRO D N 1
ATOM 6505 C CA . PRO D 1 120 ? 29.659 76.100 9.527 1.00 19.17 136 PRO D CA 1
ATOM 6506 C C . PRO D 1 120 ? 30.852 75.246 9.093 1.00 17.84 136 PRO D C 1
ATOM 6507 O O . PRO D 1 120 ? 31.283 75.314 7.946 1.00 16.58 136 PRO D O 1
ATOM 6511 N N . TYR D 1 121 ? 31.364 74.434 10.015 1.00 17.65 137 TYR D N 1
ATOM 6512 C CA . TYR D 1 121 ? 32.530 73.599 9.740 1.00 19.23 137 TYR D CA 1
ATOM 6513 C C . TYR D 1 121 ? 32.351 72.511 8.701 1.00 19.70 137 TYR D C 1
ATOM 6514 O O . TYR D 1 121 ? 33.311 72.152 8.025 1.00 20.32 137 TYR D O 1
ATOM 6523 N N . ALA D 1 122 ? 31.144 71.970 8.570 1.00 20.36 138 ALA D N 1
ATOM 6524 C CA . ALA D 1 122 ? 30.924 70.953 7.552 1.00 21.92 138 ALA D CA 1
ATOM 6525 C C . ALA D 1 122 ? 31.155 71.643 6.206 1.00 22.50 138 ALA D C 1
ATOM 6526 O O . ALA D 1 122 ? 31.758 71.075 5.300 1.00 23.32 138 ALA D O 1
ATOM 6528 N N . ARG D 1 123 ? 30.688 72.884 6.098 1.00 23.11 139 ARG D N 1
ATOM 6529 C CA . ARG D 1 123 ? 30.832 73.664 4.873 1.00 24.58 139 ARG D CA 1
ATOM 6530 C C . ARG D 1 123 ? 32.299 73.987 4.607 1.00 23.83 139 ARG D C 1
ATOM 6531 O O . ARG D 1 123 ? 32.744 73.990 3.460 1.00 23.19 139 ARG D O 1
ATOM 6539 N N . GLN D 1 124 ? 33.046 74.256 5.675 1.00 23.11 140 GLN D N 1
ATOM 6540 C CA . GLN D 1 124 ? 34.463 74.582 5.554 1.00 24.31 140 GLN D CA 1
ATOM 6541 C C . GLN D 1 124 ? 35.257 73.370 5.066 1.00 24.65 140 GLN D C 1
ATOM 6542 O O . GLN D 1 124 ? 36.099 73.497 4.182 1.00 25.80 140 GLN D O 1
ATOM 6548 N N . VAL D 1 125 ? 34.999 72.199 5.643 1.00 24.61 141 VAL D N 1
ATOM 6549 C CA . VAL D 1 125 ? 35.713 70.992 5.225 1.00 25.16 141 VAL D CA 1
ATOM 6550 C C . VAL D 1 125 ? 35.523 70.760 3.718 1.00 26.61 141 VAL D C 1
ATOM 6551 O O . VAL D 1 125 ? 36.491 70.560 2.985 1.00 26.37 141 VAL D O 1
ATOM 6555 N N . LEU D 1 126 ? 34.274 70.803 3.264 1.00 27.38 142 LEU D N 1
ATOM 6556 C CA . LEU D 1 126 ? 33.958 70.596 1.855 1.00 28.88 142 LEU D CA 1
ATOM 6557 C C . LEU D 1 126 ? 34.545 71.666 0.935 1.00 29.24 142 LEU D C 1
ATOM 6558 O O . LEU D 1 126 ? 34.993 71.360 -0.169 1.00 28.44 142 LEU D O 1
ATOM 6563 N N . SER D 1 127 ? 34.545 72.916 1.386 1.00 30.42 143 SER D N 1
ATOM 6564 C CA . SER D 1 127 ? 35.071 74.006 0.571 1.00 30.91 143 SER D CA 1
ATOM 6565 C C . SER D 1 127 ? 36.552 73.827 0.269 1.00 31.69 143 SER D C 1
ATOM 6566 O O . SER D 1 127 ? 37.010 74.141 -0.826 1.00 31.45 143 SER D O 1
ATOM 6569 N N . GLU D 1 128 ? 37.302 73.313 1.237 1.00 32.57 144 GLU D N 1
ATOM 6570 C CA . GLU D 1 128 ? 38.734 73.127 1.048 1.00 34.51 144 GLU D CA 1
ATOM 6571 C C . GLU D 1 128 ? 39.065 72.102 -0.046 1.00 35.61 144 GLU D C 1
ATOM 6572 O O . GLU D 1 128 ? 40.221 71.965 -0.446 1.00 35.38 144 GLU D O 1
ATOM 6578 N N . ASN D 1 129 ? 38.046 71.397 -0.534 1.00 37.47 145 ASN D N 1
ATOM 6579 C CA . ASN D 1 129 ? 38.211 70.405 -1.605 1.00 40.01 145 ASN D CA 1
ATOM 6580 C C . ASN D 1 129 ? 39.379 69.435 -1.437 1.00 39.64 145 ASN D C 1
ATOM 6581 O O . ASN D 1 129 ? 40.235 69.330 -2.319 1.00 40.24 145 ASN D O 1
ATOM 6586 N N . ARG D 1 130 ? 39.404 68.713 -0.322 1.00 38.56 146 ARG D N 1
ATOM 6587 C CA . ARG D 1 130 ? 40.477 67.765 -0.064 1.00 37.28 146 ARG D CA 1
ATOM 6588 C C . ARG D 1 130 ? 39.949 66.334 -0.043 1.00 36.16 146 ARG D C 1
ATOM 6589 O O . ARG D 1 130 ? 40.540 65.451 0.576 1.00 33.93 146 ARG D O 1
ATOM 6597 N N . ASN D 1 131 ? 38.825 66.115 -0.719 1.00 35.33 147 ASN D N 1
ATOM 6598 C CA . ASN D 1 131 ? 38.223 64.790 -0.801 1.00 34.28 147 ASN D CA 1
ATOM 6599 C C . ASN D 1 131 ? 37.967 64.199 0.589 1.00 33.10 147 ASN D C 1
ATOM 6600 O O . ASN D 1 131 ? 38.140 62.999 0.813 1.00 32.75 147 ASN D O 1
ATOM 6605 N N . ASN D 1 132 ? 37.561 65.049 1.527 1.00 30.73 148 ASN D N 1
ATOM 6606 C CA . ASN D 1 132 ? 37.278 64.587 2.879 1.00 28.78 148 ASN D CA 1
ATOM 6607 C C . ASN D 1 132 ? 35.788 64.393 3.076 1.00 28.29 148 ASN D C 1
ATOM 6608 O O . ASN D 1 132 ? 34.970 65.084 2.465 1.00 26.92 148 ASN D O 1
ATOM 6613 N N . GLN D 1 133 ? 35.439 63.441 3.930 1.00 27.55 149 GLN D N 1
ATOM 6614 C CA . GLN D 1 133 ? 34.043 63.172 4.204 1.00 26.83 149 GLN D CA 1
ATOM 6615 C C . GLN D 1 133 ? 33.654 63.739 5.556 1.00 24.55 149 GLN D C 1
ATOM 6616 O O . GLN D 1 133 ? 34.310 63.487 6.569 1.00 24.12 149 GLN D O 1
ATOM 6622 N N . VAL D 1 134 ? 32.581 64.512 5.569 1.00 22.50 150 VAL D N 1
ATOM 6623 C CA . VAL D 1 134 ? 32.123 65.093 6.809 1.00 21.17 150 VAL D CA 1
ATOM 6624 C C . VAL D 1 134 ? 31.268 64.088 7.564 1.00 20.66 150 VAL D C 1
ATOM 6625 O O . VAL D 1 134 ? 30.356 63.480 7.004 1.00 20.56 150 VAL D O 1
ATOM 6629 N N . ILE D 1 135 ? 31.587 63.901 8.837 1.00 20.57 151 ILE D N 1
ATOM 6630 C CA . ILE D 1 135 ? 30.834 62.998 9.688 1.00 20.32 151 ILE D CA 1
ATOM 6631 C C . ILE D 1 135 ? 30.251 63.840 10.824 1.00 21.12 151 ILE D C 1
ATOM 6632 O O . ILE D 1 135 ? 30.982 64.362 11.665 1.00 20.50 151 ILE D O 1
ATOM 6637 N N . PHE D 1 136 ? 28.929 63.991 10.812 1.00 21.05 152 PHE D N 1
ATOM 6638 C CA . PHE D 1 136 ? 28.222 64.790 11.808 1.00 22.64 152 PHE D CA 1
ATOM 6639 C C . PHE D 1 136 ? 28.108 64.163 13.192 1.00 22.11 152 PHE D C 1
ATOM 6640 O O . PHE D 1 136 ? 27.855 62.967 13.333 1.00 23.99 152 PHE D O 1
ATOM 6648 N N . TYR D 1 137 ? 28.293 65.003 14.204 1.00 21.37 153 TYR D N 1
ATOM 6649 C CA . TYR D 1 137 ? 28.205 64.618 15.610 1.00 21.58 153 TYR D CA 1
ATOM 6650 C C . TYR D 1 137 ? 27.282 65.604 16.299 1.00 21.43 153 TYR D C 1
ATOM 6651 O O . TYR D 1 137 ? 27.452 66.817 16.168 1.00 21.02 153 TYR D O 1
ATOM 6660 N N . GLU D 1 138 ? 26.296 65.096 17.025 1.00 22.05 154 GLU D N 1
ATOM 6661 C CA . GLU D 1 138 ? 25.382 65.980 17.727 1.00 22.97 154 GLU D CA 1
ATOM 6662 C C . GLU D 1 138 ? 26.071 66.546 18.957 1.00 21.87 154 GLU D C 1
ATOM 6663 O O . GLU D 1 138 ? 25.898 67.714 19.290 1.00 21.97 154 GLU D O 1
ATOM 6669 N N . LEU D 1 139 ? 26.868 65.710 19.616 1.00 21.11 155 LEU D N 1
ATOM 6670 C CA . LEU D 1 139 ? 27.569 66.103 20.834 1.00 22.62 155 LEU D CA 1
ATOM 6671 C C . LEU D 1 139 ? 29.086 66.114 20.718 1.00 21.32 155 LEU D C 1
ATOM 6672 O O . LEU D 1 139 ? 29.679 65.223 20.115 1.00 21.79 155 LEU D O 1
ATOM 6677 N N . ILE D 1 140 ? 29.701 67.126 21.325 1.00 21.53 156 ILE D N 1
ATOM 6678 C CA . ILE D 1 140 ? 31.151 67.298 21.320 1.00 21.94 156 ILE D CA 1
ATOM 6679 C C . ILE D 1 140 ? 31.894 66.112 21.936 1.00 23.02 156 ILE D C 1
ATOM 6680 O O . ILE D 1 140 ? 32.915 65.662 21.406 1.00 21.73 156 ILE D O 1
ATOM 6685 N N . GLN D 1 141 ? 31.396 65.629 23.071 1.00 23.86 157 GLN D N 1
ATOM 6686 C CA . GLN D 1 141 ? 32.033 64.508 23.754 1.00 25.15 157 GLN D CA 1
ATOM 6687 C C . GLN D 1 141 ? 32.169 63.334 22.794 1.00 23.12 157 GLN D C 1
ATOM 6688 O O . GLN D 1 141 ? 33.237 62.755 22.657 1.00 23.76 157 GLN D O 1
ATOM 6694 N N . ASP D 1 142 ? 31.078 62.992 22.123 1.00 23.84 158 ASP D N 1
ATOM 6695 C CA . ASP D 1 142 ? 31.095 61.891 21.173 1.00 23.20 158 ASP D CA 1
ATOM 6696 C C . ASP D 1 142 ? 32.103 62.138 20.054 1.00 22.39 158 ASP D C 1
ATOM 6697 O O . ASP D 1 142 ? 32.786 61.211 19.620 1.00 20.71 158 ASP D O 1
ATOM 6710 N N . LEU D 1 144 ? 34.837 63.770 20.237 1.00 21.52 160 LEU D N 1
ATOM 6711 C CA . LEU D 1 144 ? 36.163 63.556 20.799 1.00 21.43 160 LEU D CA 1
ATOM 6712 C C . LEU D 1 144 ? 36.457 62.067 20.960 1.00 22.25 160 LEU D C 1
ATOM 6713 O O . LEU D 1 144 ? 37.575 61.622 20.719 1.00 23.72 160 LEU D O 1
ATOM 6718 N N . LEU D 1 145 ? 35.448 61.306 21.374 1.00 22.51 161 LEU D N 1
ATOM 6719 C CA . LEU D 1 145 ? 35.593 59.864 21.554 1.00 22.72 161 LEU D CA 1
ATOM 6720 C C . LEU D 1 145 ? 35.787 59.206 20.188 1.00 22.13 161 LEU D C 1
ATOM 6721 O O . LEU D 1 145 ? 36.515 58.220 20.054 1.00 20.92 161 LEU D O 1
ATOM 6726 N N . GLY D 1 146 ? 35.123 59.773 19.184 1.00 22.64 162 GLY D N 1
ATOM 6727 C CA . GLY D 1 146 ? 35.188 59.261 17.828 1.00 23.48 162 GLY D CA 1
ATOM 6728 C C . GLY D 1 146 ? 36.579 59.250 17.229 1.00 24.43 162 GLY D C 1
ATOM 6729 O O . GLY D 1 146 ? 36.828 58.556 16.243 1.00 24.10 162 GLY D O 1
ATOM 6730 N N . LEU D 1 147 ? 37.481 60.026 17.819 1.00 24.66 163 LEU D N 1
ATOM 6731 C CA . LEU D 1 147 ? 38.862 60.099 17.358 1.00 25.22 163 LEU D CA 1
ATOM 6732 C C . LEU D 1 147 ? 39.668 58.898 17.844 1.00 25.11 163 LEU D C 1
ATOM 6733 O O . LEU D 1 147 ? 40.804 58.696 17.417 1.00 21.88 163 LEU D O 1
ATOM 6738 N N . SER D 1 148 ? 39.079 58.109 18.739 1.00 26.05 164 SER D N 1
ATOM 6739 C CA . SER D 1 148 ? 39.753 56.934 19.282 1.00 27.95 164 SER D CA 1
ATOM 6740 C C . SER D 1 148 ? 38.985 55.623 19.110 1.00 27.30 164 SER D C 1
ATOM 6741 O O . SER D 1 148 ? 39.505 54.563 19.441 1.00 28.71 164 SER D O 1
ATOM 6744 N N . ASN D 1 149 ? 37.752 55.682 18.615 1.00 26.78 165 ASN D N 1
ATOM 6745 C CA . ASN D 1 149 ? 36.976 54.458 18.421 1.00 25.74 165 ASN D CA 1
ATOM 6746 C C . ASN D 1 149 ? 36.799 54.145 16.934 1.00 26.38 165 ASN D C 1
ATOM 6747 O O . ASN D 1 149 ? 35.805 53.537 16.524 1.00 24.76 165 ASN D O 1
ATOM 6752 N N . ASN D 1 150 ? 37.782 54.574 16.143 1.00 27.02 166 ASN D N 1
ATOM 6753 C CA . ASN D 1 150 ? 37.807 54.374 14.696 1.00 28.12 166 ASN D CA 1
ATOM 6754 C C . ASN D 1 150 ? 36.649 54.980 13.923 1.00 27.77 166 ASN D C 1
ATOM 6755 O O . ASN D 1 150 ? 36.298 54.494 12.850 1.00 28.63 166 ASN D O 1
ATOM 6760 N N . GLN D 1 151 ? 36.052 56.040 14.456 1.00 27.01 167 GLN D N 1
ATOM 6761 C CA . GLN D 1 151 ? 34.948 56.692 13.765 1.00 25.08 167 GLN D CA 1
ATOM 6762 C C . GLN D 1 151 ? 35.439 57.785 12.808 1.00 24.18 167 GLN D C 1
ATOM 6763 O O . GLN D 1 151 ? 34.973 57.867 11.675 1.00 23.99 167 GLN D O 1
ATOM 6769 N N . VAL D 1 152 ? 36.381 58.612 13.258 1.00 23.00 168 VAL D N 1
ATOM 6770 C CA . VAL D 1 152 ? 36.933 59.678 12.417 1.00 22.58 168 VAL D CA 1
ATOM 6771 C C . VAL D 1 152 ? 38.454 59.788 12.543 1.00 22.67 168 VAL D C 1
ATOM 6772 O O . VAL D 1 152 ? 39.035 59.384 13.550 1.00 25.15 168 VAL D O 1
ATOM 6776 N N . ASP D 1 153 ? 39.098 60.331 11.513 1.00 21.74 169 ASP D N 1
ATOM 6777 C CA . ASP D 1 153 ? 40.550 60.488 11.505 1.00 22.08 169 ASP D CA 1
ATOM 6778 C C . ASP D 1 153 ? 40.989 61.757 12.219 1.00 21.37 169 ASP D C 1
ATOM 6779 O O . ASP D 1 153 ? 42.122 61.863 12.698 1.00 20.14 169 ASP D O 1
ATOM 6784 N N . ALA D 1 154 ? 40.078 62.719 12.291 1.00 22.03 170 ALA D N 1
ATOM 6785 C CA . ALA D 1 154 ? 40.356 63.994 12.935 1.00 21.88 170 ALA D CA 1
ATOM 6786 C C . ALA D 1 154 ? 39.070 64.812 12.966 1.00 21.55 170 ALA D C 1
ATOM 6787 O O . ALA D 1 154 ? 38.054 64.411 12.385 1.00 20.61 170 ALA D O 1
ATOM 6789 N N . SER D 1 155 ? 39.106 65.954 13.645 1.00 21.30 171 SER D N 1
ATOM 6790 C CA . SER D 1 155 ? 37.928 66.808 13.723 1.00 20.96 171 SER D CA 1
ATOM 6791 C C . SER D 1 155 ? 38.258 68.289 13.535 1.00 20.66 171 SER D C 1
ATOM 6792 O O . SER D 1 155 ? 39.379 68.734 13.791 1.00 20.58 171 SER D O 1
ATOM 6795 N N . LEU D 1 156 ? 37.267 69.038 13.065 1.00 18.19 172 LEU D N 1
ATOM 6796 C CA . LEU D 1 156 ? 37.402 70.468 12.856 1.00 18.02 172 LEU D CA 1
ATOM 6797 C C . LEU D 1 156 ? 36.458 71.144 13.844 1.00 17.16 172 LEU D C 1
ATOM 6798 O O . LEU D 1 156 ? 35.243 70.990 13.748 1.00 17.35 172 LEU D O 1
ATOM 6811 N N . ASP D 1 158 ? 36.108 74.649 17.067 1.00 17.66 174 ASP D N 1
ATOM 6812 C CA . ASP D 1 158 ? 36.528 75.993 17.469 1.00 17.60 174 ASP D CA 1
ATOM 6813 C C . ASP D 1 158 ? 37.977 75.947 17.960 1.00 17.01 174 ASP D C 1
ATOM 6814 O O . ASP D 1 158 ? 38.358 75.055 18.715 1.00 18.64 174 ASP D O 1
ATOM 6819 N N . TYR D 1 159 ? 38.777 76.916 17.536 1.00 16.66 175 TYR D N 1
ATOM 6820 C CA . TYR D 1 159 ? 40.181 76.968 17.924 1.00 16.39 175 TYR D CA 1
ATOM 6821 C C . TYR D 1 159 ? 40.397 76.830 19.428 1.00 17.08 175 TYR D C 1
ATOM 6822 O O . TYR D 1 159 ? 41.064 75.905 19.879 1.00 16.11 175 TYR D O 1
ATOM 6831 N N . GLU D 1 160 ? 39.838 77.760 20.196 1.00 16.01 176 GLU D N 1
ATOM 6832 C CA . GLU D 1 160 ? 39.971 77.747 21.644 1.00 16.32 176 GLU D CA 1
ATOM 6833 C C . GLU D 1 160 ? 39.523 76.422 22.253 1.00 17.43 176 GLU D C 1
ATOM 6834 O O . GLU D 1 160 ? 40.066 75.986 23.267 1.00 17.02 176 GLU D O 1
ATOM 6840 N N . ALA D 1 161 ? 38.535 75.784 21.638 1.00 16.47 177 ALA D N 1
ATOM 6841 C CA . ALA D 1 161 ? 38.054 74.500 22.136 1.00 18.28 177 ALA D CA 1
ATOM 6842 C C . ALA D 1 161 ? 39.103 73.418 21.871 1.00 19.31 177 ALA D C 1
ATOM 6843 O O . ALA D 1 161 ? 39.431 72.638 22.759 1.00 19.89 177 ALA D O 1
ATOM 6845 N N . ALA D 1 162 ? 39.631 73.379 20.648 1.00 20.72 178 ALA D N 1
ATOM 6846 C CA . ALA D 1 162 ? 40.642 72.386 20.285 1.00 22.80 178 ALA D CA 1
ATOM 6847 C C . ALA D 1 162 ? 41.869 72.581 21.167 1.00 24.64 178 ALA D C 1
ATOM 6848 O O . ALA D 1 162 ? 42.474 71.618 21.646 1.00 22.21 178 ALA D O 1
ATOM 6850 N N . LYS D 1 163 ? 42.223 73.844 21.373 1.00 25.94 179 LYS D N 1
ATOM 6851 C CA . LYS D 1 163 ? 43.355 74.219 22.205 1.00 28.45 179 LYS D CA 1
ATOM 6852 C C . LYS D 1 163 ? 43.101 73.721 23.627 1.00 29.66 179 LYS D C 1
ATOM 6853 O O . LYS D 1 163 ? 44.009 73.223 24.295 1.00 30.21 179 LYS D O 1
ATOM 6859 N N . TYR D 1 164 ? 41.856 73.849 24.080 1.00 29.41 180 TYR D N 1
ATOM 6860 C CA . TYR D 1 164 ? 41.467 73.404 25.418 1.00 29.10 180 TYR D CA 1
ATOM 6861 C C . TYR D 1 164 ? 41.730 71.911 25.599 1.00 28.96 180 TYR D C 1
ATOM 6862 O O . TYR D 1 164 ? 42.368 71.498 26.569 1.00 25.80 180 TYR D O 1
ATOM 6871 N N . TRP D 1 165 ? 41.230 71.114 24.658 1.00 28.65 181 TRP D N 1
ATOM 6872 C CA . TRP D 1 165 ? 41.375 69.666 24.701 1.00 30.95 181 TRP D CA 1
ATOM 6873 C C . TRP D 1 165 ? 42.797 69.165 24.504 1.00 33.02 181 TRP D C 1
ATOM 6874 O O . TRP D 1 165 ? 43.167 68.117 25.025 1.00 33.62 181 TRP D O 1
ATOM 6893 N N . ALA D 1 167 ? 45.301 70.856 25.521 1.00 40.16 183 ALA D N 1
ATOM 6894 C CA . ALA D 1 167 ? 45.986 71.277 26.737 1.00 41.90 183 ALA D CA 1
ATOM 6895 C C . ALA D 1 167 ? 45.471 70.593 28.003 1.00 43.62 183 ALA D C 1
ATOM 6896 O O . ALA D 1 167 ? 46.067 70.731 29.067 1.00 43.24 183 ALA D O 1
ATOM 6898 N N . SER D 1 168 ? 44.369 69.858 27.897 1.00 45.22 184 SER D N 1
ATOM 6899 C CA . SER D 1 168 ? 43.819 69.175 29.064 1.00 47.33 184 SER D CA 1
ATOM 6900 C C . SER D 1 168 ? 44.293 67.726 29.183 1.00 49.39 184 SER D C 1
ATOM 6901 O O . SER D 1 168 ? 45.332 67.358 28.636 1.00 49.87 184 SER D O 1
ATOM 6904 N N . GLU D 1 169 ? 43.527 66.919 29.912 1.00 52.23 185 GLU D N 1
ATOM 6905 C CA . GLU D 1 169 ? 43.837 65.504 30.131 1.00 55.61 185 GLU D CA 1
ATOM 6906 C C . GLU D 1 169 ? 45.310 65.246 30.453 1.00 57.85 185 GLU D C 1
ATOM 6907 O O . GLU D 1 169 ? 46.175 65.350 29.579 1.00 57.95 185 GLU D O 1
ATOM 6913 N N . PRO D 1 170 ? 45.618 64.900 31.714 1.00 60.37 186 PRO D N 1
ATOM 6914 C CA . PRO D 1 170 ? 44.682 64.743 32.835 1.00 62.01 186 PRO D CA 1
ATOM 6915 C C . PRO D 1 170 ? 44.625 66.011 33.685 1.00 63.37 186 PRO D C 1
ATOM 6916 O O . PRO D 1 170 ? 43.752 66.858 33.501 1.00 64.14 186 PRO D O 1
ATOM 6920 N N . TYR D 1 171 ? 45.571 66.121 34.616 1.00 65.06 187 TYR D N 1
ATOM 6921 C CA . TYR D 1 171 ? 45.668 67.266 35.519 1.00 66.14 187 TYR D CA 1
ATOM 6922 C C . TYR D 1 171 ? 47.025 67.950 35.322 1.00 67.19 187 TYR D C 1
ATOM 6923 O O . TYR D 1 171 ? 47.196 69.130 35.634 1.00 67.36 187 TYR D O 1
ATOM 6932 N N . ALA D 1 172 ? 47.981 67.188 34.799 1.00 68.29 188 ALA D N 1
ATOM 6933 C CA . ALA D 1 172 ? 49.330 67.677 34.525 1.00 69.48 188 ALA D CA 1
ATOM 6934 C C . ALA D 1 172 ? 49.890 66.853 33.366 1.00 70.48 188 ALA D C 1
ATOM 6935 O O . ALA D 1 172 ? 50.655 65.907 33.573 1.00 71.14 188 ALA D O 1
ATOM 6937 N N . TYR D 1 173 ? 49.497 67.218 32.149 1.00 70.83 189 TYR D N 1
ATOM 6938 C CA . TYR D 1 173 ? 49.925 66.516 30.940 1.00 71.26 189 TYR D CA 1
ATOM 6939 C C . TYR D 1 173 ? 51.416 66.636 30.601 1.00 71.42 189 TYR D C 1
ATOM 6940 O O . TYR D 1 173 ? 51.796 67.272 29.613 1.00 71.91 189 TYR D O 1
ATOM 6949 N N . LYS D 1 174 ? 52.253 66.013 31.427 1.00 70.92 190 LYS D N 1
ATOM 6950 C CA . LYS D 1 174 ? 53.702 66.005 31.229 1.00 70.29 190 LYS D CA 1
ATOM 6951 C C . LYS D 1 174 ? 54.290 64.878 32.075 1.00 70.53 190 LYS D C 1
ATOM 6952 O O . LYS D 1 174 ? 55.228 64.194 31.661 1.00 70.54 190 LYS D O 1
ATOM 6958 N N . LEU D 1 175 ? 53.721 64.695 33.264 1.00 70.54 191 LEU D N 1
ATOM 6959 C CA . LEU D 1 175 ? 54.159 63.656 34.189 1.00 69.99 191 LEU D CA 1
ATOM 6960 C C . LEU D 1 175 ? 53.553 62.311 33.788 1.00 69.72 191 LEU D C 1
ATOM 6961 O O . LEU D 1 175 ? 54.043 61.251 34.190 1.00 69.68 191 LEU D O 1
ATOM 6966 N N . ILE D 1 176 ? 52.484 62.365 32.996 1.00 68.71 192 ILE D N 1
ATOM 6967 C CA . ILE D 1 176 ? 51.807 61.161 32.521 1.00 67.19 192 ILE D CA 1
ATOM 6968 C C . ILE D 1 176 ? 51.682 61.200 30.998 1.00 66.62 192 ILE D C 1
ATOM 6969 O O . ILE D 1 176 ? 51.709 60.160 30.337 1.00 66.43 192 ILE D O 1
ATOM 6974 N N . GLY D 1 177 ? 51.546 62.405 30.447 1.00 65.57 193 GLY D N 1
ATOM 6975 C CA . GLY D 1 177 ? 51.437 62.549 29.005 1.00 64.19 193 GLY D CA 1
ATOM 6976 C C . GLY D 1 177 ? 50.213 63.301 28.511 1.00 62.88 193 GLY D C 1
ATOM 6977 O O . GLY D 1 177 ? 49.479 63.912 29.292 1.00 63.13 193 GLY D O 1
ATOM 6978 N N . LYS D 1 178 ? 50.003 63.249 27.197 1.00 61.13 194 LYS D N 1
ATOM 6979 C CA . LYS D 1 178 ? 48.876 63.910 26.542 1.00 58.40 194 LYS D CA 1
ATOM 6980 C C . LYS D 1 178 ? 48.117 62.884 25.696 1.00 55.86 194 LYS D C 1
ATOM 6981 O O . LYS D 1 178 ? 48.426 61.693 25.737 1.00 56.69 194 LYS D O 1
ATOM 6987 N N . LYS D 1 179 ? 47.127 63.336 24.930 1.00 51.31 195 LYS D N 1
ATOM 6988 C CA . LYS D 1 179 ? 46.352 62.421 24.098 1.00 46.24 195 LYS D CA 1
ATOM 6989 C C . LYS D 1 179 ? 45.921 63.059 22.774 1.00 42.09 195 LYS D C 1
ATOM 6990 O O . LYS D 1 179 ? 45.874 62.386 21.746 1.00 40.73 195 LYS D O 1
ATOM 6996 N N . TYR D 1 180 ? 45.609 64.353 22.801 1.00 37.34 196 TYR D N 1
ATOM 6997 C CA . TYR D 1 180 ? 45.203 65.072 21.592 1.00 32.70 196 TYR D CA 1
ATOM 6998 C C . TYR D 1 180 ? 46.306 66.015 21.127 1.00 30.83 196 TYR D C 1
ATOM 6999 O O . TYR D 1 180 ? 47.080 66.520 21.935 1.00 30.87 196 TYR D O 1
ATOM 7008 N N . LYS D 1 181 ? 46.366 66.245 19.819 1.00 29.39 197 LYS D N 1
ATOM 7009 C CA . LYS D 1 181 ? 47.352 67.148 19.234 1.00 27.98 197 LYS D CA 1
ATOM 7010 C C . LYS D 1 181 ? 46.659 67.943 18.132 1.00 26.79 197 LYS D C 1
ATOM 7011 O O . LYS D 1 181 ? 45.702 67.464 17.522 1.00 26.17 197 LYS D O 1
ATOM 7017 N N . LEU D 1 182 ? 47.147 69.155 17.884 1.00 26.39 198 LEU D N 1
ATOM 7018 C CA . LEU D 1 182 ? 46.573 70.020 16.866 1.00 25.45 198 LEU D CA 1
ATOM 7019 C C . LEU D 1 182 ? 47.248 69.827 15.513 1.00 25.38 198 LEU D C 1
ATOM 7020 O O . LEU D 1 182 ? 48.457 69.612 15.427 1.00 25.07 198 LEU D O 1
ATOM 7025 N N . ILE D 1 183 ? 46.459 69.906 14.452 1.00 24.56 199 ILE D N 1
ATOM 7026 C CA . ILE D 1 183 ? 46.993 69.746 13.115 1.00 23.74 199 ILE D CA 1
ATOM 7027 C C . ILE D 1 183 ? 46.832 71.056 12.356 1.00 23.46 199 ILE D C 1
ATOM 7028 O O . ILE D 1 183 ? 45.715 71.545 12.162 1.00 23.12 199 ILE D O 1
ATOM 7033 N N . GLY D 1 184 ? 47.961 71.632 11.948 1.00 23.19 200 GLY D N 1
ATOM 7034 C CA . GLY D 1 184 ? 47.935 72.885 11.212 1.00 22.78 200 GLY D CA 1
ATOM 7035 C C . GLY D 1 184 ? 47.688 74.097 12.095 1.00 21.73 200 GLY D C 1
ATOM 7036 O O . GLY D 1 184 ? 47.517 73.970 13.308 1.00 20.41 200 GLY D O 1
ATOM 7037 N N . LYS D 1 185 ? 47.692 75.278 11.485 1.00 22.16 201 LYS D N 1
ATOM 7038 C CA . LYS D 1 185 ? 47.448 76.517 12.213 1.00 22.55 201 LYS D CA 1
ATOM 7039 C C . LYS D 1 185 ? 45.945 76.763 12.205 1.00 21.59 201 LYS D C 1
ATOM 7040 O O . LYS D 1 185 ? 45.218 76.141 11.424 1.00 19.84 201 LYS D O 1
ATOM 7046 N N . LYS D 1 186 ? 45.485 77.666 13.069 1.00 19.92 202 LYS D N 1
ATOM 7047 C CA . LYS D 1 186 ? 44.064 77.971 13.149 1.00 21.05 202 LYS D CA 1
ATOM 7048 C C . LYS D 1 186 ? 43.567 78.544 11.828 1.00 20.77 202 LYS D C 1
ATOM 7049 O O . LYS D 1 186 ? 44.316 79.200 11.106 1.00 20.79 202 LYS D O 1
ATOM 7055 N N . ILE D 1 187 ? 42.301 78.290 11.519 1.00 19.28 203 ILE D N 1
ATOM 7056 C CA . ILE D 1 187 ? 41.706 78.751 10.272 1.00 19.97 203 ILE D CA 1
ATOM 7057 C C . ILE D 1 187 ? 40.617 79.786 10.495 1.00 20.53 203 ILE D C 1
ATOM 7058 O O . ILE D 1 187 ? 39.615 79.512 11.160 1.00 20.68 203 ILE D O 1
ATOM 7063 N N . SER D 1 188 ? 40.816 80.970 9.923 1.00 20.59 204 SER D N 1
ATOM 7064 C CA . SER D 1 188 ? 39.852 82.052 10.040 1.00 21.58 204 SER D CA 1
ATOM 7065 C C . SER D 1 188 ? 38.558 81.620 9.363 1.00 21.65 204 SER D C 1
ATOM 7066 O O . SER D 1 188 ? 38.572 81.118 8.243 1.00 23.04 204 SER D O 1
ATOM 7069 N N . ILE D 1 189 ? 37.437 81.817 10.045 1.00 20.51 205 ILE D N 1
ATOM 7070 C CA . ILE D 1 189 ? 36.144 81.425 9.505 1.00 18.75 205 ILE D CA 1
ATOM 7071 C C . ILE D 1 189 ? 35.067 82.346 10.074 1.00 19.02 205 ILE D C 1
ATOM 7072 O O . ILE D 1 189 ? 35.044 82.616 11.276 1.00 19.64 205 ILE D O 1
ATOM 7077 N N . GLY D 1 190 ? 34.180 82.829 9.211 1.00 17.65 206 GLY D N 1
ATOM 7078 C CA . GLY D 1 190 ? 33.123 83.712 9.666 1.00 16.48 206 GLY D CA 1
ATOM 7079 C C . GLY D 1 190 ? 33.644 85.057 10.140 1.00 16.55 206 GLY D C 1
ATOM 7080 O O . GLY D 1 190 ? 34.837 85.356 10.010 1.00 18.65 206 GLY D O 1
ATOM 7081 N N . GLU D 1 191 ? 32.756 85.870 10.701 1.00 15.00 207 GLU D N 1
ATOM 7082 C CA . GLU D 1 191 ? 33.143 87.200 11.172 1.00 14.54 207 GLU D CA 1
ATOM 7083 C C . GLU D 1 191 ? 33.069 87.397 12.680 1.00 12.98 207 GLU D C 1
ATOM 7084 O O . GLU D 1 191 ? 32.715 88.481 13.159 1.00 11.30 207 GLU D O 1
ATOM 7090 N N . GLY D 1 192 ? 33.415 86.350 13.420 1.00 11.17 208 GLY D N 1
ATOM 7091 C CA . GLY D 1 192 ? 33.428 86.441 14.864 1.00 10.90 208 GLY D CA 1
ATOM 7092 C C . GLY D 1 192 ? 32.318 85.719 15.599 1.00 10.92 208 GLY D C 1
ATOM 7093 O O . GLY D 1 192 ? 31.259 85.412 15.037 1.00 10.54 208 GLY D O 1
ATOM 7094 N N . TYR D 1 193 ? 32.582 85.426 16.867 1.00 10.63 209 TYR D N 1
ATOM 7095 C CA . TYR D 1 193 ? 31.592 84.777 17.705 1.00 10.75 209 TYR D CA 1
ATOM 7096 C C . TYR D 1 193 ? 30.711 85.917 18.164 1.00 11.49 209 TYR D C 1
ATOM 7097 O O . TYR D 1 193 ? 31.201 86.991 18.528 1.00 8.86 209 TYR D O 1
ATOM 7106 N N . SER D 1 194 ? 29.409 85.673 18.147 1.00 10.18 210 SER D N 1
ATOM 7107 C CA . SER D 1 194 ? 28.455 86.697 18.502 1.00 10.48 210 SER D CA 1
ATOM 7108 C C . SER D 1 194 ? 27.195 86.149 19.165 1.00 9.55 210 SER D C 1
ATOM 7109 O O . SER D 1 194 ? 26.951 84.933 19.184 1.00 10.43 210 SER D O 1
ATOM 7112 N N . ILE D 1 195 ? 26.407 87.059 19.722 1.00 9.81 211 ILE D N 1
ATOM 7113 C CA . ILE D 1 195 ? 25.143 86.697 20.357 1.00 9.76 211 ILE D CA 1
ATOM 7114 C C . ILE D 1 195 ? 24.127 86.776 19.218 1.00 11.54 211 ILE D C 1
ATOM 7115 O O . ILE D 1 195 ? 24.085 87.763 18.485 1.00 11.37 211 ILE D O 1
ATOM 7128 N N . ALA D 1 197 ? 20.079 86.417 17.579 1.00 8.23 213 ALA D N 1
ATOM 7129 C CA . ALA D 1 197 ? 18.679 86.674 17.916 1.00 9.74 213 ALA D CA 1
ATOM 7130 C C . ALA D 1 197 ? 17.856 86.656 16.641 1.00 10.66 213 ALA D C 1
ATOM 7131 O O . ALA D 1 197 ? 18.406 86.517 15.552 1.00 12.83 213 ALA D O 1
ATOM 7133 N N . ASN D 1 198 ? 16.539 86.772 16.769 1.00 11.84 214 ASN D N 1
ATOM 7134 C CA . ASN D 1 198 ? 15.686 86.804 15.588 1.00 12.51 214 ASN D CA 1
ATOM 7135 C C . ASN D 1 198 ? 15.753 88.226 15.043 1.00 13.50 214 ASN D C 1
ATOM 7136 O O . ASN D 1 198 ? 15.983 89.175 15.796 1.00 13.01 214 ASN D O 1
ATOM 7141 N N . PRO D 1 199 ? 15.559 88.389 13.724 1.00 14.15 215 PRO D N 1
ATOM 7142 C CA . PRO D 1 199 ? 15.601 89.691 13.057 1.00 15.25 215 PRO D CA 1
ATOM 7143 C C . PRO D 1 199 ? 14.783 90.806 13.696 1.00 16.40 215 PRO D C 1
ATOM 7144 O O . PRO D 1 199 ? 15.208 91.956 13.695 1.00 15.93 215 PRO D O 1
ATOM 7148 N N . ASP D 1 200 ? 13.615 90.485 14.246 1.00 18.30 216 ASP D N 1
ATOM 7149 C CA . ASP D 1 200 ? 12.796 91.520 14.863 1.00 18.81 216 ASP D CA 1
ATOM 7150 C C . ASP D 1 200 ? 13.276 91.937 16.251 1.00 17.87 216 ASP D C 1
ATOM 7151 O O . ASP D 1 200 ? 12.642 92.762 16.905 1.00 17.47 216 ASP D O 1
ATOM 7156 N N . GLN D 1 201 ? 14.392 91.374 16.709 1.00 16.99 217 GLN D N 1
ATOM 7157 C CA . GLN D 1 201 ? 14.919 91.727 18.029 1.00 15.02 217 GLN D CA 1
ATOM 7158 C C . GLN D 1 201 ? 16.064 92.724 17.924 1.00 13.65 217 GLN D C 1
ATOM 7159 O O . GLN D 1 201 ? 16.946 92.759 18.777 1.00 14.53 217 GLN D O 1
ATOM 7165 N N . PHE D 1 202 ? 16.040 93.546 16.884 1.00 11.94 218 PHE D N 1
ATOM 7166 C CA . PHE D 1 202 ? 17.109 94.518 16.679 1.00 12.95 218 PHE D CA 1
ATOM 7167 C C . PHE D 1 202 ? 17.243 95.535 17.801 1.00 11.31 218 PHE D C 1
ATOM 7168 O O . PHE D 1 202 ? 18.335 96.027 18.058 1.00 9.00 218 PHE D O 1
ATOM 7176 N N . VAL D 1 203 ? 16.148 95.859 18.478 1.00 11.22 219 VAL D N 1
ATOM 7177 C CA . VAL D 1 203 ? 16.252 96.826 19.560 1.00 10.97 219 VAL D CA 1
ATOM 7178 C C . VAL D 1 203 ? 17.098 96.247 20.689 1.00 11.55 219 VAL D C 1
ATOM 7179 O O . VAL D 1 203 ? 17.993 96.914 21.201 1.00 11.82 219 VAL D O 1
ATOM 7183 N N . LEU D 1 204 ? 16.828 95.002 21.066 1.00 12.12 220 LEU D N 1
ATOM 7184 C CA . LEU D 1 204 ? 17.585 94.346 22.128 1.00 11.50 220 LEU D CA 1
ATOM 7185 C C . LEU D 1 204 ? 19.065 94.181 21.748 1.00 11.42 220 LEU D C 1
ATOM 7186 O O . LEU D 1 204 ? 19.947 94.369 22.575 1.00 10.69 220 LEU D O 1
ATOM 7191 N N . ILE D 1 205 ? 19.326 93.828 20.495 1.00 11.43 221 ILE D N 1
ATOM 7192 C CA . ILE D 1 205 ? 20.698 93.646 20.030 1.00 9.69 221 ILE D CA 1
ATOM 7193 C C . ILE D 1 205 ? 21.483 94.959 20.096 1.00 8.25 221 ILE D C 1
ATOM 7194 O O . ILE D 1 205 ? 22.646 94.961 20.477 1.00 9.83 221 ILE D O 1
ATOM 7199 N N . LYS D 1 206 ? 20.853 96.076 19.741 1.00 9.00 222 LYS D N 1
ATOM 7200 C CA . LYS D 1 206 ? 21.543 97.360 19.808 1.00 8.34 222 LYS D CA 1
ATOM 7201 C C . LYS D 1 206 ? 21.897 97.710 21.265 1.00 9.56 222 LYS D C 1
ATOM 7202 O O . LYS D 1 206 ? 22.950 98.291 21.519 1.00 8.59 222 LYS D O 1
ATOM 7208 N N . LYS D 1 207 ? 21.024 97.375 22.219 1.00 9.10 223 LYS D N 1
ATOM 7209 C CA . LYS D 1 207 ? 21.316 97.652 23.633 1.00 9.11 223 LYS D CA 1
ATOM 7210 C C . LYS D 1 207 ? 22.535 96.835 24.034 1.00 7.66 223 LYS D C 1
ATOM 7211 O O . LYS D 1 207 ? 23.427 97.314 24.733 1.00 8.78 223 LYS D O 1
ATOM 7217 N N . ILE D 1 208 ? 22.558 95.584 23.589 1.00 5.32 224 ILE D N 1
ATOM 7218 C CA . ILE D 1 208 ? 23.662 94.691 23.897 1.00 6.76 224 ILE D CA 1
ATOM 7219 C C . ILE D 1 208 ? 24.976 95.195 23.301 1.00 8.45 224 ILE D C 1
ATOM 7220 O O . ILE D 1 208 ? 26.031 95.113 23.945 1.00 8.74 224 ILE D O 1
ATOM 7225 N N . ASN D 1 209 ? 24.918 95.732 22.085 1.00 8.15 225 ASN D N 1
ATOM 7226 C CA . ASN D 1 209 ? 26.130 96.232 21.435 1.00 8.88 225 ASN D CA 1
ATOM 7227 C C . ASN D 1 209 ? 26.750 97.388 22.207 1.00 8.90 225 ASN D C 1
ATOM 7228 O O . ASN D 1 209 ? 27.973 97.505 22.286 1.00 10.72 225 ASN D O 1
ATOM 7233 N N . LYS D 1 210 ? 25.907 98.239 22.777 1.00 8.26 226 LYS D N 1
ATOM 7234 C CA . LYS D 1 210 ? 26.408 99.365 23.542 1.00 10.10 226 LYS D CA 1
ATOM 7235 C C . LYS D 1 210 ? 27.063 98.884 24.834 1.00 9.02 226 LYS D C 1
ATOM 7236 O O . LYS D 1 210 ? 28.046 99.471 25.287 1.00 11.20 226 LYS D O 1
ATOM 7242 N N . ILE D 1 211 ? 26.514 97.829 25.430 1.00 6.86 227 ILE D N 1
ATOM 7243 C CA . ILE D 1 211 ? 27.069 97.286 26.671 1.00 7.74 227 ILE D CA 1
ATOM 7244 C C . ILE D 1 211 ? 28.431 96.646 26.371 1.00 7.77 227 ILE D C 1
ATOM 7245 O O . ILE D 1 211 ? 29.360 96.739 27.174 1.00 9.85 227 ILE D O 1
ATOM 7250 N N . LEU D 1 212 ? 28.549 96.001 25.212 1.00 8.07 228 LEU D N 1
ATOM 7251 C CA . LEU D 1 212 ? 29.810 95.377 24.836 1.00 7.97 228 LEU D CA 1
ATOM 7252 C C . LEU D 1 212 ? 30.868 96.465 24.709 1.00 9.12 228 LEU D C 1
ATOM 7253 O O . LEU D 1 212 ? 31.988 96.309 25.198 1.00 8.85 228 LEU D O 1
ATOM 7258 N N . LEU D 1 213 ? 30.503 97.575 24.067 1.00 8.74 229 LEU D N 1
ATOM 7259 C CA . LEU D 1 213 ? 31.429 98.692 23.901 1.00 10.51 229 LEU D CA 1
ATOM 7260 C C . LEU D 1 213 ? 31.833 99.281 25.250 1.00 11.34 229 LEU D C 1
ATOM 7261 O O . LEU D 1 213 ? 32.990 99.642 25.456 1.00 11.77 229 LEU D O 1
ATOM 7266 N N . GLU D 1 214 ? 30.881 99.378 26.171 1.00 11.80 230 GLU D N 1
ATOM 7267 C CA . GLU D 1 214 ? 31.173 99.918 27.493 1.00 12.71 230 GLU D CA 1
ATOM 7268 C C . GLU D 1 214 ? 32.076 98.958 28.269 1.00 13.12 230 GLU D C 1
ATOM 7269 O O . GLU D 1 214 ? 32.959 99.387 29.012 1.00 13.57 230 GLU D O 1
ATOM 7283 N N . GLU D 1 216 ? 34.279 96.995 26.966 1.00 14.64 232 GLU D N 1
ATOM 7284 C CA . GLU D 1 216 ? 35.599 97.078 26.352 1.00 15.91 232 GLU D CA 1
ATOM 7285 C C . GLU D 1 216 ? 36.286 98.375 26.746 1.00 16.13 232 GLU D C 1
ATOM 7286 O O . GLU D 1 216 ? 37.512 98.428 26.861 1.00 18.21 232 GLU D O 1
ATOM 7292 N N . ALA D 1 217 ? 35.493 99.420 26.961 1.00 15.44 233 ALA D N 1
ATOM 7293 C CA . ALA D 1 217 ? 36.034 100.717 27.345 1.00 16.39 233 ALA D CA 1
ATOM 7294 C C . ALA D 1 217 ? 36.534 100.768 28.790 1.00 16.86 233 ALA D C 1
ATOM 7295 O O . ALA D 1 217 ? 37.511 101.456 29.077 1.00 15.75 233 ALA D O 1
ATOM 7297 N N . ASP D 1 218 ? 35.882 100.045 29.699 1.00 18.00 234 ASP D N 1
ATOM 7298 C CA . ASP D 1 218 ? 36.304 100.099 31.099 1.00 18.53 234 ASP D CA 1
ATOM 7299 C C . ASP D 1 218 ? 37.199 98.972 31.597 1.00 18.25 234 ASP D C 1
ATOM 7300 O O . ASP D 1 218 ? 37.494 98.897 32.793 1.00 18.03 234 ASP D O 1
ATOM 7305 N N . GLY D 1 219 ? 37.627 98.099 30.689 1.00 17.62 235 GLY D N 1
ATOM 7306 C CA . GLY D 1 219 ? 38.509 97.005 31.068 1.00 16.11 235 GLY D CA 1
ATOM 7307 C C . GLY D 1 219 ? 37.859 95.692 31.469 1.00 16.70 235 GLY D C 1
ATOM 7308 O O . GLY D 1 219 ? 38.550 94.679 31.605 1.00 15.89 235 GLY D O 1
ATOM 7309 N N . THR D 1 220 ? 36.542 95.698 31.655 1.00 16.32 236 THR D N 1
ATOM 7310 C CA . THR D 1 220 ? 35.818 94.493 32.053 1.00 16.13 236 THR D CA 1
ATOM 7311 C C . THR D 1 220 ? 35.941 93.348 31.051 1.00 14.98 236 THR D C 1
ATOM 7312 O O . THR D 1 220 ? 36.098 92.184 31.439 1.00 12.69 236 THR D O 1
ATOM 7316 N N . TYR D 1 221 ? 35.864 93.679 29.765 1.00 13.83 237 TYR D N 1
ATOM 7317 C CA . TYR D 1 221 ? 35.971 92.676 28.710 1.00 13.34 237 TYR D CA 1
ATOM 7318 C C . TYR D 1 221 ? 37.361 92.052 28.681 1.00 12.42 237 TYR D C 1
ATOM 7319 O O . TYR D 1 221 ? 37.505 90.833 28.643 1.00 13.43 237 TYR D O 1
ATOM 7328 N N . LEU D 1 222 ? 38.385 92.891 28.688 1.00 12.92 238 LEU D N 1
ATOM 7329 C CA . LEU D 1 222 ? 39.753 92.388 28.663 1.00 15.29 238 LEU D CA 1
ATOM 7330 C C . LEU D 1 222 ? 40.007 91.438 29.842 1.00 17.28 238 LEU D C 1
ATOM 7331 O O . LEU D 1 222 ? 40.601 90.369 29.681 1.00 16.99 238 LEU D O 1
ATOM 7336 N N . ARG D 1 223 ? 39.536 91.823 31.024 1.00 18.35 239 ARG D N 1
ATOM 7337 C CA . ARG D 1 223 ? 39.719 91.003 32.215 1.00 20.59 239 ARG D CA 1
ATOM 7338 C C . ARG D 1 223 ? 39.082 89.623 32.038 1.00 20.35 239 ARG D C 1
ATOM 7339 O O . ARG D 1 223 ? 39.705 88.598 32.319 1.00 19.72 239 ARG D O 1
ATOM 7347 N N . LEU D 1 224 ? 37.844 89.596 31.557 1.00 18.73 240 LEU D N 1
ATOM 7348 C CA . LEU D 1 224 ? 37.145 88.338 31.351 1.00 18.87 240 LEU D CA 1
ATOM 7349 C C . LEU D 1 224 ? 37.843 87.497 30.279 1.00 19.02 240 LEU D C 1
ATOM 7350 O O . LEU D 1 224 ? 38.053 86.290 30.463 1.00 17.60 240 LEU D O 1
ATOM 7355 N N . TYR D 1 225 ? 38.207 88.143 29.171 1.00 16.61 241 TYR D N 1
ATOM 7356 C CA . TYR D 1 225 ? 38.875 87.476 28.053 1.00 18.63 241 TYR D CA 1
ATOM 7357 C C . TYR D 1 225 ? 40.195 86.839 28.482 1.00 19.90 241 TYR D C 1
ATOM 7358 O O . TYR D 1 225 ? 40.480 85.685 28.146 1.00 18.42 241 TYR D O 1
ATOM 7367 N N . SER D 1 226 ? 41.001 87.604 29.211 1.00 21.90 242 SER D N 1
ATOM 7368 C CA . SER D 1 226 ? 42.294 87.127 29.694 1.00 25.26 242 SER D CA 1
ATOM 7369 C C . SER D 1 226 ? 42.126 85.942 30.643 1.00 26.61 242 SER D C 1
ATOM 7370 O O . SER D 1 226 ? 42.918 85.003 30.615 1.00 27.75 242 SER D O 1
ATOM 7373 N N . GLU D 1 227 ? 41.095 85.993 31.481 1.00 27.30 243 GLU D N 1
ATOM 7374 C CA . GLU D 1 227 ? 40.831 84.928 32.444 1.00 28.36 243 GLU D CA 1
ATOM 7375 C C . GLU D 1 227 ? 40.616 83.572 31.774 1.00 28.73 243 GLU D C 1
ATOM 7376 O O . GLU D 1 227 ? 40.935 82.535 32.349 1.00 28.60 243 GLU D O 1
ATOM 7382 N N . TYR D 1 228 ? 40.082 83.588 30.558 1.00 26.30 244 TYR D N 1
ATOM 7383 C CA . TYR D 1 228 ? 39.794 82.362 29.825 1.00 26.97 244 TYR D CA 1
ATOM 7384 C C . TYR D 1 228 ? 40.757 82.019 28.699 1.00 27.29 244 TYR D C 1
ATOM 7385 O O . TYR D 1 228 ? 41.004 80.847 28.431 1.00 27.60 244 TYR D O 1
ATOM 7394 N N . PHE D 1 229 ? 41.305 83.030 28.038 1.00 28.06 245 PHE D N 1
ATOM 7395 C CA . PHE D 1 229 ? 42.186 82.767 26.910 1.00 27.53 245 PHE D CA 1
ATOM 7396 C C . PHE D 1 229 ? 43.602 83.313 27.072 1.00 28.90 245 PHE D C 1
ATOM 7397 O O . PHE D 1 229 ? 44.247 83.574 26.034 1.00 29.02 245 PHE D O 1
#

Nearest PDB structures (foldseek):
  3kzg-assembly1_A  TM=1.003E+00  e=3.668E-47  Legionella pneumophila subsp. pneumophila str. Philadelphia 1
  2y7i-assembly1_B  TM=8.639E-01  e=3.269E-20  Salmonella enterica subsp. enterica serovar Typhimurium
  8hnj-assembly1_A  TM=8.811E-01  e=4.396E-19  Escherichia coli 908519
  6a8s-assembly1_A  TM=8.205E-01  e=1.137E-18  Candidatus Liberibacter asiaticus str. psy62
  3zsf-assembly4_D  TM=6.118E-01  e=1.163E-16  Neisseria gonorrhoeae

Radius of gyration: 32.94 Å; Cα contacts (8 Å, |Δi|>4): 1698; chains: 4; bounding box: 66×81×84 Å

Secondary structure (DSSP, 8-state):
--EEEEEEESEETTTEE---TTS--BSHHHH--HHHHHTT-EEEEEEE-GGGHHHHHHTTSSSEE------TTGGGT---------EEEEEEETT-S--SGGGGTT-EEEEETTSTHHHHHHHT-SS-EEEEESSS---HHHHTTSSSEE--HHHHHH---SSTTHHHH--SEEEEEEEEE-TT------GGGHHHHHHHHHHHH---SSHHHHHHHHH-/--EEEEEEESEETTTEEE--TTS-EESHHHH--HHHHHHT-EEEEEEE-GGGHHHHHHTTSSSEE------HHHHTT---------EEEEEEETT-S--SGGGGTT-EEEEETTSTHHHHHHHT-S--EEEEESSS---HHHHTTSSSEE--HHHHHH---S-SS-TTT--SEEEEEEEEE-TT------GGGHHHHHHHHHHHH---SSHHHHHHHHH-/--EEEEEEESEETTTEEE-SSSS-EESHHHH--HHHHHHT-EEEEEEE-GGGHHHHHHTTSSSEE------HHHHTT---------EEEEEEETT-S--SGGG-SS-EEEEETTSSHHHHHHHT-SSPEEEEESSS---HHHHTTSSSEE--HHHHHH---SSS---SSS-SEEEEEEEEE-TT------GGGHHHHHHHHHHHH---SSHHHHHHHHH-/---EEEEEESEETTTEEE-TTSS-EESHHHH--HHHHHHT--EEEEEE-GGGHHHHHHTTSSSEE------HHHHTT---------EEEEEEETT-S--SGGG-SS-EEEEETTSTHHHHHHHTTS--EEEEESSS---GGGTTTS-SEE--HHHHHH---SSSSTTTS---EEEEEEEEE-TT------GGGHHHHHHHHHHHH---SSHHHHHHHHH-